Protein AF-A0A2E5S6N1-F1 (afdb_monomer)

Structure (mmCIF, N/CA/C/O backbone):
data_AF-A0A2E5S6N1-F1
#
_entry.id   AF-A0A2E5S6N1-F1
#
loop_
_atom_site.group_PDB
_atom_site.id
_atom_site.type_symbol
_atom_site.label_atom_id
_atom_site.label_alt_id
_atom_site.label_comp_id
_atom_site.label_asym_id
_atom_site.label_entity_id
_atom_site.label_seq_id
_atom_site.pdbx_PDB_ins_code
_atom_site.Cartn_x
_atom_site.Cartn_y
_atom_site.Cartn_z
_atom_site.occupancy
_atom_site.B_iso_or_equiv
_atom_site.auth_seq_id
_atom_site.auth_comp_id
_atom_site.auth_asym_id
_atom_site.auth_atom_id
_atom_site.pdbx_PDB_model_num
ATOM 1 N N . MET A 1 1 ? -15.420 0.807 -4.288 1.00 36.00 1 MET A N 1
ATOM 2 C CA . MET A 1 1 ? -15.832 -0.601 -4.053 1.00 36.00 1 MET A CA 1
ATOM 3 C C . MET A 1 1 ? -14.961 -1.503 -4.907 1.00 36.00 1 MET A C 1
ATOM 5 O O . MET A 1 1 ? -15.436 -2.011 -5.907 1.00 36.00 1 MET A O 1
ATOM 9 N N . LEU A 1 2 ? -13.689 -1.645 -4.548 1.00 35.56 2 LEU A N 1
ATOM 10 C CA . LEU A 1 2 ? -12.696 -2.403 -5.315 1.00 35.56 2 LEU A CA 1
ATOM 11 C C . LEU A 1 2 ? -13.132 -3.877 -5.497 1.00 35.56 2 LEU A C 1
ATOM 13 O O . LEU A 1 2 ? -13.921 -4.374 -4.688 1.00 35.56 2 LEU A O 1
ATOM 17 N N . ALA A 1 3 ? -12.696 -4.529 -6.580 1.00 33.75 3 ALA A N 1
ATOM 18 C CA . ALA A 1 3 ? -13.179 -5.847 -7.017 1.00 33.75 3 ALA A CA 1
ATOM 19 C C . ALA A 1 3 ? -13.219 -6.899 -5.900 1.00 33.75 3 ALA A C 1
ATOM 21 O O . ALA A 1 3 ? -12.214 -7.197 -5.265 1.00 33.75 3 ALA A O 1
ATOM 22 N N . TYR A 1 4 ? -14.390 -7.517 -5.760 1.00 36.00 4 TYR A N 1
ATOM 23 C CA . TYR A 1 4 ? -14.570 -8.867 -5.239 1.00 36.00 4 TYR A CA 1
ATOM 24 C C . TYR A 1 4 ? -14.791 -9.756 -6.461 1.00 36.00 4 TYR A C 1
ATOM 26 O O . TYR A 1 4 ? -15.930 -10.009 -6.842 1.00 36.00 4 TYR A O 1
ATOM 34 N N . GLY A 1 5 ? -13.712 -10.059 -7.180 1.00 36.72 5 GLY A N 1
ATOM 35 C CA . GLY A 1 5 ? -13.738 -10.994 -8.305 1.00 36.72 5 GLY A CA 1
ATOM 36 C C . GLY A 1 5 ? -13.428 -12.413 -7.830 1.00 36.72 5 GLY A C 1
ATOM 37 O O . GLY A 1 5 ? -12.736 -12.591 -6.832 1.00 36.72 5 GLY A O 1
ATOM 38 N N . GLU A 1 6 ? -13.918 -13.421 -8.553 1.00 34.62 6 GLU A N 1
ATOM 39 C CA . GLU A 1 6 ? -13.680 -14.849 -8.270 1.00 34.62 6 GLU A CA 1
ATOM 40 C C . GLU A 1 6 ? -12.211 -15.290 -8.472 1.00 34.62 6 GLU A C 1
ATOM 42 O O . GLU A 1 6 ? -11.844 -16.399 -8.082 1.00 34.62 6 GLU A O 1
ATOM 47 N N . LYS A 1 7 ? -11.358 -14.457 -9.087 1.00 42.62 7 LYS A N 1
ATOM 48 C CA . LYS A 1 7 ? -9.963 -14.789 -9.417 1.00 42.62 7 LYS A CA 1
ATOM 49 C C . LYS A 1 7 ? -8.986 -14.099 -8.458 1.00 42.62 7 LYS A C 1
ATOM 51 O O . LYS A 1 7 ? -8.983 -12.881 -8.309 1.00 42.62 7 LYS A O 1
ATOM 56 N N . GLU A 1 8 ? -8.155 -14.898 -7.785 1.00 40.41 8 GLU A N 1
ATOM 57 C CA . GLU A 1 8 ? -7.159 -14.424 -6.817 1.00 40.41 8 GLU A CA 1
ATOM 58 C C . GLU A 1 8 ? -5.776 -14.207 -7.463 1.00 40.41 8 GLU A C 1
ATOM 60 O O . GLU A 1 8 ? -5.052 -15.167 -7.736 1.00 40.41 8 GLU A O 1
ATOM 65 N N . GLY A 1 9 ? -5.368 -12.943 -7.611 1.00 45.94 9 GLY A N 1
ATOM 66 C CA . GLY A 1 9 ? -3.994 -12.532 -7.939 1.00 45.94 9 GLY A CA 1
ATOM 67 C C . GLY A 1 9 ? -3.934 -11.439 -9.007 1.00 45.94 9 GLY A C 1
ATOM 68 O O . GLY A 1 9 ? -4.708 -11.469 -9.952 1.00 45.94 9 GLY A O 1
ATOM 69 N N . LEU A 1 10 ? -3.008 -10.486 -8.869 1.00 46.66 10 LEU A N 1
ATOM 70 C CA . LEU A 1 10 ? -2.726 -9.495 -9.914 1.00 46.66 10 LEU A CA 1
ATOM 71 C C . LEU A 1 10 ? -1.734 -10.078 -10.939 1.00 46.66 10 LEU A C 1
ATOM 73 O O . LEU A 1 10 ? -0.833 -10.819 -10.537 1.00 46.66 10 LEU A O 1
ATOM 77 N N . PRO A 1 11 ? -1.848 -9.764 -12.242 1.00 49.38 11 PRO A N 1
ATOM 78 C CA . PRO A 1 11 ? -0.820 -10.135 -13.214 1.00 49.38 11 PRO A CA 1
ATOM 79 C C . PRO A 1 11 ? 0.512 -9.433 -12.881 1.00 49.38 11 PRO A C 1
ATOM 81 O O . PRO A 1 11 ? 0.530 -8.221 -12.671 1.00 49.38 11 PRO A O 1
ATOM 84 N N . GLU A 1 12 ? 1.621 -10.189 -12.840 1.00 48.38 12 GLU A N 1
ATOM 85 C CA . GLU A 1 12 ? 2.976 -9.655 -12.576 1.00 48.38 12 GLU A CA 1
ATOM 86 C C . GLU A 1 12 ? 3.441 -8.680 -13.678 1.00 48.38 12 GLU A C 1
ATOM 88 O O . GLU A 1 12 ? 4.169 -7.729 -13.396 1.00 48.38 12 GLU A O 1
ATOM 93 N N . GLU A 1 13 ? 3.008 -8.890 -14.928 1.00 63.78 13 GLU A N 1
ATOM 94 C CA . GLU A 1 13 ? 3.323 -8.043 -16.083 1.00 63.78 13 GLU A CA 1
ATOM 95 C C . GLU A 1 13 ? 2.193 -8.117 -17.129 1.00 63.78 13 GLU A C 1
ATOM 97 O O . GLU A 1 13 ? 1.620 -9.181 -17.363 1.00 63.78 13 GLU A O 1
ATOM 102 N N . ILE A 1 14 ? 1.861 -6.989 -17.772 1.00 79.25 14 ILE A N 1
ATOM 103 C CA . ILE A 1 14 ? 0.893 -6.958 -18.881 1.00 79.25 14 ILE A CA 1
ATOM 104 C C . ILE A 1 14 ? 1.640 -7.273 -20.174 1.00 79.25 14 ILE A C 1
ATOM 106 O O . ILE A 1 14 ? 2.371 -6.418 -20.684 1.00 79.25 14 ILE A O 1
ATOM 110 N N . GLU A 1 15 ? 1.419 -8.465 -20.726 1.00 86.62 15 GLU A N 1
ATOM 111 C CA . GLU A 1 15 ? 1.980 -8.872 -22.018 1.00 86.62 15 GLU A CA 1
ATOM 112 C C . GLU A 1 15 ? 1.464 -8.005 -23.178 1.00 86.62 15 GLU A C 1
ATOM 114 O O . GLU A 1 15 ? 0.298 -7.594 -23.216 1.00 86.62 15 GLU A O 1
ATOM 119 N N . ARG A 1 16 ? 2.340 -7.732 -24.154 1.00 91.50 16 ARG A N 1
ATOM 120 C CA . ARG A 1 16 ? 2.071 -6.802 -25.262 1.00 91.50 16 ARG A CA 1
ATOM 121 C C . ARG A 1 16 ? 2.567 -7.340 -26.589 1.00 91.50 16 ARG A C 1
ATOM 123 O O . ARG A 1 16 ? 3.584 -8.023 -26.656 1.00 91.50 16 ARG A O 1
ATOM 130 N N . ASP A 1 17 ? 1.904 -6.924 -27.658 1.00 92.69 17 ASP A N 1
ATOM 131 C CA . ASP A 1 17 ? 2.425 -7.091 -29.009 1.00 92.69 17 ASP A CA 1
ATOM 132 C C . ASP A 1 17 ? 3.632 -6.164 -29.224 1.00 92.69 17 ASP A C 1
ATOM 134 O O . ASP A 1 17 ? 3.536 -4.944 -29.081 1.00 92.69 17 ASP A O 1
ATOM 138 N N . GLU A 1 18 ? 4.784 -6.724 -29.592 1.00 87.94 18 GLU A N 1
ATOM 139 C CA . GLU A 1 18 ? 6.029 -5.959 -29.744 1.00 87.94 18 GLU A CA 1
ATOM 140 C C . GLU A 1 18 ? 5.964 -4.910 -30.862 1.00 87.94 18 GLU A C 1
ATOM 142 O O . GLU A 1 18 ? 6.680 -3.908 -30.814 1.00 87.94 18 GLU A O 1
ATOM 147 N N . THR A 1 19 ? 5.112 -5.114 -31.870 1.00 88.62 19 THR A N 1
ATOM 148 C CA . THR A 1 19 ? 5.063 -4.246 -33.053 1.00 88.62 19 THR A CA 1
ATOM 149 C C . THR A 1 19 ? 4.196 -3.018 -32.816 1.00 88.62 19 THR A C 1
ATOM 151 O O . THR A 1 19 ? 4.616 -1.905 -33.121 1.00 88.62 19 THR A O 1
ATOM 154 N N . THR A 1 20 ? 3.007 -3.206 -32.250 1.00 92.00 20 THR A N 1
ATOM 155 C CA . THR A 1 20 ? 2.055 -2.128 -31.946 1.00 92.00 20 THR A CA 1
ATOM 156 C C . THR A 1 20 ? 2.289 -1.535 -30.564 1.00 92.00 20 THR A C 1
ATOM 158 O O . THR A 1 20 ? 2.096 -0.342 -30.361 1.00 92.00 20 THR A O 1
ATOM 161 N N . GLY A 1 21 ? 2.753 -2.337 -29.607 1.00 90.38 21 GLY A N 1
ATOM 162 C CA . GLY A 1 21 ? 2.808 -1.986 -28.193 1.00 90.38 21 GLY A CA 1
ATOM 163 C C . GLY A 1 21 ? 1.473 -2.117 -27.460 1.00 90.38 21 GLY A C 1
ATOM 164 O O . GLY A 1 21 ? 1.428 -1.762 -26.282 1.00 90.38 21 GLY A O 1
ATOM 165 N N . PHE A 1 22 ? 0.407 -2.586 -28.118 1.00 95.81 22 PHE A N 1
ATOM 166 C CA . PHE A 1 22 ? -0.885 -2.824 -27.473 1.00 95.81 22 PHE A CA 1
ATOM 167 C C . PHE A 1 22 ? 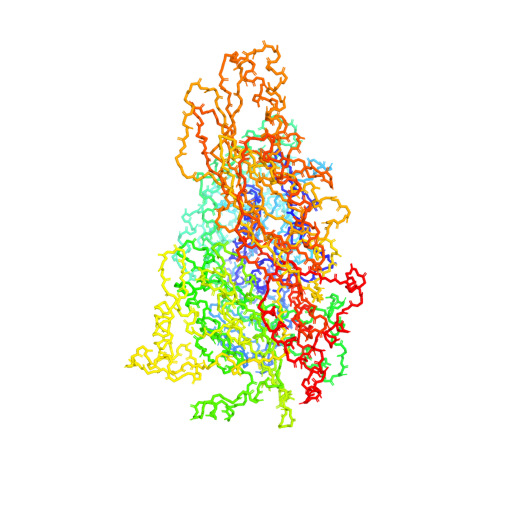-0.821 -4.042 -26.545 1.00 95.81 22 PHE A C 1
ATOM 169 O O . PHE A 1 22 ? -0.114 -5.002 -26.865 1.00 95.81 22 PHE A O 1
ATOM 176 N N . PRO A 1 23 ? -1.555 -4.039 -25.418 1.00 95.25 23 PRO A N 1
ATOM 177 C CA . PRO A 1 23 ? -1.727 -5.239 -24.610 1.00 95.25 23 PRO A CA 1
ATOM 178 C C . PRO A 1 23 ? -2.398 -6.356 -25.409 1.00 95.25 23 PRO A C 1
ATOM 180 O O . PRO A 1 23 ? -3.188 -6.087 -26.316 1.00 95.25 23 PRO A O 1
ATOM 183 N N . LEU A 1 24 ? -2.104 -7.609 -25.070 1.00 94.50 24 LEU A N 1
ATOM 184 C CA . LEU A 1 24 ? -2.789 -8.746 -25.684 1.00 94.50 24 LEU A CA 1
ATOM 185 C C . LEU A 1 24 ? -4.240 -8.841 -25.194 1.00 94.50 24 LEU A C 1
ATOM 187 O O . LEU A 1 24 ? -4.532 -8.520 -24.043 1.00 94.50 24 LEU A O 1
ATOM 191 N N . ILE A 1 25 ? -5.153 -9.325 -26.040 1.00 94.38 25 ILE A N 1
ATOM 192 C CA . ILE A 1 25 ? -6.570 -9.489 -25.668 1.00 94.38 25 ILE A CA 1
ATOM 193 C C . ILE A 1 25 ? -6.766 -10.437 -24.473 1.00 94.38 25 ILE A C 1
ATOM 195 O O . ILE A 1 25 ? -7.666 -10.230 -23.663 1.00 94.38 25 ILE A O 1
ATOM 199 N N . SER A 1 26 ? -5.867 -11.412 -24.298 1.00 89.94 26 SER A N 1
ATOM 200 C CA . SER A 1 26 ? -5.822 -12.311 -23.137 1.00 89.94 26 SER A CA 1
ATOM 201 C C . SER A 1 26 ? -5.587 -11.588 -21.804 1.00 89.94 26 SER A C 1
ATOM 203 O O . SER A 1 26 ? -5.901 -12.138 -20.753 1.00 89.94 26 SER A O 1
ATOM 205 N N . GLN A 1 27 ? -5.074 -10.354 -21.835 1.00 89.12 27 GLN A N 1
ATOM 206 C CA . GLN A 1 27 ? -4.796 -9.534 -20.653 1.00 89.12 27 GLN A CA 1
ATOM 207 C C . GLN A 1 27 ? -5.998 -8.677 -20.217 1.00 89.12 27 GLN A C 1
ATOM 209 O O . GLN A 1 27 ? -5.903 -7.964 -19.221 1.00 89.12 27 GLN A O 1
ATOM 214 N N . ALA A 1 28 ? -7.130 -8.717 -20.935 1.00 90.00 28 ALA A N 1
ATOM 215 C CA . ALA A 1 28 ? -8.284 -7.854 -20.661 1.00 90.00 28 ALA A CA 1
ATOM 216 C C . ALA A 1 28 ? -8.823 -7.997 -19.224 1.00 90.00 28 ALA A C 1
ATOM 218 O O . ALA A 1 28 ? -9.033 -6.986 -18.552 1.00 90.00 28 ALA A O 1
ATOM 219 N N . ASP A 1 29 ? -8.993 -9.234 -18.746 1.00 83.31 29 ASP A N 1
ATOM 220 C CA . ASP A 1 29 ? -9.451 -9.526 -17.380 1.00 83.31 29 ASP A CA 1
ATOM 221 C C . ASP A 1 29 ? -8.468 -8.972 -16.337 1.00 83.31 29 ASP A C 1
ATOM 223 O O . ASP A 1 29 ? -8.869 -8.257 -15.421 1.00 83.31 29 ASP A O 1
ATOM 227 N N . GLY A 1 30 ? -7.167 -9.228 -16.516 1.00 77.81 30 GLY A N 1
ATOM 228 C CA . GLY A 1 30 ? -6.129 -8.769 -15.590 1.00 77.81 30 GLY A CA 1
ATOM 229 C C . GLY A 1 30 ? -6.019 -7.241 -15.522 1.00 77.81 30 GLY A C 1
ATOM 230 O O . GLY A 1 30 ? -5.825 -6.676 -14.448 1.00 77.81 30 GLY A O 1
ATOM 231 N N . ILE A 1 31 ? -6.211 -6.545 -16.649 1.00 85.12 31 ILE A N 1
ATOM 232 C CA . ILE A 1 31 ? -6.269 -5.075 -16.683 1.00 85.12 31 ILE A CA 1
ATOM 233 C C . ILE A 1 31 ? -7.489 -4.562 -15.912 1.00 85.12 31 ILE A C 1
ATOM 235 O O . ILE A 1 31 ? -7.372 -3.588 -15.165 1.00 85.12 31 ILE A O 1
ATOM 239 N N . LEU A 1 32 ? -8.655 -5.200 -16.068 1.00 84.75 32 LEU A N 1
ATOM 240 C CA . LEU A 1 32 ? -9.847 -4.828 -15.308 1.00 84.75 32 LEU A CA 1
ATOM 241 C C . LEU A 1 32 ? -9.629 -5.019 -13.810 1.00 84.75 32 LEU A C 1
ATOM 243 O O . LEU A 1 32 ? -9.954 -4.121 -13.040 1.00 84.75 32 LEU A O 1
ATOM 247 N N . GLU A 1 33 ? -9.058 -6.149 -13.401 1.00 73.69 33 GLU A N 1
ATOM 248 C CA . GLU A 1 33 ? -8.750 -6.444 -12.000 1.00 73.69 33 GLU A CA 1
ATOM 249 C C . GLU A 1 33 ? -7.791 -5.411 -11.401 1.00 73.69 33 GLU A C 1
ATOM 251 O O . GLU A 1 33 ? -8.062 -4.891 -10.319 1.00 73.69 33 GLU A O 1
ATOM 256 N N . LEU A 1 34 ? -6.734 -5.028 -12.130 1.00 73.81 34 LEU A N 1
ATOM 257 C CA . LEU A 1 34 ? -5.826 -3.952 -11.724 1.00 73.81 34 LEU A CA 1
ATOM 258 C C . LEU A 1 34 ? -6.573 -2.624 -11.546 1.00 73.81 34 LEU A C 1
ATOM 260 O O . LEU A 1 34 ? -6.477 -1.995 -10.493 1.00 73.81 34 LEU A O 1
ATOM 264 N N . ILE A 1 35 ? -7.369 -2.200 -12.530 1.00 78.31 35 ILE A N 1
ATOM 265 C CA . ILE A 1 35 ? -8.150 -0.959 -12.414 1.00 78.31 35 ILE A CA 1
ATOM 266 C C . ILE A 1 35 ? -9.117 -1.032 -11.235 1.00 78.31 35 ILE A C 1
ATOM 268 O O . ILE A 1 35 ? -9.218 -0.084 -10.459 1.00 78.31 35 ILE A O 1
ATOM 272 N N . LEU A 1 36 ? -9.785 -2.167 -11.049 1.00 72.94 36 LEU A N 1
ATOM 273 C CA . LEU A 1 36 ? -10.692 -2.363 -9.933 1.00 72.94 36 LEU A CA 1
ATOM 274 C C . LEU A 1 36 ? -9.979 -2.427 -8.580 1.00 72.94 36 LEU A C 1
ATOM 276 O O . LEU A 1 36 ? -10.659 -2.198 -7.588 1.00 72.94 36 LEU A O 1
ATOM 280 N N . ALA A 1 37 ? -8.685 -2.749 -8.517 1.00 61.88 37 ALA A N 1
ATOM 281 C CA . ALA A 1 37 ? -7.883 -2.796 -7.294 1.00 61.88 37 ALA A CA 1
ATOM 282 C C . ALA A 1 37 ? -7.289 -1.431 -6.908 1.00 61.88 37 ALA A C 1
ATOM 284 O O . ALA A 1 37 ? -7.098 -1.167 -5.721 1.00 61.88 37 ALA A O 1
ATOM 285 N N . TYR A 1 38 ? -7.037 -0.559 -7.888 1.00 59.06 38 TYR A N 1
ATOM 286 C CA . TYR A 1 38 ? -6.374 0.730 -7.668 1.00 59.06 38 TYR A CA 1
ATOM 287 C C . TYR A 1 38 ? -7.277 1.953 -7.816 1.00 59.06 38 TYR A C 1
ATOM 289 O O . TYR A 1 38 ? -6.857 3.039 -7.428 1.00 59.06 38 TYR A O 1
ATOM 297 N N . LEU A 1 39 ? -8.503 1.828 -8.338 1.00 64.31 39 LEU A N 1
ATOM 298 C CA . LEU A 1 39 ? -9.384 2.987 -8.474 1.00 64.31 39 LEU A CA 1
ATOM 299 C C . LEU A 1 39 ? -9.864 3.479 -7.097 1.00 64.31 39 LEU A C 1
ATOM 301 O O . LEU A 1 39 ? -10.800 2.935 -6.514 1.00 64.31 39 LEU A O 1
ATOM 305 N N . GLU A 1 40 ? -9.260 4.569 -6.623 1.00 52.38 40 GLU A N 1
ATOM 306 C CA . GLU A 1 40 ? -9.527 5.237 -5.333 1.00 52.38 40 GLU A CA 1
ATOM 307 C C . GLU A 1 40 ? -10.979 5.725 -5.162 1.00 52.38 40 GLU A C 1
ATOM 309 O O . GLU A 1 40 ? -11.398 6.109 -4.070 1.00 52.38 40 GLU A O 1
ATOM 314 N N . LEU A 1 41 ? -11.783 5.676 -6.228 1.00 53.34 41 LEU A N 1
ATOM 315 C CA . LEU A 1 41 ? -13.172 6.104 -6.223 1.00 53.34 41 LEU A CA 1
ATOM 316 C C . LEU A 1 41 ? -14.149 4.929 -6.305 1.00 53.34 41 LEU A C 1
ATOM 318 O O . LEU A 1 41 ? -13.997 4.012 -7.115 1.00 53.34 41 LEU A O 1
ATOM 322 N N . PRO A 1 42 ? -15.238 4.962 -5.533 1.00 52.78 42 PRO A N 1
ATOM 323 C CA . PRO A 1 42 ? -16.337 4.040 -5.732 1.00 52.78 42 PRO A CA 1
ATOM 324 C C . PRO A 1 42 ? -17.166 4.406 -6.975 1.00 52.78 42 PRO A C 1
ATOM 326 O O . PRO A 1 42 ? -17.370 5.566 -7.300 1.00 52.78 42 PRO A O 1
ATOM 329 N N . TYR A 1 43 ? -17.678 3.385 -7.662 1.00 53.12 43 TYR A N 1
ATOM 330 C CA . TYR A 1 43 ? -18.308 3.447 -8.990 1.00 53.12 43 TYR A CA 1
ATOM 331 C C . TYR A 1 43 ? -19.665 4.172 -9.077 1.00 53.12 43 TYR A C 1
ATOM 333 O O . TYR A 1 43 ? -20.312 4.128 -10.118 1.00 53.12 43 TYR A O 1
ATOM 341 N N . SER A 1 44 ? -20.097 4.860 -8.018 1.00 51.50 44 SER A N 1
ATOM 342 C CA . SER A 1 44 ? -21.347 5.637 -7.940 1.00 51.50 44 SER A CA 1
ATOM 343 C C . SER A 1 44 ? -21.319 6.960 -8.722 1.00 51.50 44 SER A C 1
ATOM 345 O O . SER A 1 44 ? -22.285 7.714 -8.704 1.00 51.50 44 SER A O 1
ATOM 347 N N . VAL A 1 45 ? -20.232 7.235 -9.448 1.00 55.28 45 VAL A N 1
ATOM 348 C CA . VAL A 1 45 ? -19.973 8.479 -10.196 1.00 55.28 45 VAL A CA 1
ATOM 349 C C . VAL A 1 45 ? -20.702 8.529 -11.556 1.00 55.28 45 VAL A C 1
ATOM 351 O O . VAL A 1 45 ? -20.403 9.382 -12.391 1.00 55.28 45 VAL A O 1
ATOM 354 N N . THR A 1 46 ? -21.645 7.617 -11.811 1.00 61.25 46 THR A N 1
ATOM 355 C CA . THR A 1 46 ? -22.183 7.321 -13.149 1.00 61.25 46 THR A CA 1
ATOM 356 C C . THR A 1 46 ? -22.624 8.575 -13.909 1.00 61.25 46 THR A C 1
ATOM 358 O O . THR A 1 46 ? -22.141 8.784 -15.013 1.00 61.25 46 THR A O 1
ATOM 361 N N . GLU A 1 47 ? -23.430 9.461 -13.311 1.00 68.25 47 GLU A N 1
ATOM 362 C CA . GLU A 1 47 ? -23.818 10.743 -13.934 1.00 68.25 47 GLU A CA 1
ATOM 363 C C . GLU A 1 47 ? -22.812 11.875 -13.674 1.00 68.25 47 GLU A C 1
ATOM 365 O O . GLU A 1 47 ? -22.432 12.601 -14.590 1.00 68.25 47 GLU A O 1
ATOM 370 N N . HIS A 1 48 ? -22.381 12.060 -12.427 1.00 62.91 48 HIS A N 1
ATOM 371 C CA . HIS A 1 48 ? -21.814 13.340 -11.994 1.00 62.91 48 HIS A CA 1
ATOM 372 C C . HIS A 1 48 ? -20.310 13.532 -12.239 1.00 62.91 48 HIS A C 1
ATOM 374 O O . HIS A 1 48 ? -19.775 14.624 -12.035 1.00 62.91 48 HIS A O 1
ATOM 380 N N . GLY A 1 49 ? -19.604 12.497 -12.688 1.00 70.44 49 GLY A N 1
ATOM 381 C CA . GLY A 1 49 ? -18.162 12.593 -12.899 1.00 70.44 49 GLY A CA 1
ATOM 382 C C . GLY A 1 49 ? -17.605 11.596 -13.896 1.00 70.44 49 GLY A C 1
ATOM 383 O O . GLY A 1 49 ? -16.443 11.221 -13.773 1.00 70.44 49 GLY A O 1
ATOM 384 N N . CYS A 1 50 ? -18.403 11.154 -14.868 1.00 80.12 50 CYS A N 1
ATOM 385 C CA . CYS A 1 50 ? -17.976 10.190 -15.882 1.00 80.12 50 CYS A CA 1
ATOM 386 C C . CYS A 1 50 ? -16.671 10.615 -16.588 1.00 80.12 50 CYS A C 1
ATOM 388 O O . CYS A 1 50 ? -15.736 9.819 -16.659 1.00 80.12 50 CYS A O 1
ATOM 390 N N . GLY A 1 51 ? -16.544 11.890 -16.985 1.00 86.81 51 GLY A N 1
ATOM 391 C CA . GLY A 1 51 ? -15.325 12.436 -17.599 1.00 86.81 51 GLY A CA 1
ATOM 392 C C . GLY A 1 51 ? -14.112 12.466 -16.661 1.00 86.81 51 GLY A C 1
ATOM 393 O O . GLY A 1 51 ? -13.014 12.085 -17.069 1.00 86.81 51 GLY A O 1
ATOM 394 N N . LYS A 1 52 ? -14.325 12.841 -15.392 1.00 87.25 52 LYS A N 1
ATOM 395 C CA . LYS A 1 52 ? -13.304 12.855 -14.327 1.00 87.25 52 LYS A CA 1
ATOM 396 C C . LYS A 1 52 ? -12.809 11.440 -14.006 1.00 87.25 52 LYS A C 1
ATOM 398 O O . LYS A 1 52 ? -11.613 11.179 -13.974 1.00 87.25 52 LYS A O 1
ATOM 403 N N . LYS A 1 53 ? -13.736 10.493 -13.856 1.00 87.69 53 LYS A N 1
ATOM 404 C CA . LYS A 1 53 ? -13.453 9.062 -13.685 1.00 87.69 53 LYS A CA 1
ATOM 405 C C . LYS A 1 53 ? -12.674 8.508 -14.878 1.00 87.69 53 LYS A C 1
ATOM 407 O O . LYS A 1 53 ? -11.704 7.784 -14.682 1.00 87.69 53 LYS A O 1
ATOM 412 N N . ALA A 1 54 ? -13.069 8.857 -16.102 1.00 90.69 54 ALA A N 1
ATOM 413 C CA . ALA A 1 54 ? -12.334 8.446 -17.291 1.00 90.69 54 ALA A CA 1
ATOM 414 C C . ALA A 1 54 ? -10.887 8.971 -17.268 1.00 90.69 54 ALA A C 1
ATOM 416 O O . ALA A 1 54 ? -9.985 8.215 -17.613 1.00 90.69 54 ALA A O 1
ATOM 417 N N . SER A 1 55 ? -10.647 10.203 -16.794 1.00 91.62 55 SER A N 1
ATOM 418 C CA . SER A 1 55 ? -9.287 10.732 -16.592 1.00 91.62 55 SER A CA 1
ATOM 419 C C . SER A 1 55 ? -8.468 9.881 -15.626 1.00 91.62 55 SER A C 1
ATOM 421 O O . SER A 1 55 ? -7.332 9.547 -15.941 1.00 91.62 55 SER A O 1
ATOM 423 N N . LEU A 1 56 ? -9.055 9.487 -14.492 1.00 87.94 56 LEU A N 1
ATOM 424 C CA . LEU A 1 56 ? -8.383 8.641 -13.502 1.00 87.94 56 LEU A CA 1
ATOM 425 C C . LEU A 1 56 ? -8.021 7.272 -14.080 1.00 87.94 56 LEU A C 1
ATOM 427 O O . LEU A 1 56 ? -6.873 6.856 -13.984 1.00 87.94 56 LEU A O 1
ATOM 431 N N . ILE A 1 57 ? -8.971 6.589 -14.731 1.00 90.69 57 ILE A N 1
ATOM 432 C CA . ILE A 1 57 ? -8.715 5.276 -15.345 1.00 90.69 57 ILE A CA 1
ATOM 433 C C . ILE A 1 57 ? -7.618 5.387 -16.412 1.00 90.69 57 ILE A C 1
ATOM 435 O O . ILE A 1 57 ? -6.725 4.547 -16.448 1.00 90.69 57 ILE A O 1
ATOM 439 N N . ILE A 1 58 ? -7.650 6.422 -17.258 1.00 93.88 58 ILE A N 1
ATOM 440 C CA . ILE A 1 58 ? -6.619 6.648 -18.282 1.00 93.88 58 ILE A CA 1
ATOM 441 C C . ILE A 1 58 ? -5.242 6.834 -17.639 1.00 93.88 58 ILE A C 1
ATOM 443 O O . ILE A 1 58 ? -4.292 6.195 -18.078 1.00 93.88 58 ILE A O 1
ATOM 447 N N . ASP A 1 59 ? -5.130 7.653 -16.594 1.00 91.56 59 ASP A N 1
ATOM 448 C CA . ASP A 1 59 ? -3.868 7.860 -15.875 1.00 91.56 59 ASP A CA 1
ATOM 449 C C . ASP A 1 59 ? -3.327 6.560 -15.257 1.00 91.56 59 ASP A C 1
ATOM 451 O O . ASP A 1 59 ? -2.147 6.247 -15.417 1.00 91.56 59 ASP A O 1
ATOM 455 N N . TYR A 1 60 ? -4.189 5.731 -14.657 1.00 85.38 60 TYR A N 1
ATOM 456 C CA . TYR A 1 60 ? -3.780 4.405 -14.180 1.00 85.38 60 TYR A CA 1
ATOM 457 C C . TYR A 1 60 ? -3.291 3.499 -15.316 1.00 85.38 60 TYR A C 1
ATOM 459 O O . TYR A 1 60 ? -2.243 2.870 -15.182 1.00 85.38 60 TYR A O 1
ATOM 467 N N . LEU A 1 61 ? -3.993 3.446 -16.452 1.00 90.44 61 LEU A N 1
ATOM 468 C CA . LEU A 1 61 ? -3.562 2.652 -17.611 1.00 90.44 61 LEU A CA 1
ATOM 469 C C . LEU A 1 61 ? -2.196 3.130 -18.142 1.00 90.44 61 LEU A C 1
ATOM 471 O O . LEU A 1 61 ? -1.343 2.304 -18.470 1.00 90.44 61 LEU A O 1
ATOM 475 N N . LEU A 1 62 ? -1.955 4.445 -18.169 1.00 89.94 62 LEU A N 1
ATOM 476 C CA . LEU A 1 62 ? -0.660 5.024 -18.540 1.00 89.94 62 LEU A CA 1
ATOM 477 C C . LEU A 1 62 ? 0.450 4.632 -17.551 1.00 89.94 62 LEU A C 1
ATOM 479 O O . LEU A 1 62 ? 1.543 4.270 -17.985 1.00 89.94 62 LEU A O 1
ATOM 483 N N . LYS A 1 63 ? 0.172 4.635 -16.240 1.00 80.19 63 LYS A N 1
ATOM 484 C CA . LYS A 1 63 ? 1.106 4.187 -15.185 1.00 80.19 63 LYS A CA 1
ATOM 485 C C . LYS A 1 63 ? 1.418 2.692 -15.258 1.00 80.19 63 LYS A C 1
ATOM 487 O O . LYS A 1 63 ? 2.551 2.297 -15.010 1.00 80.19 63 LYS A O 1
ATOM 492 N N . LEU A 1 64 ? 0.460 1.876 -15.705 1.00 78.12 64 LEU A N 1
ATOM 493 C CA . LEU A 1 64 ? 0.681 0.468 -16.068 1.00 78.12 64 LEU A CA 1
ATOM 494 C C . LEU A 1 64 ? 1.514 0.308 -17.356 1.00 78.12 64 LEU A C 1
ATOM 496 O O . LEU A 1 64 ? 1.779 -0.803 -17.817 1.00 78.12 64 LEU A O 1
ATOM 500 N N . GLY A 1 65 ? 1.927 1.420 -17.964 1.00 84.31 65 GLY A N 1
ATOM 501 C CA . GLY A 1 65 ? 2.760 1.496 -19.152 1.00 84.31 65 GLY A CA 1
ATOM 502 C C . GLY A 1 65 ? 2.001 1.280 -20.457 1.00 84.31 65 GLY A C 1
ATOM 503 O O . GLY A 1 65 ? 2.655 1.145 -21.493 1.00 84.31 65 GLY A O 1
ATOM 504 N N . ILE A 1 66 ? 0.666 1.215 -20.450 1.00 91.56 66 ILE A N 1
ATOM 505 C CA . ILE A 1 66 ? -0.120 1.108 -21.685 1.00 91.56 66 ILE A CA 1
ATOM 506 C C . ILE A 1 66 ? 0.132 2.376 -22.513 1.00 91.56 66 ILE A C 1
ATOM 508 O O . ILE A 1 66 ? 0.039 3.483 -21.981 1.00 91.56 66 ILE A O 1
ATOM 512 N N . PRO A 1 67 ? 0.490 2.257 -23.805 1.00 93.75 67 PRO A N 1
ATOM 513 C CA . PRO A 1 67 ? 0.846 3.426 -24.594 1.00 93.75 67 PRO A CA 1
ATOM 514 C C . PRO A 1 67 ? -0.347 4.370 -24.767 1.00 93.75 67 PRO A C 1
ATOM 516 O O . PRO A 1 67 ? -1.449 3.928 -25.083 1.00 93.75 67 PRO A O 1
ATOM 519 N N . ALA A 1 68 ? -0.108 5.680 -24.674 1.00 95.50 68 ALA A N 1
ATOM 520 C CA . ALA A 1 68 ? -1.137 6.711 -24.847 1.00 95.50 68 ALA A CA 1
ATOM 521 C C . ALA A 1 68 ? -1.892 6.605 -26.187 1.00 95.50 68 ALA A C 1
ATOM 523 O O . ALA A 1 68 ? -3.102 6.807 -26.240 1.00 95.50 68 ALA A O 1
ATOM 524 N N . TYR A 1 69 ? -1.205 6.224 -27.268 1.00 95.31 69 TYR A N 1
ATOM 525 C CA . TYR A 1 69 ? -1.830 5.986 -28.573 1.00 95.31 69 TYR A CA 1
ATOM 526 C C . TYR A 1 69 ? -2.662 4.693 -28.639 1.00 95.31 69 TYR A C 1
ATOM 528 O O . TYR A 1 69 ? -3.415 4.509 -29.588 1.00 95.31 69 TYR A O 1
ATOM 536 N N . GLY A 1 70 ? -2.549 3.797 -27.657 1.00 95.81 70 GLY A N 1
ATOM 537 C CA . GLY A 1 70 ? -3.430 2.639 -27.467 1.00 95.81 70 GLY A CA 1
ATOM 538 C C . GLY A 1 70 ? -4.665 2.945 -26.618 1.00 95.81 70 GLY A C 1
ATOM 539 O O . GLY A 1 70 ? -5.399 2.023 -26.269 1.00 95.81 70 GLY A O 1
ATOM 540 N N . LEU A 1 71 ? -4.893 4.218 -26.279 1.00 97.38 71 LEU A N 1
ATOM 541 C CA . LEU A 1 71 ? -6.006 4.691 -25.463 1.00 97.38 71 LEU A CA 1
ATOM 542 C C . LEU A 1 71 ? -6.813 5.767 -26.204 1.00 97.38 71 LEU A C 1
ATOM 544 O O . LEU A 1 71 ? -6.313 6.493 -27.068 1.00 97.38 71 LEU A O 1
ATOM 548 N N . ALA A 1 72 ? -8.089 5.876 -25.853 1.00 95.81 72 ALA A N 1
ATOM 549 C CA . ALA A 1 72 ? -8.983 6.935 -26.307 1.00 95.81 72 ALA A CA 1
ATOM 550 C C . ALA A 1 72 ? -10.065 7.199 -25.262 1.00 95.81 72 ALA A C 1
ATOM 552 O O . ALA A 1 72 ? -10.243 6.442 -24.307 1.00 95.81 72 ALA A O 1
ATOM 553 N N . ARG A 1 73 ? -10.825 8.267 -25.486 1.00 96.00 73 ARG A N 1
ATOM 554 C CA . ARG A 1 73 ? -12.099 8.507 -24.815 1.00 96.00 73 ARG A CA 1
ATOM 555 C C . ARG A 1 73 ? -13.236 8.214 -25.777 1.00 96.00 73 ARG A C 1
ATOM 557 O O . ARG A 1 73 ? -13.142 8.507 -26.966 1.00 96.00 73 ARG A O 1
ATOM 564 N N . GLY A 1 74 ? -14.307 7.652 -25.251 1.00 95.06 74 GLY A N 1
ATOM 565 C CA . GLY A 1 74 ? -15.592 7.520 -25.908 1.00 95.06 74 GLY A CA 1
ATOM 566 C C . GLY A 1 74 ? -16.640 8.386 -25.224 1.00 95.06 74 GLY A C 1
ATOM 567 O O . GLY A 1 74 ? -16.530 8.690 -24.035 1.00 95.06 74 GLY A O 1
ATOM 568 N N . MET A 1 75 ? -17.647 8.781 -25.995 1.00 94.69 75 MET A N 1
ATOM 569 C CA . MET A 1 75 ? -18.819 9.488 -25.497 1.00 94.69 75 MET A CA 1
ATOM 570 C C . MET A 1 75 ? -20.083 8.862 -26.074 1.00 94.69 75 MET A C 1
ATOM 572 O O . MET A 1 75 ? -20.207 8.721 -27.288 1.00 94.69 75 MET A O 1
ATOM 576 N N . ALA A 1 76 ? -21.042 8.541 -25.212 1.00 94.38 76 ALA A N 1
ATOM 577 C CA . ALA A 1 76 ? -22.407 8.229 -25.612 1.00 94.38 76 ALA A CA 1
ATOM 578 C C . ALA A 1 76 ? -23.281 9.452 -25.350 1.00 94.38 76 ALA A C 1
ATOM 580 O O . ALA A 1 76 ? -23.256 9.979 -24.243 1.00 94.38 76 ALA A O 1
ATOM 581 N N . MET A 1 77 ? -24.048 9.901 -26.339 1.00 93.25 77 MET A N 1
ATOM 582 C CA . MET A 1 77 ? -24.926 11.066 -26.227 1.00 93.25 77 MET A CA 1
ATOM 583 C C . MET A 1 77 ? -26.345 10.718 -26.663 1.00 93.25 77 MET A C 1
ATOM 585 O O . MET A 1 77 ? -26.560 9.871 -27.535 1.00 93.25 77 MET A O 1
ATOM 589 N N . GLU A 1 78 ? -27.326 11.389 -26.067 1.00 93.12 78 GLU A N 1
ATOM 590 C CA . GLU A 1 78 ? -28.709 11.274 -26.515 1.00 93.12 78 GLU A CA 1
ATOM 591 C C . GLU A 1 78 ? -28.869 11.732 -27.977 1.00 93.12 78 GLU A C 1
ATOM 593 O O . GLU A 1 78 ? -28.254 12.714 -28.398 1.00 93.12 78 GLU A O 1
ATOM 598 N N . PRO A 1 79 ? -29.701 11.043 -28.776 1.00 91.56 79 PRO A N 1
ATOM 599 C CA . PRO A 1 79 ? -29.867 11.363 -30.189 1.00 91.56 79 PRO A CA 1
ATOM 600 C C . PRO A 1 79 ? -30.667 12.640 -30.455 1.00 91.56 79 PRO A C 1
ATOM 602 O O . PRO A 1 79 ? -30.563 13.168 -31.551 1.00 91.56 79 PRO A O 1
ATOM 605 N N . ASP A 1 80 ? -31.477 13.126 -29.507 1.00 91.75 80 ASP A N 1
ATOM 606 C CA . ASP A 1 80 ? -32.244 14.372 -29.652 1.00 91.75 80 ASP A CA 1
ATOM 607 C C . ASP A 1 80 ? -31.748 15.407 -28.641 1.00 91.75 80 ASP A C 1
ATOM 609 O O . ASP A 1 80 ? -32.051 15.346 -27.447 1.00 91.75 80 ASP A O 1
ATOM 613 N N . MET A 1 81 ? -30.987 16.364 -29.161 1.00 92.44 81 MET A N 1
ATOM 614 C CA . MET A 1 81 ? -30.411 17.500 -28.447 1.00 92.44 81 MET A CA 1
ATOM 615 C C . MET A 1 81 ? -31.069 18.818 -28.881 1.00 92.44 81 MET A C 1
ATOM 617 O O . MET A 1 81 ? -30.506 19.898 -28.699 1.00 92.44 81 MET A O 1
ATOM 621 N N . SER A 1 82 ? -32.272 18.751 -29.465 1.00 92.50 82 SER A N 1
ATOM 622 C CA . SER A 1 82 ? -33.014 19.938 -29.882 1.00 92.50 82 SER A CA 1
ATOM 623 C C . SER A 1 82 ? -33.406 20.826 -28.695 1.00 92.50 82 SER A C 1
ATOM 625 O O . SER A 1 82 ? -33.599 20.334 -27.580 1.00 92.50 82 SER A O 1
ATOM 627 N N . PRO A 1 83 ? -33.632 22.138 -28.902 1.00 90.94 83 PRO A N 1
ATOM 628 C CA . PRO A 1 83 ? -34.052 23.044 -27.827 1.00 90.94 83 PRO A CA 1
ATOM 629 C C . PRO A 1 83 ? -35.290 22.555 -27.073 1.00 90.94 83 PRO A C 1
ATOM 631 O O . PRO A 1 83 ? -35.395 22.722 -25.862 1.00 90.94 83 PRO A O 1
ATOM 634 N N . ARG A 1 84 ? -36.220 21.900 -27.781 1.00 89.00 84 ARG A N 1
ATOM 635 C CA . ARG A 1 84 ? -37.409 21.292 -27.178 1.00 89.00 84 ARG A CA 1
ATOM 636 C C . ARG A 1 84 ? -37.041 20.139 -26.240 1.00 89.00 84 ARG A C 1
ATOM 638 O O . ARG A 1 84 ? -37.606 20.058 -25.154 1.00 89.00 84 ARG A O 1
ATOM 645 N N . ALA A 1 85 ? -36.124 19.264 -26.650 1.00 87.38 85 ALA A N 1
ATOM 646 C CA . ALA A 1 85 ? -35.666 18.134 -25.846 1.00 87.38 85 ALA A CA 1
ATOM 647 C C . ALA A 1 85 ? -34.797 18.566 -24.653 1.00 87.38 85 ALA A C 1
ATOM 649 O O . ALA A 1 85 ? -34.803 17.896 -23.620 1.00 87.38 85 ALA A O 1
ATOM 650 N N . MET A 1 86 ? -34.079 19.685 -24.771 1.00 86.62 86 MET A N 1
ATOM 651 C CA . MET A 1 86 ? -33.238 20.234 -23.700 1.00 86.62 86 MET A CA 1
ATOM 652 C C . MET A 1 86 ? -34.038 20.876 -22.556 1.00 86.62 86 MET A C 1
ATOM 654 O O . MET A 1 86 ? -33.542 20.931 -21.436 1.00 86.62 86 MET A O 1
ATOM 658 N N . VAL A 1 87 ? -35.275 21.327 -22.804 1.00 87.06 87 VAL A N 1
ATOM 659 C CA . VAL A 1 87 ? -36.158 21.893 -21.762 1.00 87.06 87 VAL A CA 1
ATOM 660 C C . VAL A 1 87 ? -36.829 20.809 -20.904 1.00 87.06 87 VAL A C 1
ATOM 662 O O . VAL A 1 87 ? -37.172 21.063 -19.751 1.00 87.06 87 VAL A O 1
ATOM 665 N N . GLU A 1 88 ? -37.032 19.603 -21.439 1.00 87.88 88 GLU A N 1
ATOM 666 C CA . GLU A 1 88 ? -37.659 18.503 -20.698 1.00 87.88 88 GLU A CA 1
ATOM 667 C C . GLU A 1 88 ? -36.643 17.825 -19.769 1.00 87.88 88 GLU A C 1
ATOM 669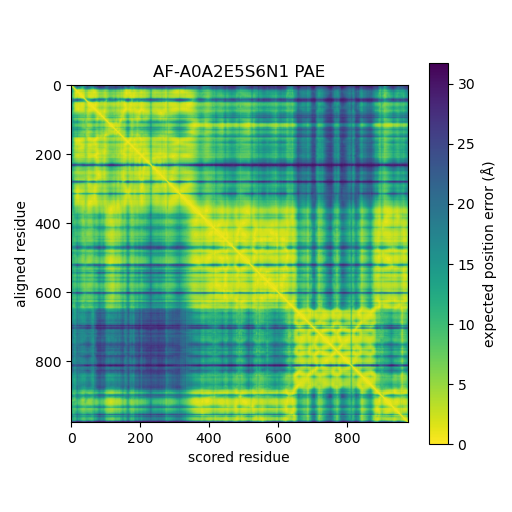 O O . GLU A 1 88 ? -35.687 17.196 -20.221 1.00 87.88 88 GLU A O 1
ATOM 674 N N . THR A 1 89 ? -36.861 17.924 -18.459 1.00 81.12 89 THR A N 1
ATOM 675 C CA . THR A 1 89 ? -35.983 17.318 -17.447 1.00 81.12 89 THR A CA 1
ATOM 676 C C . THR A 1 89 ? -36.460 15.933 -17.011 1.00 81.12 89 THR A C 1
ATOM 678 O O . THR A 1 89 ? -35.648 15.132 -16.547 1.00 81.12 89 THR A O 1
ATOM 681 N N . ASP A 1 90 ? -37.739 15.591 -17.213 1.00 82.06 90 ASP A N 1
ATOM 682 C CA . ASP A 1 90 ? -38.279 14.276 -16.863 1.00 82.06 90 ASP A CA 1
ATOM 683 C C . ASP A 1 90 ? -37.865 13.228 -17.902 1.00 82.06 90 ASP A C 1
ATOM 685 O O . ASP A 1 90 ? -38.404 13.163 -19.010 1.00 82.06 90 ASP A O 1
ATOM 689 N N . TYR A 1 91 ? -36.924 12.358 -17.532 1.00 80.75 91 TYR A N 1
ATOM 690 C CA . TYR A 1 91 ? -36.443 11.282 -18.402 1.00 80.75 91 TYR A CA 1
ATOM 691 C C . TYR A 1 91 ? -37.559 10.359 -18.917 1.00 80.75 91 TYR A C 1
ATOM 693 O O . TYR A 1 91 ? -37.450 9.834 -20.018 1.00 80.75 91 TYR A O 1
ATOM 701 N N . ARG A 1 92 ? -38.673 10.194 -18.185 1.00 81.94 92 ARG A N 1
ATOM 702 C CA . ARG A 1 92 ? -39.798 9.337 -18.616 1.00 81.94 92 ARG A CA 1
ATOM 703 C C . ARG A 1 92 ? -40.516 9.901 -19.834 1.00 81.94 92 ARG A C 1
ATOM 705 O O . ARG A 1 92 ? -41.201 9.171 -20.543 1.00 81.94 92 ARG A O 1
ATOM 712 N N . LYS A 1 93 ? -40.377 11.206 -20.063 1.00 84.00 93 LYS A N 1
ATOM 713 C CA . LYS A 1 93 ? -40.910 11.915 -21.229 1.00 84.00 93 LYS A CA 1
ATOM 714 C C . LYS A 1 93 ? -39.869 12.069 -22.339 1.00 84.00 93 LYS A C 1
ATOM 716 O O . LYS A 1 93 ? -40.202 12.560 -23.414 1.00 84.00 93 LYS A O 1
ATOM 721 N N . ARG A 1 94 ? -38.634 11.616 -22.099 1.00 85.50 94 ARG A N 1
ATOM 722 C CA . ARG A 1 94 ? -37.523 11.591 -23.051 1.00 85.50 94 ARG A CA 1
ATOM 723 C C . ARG A 1 94 ? -37.279 10.142 -23.494 1.00 85.50 94 ARG A C 1
ATOM 725 O O . ARG A 1 94 ? -36.543 9.419 -22.830 1.00 85.50 94 ARG A O 1
ATOM 732 N N . PRO A 1 95 ? -37.873 9.690 -24.613 1.00 78.69 95 PRO A N 1
ATOM 733 C CA . PRO A 1 95 ? -37.795 8.289 -25.045 1.00 78.69 95 PRO A CA 1
ATOM 734 C C . PRO A 1 95 ? -36.367 7.790 -25.321 1.00 78.69 95 PRO A C 1
ATOM 736 O O . PRO A 1 95 ? -36.152 6.584 -25.353 1.00 78.69 95 PRO A O 1
ATOM 739 N N . SER A 1 96 ? -35.408 8.704 -25.485 1.00 84.44 96 SER A N 1
ATOM 740 C CA . SER A 1 96 ? -33.992 8.399 -25.707 1.00 84.44 96 SER A CA 1
ATOM 741 C C . SER A 1 96 ? -33.092 8.869 -24.560 1.00 84.44 96 SER A C 1
ATOM 743 O O . SER A 1 96 ? -31.923 9.166 -24.793 1.00 84.44 96 SER A O 1
ATOM 745 N N . ALA A 1 97 ? -33.628 8.990 -23.340 1.00 89.06 97 ALA A N 1
ATOM 746 C CA . ALA A 1 97 ? -32.826 9.347 -22.176 1.00 89.06 97 ALA A CA 1
ATOM 747 C C . ALA A 1 97 ? -31.733 8.305 -21.911 1.00 89.06 97 ALA A C 1
ATOM 749 O O . ALA A 1 97 ? -32.015 7.105 -21.907 1.00 89.06 97 ALA A O 1
ATOM 750 N N . LEU A 1 98 ? -30.510 8.755 -21.626 1.00 90.31 98 LEU A N 1
ATOM 751 C CA . LEU A 1 98 ? -29.494 7.867 -21.063 1.00 90.31 98 LEU A CA 1
ATOM 752 C C . LEU A 1 98 ? -29.882 7.533 -19.621 1.00 90.31 98 LEU A C 1
ATOM 754 O O . LEU A 1 98 ? -30.162 8.429 -18.815 1.00 90.31 98 LEU A O 1
ATOM 758 N N . VAL A 1 99 ? -29.905 6.240 -19.302 1.00 87.94 99 VAL A N 1
ATOM 759 C CA . VAL A 1 99 ? -30.258 5.738 -17.974 1.00 87.94 99 VAL A CA 1
ATOM 760 C C . VAL A 1 99 ? -29.358 4.556 -17.633 1.00 87.94 99 VAL A C 1
ATOM 762 O O . VAL A 1 99 ? -29.287 3.596 -18.391 1.00 87.94 99 VAL A O 1
ATOM 765 N N . ALA A 1 100 ? -28.714 4.590 -16.472 1.00 84.44 100 ALA A N 1
ATOM 766 C CA . ALA A 1 100 ? -27.903 3.488 -15.960 1.00 84.44 100 ALA A CA 1
ATOM 767 C C . ALA A 1 100 ? -28.497 2.941 -14.658 1.00 84.44 100 ALA A C 1
ATOM 769 O O . ALA A 1 100 ? -29.258 3.623 -13.967 1.00 84.44 100 ALA A O 1
ATOM 770 N N . SER A 1 101 ? -28.143 1.709 -14.301 1.00 80.00 101 SER A N 1
ATOM 771 C CA . SER A 1 101 ? -28.458 1.180 -12.969 1.00 80.00 101 SER A CA 1
ATOM 772 C C . SER A 1 101 ? -27.744 2.017 -11.907 1.00 80.00 101 SER A C 1
ATOM 774 O O . SER A 1 101 ? -26.566 2.330 -12.065 1.00 80.00 101 SER A O 1
ATOM 776 N N . ASN A 1 102 ? -28.445 2.392 -10.835 1.00 76.94 102 ASN A N 1
ATOM 777 C CA . ASN A 1 102 ? -27.808 3.082 -9.717 1.00 76.94 102 ASN A CA 1
ATOM 778 C C . ASN A 1 102 ? -27.150 2.055 -8.797 1.00 76.94 102 ASN A C 1
ATOM 780 O O . ASN A 1 102 ? -27.879 1.334 -8.109 1.00 76.94 102 ASN A O 1
ATOM 784 N N . PRO A 1 103 ? -25.808 1.989 -8.726 1.00 68.88 103 PRO A N 1
ATOM 785 C CA . PRO A 1 103 ? -25.162 1.039 -7.839 1.00 68.88 103 PRO A CA 1
ATOM 786 C C . PRO A 1 103 ? -25.565 1.298 -6.383 1.00 68.88 103 PRO A C 1
ATOM 788 O O . PRO A 1 103 ? -25.834 0.347 -5.664 1.00 68.88 103 PRO A O 1
ATOM 791 N N . LEU A 1 104 ? -25.712 2.555 -5.945 1.00 69.75 104 LEU A N 1
ATOM 792 C CA . LEU A 1 104 ? -26.024 2.869 -4.545 1.00 69.75 104 LEU A CA 1
ATOM 793 C C . LEU A 1 104 ? -27.380 2.324 -4.083 1.00 69.75 104 LEU A C 1
ATOM 795 O O . LEU A 1 104 ? -27.514 1.986 -2.911 1.00 69.75 104 LEU A O 1
ATOM 799 N N . HIS A 1 105 ? -28.356 2.189 -4.987 1.00 76.38 105 HIS A N 1
ATOM 800 C CA . HIS A 1 105 ? -29.720 1.795 -4.630 1.00 76.38 105 HIS A CA 1
ATOM 801 C C . HIS A 1 105 ? -29.799 0.430 -3.944 1.00 76.38 105 HIS A C 1
ATOM 803 O O . HIS A 1 105 ? -30.481 0.287 -2.935 1.00 76.38 105 HIS A O 1
ATOM 809 N N . SER A 1 106 ? -29.089 -0.567 -4.477 1.00 68.94 106 SER A N 1
ATOM 810 C CA . SER A 1 106 ? -29.035 -1.907 -3.885 1.00 68.94 106 SER A CA 1
ATOM 811 C C . SER A 1 106 ? -27.991 -2.031 -2.779 1.00 68.94 106 SER A C 1
ATOM 813 O O . SER A 1 106 ? -27.925 -3.069 -2.128 1.00 68.94 106 SER A O 1
ATOM 815 N N . LEU A 1 107 ? -27.117 -1.032 -2.624 1.00 65.69 107 LEU A N 1
ATOM 816 C CA . LEU A 1 107 ? -25.974 -1.125 -1.725 1.00 65.69 107 LEU A CA 1
ATOM 817 C C . LEU A 1 107 ? -26.341 -0.624 -0.332 1.00 65.69 107 LEU A C 1
ATOM 819 O O . LEU A 1 107 ? -26.060 -1.350 0.607 1.00 65.69 107 LEU A O 1
ATOM 823 N N . CYS A 1 108 ? -26.977 0.543 -0.190 1.00 72.31 108 CYS A N 1
ATOM 824 C CA . CYS A 1 108 ? -27.449 1.094 1.091 1.00 72.31 108 CYS A CA 1
ATOM 825 C C . CYS A 1 108 ? -28.869 1.653 0.982 1.00 72.31 108 CYS A C 1
ATOM 827 O O . CYS A 1 108 ? -29.282 2.099 -0.086 1.00 72.31 108 CYS A O 1
ATOM 829 N N . ASP A 1 109 ? -29.578 1.713 2.112 1.00 80.69 109 ASP A N 1
ATOM 830 C CA . ASP A 1 109 ? -30.765 2.558 2.270 1.00 80.69 109 ASP A CA 1
ATOM 831 C C . ASP A 1 109 ? -30.347 3.965 2.714 1.00 80.69 109 ASP A C 1
ATOM 833 O O . ASP A 1 109 ? -29.918 4.159 3.852 1.00 80.69 109 ASP A O 1
ATOM 837 N N . LEU A 1 110 ? -30.472 4.958 1.824 1.00 78.75 110 LEU A N 1
ATOM 838 C CA . LEU A 1 110 ? -30.109 6.348 2.143 1.00 78.75 110 LEU A CA 1
ATOM 839 C C . LEU A 1 110 ? -31.039 6.987 3.190 1.00 78.75 110 LEU A C 1
ATOM 841 O O . LEU A 1 110 ? -30.734 8.067 3.695 1.00 78.75 110 LEU A O 1
ATOM 845 N N . ASN A 1 111 ? -32.159 6.340 3.524 1.00 82.38 111 ASN A N 1
ATOM 846 C CA . ASN A 1 111 ? -33.098 6.822 4.533 1.00 82.38 111 ASN A CA 1
ATOM 847 C C . ASN A 1 111 ? -32.751 6.363 5.955 1.00 82.38 111 ASN A C 1
ATOM 849 O O . ASN A 1 111 ? -33.321 6.902 6.907 1.00 82.38 111 ASN A O 1
ATOM 853 N N . ASP A 1 112 ? -31.817 5.418 6.126 1.00 89.12 112 ASP A N 1
ATOM 854 C CA . ASP A 1 112 ? -31.407 4.948 7.452 1.00 89.12 112 ASP A CA 1
ATOM 855 C C . ASP A 1 112 ? -30.856 6.121 8.284 1.00 89.12 112 ASP A C 1
ATOM 857 O O . ASP A 1 112 ? -29.898 6.800 7.902 1.00 89.12 112 ASP A O 1
ATOM 861 N N . GLU A 1 113 ? -31.481 6.393 9.434 1.00 91.62 113 GLU A N 1
ATOM 862 C CA . GLU A 1 113 ? -31.110 7.517 10.303 1.00 91.62 113 GLU A CA 1
ATOM 863 C C . GLU A 1 113 ? -29.664 7.414 10.799 1.00 91.62 113 GLU A C 1
ATOM 865 O O . GLU A 1 113 ? -28.984 8.431 10.940 1.00 91.62 113 GLU A O 1
ATOM 870 N N . ARG A 1 114 ? -29.168 6.189 11.010 1.00 94.19 114 ARG A N 1
ATOM 871 C CA . ARG A 1 114 ? -27.802 5.936 11.479 1.00 94.19 114 ARG A CA 1
ATOM 872 C C . ARG A 1 114 ? -26.792 6.230 10.380 1.00 94.19 114 ARG A C 1
ATOM 874 O O . ARG A 1 114 ? -25.781 6.867 10.660 1.00 94.19 114 ARG A O 1
ATOM 881 N N . LEU A 1 115 ? -27.085 5.835 9.136 1.00 91.56 115 LEU A N 1
ATOM 882 C CA . LEU A 1 115 ? -26.251 6.177 7.981 1.00 91.56 115 LEU A CA 1
ATOM 883 C C . LEU A 1 115 ? -26.183 7.694 7.796 1.00 91.56 115 LEU A C 1
ATOM 885 O O . LEU A 1 115 ? -25.094 8.242 7.649 1.00 91.56 115 LEU A O 1
ATOM 889 N N . ARG A 1 116 ? -27.329 8.384 7.844 1.00 90.56 116 ARG A N 1
ATOM 890 C CA . ARG A 1 116 ? -27.369 9.851 7.732 1.00 90.56 116 ARG A CA 1
ATOM 891 C C . ARG A 1 116 ? -26.564 10.521 8.843 1.00 90.56 116 ARG A C 1
ATOM 893 O O . ARG A 1 116 ? -25.781 11.420 8.555 1.00 90.56 116 ARG A O 1
ATOM 900 N N . SER A 1 117 ? -26.696 10.051 10.085 1.00 92.44 117 SER A N 1
ATOM 901 C CA . SER A 1 117 ? -25.886 10.540 11.206 1.00 92.44 117 SER A CA 1
ATOM 902 C C . SER A 1 117 ? -24.391 10.325 10.968 1.00 92.44 117 SER A C 1
ATOM 904 O O . SER A 1 117 ? -23.614 11.251 11.167 1.00 92.44 117 SER A O 1
ATOM 906 N N . MET A 1 118 ? -23.987 9.135 10.516 1.00 93.06 118 MET A N 1
ATOM 907 C CA . MET A 1 118 ? -22.585 8.829 10.224 1.00 93.06 118 MET A CA 1
ATOM 908 C C . MET A 1 118 ? -22.035 9.735 9.118 1.00 93.06 118 MET A C 1
ATOM 910 O O . MET A 1 118 ? -20.967 10.315 9.273 1.00 93.06 118 MET A O 1
ATOM 914 N N . LEU A 1 119 ? -22.788 9.931 8.034 1.00 90.81 119 LEU A N 1
ATOM 915 C CA . LEU A 1 119 ? -22.407 10.815 6.933 1.00 90.81 119 LEU A CA 1
ATOM 916 C C . LEU A 1 119 ? -22.174 12.259 7.390 1.00 90.81 119 LEU A C 1
ATOM 918 O O . LEU A 1 119 ? -21.148 12.838 7.042 1.00 90.81 119 LEU A O 1
ATOM 922 N N . LEU A 1 120 ? -23.084 12.815 8.195 1.00 90.88 120 LEU A N 1
ATOM 923 C CA . LEU A 1 120 ? -22.969 14.179 8.726 1.00 90.88 120 LEU A CA 1
ATOM 924 C C . LEU A 1 120 ? -21.762 14.362 9.659 1.00 90.88 120 LEU A C 1
ATOM 926 O O . LEU A 1 120 ? -21.260 15.472 9.803 1.00 90.88 120 LEU A O 1
ATOM 930 N N . GLU A 1 121 ? -21.306 13.291 10.307 1.00 88.81 121 GLU A N 1
ATOM 931 C CA . GLU A 1 121 ? -20.154 13.325 11.212 1.00 88.81 121 GLU A CA 1
ATOM 932 C C . GLU A 1 121 ? -18.826 13.097 10.487 1.00 88.81 121 GLU A C 1
ATOM 934 O O . GLU A 1 121 ? -17.814 13.685 10.863 1.00 88.81 121 GLU A O 1
ATOM 939 N N . THR A 1 122 ? -18.813 12.233 9.467 1.00 86.62 122 THR A N 1
ATOM 940 C CA . THR A 1 122 ? -17.575 11.821 8.785 1.00 86.62 122 THR A CA 1
ATOM 941 C C . THR A 1 122 ? -17.235 12.650 7.551 1.00 86.62 122 THR A C 1
ATOM 943 O O . THR A 1 122 ? -16.084 12.642 7.127 1.00 86.62 122 THR A O 1
ATOM 946 N N . CYS A 1 123 ? -18.205 13.349 6.955 1.00 87.81 123 CYS A N 1
ATOM 947 C CA . CYS A 1 123 ? -18.021 14.055 5.689 1.00 87.81 123 CYS A CA 1
ATOM 948 C C . CYS A 1 123 ? -18.244 15.565 5.868 1.00 87.81 123 CYS A C 1
ATOM 950 O O . CYS A 1 123 ? -19.304 16.000 6.312 1.00 87.81 123 CYS A O 1
ATOM 952 N N . SER A 1 124 ? -17.256 16.378 5.485 1.00 77.00 124 SER A N 1
ATOM 953 C CA . SER A 1 124 ? -17.213 17.829 5.739 1.00 77.00 124 SER A CA 1
ATOM 954 C C . SER A 1 124 ? -18.184 18.670 4.899 1.00 77.00 124 SER A C 1
ATOM 956 O O . SER A 1 124 ? -18.480 19.806 5.265 1.00 77.00 124 SER A O 1
ATOM 958 N N . GLU A 1 125 ? -18.690 18.130 3.789 1.00 81.75 125 GLU A N 1
ATOM 959 C CA . GLU A 1 125 ? -19.551 18.832 2.829 1.00 81.75 125 GLU A CA 1
ATOM 960 C C . GLU A 1 125 ? -20.769 17.981 2.456 1.00 81.75 125 GLU A C 1
ATOM 962 O O . GLU A 1 125 ? -20.998 17.705 1.279 1.00 81.75 125 GLU A O 1
ATOM 967 N N . VAL A 1 126 ? -21.524 17.505 3.449 1.00 89.00 126 VAL A N 1
ATOM 968 C CA . VAL A 1 126 ? -22.715 16.672 3.225 1.00 89.00 126 VAL A CA 1
ATOM 969 C C . VAL A 1 126 ? -23.967 17.304 3.820 1.00 89.00 126 VAL A C 1
ATOM 971 O O . VAL A 1 126 ? -23.999 17.661 4.993 1.00 89.00 126 VAL A O 1
ATOM 974 N N . ASP A 1 127 ? -25.024 17.370 3.010 1.00 88.88 127 ASP A N 1
ATOM 975 C CA . ASP A 1 127 ? -26.405 17.577 3.443 1.00 88.88 127 ASP A CA 1
ATOM 976 C C . ASP A 1 127 ? -27.216 16.310 3.129 1.00 88.88 127 ASP A C 1
ATOM 978 O O . ASP A 1 127 ? -27.497 15.996 1.970 1.00 88.88 127 ASP A O 1
ATOM 982 N N . ALA A 1 128 ? -27.540 15.537 4.167 1.00 84.62 128 ALA A N 1
ATOM 983 C CA . ALA A 1 128 ? -28.261 14.274 4.055 1.00 84.62 128 ALA A CA 1
ATOM 984 C C . ALA A 1 128 ? -29.732 14.447 4.468 1.00 84.62 128 ALA A C 1
ATOM 986 O O . ALA A 1 128 ? -30.056 14.599 5.648 1.00 84.62 128 ALA A O 1
ATOM 987 N N . GLN A 1 129 ? -30.634 14.362 3.491 1.00 83.31 129 GLN A N 1
ATOM 988 C CA . GLN A 1 129 ? -32.086 14.442 3.653 1.00 83.31 129 GLN A CA 1
ATOM 989 C C . GLN A 1 129 ? -32.735 13.083 3.340 1.00 83.31 129 GLN A C 1
ATOM 991 O O . GLN A 1 129 ? -32.084 12.146 2.881 1.00 83.31 129 GLN A O 1
ATOM 996 N N . GLU A 1 130 ? -34.031 12.936 3.614 1.00 80.00 130 GLU A N 1
ATOM 997 C CA . GLU A 1 130 ? -34.757 11.714 3.246 1.00 80.00 130 GLU A CA 1
ATOM 998 C C . GLU A 1 130 ? -34.753 11.536 1.714 1.00 80.00 130 GLU A C 1
ATOM 1000 O O . GLU A 1 130 ? -35.125 12.439 0.963 1.00 80.00 130 GLU A O 1
ATOM 1005 N N . GLY A 1 131 ? -34.269 10.385 1.246 1.00 76.00 131 GLY A N 1
ATOM 1006 C CA . GLY A 1 131 ? -34.170 10.003 -0.164 1.00 76.00 131 GLY A CA 1
ATOM 1007 C C . GLY A 1 131 ? -33.070 10.699 -0.974 1.00 76.00 131 GLY A C 1
ATOM 1008 O O . GLY A 1 131 ? -32.928 10.402 -2.166 1.00 76.00 131 GLY A O 1
ATOM 1009 N N . MET A 1 132 ? -32.293 11.606 -0.371 1.00 82.69 132 MET A N 1
ATOM 1010 C CA . MET A 1 132 ? -31.334 12.452 -1.084 1.00 82.69 132 MET A CA 1
ATOM 1011 C C . MET A 1 132 ? -30.123 12.822 -0.220 1.00 82.69 132 MET A C 1
ATOM 1013 O O . MET A 1 132 ? -30.275 13.323 0.888 1.00 82.69 132 MET A O 1
ATOM 1017 N N . ILE A 1 133 ? -28.920 12.665 -0.769 1.00 85.31 133 ILE A N 1
ATOM 1018 C CA . ILE A 1 133 ? -27.677 13.177 -0.185 1.00 85.31 133 ILE A CA 1
ATOM 1019 C C . ILE A 1 133 ? -27.075 14.179 -1.159 1.00 85.31 133 ILE A C 1
ATOM 1021 O O . ILE A 1 133 ? -26.756 13.827 -2.293 1.00 85.31 133 ILE A O 1
ATOM 1025 N N . GLN A 1 134 ? -26.893 15.417 -0.723 1.00 87.06 134 GLN A N 1
ATOM 1026 C CA . GLN A 1 134 ? -26.116 16.405 -1.453 1.00 87.06 134 GLN A CA 1
ATOM 1027 C C . GLN A 1 134 ? -24.700 16.458 -0.875 1.00 87.06 134 GLN A C 1
ATOM 1029 O O . GLN A 1 134 ? -24.529 16.548 0.337 1.00 87.06 134 GLN A O 1
ATOM 1034 N N . THR A 1 135 ? -23.681 16.401 -1.734 1.00 86.38 135 THR A N 1
ATOM 1035 C CA . THR A 1 135 ? -22.286 16.578 -1.325 1.00 86.38 135 THR A CA 1
ATOM 1036 C C . THR A 1 135 ? -21.489 17.385 -2.335 1.00 86.38 135 THR A C 1
ATOM 1038 O O . THR A 1 135 ? -21.443 17.039 -3.517 1.00 86.38 135 THR A O 1
ATOM 1041 N N . GLY A 1 136 ? -20.910 18.504 -1.896 1.00 82.44 136 GLY A N 1
ATOM 1042 C CA . GLY A 1 136 ? -20.358 19.508 -2.806 1.00 82.44 136 GLY A CA 1
ATOM 1043 C C . GLY A 1 136 ? -21.353 19.846 -3.943 1.00 82.44 136 GLY A C 1
ATOM 1044 O O . GLY A 1 136 ? -22.508 20.189 -3.662 1.00 82.44 136 GLY A O 1
ATOM 1045 N N . PRO A 1 137 ? -20.958 19.725 -5.229 1.00 78.38 137 PRO A N 1
ATOM 1046 C CA . PRO A 1 137 ? -21.847 19.932 -6.380 1.00 78.38 137 PRO A CA 1
ATOM 1047 C C . PRO A 1 137 ? -22.757 18.733 -6.721 1.00 78.38 137 PRO A C 1
ATOM 1049 O O . PRO A 1 137 ? -23.558 18.812 -7.654 1.00 78.38 137 PRO A O 1
ATOM 1052 N N . TYR A 1 138 ? -22.621 17.606 -6.024 1.00 81.06 138 TYR A N 1
ATOM 1053 C CA . TYR A 1 138 ? -23.223 16.328 -6.394 1.00 81.06 138 TYR A CA 1
ATOM 1054 C C . TYR A 1 138 ? -24.512 16.057 -5.620 1.00 81.06 138 TYR A C 1
ATOM 1056 O O . TYR A 1 138 ? -24.599 16.343 -4.428 1.00 81.06 138 TYR A O 1
ATOM 1064 N N . ILE A 1 139 ? -25.510 15.470 -6.286 1.00 80.25 139 ILE A N 1
ATOM 1065 C CA . ILE A 1 139 ? -26.784 15.090 -5.664 1.00 80.25 139 ILE A CA 1
ATOM 1066 C C . ILE A 1 139 ? -27.024 13.606 -5.911 1.00 80.25 139 ILE A C 1
ATOM 1068 O O . ILE A 1 139 ? -27.355 13.187 -7.014 1.00 80.25 139 ILE A O 1
ATOM 1072 N N . LEU A 1 140 ? -26.907 12.807 -4.859 1.00 80.31 140 LEU A N 1
ATOM 1073 C CA . LEU A 1 140 ? -27.180 11.380 -4.882 1.00 80.31 140 LEU A CA 1
ATOM 1074 C C . LEU A 1 140 ? -28.618 11.133 -4.454 1.00 80.31 140 LEU A C 1
ATOM 1076 O O . LEU A 1 140 ? -29.065 11.608 -3.411 1.00 80.31 140 LEU A O 1
ATOM 1080 N N . ARG A 1 141 ? -29.340 10.360 -5.257 1.00 79.31 141 ARG A N 1
ATOM 1081 C CA . ARG A 1 141 ? -30.713 9.945 -4.969 1.00 79.31 141 ARG A CA 1
ATOM 1082 C C . ARG A 1 141 ? -30.767 8.447 -4.766 1.00 79.31 141 ARG A C 1
ATOM 1084 O O . ARG A 1 141 ? -30.004 7.701 -5.382 1.00 79.31 141 ARG A O 1
ATOM 1091 N N . HIS A 1 142 ? -31.717 8.000 -3.955 1.00 77.62 142 HIS A N 1
ATOM 1092 C CA . HIS A 1 142 ? -31.947 6.574 -3.721 1.00 77.62 142 HIS A CA 1
ATOM 1093 C C . HIS A 1 142 ? -32.825 5.908 -4.796 1.00 77.62 142 HIS A C 1
ATOM 1095 O O . HIS A 1 142 ? -33.558 4.958 -4.534 1.00 77.62 142 HIS A O 1
ATOM 1101 N N . ASP A 1 143 ? -32.758 6.395 -6.032 1.00 79.12 143 ASP A N 1
ATOM 1102 C CA . ASP A 1 143 ? -33.491 5.828 -7.162 1.00 79.12 143 ASP A CA 1
ATOM 1103 C C . ASP A 1 143 ? -32.781 4.577 -7.694 1.00 79.12 143 ASP A C 1
ATOM 1105 O O . ASP A 1 143 ? -31.558 4.557 -7.778 1.00 79.12 143 ASP A O 1
ATOM 1109 N N . SER A 1 144 ? -33.520 3.555 -8.142 1.00 80.62 144 SER A N 1
ATOM 1110 C CA . SER A 1 144 ? -32.934 2.336 -8.747 1.00 80.62 144 SER A CA 1
ATOM 1111 C C . SER A 1 144 ? -32.161 2.582 -10.044 1.00 80.62 144 SER A C 1
ATOM 1113 O O . SER A 1 144 ? -31.379 1.735 -10.483 1.00 80.62 144 SER A O 1
ATOM 1115 N N . LYS A 1 145 ? -32.359 3.750 -10.659 1.00 81.19 145 LYS A N 1
ATOM 1116 C CA . LYS A 1 145 ? -31.702 4.158 -11.894 1.00 81.19 145 LYS A CA 1
ATOM 1117 C C . LYS A 1 145 ? -31.181 5.584 -11.787 1.00 81.19 145 LYS A C 1
ATOM 1119 O O . LYS A 1 145 ? -31.893 6.462 -11.305 1.00 81.19 145 LYS A O 1
ATOM 1124 N N . VAL A 1 146 ? -29.975 5.804 -12.301 1.00 79.69 146 VAL A N 1
ATOM 1125 C CA . VAL A 1 146 ? -29.385 7.132 -12.506 1.00 79.69 146 VAL A CA 1
ATOM 1126 C C . VAL A 1 146 ? -29.730 7.593 -13.915 1.00 79.69 146 VAL A C 1
ATOM 1128 O O . VAL A 1 146 ? -29.647 6.816 -14.866 1.00 79.69 146 VAL A O 1
ATOM 1131 N N . GLN A 1 147 ? -30.128 8.850 -14.059 1.00 80.94 147 GLN A N 1
ATOM 1132 C CA . GLN A 1 147 ? -30.552 9.435 -15.330 1.00 80.94 147 GLN A CA 1
ATOM 1133 C C . GLN A 1 147 ? -29.643 10.614 -15.605 1.00 80.94 147 GLN A C 1
ATOM 1135 O O . GLN A 1 147 ? -29.471 11.444 -14.731 1.00 80.94 147 GLN A O 1
ATOM 1140 N N . PHE A 1 148 ? -29.121 10.728 -16.818 1.00 83.06 148 PHE A N 1
ATOM 1141 C CA . PHE A 1 148 ? -28.135 11.753 -17.154 1.00 83.06 148 PHE A CA 1
ATOM 1142 C C . PHE A 1 148 ? -28.836 13.063 -17.522 1.00 83.06 148 PHE A C 1
ATOM 1144 O O . PHE A 1 148 ? -28.889 13.448 -18.690 1.00 83.06 148 PHE A O 1
ATOM 1151 N N . VAL A 1 149 ? -29.457 13.725 -16.544 1.00 74.62 149 VAL A N 1
ATOM 1152 C CA . VAL A 1 149 ? -30.281 14.922 -16.781 1.00 74.62 149 VAL A CA 1
ATOM 1153 C C . VAL A 1 149 ? -29.401 16.109 -17.143 1.00 74.62 149 VAL A C 1
ATOM 1155 O O . VAL A 1 149 ? -29.732 16.855 -18.063 1.00 74.62 149 VAL A O 1
ATOM 1158 N N . GLN A 1 150 ? -28.283 16.267 -16.434 1.00 72.50 150 GLN A N 1
ATOM 1159 C CA . GLN A 1 150 ? -27.379 17.391 -16.643 1.00 72.50 150 GLN A CA 1
ATOM 1160 C C . GLN A 1 150 ? -26.541 17.171 -17.904 1.00 72.50 150 GLN A C 1
ATOM 1162 O O . GLN A 1 150 ? -26.729 17.878 -18.882 1.00 72.50 150 GLN A O 1
ATOM 1167 N N . ALA A 1 151 ? -25.671 16.162 -17.940 1.00 76.94 151 ALA A N 1
ATOM 1168 C CA . ALA A 1 151 ? -24.727 16.000 -19.048 1.00 76.94 151 ALA A CA 1
ATOM 1169 C C . ALA A 1 151 ? -25.378 15.595 -20.384 1.00 76.94 151 ALA A C 1
ATOM 1171 O O . ALA A 1 151 ? -24.821 15.890 -21.440 1.00 76.94 151 ALA A O 1
ATOM 1172 N N . ARG A 1 152 ? -26.532 14.900 -20.359 1.00 86.62 152 ARG A N 1
ATOM 1173 C CA . ARG A 1 152 ? -27.165 14.266 -21.543 1.00 86.62 152 ARG A CA 1
ATOM 1174 C C . ARG A 1 152 ? -26.195 13.381 -22.354 1.00 86.62 152 ARG A C 1
ATOM 1176 O O . ARG A 1 152 ? -26.461 13.032 -23.506 1.00 86.62 152 ARG A O 1
ATOM 1183 N N . SER A 1 153 ? -25.075 13.014 -21.737 1.00 89.62 153 SER A N 1
ATOM 1184 C CA . SER A 1 153 ? -23.992 12.219 -22.289 1.00 89.62 153 SER A CA 1
ATOM 1185 C C . SER A 1 153 ? -23.251 11.473 -21.177 1.00 89.62 153 SER A C 1
ATOM 1187 O O . SER A 1 153 ? -23.386 11.791 -19.993 1.00 89.62 153 SER A O 1
ATOM 1189 N N . HIS A 1 154 ? -22.474 10.464 -21.565 1.00 91.19 154 HIS A N 1
ATOM 1190 C CA . HIS A 1 154 ? -21.619 9.675 -20.682 1.00 91.19 154 HIS A CA 1
ATOM 1191 C C . HIS A 1 154 ? -20.247 9.467 -21.322 1.00 91.19 154 HIS A C 1
ATOM 1193 O O . HIS A 1 154 ? -20.173 9.040 -22.475 1.00 91.19 154 HIS A O 1
ATOM 1199 N N . ILE A 1 155 ? -19.178 9.747 -20.573 1.00 92.19 155 ILE A N 1
ATOM 1200 C CA . ILE A 1 155 ? -17.784 9.616 -21.021 1.00 92.19 155 ILE A CA 1
ATOM 1201 C C . ILE A 1 155 ? -17.146 8.362 -20.420 1.00 92.19 155 ILE A C 1
ATOM 1203 O O . ILE A 1 155 ? -17.291 8.092 -19.225 1.00 92.19 155 ILE A O 1
ATOM 1207 N N . TYR A 1 156 ? -16.389 7.628 -21.234 1.00 93.25 156 TYR A N 1
ATOM 1208 C CA . TYR A 1 156 ? -15.713 6.393 -20.835 1.00 93.25 156 TYR A CA 1
ATOM 1209 C C . TYR A 1 156 ? -14.373 6.208 -21.571 1.00 93.25 156 TYR A C 1
ATOM 1211 O O . TYR A 1 156 ? -14.222 6.679 -22.696 1.00 93.25 156 TYR A O 1
ATOM 1219 N N . PRO A 1 157 ? -13.377 5.533 -20.979 1.00 95.31 157 PRO A N 1
ATOM 1220 C CA . PRO A 1 157 ? -12.153 5.155 -21.680 1.00 95.31 157 PRO A CA 1
ATOM 1221 C C . PRO A 1 157 ? -12.357 3.994 -22.665 1.00 95.31 157 PRO A C 1
ATOM 1223 O O . PRO A 1 157 ? -13.182 3.101 -22.452 1.00 95.31 157 PRO A O 1
ATOM 1226 N N . ILE A 1 158 ? -11.549 3.991 -23.723 1.00 96.69 158 ILE A N 1
ATOM 1227 C CA . ILE A 1 158 ? -11.445 2.923 -24.721 1.00 96.69 158 ILE A CA 1
ATOM 1228 C C . ILE A 1 158 ? -9.991 2.447 -24.762 1.00 96.69 158 ILE A C 1
ATOM 1230 O O . ILE A 1 158 ? -9.069 3.264 -24.834 1.00 96.69 158 ILE A O 1
ATOM 1234 N N . LEU A 1 159 ? -9.804 1.130 -24.753 1.00 96.81 159 LEU A N 1
ATOM 1235 C CA . LEU A 1 159 ? -8.517 0.446 -24.810 1.00 96.81 159 LEU A CA 1
ATOM 1236 C C . LEU A 1 159 ? -8.406 -0.368 -26.104 1.00 96.81 159 LEU A C 1
ATOM 1238 O O . LEU A 1 159 ? -9.321 -1.124 -26.439 1.00 96.81 159 LEU A O 1
ATOM 1242 N N . TRP A 1 160 ? -7.278 -0.237 -26.806 1.00 96.56 160 TRP A N 1
ATOM 1243 C CA . TRP A 1 160 ? -6.917 -1.126 -27.911 1.00 96.56 160 TRP A CA 1
ATOM 1244 C C . TRP A 1 160 ? -6.140 -2.328 -27.390 1.00 96.56 160 TRP A C 1
ATOM 1246 O O . TRP A 1 160 ? -5.187 -2.179 -26.629 1.00 96.56 160 TRP A O 1
ATOM 1256 N N . LEU A 1 161 ? -6.539 -3.506 -27.850 1.00 96.69 161 LEU A N 1
ATOM 1257 C CA . LEU A 1 161 ? -5.942 -4.795 -27.540 1.00 96.69 161 LEU A CA 1
ATOM 1258 C C . LEU A 1 161 ? -5.562 -5.489 -28.846 1.00 96.69 161 LEU A C 1
ATOM 1260 O O . LEU A 1 161 ? -6.278 -5.375 -29.841 1.00 96.69 161 LEU A O 1
ATOM 1264 N N . TRP A 1 162 ? -4.447 -6.209 -28.851 1.00 96.81 162 TRP A N 1
ATOM 1265 C CA . TRP A 1 162 ? -4.039 -7.030 -29.984 1.00 96.81 162 TRP A CA 1
ATOM 1266 C C . TRP A 1 162 ? -4.476 -8.479 -29.778 1.00 96.81 162 TRP A C 1
ATOM 1268 O O . TRP A 1 162 ? -4.146 -9.090 -28.759 1.00 96.81 162 TRP A O 1
ATOM 1278 N N . ASP A 1 163 ? -5.195 -9.031 -30.750 1.00 96.38 163 ASP A N 1
ATOM 1279 C CA . ASP A 1 163 ? -5.517 -10.451 -30.803 1.00 96.38 163 ASP A CA 1
ATOM 1280 C C . ASP A 1 163 ? -4.500 -11.172 -31.708 1.00 96.38 163 ASP A C 1
ATOM 1282 O O . ASP A 1 163 ? -4.501 -10.975 -32.931 1.00 96.38 163 ASP A O 1
ATOM 1286 N N . PRO A 1 164 ? -3.594 -11.992 -31.140 1.00 92.62 164 PRO A N 1
ATOM 1287 C CA . PRO A 1 164 ? -2.621 -12.735 -31.928 1.00 92.62 164 PRO A CA 1
ATOM 1288 C C . PRO A 1 164 ? -3.244 -13.896 -32.719 1.00 92.62 164 PRO A C 1
ATOM 1290 O O . PRO A 1 164 ? -2.638 -14.322 -33.703 1.00 92.62 164 PRO A O 1
ATOM 1293 N N . GLU A 1 165 ? -4.416 -14.406 -32.339 1.00 92.69 165 GLU A N 1
ATOM 1294 C CA . GLU A 1 165 ? -5.110 -15.475 -33.061 1.00 92.69 165 GLU A CA 1
ATOM 1295 C C . GLU A 1 165 ? -5.831 -14.916 -34.291 1.00 92.69 165 GLU A C 1
ATOM 1297 O O . GLU A 1 165 ? -5.650 -15.426 -35.401 1.00 92.69 165 GLU A O 1
ATOM 1302 N N . GLU A 1 166 ? -6.579 -13.822 -34.123 1.00 93.62 166 GLU A N 1
ATOM 1303 C CA . GLU A 1 166 ? -7.284 -13.157 -35.227 1.00 93.62 166 GLU A CA 1
ATOM 1304 C C . GLU A 1 166 ? -6.375 -12.260 -36.079 1.00 93.62 166 GLU A C 1
ATOM 1306 O O . GLU A 1 166 ? -6.741 -11.905 -37.203 1.00 93.62 166 GLU A O 1
ATOM 1311 N N . GLN A 1 167 ? -5.184 -11.915 -35.570 1.00 92.56 167 GLN A N 1
ATOM 1312 C CA . GLN A 1 167 ? -4.262 -10.939 -36.164 1.00 92.56 167 GLN A CA 1
ATOM 1313 C C . GLN A 1 167 ? -4.941 -9.581 -36.386 1.00 92.56 167 GLN A C 1
ATOM 1315 O O . GLN A 1 167 ? -4.809 -8.976 -37.452 1.00 92.56 167 GLN A O 1
ATOM 1320 N N . LYS A 1 168 ? -5.691 -9.126 -35.378 1.00 94.38 168 LYS A N 1
ATOM 1321 C CA . LYS A 1 168 ? -6.511 -7.914 -35.434 1.00 94.38 168 LYS A CA 1
ATOM 1322 C C . LYS A 1 168 ? -6.424 -7.097 -34.160 1.00 94.38 168 LYS A C 1
ATOM 1324 O O . LYS A 1 168 ? -6.209 -7.621 -33.067 1.00 94.38 168 LYS A O 1
ATOM 1329 N N . ALA A 1 169 ? -6.637 -5.792 -34.305 1.00 93.94 169 ALA A N 1
ATOM 1330 C CA . ALA A 1 169 ? -6.800 -4.905 -33.163 1.00 93.94 169 ALA A CA 1
ATOM 1331 C C . ALA A 1 169 ? -8.276 -4.827 -32.732 1.00 93.94 169 ALA A C 1
ATOM 1333 O O . ALA A 1 169 ? -9.148 -4.434 -33.507 1.00 93.94 169 ALA A O 1
ATOM 1334 N N . HIS A 1 170 ? -8.551 -5.123 -31.463 1.00 94.25 170 HIS A N 1
ATOM 1335 C CA . HIS A 1 170 ? -9.869 -4.980 -30.849 1.00 94.25 170 HIS A CA 1
ATOM 1336 C C . HIS A 1 170 ? -9.909 -3.722 -29.991 1.00 94.25 170 HIS A C 1
ATOM 1338 O O . HIS A 1 170 ? -8.950 -3.400 -29.295 1.00 94.25 170 HIS A O 1
ATOM 1344 N N . ARG A 1 171 ? -11.039 -3.017 -30.008 1.00 92.56 171 ARG A N 1
ATOM 1345 C CA . ARG A 1 171 ? -11.290 -1.874 -29.124 1.00 92.56 171 ARG A CA 1
ATOM 1346 C C . ARG A 1 171 ? -12.365 -2.238 -28.113 1.00 92.56 171 ARG A C 1
ATOM 1348 O O . ARG A 1 171 ? -13.484 -2.579 -28.501 1.00 92.56 171 ARG A O 1
ATOM 1355 N N . LEU A 1 172 ? -12.033 -2.152 -26.834 1.00 96.12 172 LEU A N 1
ATOM 1356 C CA . LEU A 1 172 ? -12.964 -2.425 -25.747 1.00 96.12 172 LEU A CA 1
ATOM 1357 C C . LEU A 1 172 ? -13.116 -1.201 -24.844 1.00 96.12 172 LEU A C 1
ATOM 1359 O O . LEU A 1 172 ? -12.192 -0.411 -24.664 1.00 96.12 172 LEU A O 1
ATOM 1363 N N . VAL A 1 173 ? -14.307 -1.052 -24.281 1.00 95.56 173 VAL A N 1
ATOM 1364 C CA . VAL A 1 173 ? -14.645 -0.053 -23.275 1.00 95.56 173 VAL A CA 1
ATOM 1365 C C . VAL A 1 173 ? -14.290 -0.599 -21.903 1.00 95.56 173 VAL A C 1
ATOM 1367 O O . VAL A 1 173 ? -14.589 -1.752 -21.583 1.00 95.56 173 VAL A O 1
ATOM 1370 N N . ILE A 1 174 ? -13.686 0.261 -21.086 1.00 92.31 174 ILE A N 1
ATOM 1371 C CA . ILE A 1 174 ? -13.424 -0.005 -19.676 1.00 92.31 174 ILE A CA 1
ATOM 1372 C C . ILE A 1 174 ? -14.219 0.979 -18.822 1.00 92.31 174 ILE A C 1
ATOM 1374 O O . ILE A 1 174 ? -13.798 2.103 -18.562 1.00 92.31 174 ILE A O 1
ATOM 1378 N N . ASP A 1 175 ? -15.399 0.555 -18.378 1.00 89.38 175 ASP A N 1
ATOM 1379 C CA . ASP A 1 175 ? -16.231 1.361 -17.492 1.00 89.38 175 ASP A CA 1
ATOM 1380 C C . ASP A 1 175 ? -16.866 0.514 -16.384 1.00 89.38 175 ASP A C 1
ATOM 1382 O O . ASP A 1 175 ? -17.985 0.017 -16.545 1.00 89.38 175 ASP A O 1
ATOM 1386 N N . PRO A 1 176 ? -16.215 0.428 -15.213 1.00 81.31 176 PRO A N 1
ATOM 1387 C CA . PRO A 1 176 ? -16.729 -0.403 -14.137 1.00 81.31 176 PRO A CA 1
ATOM 1388 C C . PRO A 1 176 ? -17.954 0.180 -13.412 1.00 81.31 176 PRO A C 1
ATOM 1390 O O . PRO A 1 176 ? -18.533 -0.491 -12.560 1.00 81.31 176 PRO A O 1
ATOM 1393 N N . SER A 1 177 ? -18.393 1.402 -13.754 1.00 78.19 177 SER A N 1
ATOM 1394 C CA . SER A 1 177 ? -19.703 1.918 -13.314 1.00 78.19 177 SER A CA 1
ATOM 1395 C C . SER A 1 177 ? -20.869 1.417 -14.165 1.00 78.19 177 SER A C 1
ATOM 1397 O O . SER A 1 177 ? -22.017 1.507 -13.734 1.00 78.19 177 SER A O 1
ATOM 1399 N N . LEU A 1 178 ? -20.574 0.894 -15.358 1.00 83.31 178 LEU A N 1
ATOM 1400 C CA . LEU A 1 178 ? -21.547 0.309 -16.275 1.00 83.31 178 LEU A CA 1
ATOM 1401 C C . LEU A 1 178 ? -21.511 -1.223 -16.225 1.00 83.31 178 LEU A C 1
ATOM 1403 O O . LEU A 1 178 ? -22.557 -1.846 -16.060 1.00 83.31 178 LEU A O 1
ATOM 1407 N N . ASP A 1 179 ? -20.321 -1.825 -16.312 1.00 83.25 179 ASP A N 1
ATOM 1408 C CA . ASP A 1 179 ? -20.114 -3.269 -16.169 1.00 83.25 179 ASP A CA 1
ATOM 1409 C C . ASP A 1 179 ? -18.769 -3.539 -15.479 1.00 83.25 179 ASP A C 1
ATOM 1411 O O . ASP A 1 179 ? -17.703 -3.185 -15.979 1.00 83.25 179 ASP A O 1
ATOM 1415 N N . ARG A 1 180 ? -18.827 -4.159 -14.299 1.00 79.00 180 ARG A N 1
ATOM 1416 C CA . ARG A 1 180 ? -17.654 -4.489 -13.475 1.00 79.00 180 ARG A CA 1
ATOM 1417 C C . ARG A 1 180 ? -17.080 -5.876 -13.753 1.00 79.00 180 ARG A C 1
ATOM 1419 O O . ARG A 1 180 ? -16.089 -6.239 -13.134 1.00 79.00 180 ARG A O 1
ATOM 1426 N N . SER A 1 181 ? -17.744 -6.670 -14.590 1.00 81.12 181 SER A N 1
ATOM 1427 C CA . SER A 1 181 ? -17.391 -8.074 -14.819 1.00 81.12 181 SER A CA 1
ATOM 1428 C C . SER A 1 181 ? -16.459 -8.273 -16.007 1.00 81.12 181 SER A C 1
ATOM 1430 O O . SER A 1 181 ? -15.783 -9.294 -16.080 1.00 81.12 181 SER A O 1
ATOM 1432 N N . ARG A 1 182 ? -16.428 -7.318 -16.942 1.00 89.00 182 ARG A N 1
ATOM 1433 C CA . ARG A 1 182 ? -15.674 -7.436 -18.190 1.00 89.00 182 ARG A CA 1
ATOM 1434 C C . ARG A 1 182 ? -15.396 -6.080 -18.824 1.00 89.00 182 ARG A C 1
ATOM 1436 O O . ARG A 1 182 ? -16.145 -5.123 -18.641 1.00 89.00 182 ARG A O 1
ATOM 1443 N N . LEU A 1 183 ? -14.372 -6.047 -19.669 1.00 93.50 183 LEU A N 1
ATOM 1444 C CA . LEU A 1 183 ? -14.291 -5.069 -20.750 1.00 93.50 183 LEU A CA 1
ATOM 1445 C C . LEU A 1 183 ? -15.305 -5.463 -21.834 1.00 93.50 183 LEU A C 1
ATOM 1447 O O . LEU A 1 183 ? -15.507 -6.649 -22.106 1.00 93.50 183 LEU A O 1
ATOM 1451 N N . PHE A 1 184 ? -15.961 -4.487 -22.457 1.00 93.75 184 PHE A N 1
ATOM 1452 C CA . PHE A 1 184 ? -17.047 -4.760 -23.403 1.00 93.75 184 PHE A CA 1
ATOM 1453 C C . PHE A 1 184 ? -16.921 -3.959 -24.705 1.00 93.75 184 PHE A C 1
ATOM 1455 O O . PHE A 1 184 ? -16.329 -2.881 -24.708 1.00 93.75 184 PHE A O 1
ATOM 1462 N N . PRO A 1 185 ? -17.444 -4.462 -25.839 1.00 93.19 185 PRO A N 1
ATOM 1463 C CA . PRO A 1 185 ? -17.425 -3.735 -27.105 1.00 93.19 185 PRO A CA 1
ATOM 1464 C C . PRO A 1 185 ? -18.100 -2.363 -27.018 1.00 93.19 185 PRO A C 1
ATOM 1466 O O . PRO A 1 185 ? -19.100 -2.187 -26.327 1.00 93.19 185 PRO A O 1
ATOM 1469 N N . LEU A 1 186 ? -17.612 -1.401 -27.804 1.00 91.19 186 LEU A N 1
ATOM 1470 C CA . LEU A 1 186 ? -18.169 -0.042 -27.864 1.00 91.19 186 LEU A CA 1
ATOM 1471 C C . LEU A 1 186 ? -19.683 -0.014 -28.152 1.00 91.19 186 LEU A C 1
ATOM 1473 O O . LEU A 1 186 ? -20.402 0.805 -27.586 1.00 91.19 186 LEU A O 1
ATOM 1477 N N . ALA A 1 187 ? -20.180 -0.923 -28.993 1.00 88.19 187 ALA A N 1
ATOM 1478 C CA . ALA A 1 187 ? -21.598 -0.999 -29.342 1.00 88.19 187 ALA A CA 1
ATOM 1479 C C . ALA A 1 187 ? -22.503 -1.374 -28.148 1.00 88.19 187 ALA A C 1
ATOM 1481 O O . ALA A 1 187 ? -23.642 -0.901 -28.081 1.00 88.19 187 ALA A O 1
ATOM 1482 N N . ASP A 1 188 ? -21.994 -2.152 -27.184 1.00 92.56 188 ASP A N 1
ATOM 1483 C CA . ASP A 1 188 ? -22.747 -2.606 -26.005 1.00 92.56 188 ASP A CA 1
ATOM 1484 C C . ASP A 1 188 ? -23.100 -1.437 -25.067 1.00 92.56 188 ASP A C 1
ATOM 1486 O O . ASP A 1 188 ? -24.070 -1.524 -24.311 1.00 92.56 188 ASP A O 1
ATOM 1490 N N . VAL A 1 189 ? -22.384 -0.304 -25.154 1.00 92.56 189 VAL A N 1
ATOM 1491 C CA . VAL A 1 189 ? -22.641 0.911 -24.354 1.00 92.56 189 VAL A CA 1
ATOM 1492 C C . VAL A 1 189 ? -24.115 1.328 -24.419 1.00 92.56 189 VAL A C 1
ATOM 1494 O O . VAL A 1 189 ? -24.698 1.709 -23.404 1.00 92.56 189 VAL A O 1
ATOM 1497 N N . ARG A 1 190 ? -24.759 1.201 -25.587 1.00 91.81 190 ARG A N 1
ATOM 1498 C CA . ARG A 1 190 ? -26.182 1.539 -25.772 1.00 91.81 190 ARG A CA 1
ATOM 1499 C C . ARG A 1 190 ? -27.116 0.683 -24.932 1.00 91.81 190 ARG A C 1
ATOM 1501 O O . ARG A 1 190 ? -28.105 1.185 -24.397 1.00 91.81 190 ARG A O 1
ATOM 1508 N N . GLN A 1 191 ? -26.817 -0.610 -24.852 1.00 90.50 191 GLN A N 1
ATOM 1509 C CA . GLN A 1 191 ? -27.614 -1.569 -24.103 1.00 90.50 191 GLN A CA 1
ATOM 1510 C C . GLN A 1 191 ? -27.501 -1.287 -22.606 1.00 90.50 191 GLN A C 1
ATOM 1512 O O . GLN A 1 191 ? -28.522 -1.247 -21.918 1.00 90.50 191 GLN A O 1
ATOM 1517 N N . VAL A 1 192 ? -26.280 -1.037 -22.124 1.00 88.44 192 VAL A N 1
ATOM 1518 C CA . VAL A 1 192 ? -26.019 -0.781 -20.701 1.00 88.44 192 VAL A CA 1
ATOM 1519 C C . VAL A 1 192 ? -26.572 0.579 -20.253 1.00 88.44 192 VAL A C 1
ATOM 1521 O O . VAL A 1 192 ? -27.056 0.700 -19.131 1.00 88.44 192 VAL A O 1
ATOM 1524 N N . LEU A 1 193 ? -26.593 1.578 -21.143 1.00 90.56 193 LEU A N 1
ATOM 1525 C CA . LEU A 1 193 ? -27.207 2.895 -20.906 1.00 90.56 193 LEU A CA 1
ATOM 1526 C C . LEU A 1 193 ? -28.702 2.970 -21.269 1.00 90.56 193 LEU A C 1
ATOM 1528 O O . LEU A 1 193 ? -29.272 4.065 -21.298 1.00 90.56 193 LEU A O 1
ATOM 1532 N N . HIS A 1 194 ? -29.338 1.835 -21.581 1.00 89.88 194 HIS A N 1
ATOM 1533 C CA . HIS A 1 194 ? -30.752 1.738 -21.961 1.00 89.88 194 HIS A CA 1
ATOM 1534 C C . HIS A 1 194 ? -31.196 2.725 -23.064 1.00 89.88 194 HIS A C 1
ATOM 1536 O O . HIS A 1 194 ? -32.356 3.133 -23.102 1.00 89.88 194 HIS A O 1
ATOM 1542 N N . CYS A 1 195 ? -30.298 3.076 -23.989 1.00 91.62 195 CYS A N 1
ATOM 1543 C CA . CYS A 1 195 ? -30.564 4.014 -25.078 1.00 91.62 195 CYS A CA 1
ATOM 1544 C C . CYS A 1 195 ? -30.106 3.425 -26.426 1.00 91.62 195 CYS A C 1
ATOM 1546 O O . CYS A 1 195 ? -28.984 3.679 -26.874 1.00 91.62 195 CYS A O 1
ATOM 1548 N N . PRO A 1 196 ? -30.970 2.636 -27.101 1.00 91.50 196 PRO A N 1
ATOM 1549 C CA . PRO A 1 196 ? -30.631 1.934 -28.345 1.00 91.50 196 PRO A CA 1
ATOM 1550 C C . PRO A 1 196 ? -30.234 2.842 -29.512 1.00 91.50 196 PRO A C 1
ATOM 1552 O O . PRO A 1 196 ? -29.535 2.400 -30.415 1.00 91.50 196 PRO A O 1
ATOM 1555 N N . GLU A 1 197 ? -30.662 4.104 -29.491 1.00 92.00 197 GLU A N 1
ATOM 1556 C CA . GLU A 1 197 ? -30.366 5.096 -30.530 1.00 92.00 197 GLU A CA 1
ATOM 1557 C C . GLU A 1 197 ? -29.337 6.138 -30.069 1.00 92.00 197 GLU A C 1
ATOM 1559 O O . GLU A 1 197 ? -29.199 7.170 -30.718 1.00 92.00 197 GLU A O 1
ATOM 1564 N N . ALA A 1 198 ? -28.608 5.911 -28.968 1.00 93.75 198 ALA A N 1
ATOM 1565 C CA . ALA A 1 198 ? -27.540 6.823 -28.556 1.00 93.75 198 ALA A CA 1
ATOM 1566 C C . ALA A 1 198 ? -26.520 7.026 -29.691 1.00 93.75 198 ALA A C 1
ATOM 1568 O O . ALA A 1 198 ? -26.172 6.091 -30.424 1.00 93.75 198 ALA A O 1
ATOM 1569 N N . LEU A 1 199 ? -26.036 8.253 -29.847 1.00 94.44 199 LEU A N 1
ATOM 1570 C CA . LEU A 1 199 ? -24.933 8.562 -30.749 1.00 94.44 199 LEU A CA 1
ATOM 1571 C C . LEU A 1 199 ? -23.627 8.270 -30.013 1.00 94.44 199 LEU A C 1
ATOM 1573 O O . LEU A 1 199 ? -23.432 8.748 -28.895 1.00 94.44 199 LEU A O 1
ATOM 1577 N N . LEU A 1 200 ? -22.761 7.460 -30.620 1.00 95.56 200 LEU A N 1
ATOM 1578 C CA . LEU A 1 200 ? -21.474 7.089 -30.041 1.00 95.56 200 LEU A CA 1
ATOM 1579 C C . LEU A 1 200 ? -20.356 7.856 -30.741 1.00 95.56 200 LEU A C 1
ATOM 1581 O O . LEU A 1 200 ? -20.325 7.946 -31.968 1.00 95.56 200 LEU A O 1
ATOM 1585 N N . PHE A 1 201 ? -19.439 8.389 -29.948 1.00 94.94 201 PHE A N 1
ATOM 1586 C CA . PHE A 1 201 ? -18.292 9.161 -30.398 1.00 94.94 201 PHE A CA 1
ATOM 1587 C C . PHE A 1 201 ? -17.008 8.601 -29.796 1.00 94.94 201 PHE A C 1
ATOM 1589 O O . PHE A 1 201 ? -17.033 7.965 -28.740 1.00 94.94 201 PHE A O 1
ATOM 1596 N N . GLN A 1 202 ? -15.880 8.886 -30.439 1.00 93.56 202 GLN A N 1
ATOM 1597 C CA . GLN A 1 202 ? -14.544 8.581 -29.935 1.00 93.56 202 GLN A CA 1
ATOM 1598 C C . GLN A 1 202 ? -13.569 9.730 -30.209 1.00 93.56 202 GLN A C 1
ATOM 1600 O O . GLN A 1 202 ? -13.710 10.447 -31.197 1.00 93.56 202 GLN A O 1
ATOM 1605 N N . ALA A 1 203 ? -12.563 9.876 -29.352 1.00 93.88 203 ALA A N 1
ATOM 1606 C CA . ALA A 1 203 ? -11.474 10.837 -29.488 1.00 93.88 203 ALA A CA 1
ATOM 1607 C C . ALA A 1 203 ? -10.157 10.182 -29.051 1.00 93.88 203 ALA A C 1
ATOM 1609 O O . ALA A 1 203 ? -10.128 9.587 -27.968 1.00 93.88 203 ALA A O 1
ATOM 1610 N N . PRO A 1 204 ? -9.044 10.293 -29.807 1.00 95.00 204 PRO A N 1
ATOM 1611 C CA . PRO A 1 204 ? -7.735 10.007 -29.219 1.00 95.00 204 PRO A CA 1
ATOM 1612 C C . PRO A 1 204 ? -7.513 10.908 -27.992 1.00 95.00 204 PRO A C 1
ATOM 1614 O O . PRO A 1 204 ? -8.198 11.919 -27.823 1.00 95.00 204 PRO A O 1
ATOM 1617 N N . LEU A 1 205 ? -6.575 10.555 -27.112 1.00 96.38 205 LEU A N 1
ATOM 1618 C CA . LEU A 1 205 ? -6.285 11.387 -25.940 1.00 96.38 205 LEU A CA 1
ATOM 1619 C C . LEU A 1 205 ? -5.946 12.824 -26.371 1.00 96.38 205 LEU A C 1
ATOM 1621 O O . LEU A 1 205 ? -5.085 13.010 -27.221 1.00 96.38 205 LEU A O 1
ATOM 1625 N N . LEU A 1 206 ? -6.630 13.815 -25.787 1.00 95.69 206 LEU A N 1
ATOM 1626 C CA . LEU A 1 206 ? -6.579 15.244 -26.150 1.00 95.69 206 LEU A CA 1
ATOM 1627 C C . LEU A 1 206 ? -7.119 15.611 -27.550 1.00 95.69 206 LEU A C 1
ATOM 1629 O O . LEU A 1 206 ? -6.933 16.744 -27.982 1.00 95.69 206 LEU A O 1
ATOM 1633 N N . GLY A 1 207 ? -7.749 14.696 -28.289 1.00 94.62 207 GLY A N 1
ATOM 1634 C CA . GLY A 1 207 ? -8.338 14.968 -29.609 1.00 94.62 207 GLY A CA 1
ATOM 1635 C C . GLY A 1 207 ? -9.789 15.449 -29.561 1.00 94.62 207 GLY A C 1
ATOM 1636 O O . GLY A 1 207 ? -10.382 15.575 -28.487 1.00 94.62 207 GLY A O 1
ATOM 1637 N N . TYR A 1 208 ? -10.374 15.682 -30.738 1.00 93.75 208 TYR A N 1
ATOM 1638 C CA . TYR A 1 208 ? -11.797 16.005 -30.863 1.00 93.75 208 TYR A CA 1
ATOM 1639 C C . TYR A 1 208 ? -12.652 14.733 -30.889 1.00 93.75 208 TYR A C 1
ATOM 1641 O O . TYR A 1 208 ? -12.295 13.740 -31.526 1.00 93.75 208 TYR A O 1
ATOM 1649 N N . PHE A 1 209 ? -13.818 14.765 -30.236 1.00 93.94 209 PHE A N 1
ATOM 1650 C CA . PHE A 1 209 ? -14.805 13.690 -30.353 1.00 93.94 209 PHE A CA 1
ATOM 1651 C C . PHE A 1 209 ? -15.399 13.655 -31.759 1.00 93.94 209 PHE A C 1
ATOM 1653 O O . PHE A 1 209 ? -15.997 14.622 -32.229 1.00 93.94 209 PHE A O 1
ATOM 1660 N N . ARG A 1 210 ? -15.273 12.504 -32.416 1.00 92.50 210 ARG A N 1
ATOM 1661 C CA . ARG A 1 210 ? -15.813 12.239 -33.751 1.00 92.50 210 ARG A CA 1
ATOM 1662 C C . ARG A 1 210 ? -16.826 11.116 -33.701 1.00 92.50 210 ARG A C 1
ATOM 1664 O O . ARG A 1 210 ? -16.749 10.247 -32.837 1.00 92.50 210 ARG A O 1
ATOM 1671 N N . LEU A 1 211 ? -17.788 11.166 -34.616 1.00 93.69 211 LEU A N 1
ATOM 1672 C CA . LEU A 1 211 ? -18.856 10.174 -34.699 1.00 93.69 211 LEU A CA 1
ATOM 1673 C C . LEU A 1 211 ? -18.247 8.814 -35.031 1.00 93.69 211 LEU A C 1
ATOM 1675 O O . LEU A 1 211 ? -17.472 8.704 -35.977 1.00 93.69 211 LEU A O 1
ATOM 1679 N N . ASP A 1 212 ? -18.600 7.787 -34.266 1.00 92.19 212 ASP A N 1
ATOM 1680 C CA . ASP A 1 212 ? -18.117 6.438 -34.523 1.00 92.19 212 ASP A CA 1
ATOM 1681 C C . ASP A 1 212 ? -18.979 5.738 -35.582 1.00 92.19 212 ASP A C 1
ATOM 1683 O O . ASP A 1 212 ? -20.026 5.164 -35.273 1.00 92.19 212 ASP A O 1
ATOM 1687 N N . VAL A 1 213 ? -18.527 5.777 -36.839 1.00 88.44 213 VAL A N 1
ATOM 1688 C CA . VAL A 1 213 ? -19.279 5.239 -37.987 1.00 88.44 213 VAL A CA 1
ATOM 1689 C C . VAL A 1 213 ? -19.502 3.727 -37.876 1.00 88.44 213 VAL A C 1
ATOM 1691 O O . VAL A 1 213 ? -20.582 3.228 -38.187 1.00 88.44 213 VAL A O 1
ATOM 1694 N N . PHE A 1 214 ? -18.524 2.992 -37.345 1.00 87.25 214 PHE A N 1
ATOM 1695 C CA . PHE A 1 214 ? -18.614 1.538 -37.177 1.00 87.25 214 PHE A CA 1
ATOM 1696 C C . PHE A 1 214 ? -19.637 1.088 -36.128 1.00 87.25 214 PHE A C 1
ATOM 1698 O O . PHE A 1 214 ? -19.976 -0.093 -36.085 1.00 87.25 214 PHE A O 1
ATOM 1705 N N . SER A 1 215 ? -20.131 2.000 -35.288 1.00 89.12 215 SER A N 1
ATOM 1706 C CA . SER A 1 215 ? -21.174 1.695 -34.310 1.00 89.12 215 SER A CA 1
ATOM 1707 C C . SER A 1 215 ? -22.524 2.310 -34.671 1.00 89.12 215 SER A C 1
ATOM 1709 O O . SER A 1 215 ? -23.396 2.324 -33.811 1.00 89.12 215 SER A O 1
ATOM 1711 N N . LEU A 1 216 ? -22.759 2.839 -35.874 1.00 88.62 216 LEU A N 1
ATOM 1712 C CA . LEU A 1 216 ? -24.065 3.422 -36.224 1.00 88.62 216 LEU A CA 1
ATOM 1713 C C . LEU A 1 216 ? -25.193 2.378 -36.213 1.00 88.62 216 LEU A C 1
ATOM 1715 O O . LEU A 1 216 ? -25.009 1.231 -36.616 1.00 88.62 216 LEU A O 1
ATOM 1719 N N . THR A 1 217 ? -26.389 2.782 -35.773 1.00 88.19 217 THR A N 1
ATOM 1720 C CA . THR A 1 217 ? -27.601 1.970 -35.982 1.00 88.19 217 THR A CA 1
ATOM 1721 C C . THR A 1 217 ? -27.988 1.974 -37.462 1.00 88.19 217 THR A C 1
ATOM 1723 O O . THR A 1 217 ? -27.622 2.882 -38.208 1.00 88.19 217 THR A O 1
ATOM 1726 N N . GLU A 1 218 ? -28.792 1.003 -37.909 1.00 85.06 218 GLU A N 1
ATOM 1727 C CA . GLU A 1 218 ? -29.275 0.966 -39.301 1.00 85.06 218 GLU A CA 1
ATOM 1728 C C . GLU A 1 218 ? -30.003 2.269 -39.686 1.00 85.06 218 GLU A C 1
ATOM 1730 O O . GLU A 1 218 ? -29.874 2.774 -40.803 1.00 85.06 218 GLU A O 1
ATOM 1735 N N . ARG A 1 219 ? -30.745 2.852 -38.737 1.00 85.81 219 ARG A N 1
ATOM 1736 C CA . ARG A 1 219 ? -31.422 4.137 -38.912 1.00 85.81 219 ARG A CA 1
ATOM 1737 C C . ARG A 1 219 ? -30.424 5.285 -39.059 1.00 85.81 219 ARG A C 1
ATOM 1739 O O . ARG A 1 219 ? -30.587 6.100 -39.965 1.00 85.81 219 ARG A O 1
ATOM 1746 N N . GLN A 1 220 ? -29.426 5.351 -38.181 1.00 87.94 220 GLN A N 1
ATOM 1747 C CA . GLN A 1 220 ? -28.399 6.393 -38.205 1.00 87.94 220 GLN A CA 1
ATOM 1748 C C . GLN A 1 220 ? -27.544 6.310 -39.475 1.00 87.94 220 GLN A C 1
ATOM 1750 O O . GLN A 1 220 ? -27.300 7.341 -40.088 1.00 87.94 220 GLN A O 1
ATOM 1755 N N . SER A 1 221 ? -27.172 5.101 -39.915 1.00 84.25 221 SER A N 1
ATOM 1756 C CA . SER A 1 221 ? -26.459 4.878 -41.180 1.00 84.25 221 SER A CA 1
ATOM 1757 C C . SER A 1 221 ? -27.258 5.433 -42.356 1.00 84.25 221 SER A C 1
ATOM 1759 O O . SER A 1 221 ? -26.759 6.283 -43.078 1.00 84.25 221 SER A O 1
ATOM 1761 N N . LYS A 1 222 ? -28.544 5.066 -42.485 1.00 80.81 222 LYS A N 1
ATOM 1762 C CA . LYS A 1 222 ? -29.411 5.576 -43.565 1.00 80.81 222 LYS A CA 1
ATOM 1763 C C . LYS A 1 222 ? -29.579 7.096 -43.525 1.00 80.81 222 LYS A C 1
ATOM 1765 O O . LYS A 1 222 ? -29.650 7.735 -44.572 1.00 80.81 222 LYS A O 1
ATOM 1770 N N . GLN A 1 223 ? -29.684 7.674 -42.328 1.00 82.81 223 GLN A N 1
ATOM 1771 C CA . GLN A 1 223 ? -29.763 9.124 -42.156 1.00 82.81 223 GLN A CA 1
ATOM 1772 C C . GLN A 1 223 ? -28.461 9.796 -42.609 1.00 82.81 223 GLN A C 1
ATOM 1774 O O . GLN A 1 223 ? -28.516 10.781 -43.341 1.00 82.81 223 GLN A O 1
ATOM 1779 N N . LEU A 1 224 ? -27.312 9.239 -42.229 1.00 82.19 224 LEU A N 1
ATOM 1780 C CA . LEU A 1 224 ? -25.998 9.740 -42.607 1.00 82.19 224 LEU A CA 1
ATOM 1781 C C . LEU A 1 224 ? -25.770 9.635 -44.121 1.00 82.19 224 LEU A C 1
ATOM 1783 O O . LEU A 1 224 ? -25.435 10.633 -44.753 1.00 82.19 224 LEU A O 1
ATOM 1787 N N . ASP A 1 225 ? -26.079 8.482 -44.714 1.00 74.62 225 ASP A N 1
ATOM 1788 C CA . ASP A 1 225 ? -26.015 8.253 -46.161 1.00 74.62 225 ASP A CA 1
ATOM 1789 C C . ASP A 1 225 ? -26.853 9.287 -46.922 1.00 74.62 225 ASP A C 1
ATOM 1791 O O . ASP A 1 225 ? -26.406 9.855 -47.915 1.00 74.62 225 ASP A O 1
ATOM 1795 N N . SER A 1 226 ? -28.059 9.598 -46.430 1.00 74.69 226 SER A N 1
ATOM 1796 C CA . SER A 1 226 ? -28.931 10.597 -47.058 1.00 74.69 226 SER A CA 1
ATOM 1797 C C . SER A 1 226 ? -28.387 12.029 -46.994 1.00 74.69 226 SER A C 1
ATOM 1799 O O . SER A 1 226 ? -28.700 12.831 -47.871 1.00 74.69 226 SER A O 1
ATOM 1801 N N . LEU A 1 227 ? -27.564 12.352 -45.989 1.00 74.62 227 LEU A N 1
ATOM 1802 C CA . LEU A 1 227 ? -26.933 13.667 -45.840 1.00 74.62 227 LEU A CA 1
ATOM 1803 C C . LEU A 1 227 ? -25.734 13.835 -46.785 1.00 74.62 227 LEU A C 1
ATOM 1805 O O . LEU A 1 227 ? -25.499 14.939 -47.271 1.00 74.62 227 LEU A O 1
ATOM 1809 N N . PHE A 1 228 ? -25.027 12.746 -47.097 1.00 74.00 228 PHE A N 1
ATOM 1810 C CA . PHE A 1 228 ? -23.932 12.732 -48.073 1.00 74.00 228 PHE A CA 1
ATOM 1811 C C . PHE A 1 228 ? -24.405 12.509 -49.529 1.00 74.00 228 PHE A C 1
ATOM 1813 O O . PHE A 1 228 ? -23.638 12.701 -50.474 1.00 74.00 228 PHE A O 1
ATOM 1820 N N . ALA A 1 229 ? -25.686 12.181 -49.745 1.00 59.19 229 ALA A N 1
ATOM 1821 C CA . ALA A 1 229 ? -26.265 11.789 -51.035 1.00 59.19 229 ALA A CA 1
ATOM 1822 C C . ALA A 1 229 ? -26.529 12.943 -52.027 1.00 59.19 229 ALA A C 1
ATOM 1824 O O . ALA A 1 229 ? -27.657 13.173 -52.470 1.00 59.19 229 ALA A O 1
ATOM 1825 N N . SER A 1 230 ? -25.457 13.598 -52.476 1.00 56.47 230 SER A N 1
ATOM 1826 C CA . SER A 1 230 ? -25.434 14.284 -53.779 1.00 56.47 230 SER A CA 1
ATOM 1827 C C . SER A 1 230 ? -25.033 13.364 -54.948 1.00 56.47 230 SER A C 1
ATOM 1829 O O . SER A 1 230 ? -25.097 13.796 -56.099 1.00 56.47 230 SER A O 1
ATOM 1831 N N . GLY A 1 231 ? -24.728 12.082 -54.688 1.00 53.22 231 GLY A N 1
ATOM 1832 C CA . GLY A 1 231 ? -24.673 11.045 -55.724 1.00 53.22 231 GLY A CA 1
ATOM 1833 C C . GLY A 1 231 ? -23.825 9.816 -55.383 1.00 53.22 231 GLY A C 1
ATOM 1834 O O . GLY A 1 231 ? -22.610 9.921 -55.330 1.00 53.22 231 GLY A O 1
ATOM 1835 N N . GLU A 1 232 ? -24.512 8.670 -55.299 1.00 48.50 232 GLU A N 1
ATOM 1836 C CA . GLU A 1 232 ? -24.032 7.276 -55.390 1.00 48.50 232 GLU A CA 1
ATOM 1837 C C . GLU A 1 232 ? -23.314 6.685 -54.162 1.00 48.50 232 GLU A C 1
ATOM 1839 O O . GLU A 1 232 ? -22.313 7.192 -53.683 1.00 48.50 232 GLU A O 1
ATOM 1844 N N . PHE A 1 233 ? -23.893 5.593 -53.647 1.00 49.38 233 PHE A N 1
ATOM 1845 C CA . PHE A 1 233 ? -23.474 4.806 -52.486 1.00 49.38 233 PHE A CA 1
ATOM 1846 C C . PHE A 1 233 ? -21.957 4.783 -52.246 1.00 49.38 233 PHE A C 1
ATOM 1848 O O . PHE A 1 233 ? -21.209 4.309 -53.102 1.00 49.38 233 PHE A O 1
ATOM 1855 N N . HIS A 1 234 ? -21.537 5.176 -51.037 1.00 56.25 234 HIS A N 1
ATOM 1856 C CA . HIS A 1 234 ? -20.258 4.728 -50.488 1.00 56.25 234 HIS A CA 1
ATOM 1857 C C . HIS A 1 234 ? -20.237 3.194 -50.553 1.00 56.25 234 HIS A C 1
ATOM 1859 O O . HIS A 1 234 ? -21.177 2.526 -50.114 1.00 56.25 234 HIS A O 1
ATOM 1865 N N . SER A 1 235 ? -19.213 2.632 -51.182 1.00 57.81 235 SER A N 1
ATOM 1866 C CA . SER A 1 235 ? -19.139 1.215 -51.526 1.00 57.81 235 SER A CA 1
ATOM 1867 C C . SER A 1 235 ? -18.885 0.316 -50.303 1.00 57.81 235 SER A C 1
ATOM 1869 O O . SER A 1 235 ? -19.122 -0.894 -50.371 1.00 57.81 235 SER A O 1
ATOM 1871 N N . SER A 1 236 ? -18.494 0.905 -49.159 1.00 72.69 236 SER A N 1
ATOM 1872 C CA . SER A 1 236 ? -18.371 0.240 -47.854 1.00 72.69 236 SER A CA 1
ATOM 1873 C C . SER A 1 236 ? -18.507 1.204 -46.655 1.00 72.69 236 SER A C 1
ATOM 1875 O O . SER A 1 236 ? -18.428 2.425 -46.797 1.00 72.69 236 SER A O 1
ATOM 1877 N N . LEU A 1 237 ? -18.668 0.648 -45.442 1.00 74.06 237 LEU A N 1
ATOM 1878 C CA . LEU A 1 237 ? -18.614 1.402 -44.175 1.00 74.06 237 LEU A CA 1
ATOM 1879 C C . LEU A 1 237 ? -17.260 2.098 -43.955 1.00 74.06 237 LEU A C 1
ATOM 1881 O O . LEU A 1 237 ? -17.207 3.102 -43.248 1.00 74.06 237 LEU A O 1
ATOM 1885 N N . GLU A 1 238 ? -16.171 1.585 -44.540 1.00 77.06 238 GLU A N 1
ATOM 1886 C CA . GLU A 1 238 ? -14.858 2.228 -44.429 1.00 77.06 238 GLU A CA 1
ATOM 1887 C C . GLU A 1 238 ? -14.800 3.542 -45.204 1.00 77.06 238 GLU A C 1
ATOM 1889 O O . GLU A 1 238 ? -14.251 4.508 -44.686 1.00 77.06 238 GLU A O 1
ATOM 1894 N N . GLU A 1 239 ? -15.402 3.611 -46.394 1.00 76.75 239 GLU A N 1
ATOM 1895 C CA . GLU A 1 239 ? -15.456 4.852 -47.179 1.00 76.75 239 GLU A CA 1
ATOM 1896 C C . GLU A 1 239 ? -16.300 5.928 -46.488 1.00 76.75 239 GLU A C 1
ATOM 1898 O O . GLU A 1 239 ? -15.940 7.105 -46.496 1.00 76.75 239 GLU A O 1
ATOM 1903 N N . LEU A 1 240 ? -17.400 5.528 -45.842 1.00 78.88 240 LEU A N 1
ATOM 1904 C CA . LEU A 1 240 ? -18.210 6.435 -45.029 1.00 78.88 240 LEU A CA 1
ATOM 1905 C C . LEU A 1 240 ? -17.438 6.919 -43.792 1.00 78.88 240 LEU A C 1
ATOM 1907 O O . LEU A 1 240 ? -17.523 8.091 -43.427 1.00 78.88 240 LEU A O 1
ATOM 1911 N N . ASN A 1 241 ? -16.666 6.035 -43.151 1.00 83.75 241 ASN A N 1
ATOM 1912 C CA . ASN A 1 241 ? -15.790 6.413 -42.046 1.00 83.75 241 ASN A CA 1
ATOM 1913 C C . ASN A 1 241 ? -14.705 7.396 -42.500 1.00 83.75 241 ASN A C 1
ATOM 1915 O O . ASN A 1 241 ? -14.457 8.364 -41.793 1.00 83.75 241 ASN A O 1
ATOM 1919 N N . ASP A 1 242 ? -14.100 7.181 -43.669 1.00 79.56 242 ASP A N 1
ATOM 1920 C CA . ASP A 1 242 ? -13.101 8.086 -44.252 1.00 79.56 242 ASP A CA 1
ATOM 1921 C C . ASP A 1 242 ? -13.698 9.468 -44.510 1.00 79.56 242 ASP A C 1
ATOM 1923 O O . ASP A 1 242 ? -13.155 10.467 -44.046 1.00 79.56 242 ASP A O 1
ATOM 1927 N N . ALA A 1 243 ? -14.878 9.524 -45.132 1.00 81.38 243 ALA A N 1
ATOM 1928 C CA . ALA A 1 243 ? -15.575 10.779 -45.393 1.00 81.38 243 ALA A CA 1
ATOM 1929 C C . ALA A 1 243 ? -15.908 11.556 -44.108 1.00 81.38 243 ALA A C 1
ATOM 1931 O O . ALA A 1 243 ? -15.784 12.778 -44.083 1.00 81.38 243 ALA A O 1
ATOM 1932 N N . VAL A 1 244 ? -16.326 10.868 -43.038 1.00 83.50 244 VAL A N 1
ATOM 1933 C CA . VAL A 1 244 ? -16.618 11.496 -41.737 1.00 83.50 244 VAL A CA 1
ATOM 1934 C C . VAL A 1 244 ? -15.342 11.889 -40.989 1.00 83.50 244 VAL A C 1
ATOM 1936 O O . VAL A 1 244 ? -15.337 12.913 -40.302 1.00 83.50 244 VAL A O 1
ATOM 1939 N N . GLU A 1 245 ? -14.272 11.098 -41.088 1.00 81.25 245 GLU A N 1
ATOM 1940 C CA . GLU A 1 245 ? -12.975 11.414 -40.483 1.00 81.25 245 GLU A CA 1
ATOM 1941 C C . GLU A 1 245 ? -12.327 12.634 -41.147 1.00 81.25 245 GLU A C 1
ATOM 1943 O O . GLU A 1 245 ? -11.767 13.467 -40.433 1.00 81.25 245 GLU A O 1
ATOM 1948 N N . ASP A 1 246 ? -12.430 12.772 -42.468 1.00 82.88 246 ASP A N 1
ATOM 1949 C CA . ASP A 1 246 ? -11.818 13.867 -43.230 1.00 82.88 246 ASP A CA 1
ATOM 1950 C C . ASP A 1 246 ? -12.502 15.226 -43.020 1.00 82.88 246 ASP A C 1
ATOM 1952 O O . ASP A 1 246 ? -11.924 16.257 -43.369 1.00 82.88 246 ASP A O 1
ATOM 1956 N N . LEU A 1 247 ? -13.692 15.251 -42.407 1.00 87.38 247 LEU A N 1
ATOM 1957 C CA . LEU A 1 247 ? -14.355 16.500 -42.042 1.00 87.38 247 LEU A CA 1
ATOM 1958 C C . LEU A 1 247 ? -13.500 17.305 -41.064 1.00 87.38 247 LEU A C 1
ATOM 1960 O O . LEU A 1 247 ? -13.058 16.811 -40.013 1.00 87.38 247 LEU A O 1
ATOM 1964 N N . ASP A 1 248 ? -13.368 18.598 -41.346 1.00 89.38 248 ASP A N 1
ATOM 1965 C CA . ASP A 1 248 ? -12.826 19.515 -40.358 1.00 89.38 248 ASP A CA 1
ATOM 1966 C C . ASP A 1 248 ? -13.761 19.621 -39.132 1.00 89.38 248 ASP A C 1
ATOM 1968 O O . ASP A 1 248 ? -14.801 18.956 -39.010 1.00 89.38 248 ASP A O 1
ATOM 1972 N N . GLN A 1 249 ? -13.354 20.389 -38.124 1.00 88.75 249 GLN A N 1
ATOM 1973 C CA . GLN A 1 249 ? -14.143 20.499 -36.899 1.00 88.75 249 GLN A CA 1
ATOM 1974 C C . GLN A 1 249 ? -15.497 21.196 -37.130 1.00 88.75 249 GLN A C 1
ATOM 1976 O O . GLN A 1 249 ? -16.497 20.798 -36.534 1.00 88.75 249 GLN A O 1
ATOM 1981 N N . GLU A 1 250 ? -15.558 22.210 -37.992 1.00 91.44 250 GLU A N 1
ATOM 1982 C CA . GLU A 1 250 ? -16.770 22.994 -38.243 1.00 91.44 250 GLU A CA 1
ATOM 1983 C C . GLU A 1 250 ? -17.764 22.222 -39.123 1.00 91.44 250 GLU A C 1
ATOM 1985 O O . GLU A 1 250 ? -18.975 22.229 -38.883 1.00 91.44 250 GLU A O 1
ATOM 1990 N N . GLU A 1 251 ? -17.261 21.514 -40.130 1.00 92.00 251 GLU A N 1
ATOM 1991 C CA . GLU A 1 251 ? -18.011 20.590 -40.975 1.00 92.00 251 GLU A CA 1
ATOM 1992 C C . GLU A 1 251 ? -18.611 19.449 -40.161 1.00 92.00 251 GLU A C 1
ATOM 1994 O O . GLU A 1 251 ? -19.813 19.187 -40.254 1.00 92.00 251 GLU A O 1
ATOM 1999 N N . HIS A 1 252 ? -17.808 18.820 -39.301 1.00 93.00 252 HIS A N 1
ATOM 2000 C CA . HIS A 1 252 ? -18.297 17.780 -38.404 1.00 93.00 252 HIS A CA 1
ATOM 2001 C C . HIS A 1 252 ? -19.336 18.327 -37.424 1.00 93.00 252 HIS A C 1
ATOM 2003 O O . HIS A 1 252 ? -20.392 17.720 -37.258 1.00 93.00 252 HIS A O 1
ATOM 2009 N N . ALA A 1 253 ? -19.118 19.510 -36.847 1.00 93.50 253 ALA A N 1
ATOM 2010 C CA . ALA A 1 253 ? -20.097 20.133 -35.962 1.00 93.50 253 ALA A CA 1
ATOM 2011 C C . ALA A 1 253 ? -21.434 20.402 -36.679 1.00 93.50 253 ALA A C 1
ATOM 2013 O O . ALA A 1 253 ? -22.499 20.075 -36.148 1.00 93.50 253 ALA A O 1
ATOM 2014 N N . ARG A 1 254 ? -21.401 20.908 -37.921 1.00 93.00 254 ARG A N 1
ATOM 2015 C CA . ARG A 1 254 ? -22.602 21.075 -38.763 1.00 93.00 254 ARG A CA 1
ATOM 2016 C C . ARG A 1 254 ? -23.312 19.749 -39.021 1.00 93.00 254 ARG A C 1
ATOM 2018 O O . ARG A 1 254 ? -24.538 19.688 -38.896 1.00 93.00 254 ARG A O 1
ATOM 2025 N N . LEU A 1 255 ? -22.558 18.697 -39.338 1.00 91.19 255 LEU A N 1
ATOM 2026 C CA . LEU A 1 255 ? -23.096 17.355 -39.528 1.00 91.19 255 LEU A CA 1
ATOM 2027 C C . LEU A 1 255 ? -23.811 16.868 -38.262 1.00 91.19 255 LEU A C 1
ATOM 2029 O O . LEU A 1 255 ? -24.979 16.486 -38.332 1.00 91.19 255 LEU A O 1
ATOM 2033 N N . ILE A 1 256 ? -23.163 16.933 -37.098 1.00 93.62 256 ILE A N 1
ATOM 2034 C CA . ILE A 1 256 ? -23.758 16.463 -35.841 1.00 93.62 256 ILE A CA 1
ATOM 2035 C C . ILE A 1 256 ? -25.021 17.246 -35.490 1.00 93.62 256 ILE A C 1
ATOM 2037 O O . ILE A 1 256 ? -26.030 16.617 -35.172 1.00 93.62 256 ILE A O 1
ATOM 2041 N N . ARG A 1 257 ? -25.025 18.579 -35.644 1.00 94.19 257 ARG A N 1
ATOM 2042 C CA . ARG A 1 257 ? -26.229 19.404 -35.432 1.00 94.19 257 ARG A CA 1
ATOM 2043 C C . ARG A 1 257 ? -27.387 18.994 -36.345 1.00 94.19 257 ARG A C 1
ATOM 2045 O O . ARG A 1 257 ? -28.538 19.001 -35.913 1.00 94.19 257 ARG A O 1
ATOM 2052 N N . SER A 1 258 ? -27.104 18.591 -37.586 1.00 90.38 258 SER A N 1
ATOM 2053 C CA . SER A 1 258 ? -28.134 18.087 -38.507 1.00 90.38 258 SER A CA 1
ATOM 2054 C C . SER A 1 258 ? -28.709 16.725 -38.091 1.00 90.38 258 SER A C 1
ATOM 2056 O O . SER A 1 258 ? -29.864 16.426 -38.398 1.00 90.38 258 SER A O 1
ATOM 2058 N N . ILE A 1 259 ? -27.926 15.916 -37.368 1.00 90.06 259 ILE A N 1
ATOM 2059 C CA . ILE A 1 259 ? -28.330 14.589 -36.892 1.00 90.06 259 ILE A CA 1
ATOM 2060 C C . ILE A 1 259 ? -29.123 14.700 -35.590 1.00 90.06 259 ILE A C 1
ATOM 2062 O O . ILE A 1 259 ? -30.198 14.110 -35.489 1.00 90.06 259 ILE A O 1
ATOM 2066 N N . ASN A 1 260 ? -28.602 15.446 -34.609 1.00 92.00 260 ASN A N 1
ATOM 2067 C CA . ASN A 1 260 ? -29.162 15.502 -33.258 1.00 92.00 260 ASN A CA 1
ATOM 2068 C C . ASN A 1 260 ? -30.097 16.697 -33.000 1.00 92.00 260 ASN A C 1
ATOM 2070 O O . ASN A 1 260 ? -30.721 16.773 -31.943 1.00 92.00 260 ASN A O 1
ATOM 2074 N N . GLY A 1 261 ? -30.198 17.643 -33.938 1.00 92.94 261 GLY A N 1
ATOM 2075 C CA . GLY A 1 261 ? -31.048 18.829 -33.824 1.00 92.94 261 GLY A CA 1
ATOM 2076 C C . GLY A 1 261 ? -30.533 19.914 -32.871 1.00 92.94 261 GLY A C 1
ATOM 2077 O O . GLY A 1 261 ? -31.291 20.836 -32.560 1.00 92.94 261 GLY A O 1
ATOM 2078 N N . ALA A 1 262 ? -29.288 19.821 -32.395 1.00 93.69 262 ALA A N 1
ATOM 2079 C CA . ALA A 1 262 ? -28.687 20.788 -31.481 1.00 93.69 262 ALA A CA 1
ATOM 2080 C C . ALA A 1 262 ? -28.572 22.193 -32.097 1.00 93.69 262 ALA A C 1
ATOM 2082 O O . ALA A 1 262 ? -28.291 22.363 -33.285 1.00 93.69 262 ALA A O 1
ATOM 2083 N N . GLN A 1 263 ? -28.753 23.219 -31.261 1.00 93.88 263 GLN A N 1
ATOM 2084 C CA . GLN A 1 263 ? -28.436 24.601 -31.630 1.00 93.88 263 GLN A CA 1
ATOM 2085 C C . GLN A 1 263 ? -26.926 24.846 -31.563 1.00 93.88 263 GLN A C 1
ATOM 2087 O O . GLN A 1 263 ? -26.224 24.216 -30.773 1.00 93.88 263 GLN A O 1
ATOM 2092 N N . GLU A 1 264 ? -26.432 25.780 -32.371 1.00 92.75 264 GLU A N 1
ATOM 2093 C CA . GLU A 1 264 ? -25.038 26.222 -32.307 1.00 92.75 264 GLU A CA 1
ATOM 2094 C C . GLU A 1 264 ? -24.707 26.787 -30.917 1.00 92.75 264 GLU A C 1
ATOM 2096 O O . GLU A 1 264 ? -25.499 27.537 -30.339 1.00 92.75 264 GLU A O 1
ATOM 2101 N N . GLY A 1 265 ? -23.572 26.374 -30.354 1.00 88.31 265 GLY A N 1
ATOM 2102 C CA . GLY A 1 265 ? -23.151 26.724 -28.997 1.00 88.31 265 GLY A CA 1
ATOM 2103 C C . GLY A 1 265 ? -23.940 26.037 -27.874 1.00 88.31 265 GLY A C 1
ATOM 2104 O O . GLY A 1 265 ? -23.755 26.381 -26.708 1.00 88.31 265 GLY A O 1
ATOM 2105 N N . SER A 1 266 ? -24.833 25.090 -28.188 1.00 89.94 266 SER A N 1
ATOM 2106 C CA . SER A 1 266 ? -25.541 24.291 -27.177 1.00 89.94 266 SER A CA 1
ATOM 2107 C C . SER A 1 266 ? -24.742 23.054 -26.751 1.00 89.94 266 SER A C 1
ATOM 2109 O O . SER A 1 266 ? -23.803 22.652 -27.425 1.00 89.94 266 SER A O 1
ATOM 2111 N N . LEU A 1 267 ? -25.164 22.393 -25.669 1.00 87.88 267 LEU A N 1
ATOM 2112 C CA . LEU A 1 267 ? -24.515 21.189 -25.124 1.00 87.88 267 LEU A CA 1
ATOM 2113 C C . LEU A 1 267 ? -24.309 20.060 -26.154 1.00 87.88 267 LEU A C 1
ATOM 2115 O O . LEU A 1 267 ? -23.355 19.292 -26.061 1.00 87.88 267 LEU A O 1
ATOM 2119 N N . GLY A 1 268 ? -25.222 19.935 -27.122 1.00 89.44 268 GLY A N 1
ATOM 2120 C CA . GLY A 1 268 ? -25.148 18.924 -28.180 1.00 89.44 268 GLY A CA 1
ATOM 2121 C C . GLY A 1 268 ? -24.284 19.320 -29.380 1.00 89.44 268 GLY A C 1
ATOM 2122 O O . GLY A 1 268 ? -24.220 18.551 -30.338 1.00 89.44 268 GLY A O 1
ATOM 2123 N N . ASP A 1 269 ? -23.676 20.509 -29.364 1.00 92.56 269 ASP A N 1
ATOM 2124 C CA . ASP A 1 269 ? -22.834 21.031 -30.438 1.00 92.56 269 ASP A CA 1
ATOM 2125 C C . ASP A 1 269 ? -21.352 20.695 -30.197 1.00 92.56 269 ASP A C 1
ATOM 2127 O O . ASP A 1 269 ? -20.794 21.173 -29.202 1.00 92.56 269 ASP A O 1
ATOM 2131 N N . PRO A 1 270 ? -20.680 19.960 -31.108 1.00 92.94 270 PRO A N 1
ATOM 2132 C CA . PRO A 1 270 ? -19.261 19.622 -30.977 1.00 92.94 270 PRO A CA 1
ATOM 2133 C C . PRO A 1 270 ? -18.309 20.802 -30.785 1.00 92.94 270 PRO A C 1
ATOM 2135 O O . PRO A 1 270 ? -17.226 20.626 -30.233 1.00 92.94 270 PRO A O 1
ATOM 2138 N N . ALA A 1 271 ? -18.703 22.013 -31.192 1.00 90.06 271 ALA A N 1
ATOM 2139 C CA . ALA A 1 271 ? -17.922 23.224 -30.939 1.00 90.06 271 ALA A CA 1
ATOM 2140 C C . ALA A 1 271 ? -17.768 23.556 -29.439 1.00 90.06 271 ALA A C 1
ATOM 2142 O O . ALA A 1 271 ? -16.869 24.304 -29.069 1.00 90.06 271 ALA A O 1
ATOM 2143 N N . THR A 1 272 ? -18.628 23.004 -28.577 1.00 88.69 272 THR A N 1
ATOM 2144 C CA . THR A 1 272 ? -18.618 23.229 -27.120 1.00 88.69 272 THR A CA 1
ATOM 2145 C C . THR A 1 272 ? -17.986 22.086 -26.330 1.00 88.69 272 THR A C 1
ATOM 2147 O O . THR A 1 272 ? -17.999 22.104 -25.100 1.00 88.69 272 THR A O 1
ATOM 2150 N N . TRP A 1 273 ? -17.480 21.053 -27.002 1.00 91.31 273 TRP A N 1
ATOM 2151 C CA . TRP A 1 273 ? -16.919 19.882 -26.338 1.00 91.31 273 TRP A CA 1
ATOM 2152 C C . TRP A 1 273 ? -15.425 20.069 -26.090 1.00 91.31 273 TRP A C 1
ATOM 2154 O O . TRP A 1 273 ? -14.696 20.578 -26.943 1.00 91.31 273 TRP A O 1
ATOM 2164 N N . THR A 1 274 ? -14.958 19.613 -24.932 1.00 91.06 274 THR A N 1
ATOM 2165 C CA . THR A 1 274 ? -13.530 19.421 -24.678 1.00 91.06 274 THR A CA 1
ATOM 2166 C C . THR A 1 274 ? -13.161 17.966 -24.925 1.00 91.06 274 THR A C 1
ATOM 2168 O O . THR A 1 274 ? -14.021 17.093 -25.059 1.00 91.06 274 THR A O 1
ATOM 2171 N N . TYR A 1 275 ? -11.866 17.667 -24.935 1.00 89.38 275 TYR A N 1
ATOM 2172 C CA . TYR A 1 275 ? -11.395 16.286 -25.008 1.00 89.38 275 TYR A CA 1
ATOM 2173 C C . TYR A 1 275 ? -11.873 15.425 -23.822 1.00 89.38 275 TYR A C 1
ATOM 2175 O O . TYR A 1 275 ? -11.819 14.200 -23.899 1.00 89.38 275 TYR A O 1
ATOM 2183 N N . ALA A 1 276 ? -12.298 16.037 -22.710 1.00 84.56 276 ALA A N 1
ATOM 2184 C CA . ALA A 1 276 ? -12.653 15.339 -21.480 1.00 84.56 276 ALA A CA 1
ATOM 2185 C C . ALA A 1 276 ? -14.166 15.205 -21.269 1.00 84.56 276 ALA A C 1
ATOM 2187 O O . ALA A 1 276 ? -14.590 14.191 -20.709 1.00 84.56 276 ALA A O 1
ATOM 2188 N N . ASN A 1 277 ? -14.963 16.204 -21.665 1.00 81.44 277 ASN A N 1
ATOM 2189 C CA . ASN A 1 277 ? -16.419 16.205 -21.514 1.00 81.44 277 ASN A CA 1
ATOM 2190 C C . ASN A 1 277 ? -17.082 17.344 -22.318 1.00 81.44 277 ASN A C 1
ATOM 2192 O O . ASN A 1 277 ? -16.412 18.202 -22.890 1.00 81.44 277 ASN A O 1
ATOM 2196 N N . ASN A 1 278 ? -18.411 17.403 -22.289 1.00 75.44 278 ASN A N 1
ATOM 2197 C CA . ASN A 1 278 ? -19.171 18.554 -22.771 1.00 75.44 278 ASN A CA 1
ATOM 2198 C C . ASN A 1 278 ? -19.138 19.681 -21.726 1.00 75.44 278 ASN A C 1
ATOM 2200 O O . ASN A 1 278 ? -19.280 19.417 -20.528 1.00 75.44 278 ASN A O 1
ATOM 2204 N N . LEU A 1 279 ? -18.981 20.932 -22.170 1.00 62.19 279 LEU A N 1
ATOM 2205 C CA . LEU A 1 279 ? -18.938 22.087 -21.274 1.00 62.19 279 LEU A CA 1
ATOM 2206 C C . LEU A 1 279 ? -20.303 22.334 -20.615 1.00 62.19 279 LEU A C 1
ATOM 2208 O O . LEU A 1 279 ? -21.273 22.742 -21.251 1.00 62.19 279 LEU A O 1
ATOM 2212 N N . MET A 1 280 ? -20.346 22.128 -19.303 1.00 60.72 280 MET A N 1
ATOM 2213 C CA . MET A 1 280 ? -21.383 22.618 -18.401 1.00 60.72 280 MET A CA 1
ATOM 2214 C C . MET A 1 280 ? -20.638 23.429 -17.347 1.00 60.72 280 MET A C 1
ATOM 2216 O O . MET A 1 280 ? -19.789 22.876 -16.663 1.00 60.72 280 MET A O 1
ATOM 2220 N N . GLY A 1 281 ? -20.880 24.734 -17.251 1.00 53.16 281 GLY A N 1
ATOM 2221 C CA . GLY A 1 281 ? -20.013 25.657 -16.508 1.00 53.16 281 GLY A CA 1
ATOM 2222 C C . GLY A 1 281 ? -20.071 25.538 -14.981 1.00 53.16 281 GLY A C 1
ATOM 2223 O O . GLY A 1 281 ? -20.652 26.405 -14.331 1.00 53.16 281 GLY A O 1
ATOM 2224 N N . TRP A 1 282 ? -19.435 24.519 -14.403 1.00 55.50 282 TRP A N 1
ATOM 2225 C CA . TRP A 1 282 ? -19.245 24.402 -12.948 1.00 55.50 282 TRP A CA 1
ATOM 2226 C C . TRP A 1 282 ? -17.904 25.008 -12.510 1.00 55.50 282 TRP A C 1
ATOM 2228 O O . TRP A 1 282 ? -17.844 25.703 -11.499 1.00 55.50 282 TRP A O 1
ATOM 2238 N N . GLU A 1 283 ? -16.846 24.816 -13.306 1.00 71.62 283 GLU A N 1
ATOM 2239 C CA . GLU A 1 283 ? -15.484 25.290 -13.027 1.00 71.62 283 GLU A CA 1
ATOM 2240 C C . GLU A 1 283 ? -14.864 25.909 -14.283 1.00 71.62 283 GLU A C 1
ATOM 2242 O O . GLU A 1 283 ? -13.982 25.346 -14.929 1.00 71.62 283 GLU A O 1
ATOM 2247 N N . ARG A 1 284 ? -15.323 27.120 -14.612 1.00 77.19 284 ARG A N 1
ATOM 2248 C CA . ARG A 1 284 ? -14.974 27.841 -15.846 1.00 77.19 284 ARG A CA 1
ATOM 2249 C C . ARG A 1 284 ? -13.473 27.873 -16.167 1.00 77.19 284 ARG A C 1
ATOM 2251 O O . ARG A 1 284 ? -13.103 27.782 -17.329 1.00 77.19 284 ARG A O 1
ATOM 2258 N N . ALA A 1 285 ? -12.614 27.993 -15.156 1.00 83.19 285 ALA A N 1
ATOM 2259 C CA . ALA A 1 285 ? -11.167 28.007 -15.360 1.00 83.19 285 ALA A CA 1
ATOM 2260 C C . ALA A 1 285 ? -10.633 26.667 -15.898 1.00 83.19 285 ALA A C 1
ATOM 2262 O O . ALA A 1 285 ? -9.805 26.662 -16.807 1.00 83.19 285 ALA A O 1
ATOM 2263 N N . LYS A 1 286 ? -11.121 25.533 -15.372 1.00 86.69 286 LYS A N 1
ATOM 2264 C CA . LYS A 1 286 ? -10.688 24.207 -15.830 1.00 86.69 286 LYS A CA 1
ATOM 2265 C C . LYS A 1 286 ? -11.280 23.868 -17.194 1.00 86.69 286 LYS A C 1
ATOM 2267 O O . LYS A 1 286 ? -10.591 23.306 -18.038 1.00 86.69 286 LYS A O 1
ATOM 2272 N N . ASP A 1 287 ? -12.523 24.273 -17.420 1.00 83.19 287 ASP A N 1
ATOM 2273 C CA . ASP A 1 287 ? -13.195 24.186 -18.714 1.00 83.19 287 ASP A CA 1
ATOM 2274 C C . ASP A 1 287 ? -12.399 24.910 -19.817 1.00 83.19 287 ASP A C 1
ATOM 2276 O O . ASP A 1 287 ? -12.150 24.346 -20.883 1.00 83.19 287 ASP A O 1
ATOM 2280 N N . GLU A 1 288 ? -11.938 26.138 -19.548 1.00 86.81 288 GLU A N 1
ATOM 2281 C CA . GLU A 1 288 ? -11.098 26.923 -20.464 1.00 86.81 288 GLU A CA 1
ATOM 2282 C C . GLU A 1 288 ? -9.741 26.239 -20.721 1.00 86.81 288 GLU A C 1
ATOM 2284 O O . GLU A 1 288 ? -9.306 26.134 -21.869 1.00 86.81 288 GLU A O 1
ATOM 2289 N N . GLU A 1 289 ? -9.095 25.702 -19.683 1.00 89.00 289 GLU A N 1
ATOM 2290 C CA . GLU A 1 289 ? -7.834 24.958 -19.801 1.00 89.00 289 GLU A CA 1
ATOM 2291 C C . GLU A 1 289 ? -7.983 23.679 -20.645 1.00 89.00 289 GLU A C 1
ATOM 2293 O O . GLU A 1 289 ? -7.182 23.412 -21.547 1.00 89.00 289 GLU A O 1
ATOM 2298 N N . GLN A 1 290 ? -9.026 22.884 -20.392 1.00 91.19 290 GLN A N 1
ATOM 2299 C CA . GLN A 1 290 ? -9.310 21.682 -21.172 1.00 91.19 290 GLN A CA 1
ATOM 2300 C C . GLN A 1 290 ? -9.634 22.030 -22.621 1.00 91.19 290 GLN A C 1
ATOM 2302 O O . GLN A 1 290 ? -9.187 21.334 -23.536 1.00 91.19 290 GLN A O 1
ATOM 2307 N N . HIS A 1 291 ? -10.368 23.119 -22.849 1.00 90.12 291 HIS A N 1
ATOM 2308 C CA . HIS A 1 291 ? -10.684 23.576 -24.192 1.00 90.12 291 HIS A CA 1
ATOM 2309 C C . HIS A 1 291 ? -9.420 23.958 -24.975 1.00 90.12 291 HIS A C 1
ATOM 2311 O O . HIS A 1 291 ? -9.270 23.510 -26.109 1.00 90.12 291 HIS A O 1
ATOM 2317 N N . VAL A 1 292 ? -8.469 24.670 -24.352 1.00 92.12 292 VAL A N 1
ATOM 2318 C CA . VAL A 1 292 ? -7.162 25.011 -24.953 1.00 92.12 292 VAL A CA 1
ATOM 2319 C C . VAL A 1 292 ? -6.366 23.766 -25.355 1.00 92.12 292 VAL A C 1
ATOM 2321 O O . VAL A 1 292 ? -5.708 23.761 -26.393 1.00 92.12 292 VAL A O 1
ATOM 2324 N N . ASN A 1 293 ? -6.425 22.700 -24.557 1.00 94.19 293 ASN A N 1
ATOM 2325 C CA . ASN A 1 293 ? -5.719 21.453 -24.856 1.00 94.19 293 ASN A CA 1
ATOM 2326 C C . ASN A 1 293 ? -6.463 20.537 -25.844 1.00 94.19 293 ASN A C 1
ATOM 2328 O O . ASN A 1 293 ? -5.882 19.567 -26.333 1.00 94.19 293 ASN A O 1
ATOM 2332 N N . THR A 1 294 ? -7.730 20.823 -26.154 1.00 94.12 294 THR A N 1
ATOM 2333 C CA . THR A 1 294 ? -8.535 20.003 -27.065 1.00 94.12 294 THR A CA 1
ATOM 2334 C C . THR A 1 294 ? -8.054 20.180 -28.505 1.00 94.12 294 THR A C 1
ATOM 2336 O O . THR A 1 294 ? -7.933 21.295 -29.000 1.00 94.12 294 THR A O 1
ATOM 2339 N N . GLY A 1 295 ? -7.783 19.065 -29.180 1.00 92.75 295 GLY A N 1
ATOM 2340 C CA . GLY A 1 295 ? -7.219 19.006 -30.529 1.00 92.75 295 GLY A CA 1
ATOM 2341 C C . GLY A 1 295 ? -5.722 18.690 -30.569 1.00 92.75 295 GLY A C 1
ATOM 2342 O O . GLY A 1 295 ? -5.233 18.235 -31.603 1.00 92.75 295 GLY A O 1
ATOM 2343 N N . ARG A 1 296 ? -4.987 18.829 -29.452 1.00 94.44 296 ARG A N 1
ATOM 2344 C CA . ARG A 1 296 ? -3.540 18.517 -29.393 1.00 94.44 296 ARG A CA 1
ATOM 2345 C C . ARG A 1 296 ? -3.227 17.066 -29.766 1.00 94.44 296 ARG A C 1
ATOM 2347 O O . ARG A 1 296 ? -2.145 16.785 -30.270 1.00 94.44 296 ARG A O 1
ATOM 2354 N N . GLY A 1 297 ? -4.174 16.157 -29.536 1.00 93.81 297 GLY A N 1
ATOM 2355 C CA . GLY A 1 297 ? -4.051 14.736 -29.860 1.00 93.81 297 GLY A CA 1
ATOM 2356 C C . GLY A 1 297 ? -4.601 14.313 -31.222 1.00 93.81 297 GLY A C 1
ATOM 2357 O O . GLY A 1 297 ? -4.608 13.118 -31.511 1.00 93.81 297 GLY A O 1
ATOM 2358 N N . GLU A 1 298 ? -5.087 15.237 -32.060 1.00 92.38 298 GLU A N 1
ATOM 2359 C CA . GLU A 1 298 ? -5.823 14.880 -33.286 1.00 92.38 298 GLU A CA 1
ATOM 2360 C C . GLU A 1 298 ? -4.971 14.051 -34.266 1.00 92.38 298 GLU A C 1
ATOM 2362 O O . GLU A 1 298 ? -5.466 13.105 -34.881 1.00 92.38 298 GLU A O 1
ATOM 2367 N N . ALA A 1 299 ? -3.664 14.328 -34.348 1.00 91.56 299 ALA A N 1
ATOM 2368 C CA . ALA A 1 299 ? -2.730 13.591 -35.204 1.00 91.56 299 ALA A CA 1
ATOM 2369 C C . ALA A 1 299 ? -2.652 12.085 -34.871 1.00 91.56 299 ALA A C 1
ATOM 2371 O O . ALA A 1 299 ? -2.488 11.261 -35.778 1.00 91.56 299 ALA A O 1
ATOM 2372 N N . LEU A 1 300 ? -2.849 11.704 -33.599 1.00 92.88 300 LEU A N 1
ATOM 2373 C CA . LEU A 1 300 ? -2.812 10.301 -33.171 1.00 92.88 300 LEU A CA 1
ATOM 2374 C C . LEU A 1 300 ? -3.885 9.455 -33.855 1.00 92.88 300 LEU A C 1
ATOM 2376 O O . LEU A 1 300 ? -3.683 8.258 -34.046 1.00 92.88 300 LEU A O 1
ATOM 2380 N N . ARG A 1 301 ? -5.021 10.055 -34.229 1.00 87.25 301 ARG A N 1
ATOM 2381 C CA . ARG A 1 301 ? -6.130 9.354 -34.889 1.00 87.25 301 ARG A CA 1
ATOM 2382 C C . ARG A 1 301 ? -5.663 8.678 -36.177 1.00 87.25 301 ARG A C 1
ATOM 2384 O O . ARG A 1 301 ? -5.816 7.466 -36.331 1.00 87.25 301 ARG A O 1
ATOM 2391 N N . PHE A 1 302 ? -5.056 9.461 -37.067 1.00 88.56 302 PHE A N 1
ATOM 2392 C CA . PHE A 1 302 ? -4.599 8.998 -38.376 1.00 88.56 302 PHE A CA 1
ATOM 2393 C C . PHE A 1 302 ? -3.393 8.062 -38.254 1.00 88.56 302 PHE A C 1
ATOM 2395 O O . PHE A 1 302 ? -3.359 6.997 -38.871 1.00 88.56 302 PHE A O 1
ATOM 2402 N N . GLN A 1 303 ? -2.428 8.419 -37.405 1.00 93.25 303 GLN A N 1
ATOM 2403 C CA . GLN A 1 303 ? -1.211 7.632 -37.210 1.00 93.25 303 GLN A CA 1
ATOM 2404 C C . GLN A 1 303 ? -1.494 6.262 -36.571 1.00 93.25 303 GLN A C 1
ATOM 2406 O O . GLN A 1 303 ? -0.946 5.252 -37.015 1.00 93.25 303 GLN A O 1
ATOM 2411 N N . ARG A 1 304 ? -2.400 6.183 -35.581 1.00 93.94 304 ARG A N 1
ATOM 2412 C CA . ARG A 1 304 ? -2.814 4.911 -34.959 1.00 93.94 304 ARG A CA 1
ATOM 2413 C C . ARG A 1 304 ? -3.452 3.986 -35.980 1.00 93.94 304 ARG A C 1
ATOM 2415 O O . ARG A 1 304 ? -3.146 2.798 -36.013 1.00 93.94 304 ARG A O 1
ATOM 2422 N N . ARG A 1 305 ? -4.334 4.524 -36.820 1.00 88.88 305 ARG A N 1
ATOM 2423 C CA . ARG A 1 305 ? -4.987 3.753 -37.877 1.00 88.88 305 ARG A CA 1
ATOM 2424 C C . ARG A 1 305 ? -3.972 3.211 -38.881 1.00 88.88 305 ARG A C 1
ATOM 2426 O O . ARG A 1 305 ? -4.067 2.051 -39.272 1.00 88.88 305 ARG A O 1
ATOM 2433 N N . ALA A 1 306 ? -2.983 4.022 -39.251 1.00 91.00 306 ALA A N 1
ATOM 2434 C CA . ALA A 1 306 ? -1.895 3.589 -40.115 1.00 91.00 306 ALA A CA 1
ATOM 2435 C C . ALA A 1 306 ? -1.048 2.478 -39.469 1.00 91.00 306 ALA A C 1
ATOM 2437 O O . ALA A 1 306 ? -0.726 1.503 -40.139 1.00 91.00 306 ALA A O 1
ATOM 2438 N N . LEU A 1 307 ? -0.744 2.575 -38.168 1.00 94.38 307 LEU A N 1
ATOM 2439 C CA . LEU A 1 307 ? -0.060 1.515 -37.417 1.00 94.38 307 LEU A CA 1
ATOM 2440 C C . LEU A 1 307 ? -0.862 0.204 -37.413 1.00 94.38 307 LEU A C 1
ATOM 2442 O O . LEU A 1 307 ? -0.293 -0.854 -37.672 1.00 94.38 307 LEU A O 1
ATOM 2446 N N . ILE A 1 308 ? -2.167 0.269 -37.127 1.00 92.25 308 ILE A N 1
ATOM 2447 C CA . ILE A 1 308 ? -3.043 -0.912 -37.107 1.00 92.25 308 ILE A CA 1
ATOM 2448 C C . ILE A 1 308 ? -3.060 -1.578 -38.484 1.00 92.25 308 ILE A C 1
ATOM 2450 O O . ILE A 1 308 ? -2.777 -2.767 -38.577 1.00 92.25 308 ILE A O 1
ATOM 2454 N N . ARG A 1 309 ? -3.288 -0.808 -39.558 1.00 90.50 309 ARG A N 1
ATOM 2455 C CA . ARG A 1 309 ? -3.278 -1.329 -40.935 1.00 90.50 309 ARG A CA 1
ATOM 2456 C C . ARG A 1 309 ? -1.941 -1.960 -41.308 1.00 90.50 309 ARG A C 1
ATOM 2458 O O . ARG A 1 309 ? -1.931 -3.059 -41.852 1.00 90.50 309 ARG A O 1
ATOM 2465 N N . ALA A 1 310 ? -0.831 -1.305 -40.971 1.00 91.69 310 ALA A N 1
ATOM 2466 C CA . ALA A 1 310 ? 0.501 -1.842 -41.219 1.00 91.69 310 ALA A CA 1
ATOM 2467 C C . ALA A 1 310 ? 0.719 -3.167 -40.473 1.00 91.69 310 ALA A C 1
ATOM 2469 O O . ALA A 1 310 ? 1.236 -4.127 -41.041 1.00 91.69 310 ALA A O 1
ATOM 2470 N N . ARG A 1 311 ? 0.273 -3.266 -39.213 1.00 92.62 311 ARG A N 1
ATOM 2471 C CA . ARG A 1 311 ? 0.381 -4.509 -38.443 1.00 92.62 311 ARG A CA 1
ATOM 2472 C C . ARG A 1 311 ? -0.504 -5.623 -39.010 1.00 92.62 311 ARG A C 1
ATOM 2474 O O . ARG A 1 311 ? 0.002 -6.722 -39.227 1.00 92.62 311 ARG A O 1
ATOM 2481 N N . GLU A 1 312 ? -1.782 -5.348 -39.263 1.00 91.12 312 GLU A N 1
ATOM 2482 C CA . GLU A 1 312 ? -2.757 -6.312 -39.803 1.00 91.12 312 GLU A CA 1
ATOM 2483 C C . GLU A 1 312 ? -2.373 -6.779 -41.219 1.00 91.12 312 GLU A C 1
ATOM 2485 O O . GLU A 1 312 ? -2.493 -7.959 -41.551 1.00 91.12 312 GLU A O 1
ATOM 2490 N N . GLY A 1 313 ? -1.824 -5.873 -42.035 1.00 87.06 313 GLY A N 1
ATOM 2491 C CA . GLY A 1 313 ? -1.295 -6.147 -43.374 1.00 87.06 313 GLY A CA 1
ATOM 2492 C C . GLY A 1 313 ? 0.103 -6.778 -43.399 1.00 87.06 313 GLY A C 1
ATOM 2493 O O . GLY A 1 313 ? 0.577 -7.147 -44.474 1.00 87.06 313 GLY A O 1
ATOM 2494 N N . ARG A 1 314 ? 0.759 -6.937 -42.237 1.00 79.06 314 ARG A N 1
ATOM 2495 C CA . ARG A 1 314 ? 2.149 -7.420 -42.082 1.00 79.06 314 ARG A CA 1
ATOM 2496 C C . ARG A 1 314 ? 3.178 -6.587 -42.855 1.00 79.06 314 ARG A C 1
ATOM 2498 O O . ARG A 1 314 ? 4.164 -7.115 -43.373 1.00 79.06 314 ARG A O 1
ATOM 2505 N N . GLU A 1 315 ? 2.948 -5.286 -42.931 1.00 76.56 315 GLU A N 1
ATOM 2506 C CA . GLU A 1 315 ? 3.860 -4.331 -43.545 1.00 76.56 315 GLU A CA 1
ATOM 2507 C C . GLU A 1 315 ? 5.103 -4.131 -42.661 1.00 76.56 315 GLU A C 1
ATOM 2509 O O . GLU A 1 315 ? 5.035 -4.116 -41.429 1.00 76.56 315 GLU A O 1
ATOM 2514 N N . ALA A 1 316 ? 6.272 -3.982 -43.292 1.00 79.88 316 ALA A N 1
ATOM 2515 C CA . ALA A 1 316 ? 7.549 -3.847 -42.585 1.00 79.88 316 ALA A CA 1
ATOM 2516 C C . ALA A 1 316 ? 7.722 -2.490 -41.871 1.00 79.88 316 ALA A C 1
ATOM 2518 O O . ALA A 1 316 ? 8.664 -2.319 -41.099 1.00 79.88 316 ALA A O 1
ATOM 2519 N N . ASP A 1 317 ? 6.842 -1.520 -42.128 1.00 89.38 317 ASP A N 1
ATOM 2520 C CA . ASP A 1 317 ? 6.933 -0.148 -41.623 1.00 89.38 317 ASP A CA 1
ATOM 2521 C C . ASP A 1 317 ? 6.195 0.077 -40.287 1.00 89.38 317 ASP A C 1
ATOM 2523 O O . ASP A 1 317 ? 6.340 1.142 -39.684 1.00 89.38 317 ASP A O 1
ATOM 2527 N N . ALA A 1 318 ? 5.461 -0.915 -39.766 1.00 88.00 318 ALA A N 1
ATOM 2528 C CA . ALA A 1 318 ? 4.718 -0.792 -38.509 1.00 88.00 318 ALA A CA 1
ATOM 2529 C C . ALA A 1 318 ? 5.579 -0.306 -37.311 1.00 88.00 318 ALA A C 1
ATOM 2531 O O . ALA A 1 318 ? 5.129 0.589 -36.589 1.00 88.00 318 ALA A O 1
ATOM 2532 N N . PRO A 1 319 ? 6.835 -0.769 -37.109 1.00 87.81 319 PRO A N 1
ATOM 2533 C CA . PRO A 1 319 ? 7.705 -0.225 -36.062 1.00 87.81 319 PRO A CA 1
ATOM 2534 C C . PRO A 1 319 ? 8.046 1.262 -36.244 1.00 87.81 319 PRO A C 1
ATOM 2536 O O . PRO A 1 319 ? 8.136 1.991 -35.255 1.00 87.81 319 PRO A O 1
ATOM 2539 N N . ALA A 1 320 ? 8.206 1.729 -37.488 1.00 88.94 320 ALA A N 1
ATOM 2540 C CA . ALA A 1 320 ? 8.469 3.139 -37.780 1.00 88.94 320 ALA A CA 1
ATOM 2541 C C . ALA A 1 320 ? 7.243 4.001 -37.448 1.00 88.94 320 ALA A C 1
ATOM 2543 O O . ALA A 1 320 ? 7.363 5.001 -36.744 1.00 88.94 320 ALA A O 1
ATOM 2544 N N . ARG A 1 321 ? 6.042 3.544 -37.825 1.00 92.19 321 ARG A N 1
ATOM 2545 C CA . ARG A 1 321 ? 4.772 4.208 -37.476 1.00 92.19 321 ARG A CA 1
ATOM 2546 C C . ARG A 1 321 ? 4.551 4.289 -35.965 1.00 92.19 321 ARG A C 1
ATOM 2548 O O . ARG A 1 321 ? 4.058 5.291 -35.452 1.00 92.19 321 ARG A O 1
ATOM 2555 N N . ARG A 1 322 ? 4.951 3.251 -35.222 1.00 92.62 322 ARG A N 1
ATOM 2556 C CA . ARG A 1 322 ? 4.933 3.270 -33.751 1.00 92.62 322 ARG A CA 1
ATOM 2557 C C . ARG A 1 322 ? 5.893 4.315 -33.173 1.00 92.62 322 ARG A C 1
ATOM 2559 O O . ARG A 1 322 ? 5.570 4.920 -32.152 1.00 92.62 322 ARG A O 1
ATOM 2566 N N . ALA A 1 323 ? 7.057 4.520 -33.786 1.00 89.62 323 ALA A N 1
ATOM 2567 C CA . ALA A 1 323 ? 7.998 5.555 -33.362 1.00 89.62 323 ALA A CA 1
ATOM 2568 C C . ALA A 1 323 ? 7.432 6.968 -33.600 1.00 89.62 323 ALA A C 1
ATOM 2570 O O . ALA A 1 323 ? 7.467 7.782 -32.682 1.00 89.62 323 ALA A O 1
ATOM 2571 N N . GLU A 1 324 ? 6.814 7.218 -34.759 1.00 92.19 324 GLU A N 1
ATOM 2572 C CA . GLU A 1 324 ? 6.133 8.491 -35.068 1.00 92.19 324 GLU A CA 1
ATOM 2573 C C . GLU A 1 324 ? 5.004 8.808 -34.071 1.00 92.19 324 GLU A C 1
ATOM 2575 O O . GLU A 1 324 ? 4.844 9.946 -33.621 1.00 92.19 324 GLU A O 1
ATOM 2580 N N . LEU A 1 325 ? 4.238 7.787 -33.668 1.00 93.75 325 LEU A N 1
ATOM 2581 C CA . LEU A 1 325 ? 3.213 7.924 -32.632 1.00 93.75 325 LEU A CA 1
ATOM 2582 C C . LEU A 1 325 ? 3.803 8.325 -31.279 1.00 93.75 325 LEU A C 1
ATOM 2584 O O . LEU A 1 325 ? 3.214 9.151 -30.587 1.00 93.75 325 LEU A O 1
ATOM 2588 N N . ARG A 1 326 ? 4.951 7.755 -30.888 1.00 92.50 326 ARG A N 1
ATOM 2589 C CA . ARG A 1 326 ? 5.634 8.125 -29.635 1.00 92.50 326 ARG A CA 1
ATOM 2590 C C . ARG A 1 326 ? 6.091 9.579 -29.662 1.00 92.50 326 ARG A C 1
ATOM 2592 O O . ARG A 1 326 ? 5.787 10.313 -28.733 1.00 92.50 326 ARG A O 1
ATOM 2599 N N . GLU A 1 327 ? 6.715 10.006 -30.755 1.00 92.88 327 GLU A N 1
ATOM 2600 C CA . GLU A 1 327 ? 7.134 11.399 -30.934 1.00 92.88 327 GLU A CA 1
ATOM 2601 C C . GLU A 1 327 ? 5.939 12.363 -30.868 1.00 92.88 327 GLU A C 1
ATOM 2603 O O . GLU A 1 327 ? 6.003 13.408 -30.226 1.00 92.88 327 GLU A O 1
ATOM 2608 N N . THR A 1 328 ? 4.809 11.981 -31.467 1.00 93.94 328 THR A N 1
ATOM 2609 C CA . THR A 1 328 ? 3.574 12.776 -31.414 1.00 93.94 328 THR A CA 1
ATOM 2610 C C . THR A 1 328 ? 3.008 12.858 -29.993 1.00 93.94 328 THR A C 1
ATOM 2612 O O . THR A 1 328 ? 2.582 13.931 -29.569 1.00 93.94 328 THR A O 1
ATOM 2615 N N . VAL A 1 329 ? 3.029 11.754 -29.236 1.00 94.06 329 VAL A N 1
ATOM 2616 C CA . VAL A 1 329 ? 2.623 11.725 -27.818 1.00 94.06 329 VAL A CA 1
ATOM 2617 C C . VAL A 1 329 ? 3.486 12.665 -26.975 1.00 94.06 329 VAL A C 1
ATOM 2619 O O . VAL A 1 329 ? 2.939 13.423 -26.167 1.00 94.06 329 VAL A O 1
ATOM 2622 N N . ASP A 1 330 ? 4.802 12.640 -27.188 1.00 91.44 330 ASP A N 1
ATOM 2623 C CA . ASP A 1 330 ? 5.764 13.451 -26.444 1.00 91.44 330 ASP A CA 1
ATOM 2624 C C . ASP A 1 330 ? 5.614 14.943 -26.784 1.00 91.44 330 ASP A C 1
ATOM 2626 O O . ASP A 1 330 ? 5.463 15.771 -25.884 1.00 91.44 330 ASP A O 1
ATOM 2630 N N . HIS A 1 331 ? 5.549 15.297 -28.073 1.00 93.38 331 HIS A N 1
ATOM 2631 C CA . HIS A 1 331 ? 5.343 16.680 -28.523 1.00 93.38 331 HIS A CA 1
ATOM 2632 C C . HIS A 1 331 ? 4.006 17.275 -28.061 1.00 93.38 331 HIS A C 1
ATOM 2634 O O . HIS A 1 331 ? 3.924 18.466 -27.753 1.00 93.38 331 HIS A O 1
ATOM 2640 N N . ALA A 1 332 ? 2.949 16.464 -27.999 1.00 91.94 332 ALA A N 1
ATOM 2641 C CA . ALA A 1 332 ? 1.643 16.903 -27.522 1.00 91.94 332 ALA A CA 1
ATOM 2642 C C . ALA A 1 332 ? 1.545 16.969 -25.984 1.00 91.94 332 ALA A C 1
ATOM 2644 O O . ALA A 1 332 ? 0.519 17.425 -25.483 1.00 91.94 332 ALA A O 1
ATOM 2645 N N . GLU A 1 333 ? 2.592 16.572 -25.247 1.00 95.06 333 GLU A N 1
ATOM 2646 C CA . GLU A 1 333 ? 2.641 16.515 -23.777 1.00 95.06 333 GLU A CA 1
ATOM 2647 C C . GLU A 1 333 ? 1.500 15.692 -23.148 1.00 95.06 333 GLU A C 1
ATOM 2649 O O . GLU A 1 333 ? 1.023 15.993 -22.049 1.00 95.06 333 GLU A O 1
ATOM 2654 N N . ILE A 1 334 ? 1.039 14.641 -23.835 1.00 94.75 334 ILE A N 1
ATOM 2655 C CA . ILE A 1 334 ? -0.188 13.919 -23.454 1.00 94.75 334 ILE A CA 1
ATOM 2656 C C . ILE A 1 334 ? -0.097 13.335 -22.046 1.00 94.75 334 ILE A C 1
ATOM 2658 O O . ILE A 1 334 ? -1.061 13.426 -21.288 1.00 94.75 334 ILE A O 1
ATOM 2662 N N . LEU A 1 335 ? 1.054 12.759 -21.688 1.00 92.25 335 LEU A N 1
ATOM 2663 C CA . LEU A 1 335 ? 1.258 12.135 -20.379 1.00 92.25 335 LEU A CA 1
ATOM 2664 C C . LEU A 1 335 ? 1.125 13.155 -19.243 1.00 92.25 335 LEU A C 1
ATOM 2666 O O . LEU A 1 335 ? 0.396 12.912 -18.283 1.00 92.25 335 LEU A O 1
ATOM 2670 N N . ARG A 1 336 ? 1.772 14.321 -19.387 1.00 94.25 336 ARG A N 1
ATOM 2671 C CA . ARG A 1 336 ? 1.729 15.402 -18.393 1.00 94.25 336 ARG A CA 1
ATOM 2672 C C . ARG A 1 336 ? 0.299 15.904 -18.196 1.00 94.25 336 ARG A C 1
ATOM 2674 O O . ARG A 1 336 ? -0.183 15.944 -17.069 1.00 94.25 336 ARG A O 1
ATOM 2681 N N . ILE A 1 337 ? -0.394 16.219 -19.291 1.00 95.00 337 ILE A N 1
ATOM 2682 C CA . ILE A 1 337 ? -1.753 16.780 -19.250 1.00 95.00 337 ILE A CA 1
ATOM 2683 C C . ILE A 1 337 ? -2.751 15.767 -18.682 1.00 95.00 337 ILE A C 1
ATOM 2685 O O . ILE A 1 337 ? -3.563 16.125 -17.835 1.00 95.00 337 ILE A O 1
ATOM 2689 N N . CYS A 1 338 ? -2.677 14.493 -19.090 1.00 93.88 338 CYS A N 1
ATOM 2690 C CA . CYS A 1 338 ? -3.558 13.456 -18.546 1.00 93.88 338 CYS A CA 1
ATOM 2691 C C . CYS A 1 338 ? -3.343 13.259 -17.039 1.00 93.88 338 CYS A C 1
ATOM 2693 O O . CYS A 1 338 ? -4.324 13.128 -16.309 1.00 93.88 338 CYS A O 1
ATOM 2695 N N . SER A 1 339 ? -2.089 13.288 -16.575 1.00 89.38 339 SER A N 1
ATOM 2696 C CA . SER A 1 339 ? -1.754 13.194 -15.151 1.00 89.38 339 SER A CA 1
ATOM 2697 C C . SER A 1 339 ? -2.273 14.402 -14.358 1.00 89.38 339 SER A C 1
ATOM 2699 O O . SER A 1 339 ? -2.832 14.237 -13.273 1.00 89.38 339 SER A O 1
ATOM 2701 N N . GLU A 1 340 ? -2.131 15.625 -14.878 1.00 90.81 340 GLU A N 1
ATOM 2702 C CA . GLU A 1 340 ? -2.660 16.845 -14.245 1.00 90.81 340 GLU A CA 1
ATOM 2703 C C . GLU A 1 340 ? -4.195 16.825 -14.159 1.00 90.81 340 GLU A C 1
ATOM 2705 O O . GLU A 1 340 ? -4.777 17.149 -13.116 1.00 90.81 340 GLU A O 1
ATOM 2710 N N . ASP A 1 341 ? -4.859 16.382 -15.228 1.00 90.88 341 ASP A N 1
ATOM 2711 C CA . ASP A 1 341 ? -6.312 16.226 -15.274 1.00 90.88 341 ASP A CA 1
ATOM 2712 C C . ASP A 1 341 ? -6.815 15.138 -14.329 1.00 90.88 341 ASP A C 1
ATOM 2714 O O . ASP A 1 341 ? -7.853 15.319 -13.688 1.00 90.88 341 ASP A O 1
ATOM 2718 N N . ALA A 1 342 ? -6.095 14.023 -14.210 1.00 88.69 342 ALA A N 1
ATOM 2719 C CA . ALA A 1 342 ? -6.392 12.974 -13.244 1.00 88.69 342 ALA A CA 1
ATOM 2720 C C . ALA A 1 342 ? -6.248 13.488 -11.805 1.00 88.69 342 ALA A C 1
ATOM 2722 O O . ALA A 1 342 ? -7.167 13.317 -11.007 1.00 88.69 342 ALA A O 1
ATOM 2723 N N . ALA A 1 343 ? -5.172 14.214 -11.490 1.00 84.31 343 ALA A N 1
ATOM 2724 C CA . ALA A 1 343 ? -4.971 14.797 -10.164 1.00 84.31 343 ALA A CA 1
ATOM 2725 C C . ALA A 1 343 ? -6.079 15.799 -9.788 1.00 84.31 343 ALA A C 1
ATOM 2727 O O . ALA A 1 343 ? -6.573 15.796 -8.659 1.00 84.31 343 ALA A O 1
ATOM 2728 N N . TRP A 1 344 ? -6.512 16.648 -10.728 1.00 88.75 344 TRP A N 1
ATOM 2729 C CA . TRP A 1 344 ? -7.681 17.508 -10.513 1.00 88.75 344 TRP A CA 1
ATOM 2730 C C . TRP A 1 344 ? -8.970 16.691 -10.356 1.00 88.75 344 TRP A C 1
ATOM 2732 O O . TRP A 1 344 ? -9.753 16.956 -9.445 1.00 88.75 344 TRP A O 1
ATOM 2742 N N . SER A 1 345 ? -9.167 15.668 -11.191 1.00 86.94 345 SER A N 1
ATOM 2743 C CA . SER A 1 345 ? -10.351 14.800 -11.157 1.00 86.94 345 SER A CA 1
ATOM 2744 C C . SER A 1 345 ? -10.499 14.075 -9.820 1.00 86.94 345 SER A C 1
ATOM 2746 O O . SER A 1 345 ? -11.614 13.986 -9.309 1.00 86.94 345 SER A O 1
ATOM 2748 N N . ALA A 1 346 ? -9.392 13.605 -9.235 1.00 82.19 346 ALA A N 1
ATOM 2749 C CA . ALA A 1 346 ? -9.367 12.990 -7.911 1.00 82.19 346 ALA A CA 1
ATOM 2750 C C . ALA A 1 346 ? -9.874 13.967 -6.841 1.00 82.19 346 ALA A C 1
ATOM 2752 O O . ALA A 1 346 ? -10.814 13.650 -6.114 1.00 82.19 346 ALA A O 1
ATOM 2753 N N . ARG A 1 347 ? -9.330 15.193 -6.809 1.00 83.50 347 ARG A N 1
ATOM 2754 C CA . ARG A 1 347 ? -9.764 16.240 -5.866 1.00 83.50 347 ARG A CA 1
ATOM 2755 C C . ARG A 1 347 ? -11.235 16.602 -6.049 1.00 83.50 347 ARG A C 1
ATOM 2757 O O . ARG A 1 347 ? -11.977 16.666 -5.077 1.00 83.50 347 ARG A O 1
ATOM 2764 N N . ALA A 1 348 ? -11.669 16.788 -7.293 1.00 83.81 348 ALA A N 1
ATOM 2765 C CA . ALA A 1 348 ? -13.048 17.148 -7.599 1.00 83.81 348 ALA A CA 1
ATOM 2766 C C . ALA A 1 348 ? -14.050 16.037 -7.238 1.00 83.81 348 ALA A C 1
ATOM 2768 O O . ALA A 1 348 ? -15.223 16.332 -7.020 1.00 83.81 348 ALA A O 1
ATOM 2769 N N . LEU A 1 349 ? -13.628 14.768 -7.194 1.00 82.88 349 LEU A N 1
ATOM 2770 C CA . LEU A 1 349 ? -14.476 13.628 -6.825 1.00 82.88 349 LEU A CA 1
ATOM 2771 C C . LEU A 1 349 ? -14.343 13.201 -5.358 1.00 82.88 349 LEU A C 1
ATOM 2773 O O . LEU A 1 349 ? -15.122 12.352 -4.928 1.00 82.88 349 LEU A O 1
ATOM 2777 N N . ALA A 1 350 ? -13.433 13.800 -4.586 1.00 81.25 350 ALA A N 1
ATOM 2778 C CA . ALA A 1 350 ? -13.189 13.426 -3.194 1.00 81.25 350 ALA A CA 1
ATOM 2779 C C . ALA A 1 350 ? -14.458 13.450 -2.310 1.00 81.25 350 ALA A C 1
ATOM 2781 O O . ALA A 1 350 ? -14.724 12.425 -1.682 1.00 81.25 350 ALA A O 1
ATOM 2782 N N . PRO A 1 351 ? -15.328 14.487 -2.339 1.00 83.81 351 PRO A N 1
ATOM 2783 C CA . PRO A 1 351 ? -16.540 14.493 -1.505 1.00 83.81 351 PRO A CA 1
ATOM 2784 C C . PRO A 1 351 ? -17.487 13.317 -1.800 1.00 83.81 351 PRO A C 1
ATOM 2786 O O . PRO A 1 351 ? -18.053 12.691 -0.904 1.00 83.81 351 PRO A O 1
ATOM 2789 N N . LEU A 1 352 ? -17.623 12.963 -3.083 1.00 80.69 352 LEU A N 1
ATOM 2790 C CA . LEU A 1 352 ? -18.441 11.833 -3.524 1.00 80.69 352 LEU A CA 1
ATOM 2791 C C . LEU A 1 352 ? -17.819 10.483 -3.128 1.00 80.69 352 LEU A C 1
ATOM 2793 O O . LEU A 1 352 ? -18.540 9.530 -2.795 1.00 80.69 352 LEU A O 1
ATOM 2797 N N . ALA A 1 353 ? -16.488 10.403 -3.161 1.00 79.50 353 ALA A N 1
ATOM 2798 C CA . ALA A 1 353 ? -15.735 9.247 -2.698 1.00 79.50 353 ALA A CA 1
ATOM 2799 C C . ALA A 1 353 ? -15.987 8.989 -1.211 1.00 79.50 353 ALA A C 1
ATOM 2801 O O . ALA A 1 353 ? -16.318 7.859 -0.847 1.00 79.50 353 ALA A O 1
ATOM 2802 N N . ASP A 1 354 ? -15.909 10.041 -0.393 1.00 81.31 354 ASP A N 1
ATOM 2803 C CA . ASP A 1 354 ? -16.082 9.977 1.057 1.00 81.31 354 ASP A CA 1
ATOM 2804 C C . ASP A 1 354 ? -17.496 9.509 1.427 1.00 81.31 354 ASP A C 1
ATOM 2806 O O . ASP A 1 354 ? -17.642 8.514 2.138 1.00 81.31 354 ASP A O 1
ATOM 2810 N N . VAL A 1 355 ? -18.545 10.123 0.858 1.00 84.00 355 VAL A N 1
ATOM 2811 C CA . VAL A 1 355 ? -19.945 9.701 1.087 1.00 84.00 355 VAL A CA 1
ATOM 2812 C C . VAL A 1 355 ? -20.144 8.232 0.756 1.00 84.00 355 VAL A C 1
ATOM 2814 O O . VAL A 1 355 ? -20.750 7.471 1.513 1.00 84.00 355 VAL A O 1
ATOM 2817 N N . THR A 1 356 ? -19.645 7.817 -0.404 1.00 80.56 356 THR A N 1
ATOM 2818 C CA . THR A 1 356 ? -19.868 6.451 -0.844 1.00 80.56 356 THR A CA 1
ATOM 2819 C C . THR A 1 356 ? -19.065 5.471 0.003 1.00 80.56 356 THR A C 1
ATOM 2821 O O . THR A 1 356 ? -19.602 4.421 0.344 1.00 80.56 356 THR A O 1
ATOM 2824 N N . MET A 1 357 ? -17.820 5.786 0.374 1.00 83.56 357 MET A N 1
ATOM 2825 C CA . MET A 1 357 ? -17.049 4.969 1.310 1.00 83.56 357 MET A CA 1
ATOM 2826 C C . MET A 1 357 ? -17.782 4.789 2.637 1.00 83.56 357 MET A C 1
ATOM 2828 O O . MET A 1 357 ? -17.927 3.650 3.082 1.00 83.56 357 MET A O 1
ATOM 2832 N N . THR A 1 358 ? -18.278 5.876 3.233 1.00 87.50 358 THR A N 1
ATOM 2833 C CA . THR A 1 358 ? -19.049 5.832 4.480 1.00 87.50 358 THR A CA 1
ATOM 2834 C C . THR A 1 358 ? -20.282 4.949 4.326 1.00 87.50 358 THR A C 1
ATOM 2836 O O . THR A 1 358 ? -20.542 4.100 5.174 1.00 87.50 358 THR A O 1
ATOM 2839 N N . ALA A 1 359 ? -20.997 5.050 3.203 1.00 85.25 359 ALA A N 1
ATOM 2840 C CA . ALA A 1 359 ? -22.131 4.180 2.918 1.00 85.25 359 ALA A CA 1
ATOM 2841 C C . ALA A 1 359 ? -21.731 2.699 2.774 1.00 85.25 359 ALA A C 1
ATOM 2843 O O . ALA A 1 359 ? -22.401 1.820 3.316 1.00 85.25 359 ALA A O 1
ATOM 2844 N N . VAL A 1 360 ? -20.634 2.388 2.073 1.00 84.56 360 VAL A N 1
ATOM 2845 C CA . VAL A 1 360 ? -20.126 1.008 1.953 1.00 84.56 360 VAL A CA 1
ATOM 2846 C C . VAL A 1 360 ? -19.758 0.450 3.324 1.00 84.56 360 VAL A C 1
ATOM 2848 O O . VAL A 1 360 ? -20.141 -0.671 3.649 1.00 84.56 360 VAL A O 1
ATOM 2851 N N . TYR A 1 361 ? -19.027 1.239 4.110 1.00 91.25 361 TYR A N 1
ATOM 2852 C CA . TYR A 1 361 ? -18.633 0.903 5.468 1.00 91.25 361 TYR A CA 1
ATOM 2853 C C . TYR A 1 361 ? -19.851 0.636 6.354 1.00 91.25 361 TYR A C 1
ATOM 2855 O O . TYR A 1 361 ? -19.926 -0.425 6.968 1.00 91.25 361 TYR A O 1
ATOM 2863 N N . PHE A 1 362 ? -20.839 1.531 6.346 1.00 92.56 362 PHE A N 1
ATOM 2864 C CA . PHE A 1 362 ? -22.069 1.379 7.117 1.00 92.56 362 PHE A CA 1
ATOM 2865 C C . PHE A 1 362 ? -22.797 0.067 6.808 1.00 92.56 362 PHE A C 1
ATOM 2867 O O . PHE A 1 362 ? -23.237 -0.622 7.724 1.00 92.56 362 PHE A O 1
ATOM 2874 N N . ASN A 1 363 ? -22.884 -0.328 5.536 1.00 89.50 363 ASN A N 1
ATOM 2875 C CA . ASN A 1 363 ? -23.511 -1.601 5.171 1.00 89.50 363 ASN A CA 1
ATOM 2876 C C . ASN A 1 363 ? -22.738 -2.809 5.699 1.00 89.50 363 ASN A C 1
ATOM 2878 O O . ASN A 1 363 ? -23.347 -3.762 6.180 1.00 89.50 363 ASN A O 1
ATOM 2882 N N . SER A 1 364 ? -21.406 -2.776 5.633 1.00 92.62 364 SER A N 1
ATOM 2883 C CA . SER A 1 364 ? -20.583 -3.832 6.225 1.00 92.62 364 SER A CA 1
ATOM 2884 C C . SER A 1 364 ? -20.710 -3.870 7.741 1.00 92.62 364 SER A C 1
ATOM 2886 O O . SER A 1 364 ? -20.755 -4.948 8.322 1.00 92.62 364 SER A O 1
ATOM 2888 N N . LEU A 1 365 ? -20.849 -2.710 8.380 1.00 95.31 365 LEU A N 1
ATOM 2889 C CA . LEU A 1 365 ? -21.107 -2.608 9.809 1.00 95.31 365 LEU A CA 1
ATOM 2890 C C . LEU A 1 365 ? -22.491 -3.166 10.185 1.00 95.31 365 LEU A C 1
ATOM 2892 O O . LEU A 1 365 ? -22.611 -3.872 11.183 1.00 95.31 365 LEU A O 1
ATOM 2896 N N . 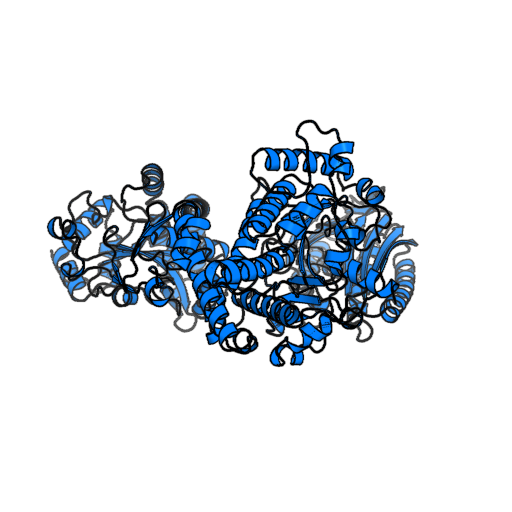LEU A 1 366 ? -23.520 -2.915 9.368 1.00 94.06 366 LEU A N 1
ATOM 2897 C CA . LEU A 1 366 ? -24.862 -3.488 9.518 1.00 94.06 366 LEU A CA 1
ATOM 2898 C C . LEU A 1 366 ? -24.838 -5.018 9.371 1.00 94.06 366 LEU A C 1
ATOM 2900 O O . LEU A 1 366 ? -25.391 -5.723 10.217 1.00 94.06 366 LEU A O 1
ATOM 2904 N N . ALA A 1 367 ? -24.168 -5.533 8.334 1.00 93.31 367 ALA A N 1
ATOM 2905 C CA . ALA A 1 367 ? -23.989 -6.969 8.120 1.00 93.31 367 ALA A CA 1
ATOM 2906 C C . ALA A 1 367 ? -23.229 -7.618 9.287 1.00 93.31 367 ALA A C 1
ATOM 2908 O O . ALA A 1 367 ? -23.649 -8.653 9.806 1.00 93.31 367 ALA A O 1
ATOM 2909 N N . LEU A 1 368 ? -22.159 -6.971 9.762 1.00 95.69 368 LEU A N 1
ATOM 2910 C CA . LEU A 1 368 ? -21.387 -7.417 10.918 1.00 95.69 368 LEU A CA 1
ATOM 2911 C C . LEU A 1 368 ? -22.243 -7.435 12.189 1.00 95.69 368 LEU A C 1
ATOM 2913 O O . LEU A 1 368 ? -22.232 -8.424 12.918 1.00 95.69 368 LEU A O 1
ATOM 2917 N N . ASN A 1 369 ? -23.025 -6.383 12.442 1.00 95.44 369 ASN A N 1
ATOM 2918 C CA . ASN A 1 369 ? -23.938 -6.331 13.580 1.00 95.44 369 ASN A CA 1
ATOM 2919 C C . ASN A 1 369 ? -24.935 -7.500 13.550 1.00 95.44 369 ASN A C 1
ATOM 2921 O O . ASN A 1 369 ? -25.061 -8.217 14.541 1.00 95.44 369 ASN A O 1
ATOM 2925 N N . HIS A 1 370 ? -25.577 -7.750 12.405 1.00 94.50 370 HIS A N 1
ATOM 2926 C CA . HIS A 1 370 ? -26.499 -8.876 12.240 1.00 94.50 370 HIS A CA 1
ATOM 2927 C C . HIS A 1 370 ? -25.822 -10.241 12.391 1.00 94.50 370 HIS A C 1
ATOM 2929 O O . HIS A 1 370 ? -26.382 -11.144 13.016 1.00 94.50 370 HIS A O 1
ATOM 2935 N N . ALA A 1 371 ? -24.613 -10.411 11.855 1.00 94.00 371 ALA A N 1
ATOM 2936 C CA . ALA A 1 371 ? -23.836 -11.631 12.041 1.00 94.00 371 ALA A CA 1
ATOM 2937 C C . ALA A 1 371 ? -23.571 -11.887 13.530 1.00 94.00 371 ALA A C 1
ATOM 2939 O O . ALA A 1 371 ? -23.781 -12.995 14.024 1.00 94.00 371 ALA A O 1
ATOM 2940 N N . LEU A 1 372 ? -23.184 -10.847 14.267 1.00 93.38 372 LEU A N 1
ATOM 2941 C CA . LEU A 1 372 ? -22.905 -10.954 15.690 1.00 93.38 372 LEU A CA 1
ATOM 2942 C C . LEU A 1 372 ? -24.176 -11.154 16.542 1.00 93.38 372 LEU A C 1
ATOM 2944 O O . LEU A 1 372 ? -24.113 -11.835 17.564 1.00 93.38 372 LEU A O 1
ATOM 2948 N N . GLU A 1 373 ? -25.321 -10.575 16.166 1.00 92.31 373 GLU A N 1
ATOM 2949 C CA . GLU A 1 373 ? -26.630 -10.816 16.806 1.00 92.31 373 GLU A CA 1
ATOM 2950 C C . GLU A 1 373 ? -27.084 -12.271 16.659 1.00 92.31 373 GLU A C 1
ATOM 2952 O O . GLU A 1 373 ? -27.585 -12.869 17.610 1.00 92.31 373 GLU A O 1
ATOM 2957 N N . ASN A 1 374 ? -26.867 -12.850 15.478 1.00 93.62 374 ASN A N 1
ATOM 2958 C CA . ASN A 1 374 ? -27.279 -14.214 15.159 1.00 93.62 374 ASN A CA 1
ATOM 2959 C C . ASN A 1 374 ? -26.269 -15.283 15.611 1.00 93.62 374 ASN A C 1
ATOM 2961 O O . ASN A 1 374 ? -26.536 -16.475 15.458 1.00 93.62 374 ASN A O 1
ATOM 2965 N N . GLY A 1 375 ? -25.112 -14.882 16.151 1.00 90.38 375 GLY A N 1
ATOM 2966 C CA . GLY A 1 375 ? -24.028 -15.805 16.498 1.00 90.38 375 GLY A CA 1
ATOM 2967 C C . GLY A 1 375 ? -23.412 -16.492 15.275 1.00 90.38 375 GLY A C 1
ATOM 2968 O O . GLY A 1 375 ? -22.961 -17.633 15.370 1.00 90.38 375 GLY A O 1
ATOM 2969 N N . THR A 1 376 ? -23.431 -15.826 14.118 1.00 91.50 376 THR A N 1
ATOM 2970 C CA . THR A 1 376 ? -22.812 -16.314 12.884 1.00 91.50 376 THR A CA 1
ATOM 2971 C C . THR A 1 376 ? -21.304 -16.438 13.073 1.00 91.50 376 THR A C 1
ATOM 2973 O O . THR A 1 376 ? -20.649 -15.522 13.569 1.00 91.50 376 THR A O 1
ATOM 2976 N N . ASP A 1 377 ? -20.742 -17.561 12.632 1.00 89.06 377 ASP A N 1
ATOM 2977 C CA . ASP A 1 377 ? -19.295 -17.748 12.597 1.00 89.06 377 ASP A CA 1
ATOM 2978 C C . ASP A 1 377 ? -18.659 -16.816 11.557 1.00 89.06 377 ASP A C 1
ATOM 2980 O O . ASP A 1 377 ? -18.863 -16.981 10.349 1.00 89.06 377 ASP A O 1
ATOM 2984 N N . LEU A 1 378 ? -17.874 -15.845 12.034 1.00 91.62 378 LEU A N 1
ATOM 2985 C CA . LEU A 1 378 ? -17.239 -14.846 11.177 1.00 91.62 378 LEU A CA 1
ATOM 2986 C C . LEU A 1 378 ? -16.177 -15.440 10.235 1.00 91.62 378 LEU A C 1
ATOM 2988 O O . LEU A 1 378 ? -15.841 -14.811 9.233 1.00 91.62 378 LEU A O 1
ATOM 2992 N N . GLN A 1 379 ? -15.715 -16.673 10.479 1.00 89.69 379 GLN A N 1
ATOM 2993 C CA . GLN A 1 379 ? -14.802 -17.387 9.577 1.00 89.69 379 GLN A CA 1
ATOM 2994 C C . GLN A 1 379 ? -15.381 -17.589 8.174 1.00 89.69 379 GLN A C 1
ATOM 2996 O O . GLN A 1 379 ? -14.636 -17.670 7.192 1.00 89.69 379 GLN A O 1
ATOM 3001 N N . ARG A 1 380 ? -16.713 -17.639 8.052 1.00 89.56 380 ARG A N 1
ATOM 3002 C CA . ARG A 1 380 ? -17.380 -17.762 6.752 1.00 89.56 380 ARG A CA 1
ATOM 3003 C C . ARG A 1 380 ? -17.104 -16.554 5.866 1.00 89.56 380 ARG A C 1
ATOM 3005 O O . ARG A 1 380 ? -16.765 -16.736 4.706 1.00 89.56 380 ARG A O 1
ATOM 3012 N N . PHE A 1 381 ? -17.107 -15.348 6.437 1.00 90.69 381 PHE A N 1
ATOM 3013 C CA . PHE A 1 381 ? -16.761 -14.134 5.699 1.00 90.69 381 PHE A CA 1
ATOM 3014 C C . PHE A 1 381 ? -15.307 -14.130 5.225 1.00 90.69 381 PHE A C 1
ATOM 3016 O O . PHE A 1 381 ? -15.013 -13.471 4.247 1.00 90.69 381 PHE A O 1
ATOM 3023 N N . ILE A 1 382 ? -14.389 -14.852 5.876 1.00 90.50 382 ILE A N 1
ATOM 3024 C CA . ILE A 1 382 ? -12.970 -14.905 5.475 1.00 90.50 382 ILE A CA 1
ATOM 3025 C C . ILE A 1 382 ? -12.746 -15.883 4.309 1.00 90.50 382 ILE A C 1
ATOM 3027 O O . ILE A 1 382 ? -11.866 -15.663 3.469 1.00 90.50 382 ILE A O 1
ATOM 3031 N N . THR A 1 383 ? -13.506 -16.979 4.290 1.00 86.56 383 THR A N 1
ATOM 3032 C CA . THR A 1 383 ? -13.280 -18.141 3.412 1.00 86.56 383 THR A CA 1
ATOM 3033 C C . THR A 1 383 ? -14.185 -18.181 2.184 1.00 86.56 383 THR A C 1
ATOM 3035 O O . THR A 1 383 ? -13.796 -18.777 1.183 1.00 86.56 383 THR A O 1
ATOM 3038 N N . ASP A 1 384 ? -15.356 -17.546 2.240 1.00 85.75 384 ASP A N 1
ATOM 3039 C CA . ASP A 1 384 ? -16.330 -17.474 1.151 1.00 85.75 384 ASP A CA 1
ATOM 3040 C C . ASP A 1 384 ? -16.249 -16.094 0.460 1.00 85.75 384 ASP A C 1
ATOM 3042 O O . ASP A 1 384 ? -16.562 -15.083 1.098 1.00 85.75 384 ASP A O 1
ATOM 3046 N N . PRO A 1 385 ? -15.821 -16.015 -0.819 1.00 75.50 385 PRO A N 1
ATOM 3047 C CA . PRO A 1 385 ? -15.708 -14.752 -1.552 1.00 75.50 385 PRO A CA 1
ATOM 3048 C C . PRO A 1 385 ? -17.015 -13.954 -1.646 1.00 75.50 385 PRO A C 1
ATOM 3050 O O . PRO A 1 385 ? -16.974 -12.721 -1.567 1.00 75.50 385 PRO A O 1
ATOM 3053 N N . ASP A 1 386 ? -18.160 -14.632 -1.772 1.00 75.62 386 ASP A N 1
ATOM 3054 C CA . ASP A 1 386 ? -19.464 -13.975 -1.897 1.00 75.62 386 ASP A CA 1
ATOM 3055 C C . ASP A 1 386 ? -19.853 -13.312 -0.575 1.00 75.62 386 ASP A C 1
ATOM 3057 O O . ASP A 1 386 ? -20.297 -12.162 -0.550 1.00 75.62 386 ASP A O 1
ATOM 3061 N N . GLN A 1 387 ? -19.613 -13.999 0.544 1.00 85.88 387 GLN A N 1
ATOM 3062 C CA . GLN A 1 387 ? -19.867 -13.440 1.872 1.00 85.88 387 GLN A CA 1
ATOM 3063 C C . GLN A 1 387 ? -18.849 -12.357 2.231 1.00 85.88 387 GLN A C 1
ATOM 3065 O O . GLN A 1 387 ? -19.228 -11.329 2.790 1.00 85.88 387 GLN A O 1
ATOM 3070 N N . LEU A 1 388 ? -17.568 -12.517 1.878 1.00 86.75 388 LEU A N 1
ATOM 3071 C CA . LEU A 1 388 ? -16.541 -11.495 2.119 1.00 86.75 388 LEU A CA 1
ATOM 3072 C C . LEU A 1 388 ? -16.945 -10.141 1.513 1.00 86.75 388 LEU A C 1
ATOM 3074 O O . LEU A 1 388 ? -16.660 -9.091 2.096 1.00 86.75 388 LEU A O 1
ATOM 3078 N N . HIS A 1 389 ? -17.671 -10.156 0.387 1.00 81.31 389 HIS A N 1
ATOM 3079 C CA . HIS A 1 389 ? -18.207 -8.946 -0.224 1.00 81.31 389 HIS A CA 1
ATOM 3080 C C . HIS A 1 389 ? -19.081 -8.137 0.746 1.00 81.31 389 HIS A C 1
ATOM 3082 O O . HIS A 1 389 ? -19.029 -6.907 0.715 1.00 81.31 389 HIS A O 1
ATOM 3088 N N . GLU A 1 390 ? -19.839 -8.772 1.642 1.00 85.50 390 GLU A N 1
ATOM 3089 C CA . GLU A 1 390 ? -20.643 -8.083 2.661 1.00 85.50 390 GLU A CA 1
ATOM 3090 C C . GLU A 1 390 ? -19.776 -7.292 3.648 1.00 85.50 390 GLU A C 1
ATOM 3092 O O . GLU A 1 390 ? -20.186 -6.223 4.090 1.00 85.50 390 GLU A O 1
ATOM 3097 N N . MET A 1 391 ? -18.546 -7.739 3.919 1.00 90.94 391 MET A N 1
ATOM 3098 C CA . MET A 1 391 ? -17.605 -7.104 4.856 1.00 90.94 391 MET A CA 1
ATOM 3099 C C . MET A 1 391 ? 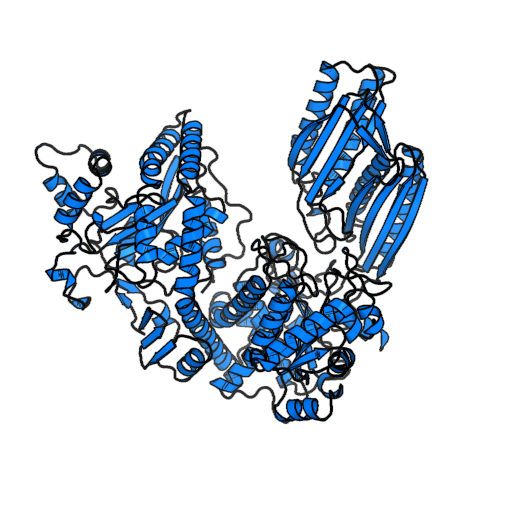-16.668 -6.078 4.208 1.00 90.94 391 MET A C 1
ATOM 3101 O O . MET A 1 391 ? -15.858 -5.448 4.890 1.00 90.94 391 MET A O 1
ATOM 3105 N N . ARG A 1 392 ? -16.786 -5.858 2.895 1.00 85.69 392 ARG A N 1
ATOM 3106 C CA . ARG A 1 392 ? -15.863 -5.021 2.111 1.00 85.69 392 ARG A CA 1
ATOM 3107 C C . ARG A 1 392 ? -15.618 -3.619 2.642 1.00 85.69 392 ARG A C 1
ATOM 3109 O O . ARG A 1 392 ? -14.541 -3.070 2.440 1.00 85.69 392 ARG A O 1
ATOM 3116 N N . GLY A 1 393 ? -16.625 -3.018 3.262 1.00 86.62 393 GLY A N 1
ATOM 3117 C CA . GLY A 1 393 ? -16.567 -1.669 3.794 1.00 86.62 393 GLY A CA 1
ATOM 3118 C C . GLY A 1 393 ? -15.524 -1.517 4.895 1.00 86.62 393 GLY A 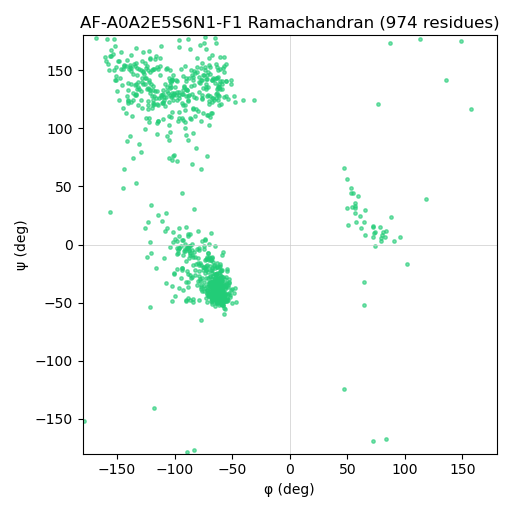C 1
ATOM 3119 O O . GLY A 1 393 ? -14.905 -0.460 4.979 1.00 86.62 393 GLY A O 1
ATOM 3120 N N . LEU A 1 394 ? -15.270 -2.583 5.664 1.00 93.38 394 LEU A N 1
ATOM 3121 C CA . LEU A 1 394 ? -14.238 -2.606 6.704 1.00 93.38 394 LEU A CA 1
ATOM 3122 C C . LEU A 1 394 ? -12.844 -2.449 6.083 1.00 93.38 394 LEU A C 1
ATOM 3124 O O . LEU A 1 394 ? -12.077 -1.564 6.456 1.00 93.38 394 LEU A O 1
ATOM 3128 N N . GLY A 1 395 ? -12.543 -3.255 5.061 1.00 90.19 395 GLY A N 1
ATOM 3129 C CA . GLY A 1 395 ? -11.277 -3.153 4.345 1.00 90.19 395 GLY A CA 1
ATOM 3130 C C . GLY A 1 395 ? -11.147 -1.852 3.551 1.00 90.19 395 GLY A C 1
ATOM 3131 O O . GLY A 1 395 ? -10.050 -1.309 3.464 1.00 90.19 395 GLY A O 1
ATOM 3132 N N . VAL A 1 396 ? -12.235 -1.350 2.957 1.00 84.94 396 VAL A N 1
ATOM 3133 C CA . VAL A 1 396 ? -12.232 -0.098 2.178 1.00 84.94 396 VAL A CA 1
ATOM 3134 C C . VAL A 1 396 ? -11.876 1.094 3.067 1.00 84.94 396 VAL A C 1
ATOM 3136 O O . VAL A 1 396 ? -11.040 1.915 2.689 1.00 84.94 396 VAL A O 1
ATOM 3139 N N . ARG A 1 397 ? -12.447 1.163 4.276 1.00 90.56 397 ARG A N 1
ATOM 3140 C CA . ARG A 1 397 ? -12.095 2.210 5.239 1.00 90.56 397 ARG A CA 1
ATOM 3141 C C . ARG A 1 397 ? -10.648 2.075 5.714 1.00 90.56 397 ARG A C 1
ATOM 3143 O O . ARG A 1 397 ? -9.947 3.083 5.753 1.00 90.56 397 ARG A O 1
ATOM 3150 N N . LEU A 1 398 ? -10.180 0.853 5.993 1.00 93.88 398 LEU A N 1
ATOM 3151 C CA . LEU A 1 398 ? -8.773 0.596 6.325 1.00 93.88 398 LEU A CA 1
ATOM 3152 C C . LEU A 1 398 ? -7.825 1.063 5.214 1.00 93.88 398 LEU A C 1
ATOM 3154 O O . LEU A 1 398 ? -6.869 1.780 5.486 1.00 93.88 398 LEU A O 1
ATOM 3158 N N . ARG A 1 399 ? -8.100 0.706 3.956 1.00 88.69 399 ARG A N 1
ATOM 3159 C CA . ARG A 1 399 ? -7.271 1.118 2.819 1.00 88.69 399 ARG A CA 1
ATOM 3160 C C . ARG A 1 399 ? -7.154 2.638 2.741 1.00 88.69 399 ARG A C 1
ATOM 3162 O O . ARG A 1 399 ? -6.051 3.155 2.614 1.00 88.69 399 ARG A O 1
ATOM 3169 N N . ARG A 1 400 ? -8.264 3.360 2.912 1.00 85.94 400 ARG A N 1
ATOM 3170 C CA . ARG A 1 400 ? -8.232 4.827 2.902 1.00 85.94 400 ARG A CA 1
ATOM 3171 C C . ARG A 1 400 ? -7.400 5.413 4.039 1.00 85.94 400 ARG A C 1
ATOM 3173 O O . ARG A 1 400 ? -6.706 6.395 3.815 1.00 85.94 400 ARG A O 1
ATOM 3180 N N . ARG A 1 401 ? -7.439 4.817 5.236 1.00 91.50 401 ARG A N 1
ATOM 3181 C CA . ARG A 1 401 ? -6.575 5.227 6.358 1.00 91.50 401 ARG A CA 1
ATOM 3182 C C . ARG A 1 401 ? -5.101 5.151 5.990 1.00 91.50 401 ARG A C 1
ATOM 3184 O O . ARG A 1 401 ? -4.359 6.087 6.281 1.00 91.50 401 ARG A O 1
ATOM 3191 N N . VAL A 1 402 ? -4.712 4.049 5.346 1.00 92.62 402 VAL A N 1
ATOM 3192 C CA . VAL A 1 402 ? -3.353 3.841 4.837 1.00 92.62 402 VAL A CA 1
ATOM 3193 C C . VAL A 1 402 ? -3.018 4.884 3.772 1.00 92.62 402 VAL A C 1
ATOM 3195 O O . VAL A 1 402 ? -1.979 5.526 3.874 1.00 92.62 402 VAL A O 1
ATOM 3198 N N . ASP A 1 403 ? -3.907 5.111 2.800 1.00 85.81 403 ASP A N 1
ATOM 3199 C CA . ASP A 1 403 ? -3.680 6.091 1.732 1.00 85.81 403 ASP A CA 1
ATOM 3200 C C . ASP A 1 403 ? -3.539 7.527 2.285 1.00 85.81 403 ASP A C 1
ATOM 3202 O O . ASP A 1 403 ? -2.591 8.216 1.923 1.00 85.81 403 ASP A O 1
ATOM 3206 N N . TRP A 1 404 ? -4.389 7.963 3.225 1.00 88.75 404 TRP A N 1
ATOM 3207 C CA . TRP A 1 404 ? -4.252 9.275 3.884 1.00 88.75 404 TRP A CA 1
ATOM 3208 C C . TRP A 1 404 ? -2.947 9.410 4.664 1.00 88.75 404 TRP A C 1
ATOM 3210 O O . TRP A 1 404 ? -2.289 10.450 4.612 1.00 88.75 404 TRP A O 1
ATOM 3220 N N . LEU A 1 405 ? -2.543 8.356 5.375 1.00 94.69 405 LEU A N 1
ATOM 3221 C CA . LEU A 1 405 ? -1.280 8.359 6.104 1.00 94.69 405 LEU A CA 1
ATOM 3222 C C . LEU A 1 405 ? -0.076 8.390 5.147 1.00 94.69 405 LEU A C 1
ATOM 3224 O O . LEU A 1 405 ? 0.922 9.052 5.436 1.00 94.69 405 LEU A O 1
ATOM 3228 N N . ALA A 1 406 ? -0.168 7.713 4.002 1.00 89.94 406 ALA A N 1
ATOM 3229 C CA . ALA A 1 406 ? 0.835 7.757 2.946 1.00 89.94 406 ALA A CA 1
ATOM 3230 C C . ALA A 1 406 ? 0.924 9.152 2.304 1.00 89.94 406 ALA A C 1
ATOM 3232 O O . ALA A 1 406 ? 2.025 9.674 2.158 1.00 89.94 406 ALA A O 1
ATOM 3233 N N . GLU A 1 407 ? -0.211 9.789 1.998 1.00 88.94 407 GLU A N 1
ATOM 3234 C CA . GLU A 1 407 ? -0.281 11.175 1.508 1.00 88.94 407 GLU A CA 1
ATOM 3235 C C . GLU A 1 407 ? 0.362 12.157 2.502 1.00 88.94 407 GLU A C 1
ATOM 3237 O O . GLU A 1 407 ? 1.195 12.976 2.117 1.00 88.94 407 GLU A O 1
ATOM 3242 N N . ALA A 1 408 ? 0.055 12.030 3.798 1.00 94.00 408 ALA A N 1
ATOM 3243 C CA . ALA A 1 408 ? 0.664 12.844 4.854 1.00 94.00 408 ALA A CA 1
ATOM 3244 C C . ALA A 1 408 ? 2.176 12.592 5.026 1.00 94.00 408 ALA A C 1
ATOM 3246 O O . ALA A 1 408 ? 2.885 13.432 5.574 1.00 94.00 408 ALA A O 1
ATOM 3247 N N . SER A 1 409 ? 2.673 11.448 4.549 1.00 95.12 409 SER A N 1
ATOM 3248 C CA . SER A 1 409 ? 4.086 11.056 4.610 1.00 95.12 409 SER A CA 1
ATOM 3249 C C . SER A 1 409 ? 4.918 11.554 3.418 1.00 95.12 409 SER A C 1
ATOM 3251 O O . SER A 1 409 ? 6.116 11.263 3.358 1.00 95.12 409 SER A O 1
ATOM 3253 N N . MET A 1 410 ? 4.314 12.256 2.451 1.00 92.44 410 MET A N 1
ATOM 3254 C CA . MET A 1 410 ? 5.005 12.683 1.232 1.00 92.44 410 MET A CA 1
ATOM 3255 C C . MET A 1 410 ? 5.929 13.887 1.460 1.00 92.44 410 MET A C 1
ATOM 3257 O O . MET A 1 410 ? 5.609 14.834 2.181 1.00 92.44 410 MET A O 1
ATOM 3261 N N . ASN A 1 411 ? 7.084 13.875 0.797 1.00 91.12 411 ASN A N 1
ATO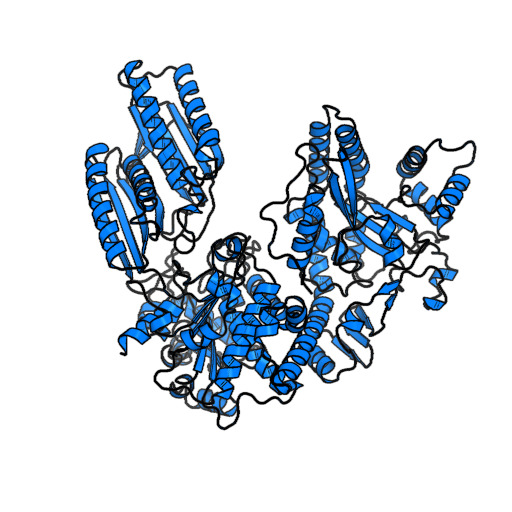M 3262 C CA . ASN A 1 411 ? 7.977 15.024 0.696 1.00 91.12 411 ASN A CA 1
ATOM 3263 C C . ASN A 1 411 ? 7.535 15.988 -0.432 1.00 91.12 411 ASN A C 1
ATOM 3265 O O . ASN A 1 411 ? 6.517 15.793 -1.095 1.00 91.12 411 ASN A O 1
ATOM 3269 N N . GLN A 1 412 ? 8.318 17.046 -0.675 1.00 86.50 412 GLN A N 1
ATOM 3270 C CA . GLN A 1 412 ? 8.022 18.038 -1.725 1.00 86.50 412 GLN A CA 1
ATOM 3271 C C . GLN A 1 412 ? 8.092 17.473 -3.154 1.00 86.50 412 GLN A C 1
ATOM 3273 O O . GLN A 1 412 ? 7.546 18.083 -4.071 1.00 86.50 412 GLN A O 1
ATOM 3278 N N . GLU A 1 413 ? 8.757 16.334 -3.344 1.00 82.50 413 GLU A N 1
ATOM 3279 C CA . GLU A 1 413 ? 8.886 15.629 -4.624 1.00 82.50 413 GLU A CA 1
ATOM 3280 C C . GLU A 1 413 ? 7.737 14.623 -4.842 1.00 82.50 413 GLU A C 1
ATOM 3282 O O . GLU A 1 413 ? 7.645 14.019 -5.908 1.00 82.50 413 GLU A O 1
ATOM 3287 N N . GLY A 1 414 ? 6.829 14.470 -3.867 1.00 80.94 414 GLY A N 1
ATOM 3288 C CA . GLY A 1 414 ? 5.713 13.520 -3.919 1.00 80.94 414 GLY A CA 1
ATOM 3289 C C . GLY A 1 414 ? 6.097 12.083 -3.554 1.00 80.94 414 GLY A C 1
ATOM 3290 O O . GLY A 1 414 ? 5.296 11.171 -3.748 1.00 80.94 414 GLY A O 1
ATOM 3291 N N . GLU A 1 415 ? 7.304 11.867 -3.025 1.00 87.38 415 GLU A N 1
ATOM 3292 C CA . GLU A 1 415 ? 7.775 10.561 -2.555 1.00 87.38 415 GLU A CA 1
ATOM 3293 C C . GLU A 1 415 ? 7.425 10.363 -1.075 1.00 87.38 415 GLU A C 1
ATOM 3295 O O . GLU A 1 415 ? 7.543 11.296 -0.280 1.00 87.38 415 GLU A O 1
ATOM 3300 N N . ILE A 1 416 ? 7.065 9.141 -0.674 1.00 89.62 416 ILE A N 1
ATOM 3301 C CA . ILE A 1 416 ? 6.861 8.794 0.741 1.00 89.62 416 ILE A CA 1
ATOM 3302 C C . ILE A 1 416 ? 8.231 8.762 1.441 1.00 89.62 416 ILE A C 1
ATOM 3304 O O . ILE A 1 416 ? 9.057 7.893 1.163 1.00 89.62 416 ILE A O 1
ATOM 3308 N N . ASP A 1 417 ? 8.484 9.712 2.345 1.00 92.50 417 ASP A N 1
ATOM 3309 C CA . ASP A 1 417 ? 9.752 9.855 3.085 1.00 92.50 417 ASP A CA 1
ATOM 3310 C C . ASP A 1 417 ? 9.484 10.341 4.520 1.00 92.50 417 ASP A C 1
ATOM 3312 O O . ASP A 1 417 ? 9.865 11.443 4.918 1.00 92.50 417 ASP A O 1
ATOM 3316 N N . ALA A 1 418 ? 8.804 9.508 5.312 1.00 94.44 418 ALA A N 1
ATOM 3317 C CA . ALA A 1 418 ? 8.509 9.774 6.719 1.00 94.44 418 ALA A CA 1
ATOM 3318 C C . ALA A 1 418 ? 9.564 9.170 7.653 1.00 94.44 418 ALA A C 1
ATOM 3320 O O . ALA A 1 418 ? 9.233 8.586 8.683 1.00 94.44 418 ALA A O 1
ATOM 3321 N N . ARG A 1 419 ? 10.852 9.322 7.330 1.00 94.12 419 ARG A N 1
ATOM 3322 C CA . ARG A 1 419 ? 11.942 8.929 8.238 1.00 94.12 419 ARG A CA 1
ATOM 3323 C C . ARG A 1 419 ? 11.743 9.533 9.629 1.00 94.12 419 ARG A C 1
ATOM 3325 O O . ARG A 1 419 ? 11.324 10.690 9.735 1.00 94.12 419 ARG A O 1
ATOM 3332 N N . ALA A 1 420 ? 12.065 8.777 10.679 1.00 94.56 420 ALA A N 1
ATOM 3333 C CA . ALA A 1 420 ? 11.851 9.158 12.078 1.00 94.56 420 ALA A CA 1
ATOM 3334 C C . ALA A 1 420 ? 12.186 10.640 12.358 1.00 94.56 420 ALA A C 1
ATOM 3336 O O . ALA A 1 420 ? 13.293 11.098 12.081 1.00 94.56 420 ALA A O 1
ATOM 3337 N N . LEU A 1 421 ? 11.227 11.396 12.906 1.00 96.75 421 LEU A N 1
ATOM 3338 C CA . LEU A 1 421 ? 11.369 12.815 13.287 1.00 96.75 421 LEU A CA 1
ATOM 3339 C C . LEU A 1 421 ? 11.781 13.792 12.155 1.00 96.75 421 LEU A C 1
ATOM 3341 O O . LEU A 1 421 ? 12.240 14.916 12.416 1.00 96.75 421 LEU A O 1
ATOM 3345 N N . SER A 1 422 ? 11.598 13.403 10.894 1.00 95.19 422 SER A N 1
ATOM 3346 C CA . SER A 1 422 ? 11.616 14.312 9.741 1.00 95.19 422 SER A CA 1
ATOM 3347 C C . SER A 1 422 ? 10.355 15.192 9.693 1.00 95.19 422 SER A C 1
ATOM 3349 O O . SER A 1 422 ? 9.387 14.955 10.413 1.00 95.19 422 SER A O 1
ATOM 3351 N N . ALA A 1 423 ? 10.342 16.221 8.840 1.00 95.12 423 ALA A N 1
ATOM 3352 C CA . ALA A 1 423 ? 9.145 17.049 8.670 1.00 95.12 423 ALA A CA 1
ATOM 3353 C C . ALA A 1 423 ? 7.935 16.254 8.121 1.00 95.12 423 ALA A C 1
ATOM 3355 O O . ALA A 1 423 ? 6.858 16.404 8.695 1.00 95.12 423 ALA A O 1
ATOM 3356 N N . PRO A 1 424 ? 8.077 15.363 7.114 1.00 96.62 424 PRO A N 1
ATOM 3357 C CA . PRO A 1 424 ? 6.970 14.491 6.709 1.00 96.62 424 PRO A CA 1
ATOM 3358 C C . PRO A 1 424 ? 6.513 13.533 7.819 1.00 96.62 424 PRO A C 1
ATOM 3360 O O . PRO A 1 424 ? 5.317 13.304 7.971 1.00 96.62 424 PRO A O 1
ATOM 3363 N N . TYR A 1 425 ? 7.424 13.041 8.672 1.00 97.38 425 TYR A N 1
ATOM 3364 C CA . TYR A 1 425 ? 7.031 12.250 9.849 1.00 97.38 425 TYR A CA 1
ATOM 3365 C C . TYR A 1 425 ? 6.123 13.037 10.807 1.00 97.38 425 TYR A C 1
ATOM 3367 O O . TYR A 1 425 ? 5.221 12.459 11.406 1.00 97.38 425 TYR A O 1
ATOM 3375 N N . PHE A 1 426 ? 6.317 14.352 10.960 1.00 97.94 426 PHE A N 1
ATOM 3376 C CA . PHE A 1 426 ? 5.462 15.160 11.838 1.00 97.94 426 PHE A CA 1
ATOM 3377 C C . PHE A 1 426 ? 4.016 15.177 11.333 1.00 97.94 426 PHE A C 1
ATOM 3379 O O . PHE A 1 426 ? 3.088 14.993 12.121 1.00 97.94 426 PHE A O 1
ATOM 3386 N N . GLU A 1 427 ? 3.829 15.357 10.025 1.00 97.75 427 GLU A N 1
ATOM 3387 C CA . GLU A 1 427 ? 2.509 15.324 9.390 1.00 97.75 427 GLU A CA 1
ATOM 3388 C C . GLU A 1 427 ? 1.896 13.913 9.448 1.00 97.75 427 GLU A C 1
ATOM 3390 O O . GLU A 1 427 ? 0.728 13.773 9.810 1.00 97.75 427 GLU A O 1
ATOM 3395 N N . ALA A 1 428 ? 2.690 12.856 9.232 1.00 97.81 428 ALA A N 1
ATOM 3396 C CA . ALA A 1 428 ? 2.247 11.470 9.406 1.00 97.81 428 ALA A CA 1
ATOM 3397 C C . ALA A 1 428 ? 1.801 11.164 10.853 1.00 97.81 428 ALA A C 1
ATOM 3399 O O . ALA A 1 428 ? 0.766 10.530 11.079 1.00 97.81 428 ALA A O 1
ATOM 3400 N N . ALA A 1 429 ? 2.538 11.653 11.855 1.00 98.25 429 ALA A N 1
ATOM 3401 C CA . ALA A 1 429 ? 2.179 11.524 13.265 1.00 98.25 429 ALA A CA 1
ATOM 3402 C C . ALA A 1 429 ? 0.889 12.292 13.597 1.00 98.25 429 ALA A C 1
ATOM 3404 O O . ALA A 1 429 ? 0.016 11.766 14.288 1.00 98.25 429 ALA A O 1
A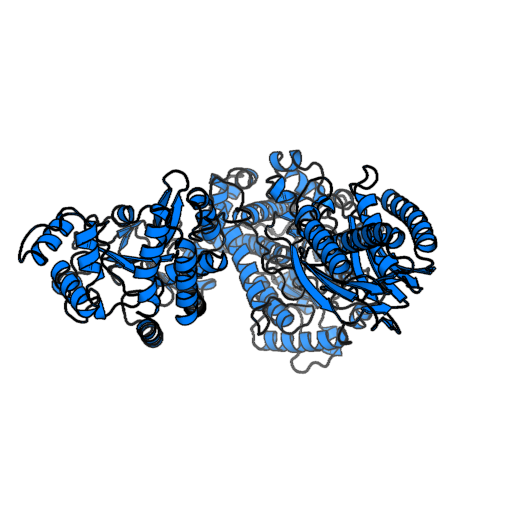TOM 3405 N N . LEU A 1 430 ? 0.739 13.515 13.080 1.00 98.19 430 LEU A N 1
ATOM 3406 C CA . LEU A 1 430 ? -0.477 14.316 13.230 1.00 98.19 430 LEU A CA 1
ATOM 3407 C C . LEU A 1 430 ? -1.698 13.606 12.640 1.00 98.19 430 LEU A C 1
ATOM 3409 O O . LEU A 1 430 ? -2.734 13.525 13.300 1.00 98.19 430 LEU A O 1
ATOM 3413 N N . GLU A 1 431 ? -1.566 13.064 11.432 1.00 98.06 431 GLU A N 1
ATOM 3414 C CA . GLU A 1 431 ? -2.625 12.299 10.779 1.00 98.06 431 GLU A CA 1
ATOM 3415 C C . GLU A 1 431 ? -2.964 11.023 11.561 1.00 98.06 431 GLU A C 1
ATOM 3417 O O . GLU A 1 431 ? -4.132 10.752 11.834 1.00 98.06 431 GLU A O 1
ATOM 3422 N N . THR A 1 432 ? -1.956 10.297 12.050 1.00 98.38 432 THR A N 1
ATOM 3423 C CA . THR A 1 432 ? -2.158 9.120 12.912 1.00 98.38 432 THR A CA 1
ATOM 3424 C C . THR A 1 432 ? -2.955 9.472 14.174 1.00 98.38 432 THR A C 1
ATOM 3426 O O . THR A 1 432 ? -3.918 8.781 14.513 1.00 98.38 432 THR A O 1
ATOM 3429 N N . ILE A 1 433 ? -2.615 10.576 14.853 1.00 98.44 433 ILE A N 1
ATOM 3430 C CA . ILE A 1 433 ? -3.334 11.047 16.050 1.00 98.44 433 ILE A CA 1
ATOM 3431 C C . ILE A 1 433 ? -4.783 11.411 15.705 1.00 98.44 433 ILE A C 1
ATOM 3433 O O . ILE A 1 433 ? -5.697 11.031 16.440 1.00 98.44 433 ILE A O 1
ATOM 3437 N N . ARG A 1 434 ? -5.019 12.107 14.585 1.00 97.06 434 ARG A N 1
ATOM 3438 C CA . ARG A 1 434 ? -6.375 12.444 14.122 1.00 97.06 434 ARG A CA 1
ATOM 3439 C C . ARG A 1 434 ? -7.201 11.197 13.853 1.00 97.06 434 ARG A C 1
ATOM 3441 O O . ARG A 1 434 ? -8.338 11.116 14.310 1.00 97.06 434 ARG A O 1
ATOM 3448 N N . GLN A 1 435 ? -6.626 10.207 13.176 1.00 96.94 435 GLN A N 1
ATOM 3449 C CA . GLN A 1 435 ? -7.296 8.939 12.911 1.00 96.94 435 GLN A CA 1
ATOM 3450 C C . GLN A 1 435 ? -7.611 8.168 14.195 1.00 96.94 435 GLN A C 1
ATOM 3452 O O . GLN A 1 435 ? -8.703 7.605 14.304 1.00 96.94 435 GLN A O 1
ATOM 3457 N N . MET A 1 436 ? -6.702 8.175 15.175 1.00 97.88 436 MET A N 1
ATOM 3458 C CA . MET A 1 436 ? -6.950 7.604 16.499 1.00 97.88 436 MET A CA 1
ATOM 3459 C C . MET A 1 436 ? -8.086 8.340 17.227 1.00 97.88 436 MET A C 1
ATOM 3461 O O . MET A 1 436 ? -9.023 7.692 17.693 1.00 97.88 436 MET A O 1
ATOM 3465 N N . ASN A 1 437 ? -8.057 9.678 17.284 1.00 95.56 437 ASN A N 1
ATOM 3466 C CA . ASN A 1 437 ? -9.122 10.480 17.898 1.00 95.56 437 ASN A CA 1
ATOM 3467 C C . ASN A 1 437 ? -10.478 10.242 17.215 1.00 95.56 437 ASN A C 1
ATOM 3469 O O . ASN A 1 437 ? -11.481 10.067 17.904 1.00 95.56 437 ASN A O 1
ATOM 3473 N N . ALA A 1 438 ? -10.507 10.174 15.880 1.00 92.31 438 ALA A N 1
ATOM 3474 C CA . ALA A 1 438 ? -11.712 9.861 15.114 1.00 92.31 438 ALA A CA 1
ATOM 3475 C C . ALA A 1 438 ? -12.254 8.458 15.432 1.00 92.31 438 ALA A C 1
ATOM 3477 O O . ALA A 1 438 ? -13.463 8.271 15.468 1.00 92.31 438 ALA A O 1
ATOM 3478 N N . GLY A 1 439 ? -11.375 7.491 15.718 1.00 92.62 439 GLY A N 1
ATOM 3479 C CA . GLY A 1 439 ? -11.752 6.152 16.177 1.00 92.62 439 GLY A CA 1
ATOM 3480 C C . GLY A 1 439 ? -12.196 6.059 17.638 1.00 92.62 439 GLY A C 1
ATOM 3481 O O . GLY A 1 439 ? -12.461 4.957 18.114 1.00 92.62 439 GLY A O 1
ATOM 3482 N N . GLY A 1 440 ? -12.274 7.183 18.359 1.00 91.62 440 GLY A N 1
ATOM 3483 C CA . GLY A 1 440 ? -12.626 7.220 19.780 1.00 91.62 440 GLY A CA 1
ATOM 3484 C C . GLY A 1 440 ? -11.482 6.827 20.719 1.00 91.62 440 GLY A C 1
ATOM 3485 O O . GLY A 1 440 ? -11.724 6.548 21.889 1.00 91.62 440 GLY A O 1
ATOM 3486 N N . LEU A 1 441 ? -10.237 6.787 20.232 1.00 94.50 441 LEU A N 1
ATOM 3487 C CA . LEU A 1 441 ? -9.070 6.484 21.059 1.00 94.50 441 LEU A CA 1
ATOM 3488 C C . LEU A 1 441 ? -8.579 7.739 21.789 1.00 94.50 441 LEU A C 1
ATOM 3490 O O . LEU A 1 441 ? -8.434 8.821 21.208 1.00 94.50 441 LEU A O 1
ATOM 3494 N N . HIS A 1 442 ? -8.232 7.569 23.063 1.00 94.94 442 HIS A N 1
ATOM 3495 C CA . HIS A 1 442 ? -7.526 8.582 23.835 1.00 94.94 442 HIS A CA 1
ATOM 3496 C C . HIS A 1 442 ? -6.025 8.471 23.580 1.00 94.94 442 HIS A C 1
ATOM 3498 O O . HIS A 1 442 ? -5.420 7.441 23.878 1.00 94.94 442 HIS A O 1
ATOM 3504 N N . VAL A 1 443 ? -5.436 9.529 23.022 1.00 97.25 443 VAL A N 1
ATOM 3505 C CA . VAL A 1 443 ? -4.075 9.475 22.477 1.00 97.25 443 VAL A CA 1
ATOM 3506 C C . VAL A 1 443 ? -3.057 10.103 23.418 1.00 97.25 443 VAL A C 1
ATOM 3508 O O . VAL A 1 443 ? -3.330 11.127 24.045 1.00 97.25 443 VAL A O 1
ATOM 3511 N N . CYS A 1 444 ? -1.866 9.523 23.506 1.00 96.06 444 CYS A N 1
ATOM 3512 C CA . CYS A 1 444 ? -0.738 10.105 24.217 1.00 96.06 444 CYS A CA 1
ATOM 3513 C C . CYS A 1 444 ? 0.617 9.775 23.585 1.00 96.06 444 CYS A C 1
ATOM 3515 O O . CYS A 1 444 ? 0.730 8.891 22.740 1.00 96.06 444 CYS A O 1
ATOM 3517 N N . ILE A 1 445 ? 1.631 10.525 24.013 1.00 97.75 445 ILE A N 1
ATOM 3518 C CA . ILE A 1 445 ? 3.020 10.437 23.561 1.00 97.75 445 ILE A CA 1
ATOM 3519 C C . ILE A 1 445 ? 3.909 10.066 24.752 1.00 97.75 445 ILE A C 1
ATOM 3521 O O . ILE A 1 445 ? 3.779 10.658 25.836 1.00 97.75 445 ILE A O 1
ATOM 3525 N N . ASP A 1 446 ? 4.794 9.091 24.560 1.00 97.50 446 ASP A N 1
ATOM 3526 C CA . ASP A 1 446 ? 5.766 8.661 25.566 1.00 97.50 446 ASP A CA 1
ATOM 3527 C C . ASP A 1 446 ? 7.151 9.324 25.392 1.00 97.50 446 ASP A C 1
ATOM 3529 O O . ASP A 1 446 ? 7.394 10.092 24.462 1.00 97.50 446 ASP A O 1
ATOM 3533 N N . LEU A 1 447 ? 8.074 9.054 26.317 1.00 97.69 447 LEU A N 1
ATOM 3534 C CA . LEU A 1 447 ? 9.435 9.606 26.303 1.00 97.69 447 LEU A CA 1
ATOM 3535 C C . LEU A 1 447 ? 10.334 9.052 25.186 1.00 97.69 447 LEU A C 1
ATOM 3537 O O . LEU A 1 447 ? 11.403 9.618 24.958 1.00 97.69 447 LEU A O 1
ATOM 3541 N N . ALA A 1 448 ? 9.942 7.969 24.514 1.00 97.12 448 ALA A N 1
ATOM 3542 C CA . ALA A 1 448 ? 10.619 7.462 23.322 1.00 97.12 448 ALA A CA 1
ATOM 3543 C C . ALA A 1 448 ? 10.023 8.050 22.029 1.00 97.12 448 ALA A C 1
ATOM 3545 O O . ALA A 1 448 ? 10.558 7.805 20.953 1.00 97.12 448 ALA A O 1
ATOM 3546 N N . GLY A 1 449 ? 8.956 8.852 22.136 1.00 97.19 449 GLY A N 1
ATOM 3547 C CA . GLY A 1 449 ? 8.252 9.476 21.018 1.00 97.19 449 GLY A CA 1
ATOM 3548 C C . GLY A 1 449 ? 7.206 8.581 20.356 1.00 97.19 449 GLY A C 1
ATOM 3549 O O . GLY A 1 449 ? 6.691 8.945 19.299 1.00 97.19 449 GLY A O 1
ATOM 3550 N N . ASN A 1 450 ? 6.867 7.447 20.975 1.00 98.38 450 ASN A N 1
ATOM 3551 C CA . ASN A 1 450 ? 5.807 6.565 20.503 1.00 98.38 450 ASN A CA 1
ATOM 3552 C C . ASN A 1 450 ? 4.438 7.230 20.674 1.00 98.38 450 ASN A C 1
ATOM 3554 O O . ASN A 1 450 ? 4.198 7.949 21.651 1.00 98.38 450 ASN A O 1
ATOM 3558 N N . LEU A 1 451 ? 3.518 6.936 19.756 1.00 98.56 451 LEU A N 1
ATOM 3559 C CA . LEU A 1 451 ? 2.120 7.351 19.851 1.00 98.56 451 LEU A CA 1
ATOM 3560 C C . LEU A 1 451 ? 1.286 6.175 20.355 1.00 98.56 451 LEU A C 1
ATOM 3562 O O . LEU A 1 451 ? 1.353 5.084 19.792 1.00 98.56 451 LEU A O 1
ATOM 3566 N N . HIS A 1 452 ? 0.470 6.395 21.382 1.00 97.81 452 HIS A N 1
ATOM 3567 C CA . HIS A 1 452 ? -0.405 5.379 21.964 1.00 97.81 452 HIS A CA 1
ATOM 3568 C C . HIS A 1 452 ? -1.857 5.845 21.924 1.00 97.81 452 HIS A C 1
ATOM 3570 O O . HIS A 1 452 ? -2.173 6.887 22.488 1.00 97.81 452 HIS A O 1
ATOM 3576 N N . GLY A 1 453 ? -2.744 5.068 21.307 1.00 96.88 453 GLY A N 1
ATOM 3577 C CA . GLY A 1 453 ? -4.191 5.277 21.317 1.00 96.88 453 GLY A CA 1
ATOM 3578 C C . GLY A 1 453 ? -4.884 4.223 22.174 1.00 96.88 453 GLY A C 1
ATOM 3579 O O . GLY A 1 453 ? -4.796 3.033 21.881 1.00 96.88 453 GLY A O 1
ATOM 3580 N N . LEU A 1 454 ? -5.578 4.641 23.230 1.00 93.44 454 LEU A N 1
ATOM 3581 C CA . LEU A 1 454 ? -6.227 3.743 24.189 1.00 93.44 454 LEU A CA 1
ATOM 3582 C C . LEU A 1 454 ? -7.748 3.761 24.007 1.00 93.44 454 LEU A C 1
ATOM 3584 O O . LEU A 1 454 ? -8.353 4.833 24.074 1.00 93.44 454 LEU A O 1
ATOM 3588 N N . LEU A 1 455 ? -8.373 2.588 23.841 1.00 90.50 455 LEU A N 1
ATOM 3589 C CA . LEU A 1 455 ? -9.831 2.463 23.902 1.00 90.50 455 LEU A CA 1
ATOM 3590 C C . LEU A 1 455 ? -10.242 2.226 25.360 1.00 90.50 455 LEU A C 1
ATOM 3592 O O . LEU A 1 455 ? -10.269 1.095 25.852 1.00 90.50 455 LEU A O 1
ATOM 3596 N N . ILE A 1 456 ? -10.495 3.327 26.059 1.00 86.19 456 ILE A N 1
ATOM 3597 C CA . ILE A 1 456 ? -10.835 3.386 27.485 1.00 86.19 456 ILE A CA 1
ATOM 3598 C C . ILE A 1 456 ? -12.036 4.310 27.689 1.00 86.19 456 ILE A C 1
ATOM 3600 O O . ILE A 1 456 ? -12.440 5.019 26.770 1.00 86.19 456 ILE A O 1
ATOM 3604 N N . LYS A 1 457 ? -12.617 4.298 28.888 1.00 83.38 457 LYS A N 1
ATOM 3605 C CA . LYS A 1 457 ? -13.735 5.183 29.236 1.00 83.38 457 LYS A CA 1
ATOM 3606 C C . LYS A 1 457 ? -13.257 6.608 29.508 1.00 83.38 457 LYS A C 1
ATOM 3608 O O . LYS A 1 457 ? -12.128 6.816 29.958 1.00 83.38 457 LYS A O 1
ATOM 3613 N N . ASP A 1 458 ? -14.153 7.579 29.346 1.00 85.88 458 ASP A N 1
ATOM 3614 C CA . ASP A 1 458 ? -13.864 8.988 29.632 1.00 85.88 458 ASP A CA 1
ATOM 3615 C C . ASP A 1 458 ? -13.428 9.220 31.088 1.00 85.88 458 ASP A C 1
ATOM 3617 O O . ASP A 1 458 ? -12.559 10.061 31.347 1.00 85.88 458 ASP A O 1
ATOM 3621 N N . GLU A 1 459 ? -13.975 8.458 32.043 1.00 86.38 459 GLU A N 1
ATOM 3622 C CA . GLU A 1 459 ? -13.556 8.521 33.446 1.00 86.38 459 GLU A CA 1
ATOM 3623 C C . GLU A 1 459 ? -12.118 8.020 33.632 1.00 86.38 459 GLU A C 1
ATOM 3625 O O . GLU A 1 459 ? -11.325 8.674 34.308 1.00 86.38 459 GLU A O 1
ATOM 3630 N N . GLU A 1 460 ? -11.750 6.913 32.977 1.00 86.44 460 GLU A N 1
ATOM 3631 C CA . GLU A 1 460 ? -10.384 6.365 32.999 1.00 86.44 460 GLU A CA 1
ATOM 3632 C C . GLU A 1 460 ? -9.402 7.358 32.348 1.00 86.44 460 GLU A C 1
ATOM 3634 O O . GLU A 1 460 ? -8.319 7.620 32.875 1.00 86.44 460 GLU A O 1
ATOM 3639 N N . ALA A 1 461 ? -9.799 7.997 31.243 1.00 89.00 461 ALA A N 1
ATOM 3640 C CA . ALA A 1 461 ? -9.011 9.044 30.600 1.00 89.00 461 ALA A CA 1
ATOM 3641 C C . ALA A 1 461 ? -8.837 10.284 31.499 1.00 89.00 461 ALA A C 1
ATOM 3643 O O . ALA A 1 461 ? -7.768 10.902 31.514 1.00 89.00 461 ALA A O 1
ATOM 3644 N N . TYR A 1 462 ? -9.866 10.668 32.262 1.00 88.81 462 TYR A N 1
ATOM 3645 C CA . TYR A 1 462 ? -9.782 11.755 33.241 1.00 88.81 462 TYR A CA 1
ATOM 3646 C C . TYR A 1 462 ? -8.846 11.415 34.412 1.00 88.81 462 TYR A C 1
ATOM 3648 O O . TYR A 1 462 ? -8.035 12.257 34.814 1.00 88.81 462 TYR A O 1
ATOM 3656 N N . GLU A 1 463 ? -8.904 10.186 34.927 1.00 87.81 463 GLU A N 1
ATOM 3657 C CA . GLU A 1 463 ? -7.967 9.690 35.942 1.00 87.81 463 GLU A CA 1
ATOM 3658 C C . GLU A 1 463 ? -6.521 9.756 35.436 1.00 87.81 463 GLU A C 1
ATOM 3660 O O . GLU A 1 463 ? -5.670 10.346 36.102 1.00 87.81 463 GLU A O 1
ATOM 3665 N N . ILE A 1 464 ? -6.251 9.270 34.219 1.00 89.31 464 ILE A N 1
ATOM 3666 C CA . ILE A 1 464 ? -4.905 9.306 33.623 1.00 89.31 464 ILE A CA 1
ATOM 3667 C C . ILE A 1 464 ? -4.398 10.745 33.463 1.00 89.31 464 ILE A C 1
ATOM 3669 O O . ILE A 1 464 ? -3.235 11.022 33.760 1.00 89.31 464 ILE A O 1
ATOM 3673 N N . ARG A 1 465 ? -5.256 11.687 33.045 1.00 86.12 465 ARG A N 1
ATOM 3674 C CA . ARG A 1 465 ? -4.883 13.111 32.927 1.00 86.12 465 ARG A CA 1
ATOM 3675 C C . ARG A 1 465 ? -4.555 13.758 34.271 1.00 86.12 465 ARG A C 1
ATOM 3677 O O . ARG A 1 465 ? -3.709 14.644 34.323 1.00 86.12 465 ARG A O 1
ATOM 3684 N N . SER A 1 466 ? -5.247 13.362 35.337 1.00 84.75 466 SER A N 1
ATOM 3685 C CA . SER A 1 466 ? -5.126 14.003 36.652 1.00 84.75 466 SER A CA 1
ATOM 3686 C C . SER A 1 466 ? -4.053 13.377 37.544 1.00 84.75 466 SER A C 1
ATOM 3688 O O . SER A 1 466 ? -3.434 14.088 38.334 1.00 84.75 466 SER A O 1
ATOM 3690 N N . GLN A 1 467 ? -3.827 12.066 37.429 1.00 84.19 467 GLN A N 1
ATOM 3691 C CA . GLN A 1 467 ? -2.960 11.293 38.328 1.00 84.19 467 GLN A CA 1
ATOM 3692 C C . GLN A 1 467 ? -1.789 10.602 37.611 1.00 84.19 467 GLN A C 1
ATOM 3694 O O . GLN A 1 467 ? -0.903 10.064 38.275 1.00 84.19 467 GLN A O 1
ATOM 3699 N N . GLY A 1 468 ? -1.749 10.637 36.276 1.00 81.56 468 GLY A N 1
ATOM 3700 C CA . GLY A 1 468 ? -0.777 9.910 35.460 1.00 81.56 468 GLY A CA 1
ATOM 3701 C C . GLY A 1 468 ? -1.218 8.480 35.124 1.00 81.56 468 GLY A C 1
ATOM 3702 O O . GLY A 1 468 ? -2.240 7.985 35.595 1.00 81.56 468 GLY A O 1
ATOM 3703 N N . MET A 1 469 ? -0.446 7.802 34.270 1.00 82.38 469 MET A N 1
ATOM 3704 C CA . MET A 1 469 ? -0.768 6.448 33.802 1.00 82.38 469 MET A CA 1
ATOM 3705 C C . MET A 1 469 ? -0.550 5.392 34.894 1.00 82.38 469 MET A C 1
ATOM 3707 O O . MET A 1 469 ? 0.514 5.341 35.511 1.00 82.38 469 MET A O 1
ATOM 3711 N N . ASN A 1 470 ? -1.516 4.486 35.062 1.00 77.00 470 ASN A N 1
ATOM 3712 C CA . ASN A 1 470 ? -1.371 3.286 35.883 1.00 77.00 470 ASN A CA 1
ATOM 3713 C C . ASN A 1 470 ? -1.204 2.058 34.980 1.00 77.00 470 ASN A C 1
ATOM 3715 O O . ASN A 1 470 ? -2.155 1.615 34.338 1.00 77.00 470 ASN A O 1
ATOM 3719 N N . ALA A 1 471 ? -0.004 1.470 34.975 1.00 69.00 471 ALA A N 1
ATOM 3720 C CA . ALA A 1 471 ? 0.336 0.319 34.132 1.00 69.00 471 ALA A CA 1
ATOM 3721 C C . ALA A 1 471 ? -0.620 -0.883 34.301 1.00 69.00 471 ALA A C 1
ATOM 3723 O O . ALA A 1 471 ? -0.748 -1.706 33.398 1.00 69.00 471 ALA A O 1
ATOM 3724 N N . LYS A 1 472 ? -1.350 -0.980 35.426 1.00 71.31 472 LYS A N 1
ATOM 3725 C CA . LYS A 1 472 ? -2.347 -2.041 35.640 1.00 71.31 472 LYS A CA 1
ATOM 3726 C C . LYS A 1 472 ? -3.455 -2.054 34.585 1.00 71.31 472 LYS A C 1
ATOM 3728 O O . LYS A 1 472 ? -3.922 -3.146 34.271 1.00 71.31 472 LYS A O 1
ATOM 3733 N N . TYR A 1 473 ? -3.842 -0.905 34.020 1.00 71.19 473 TYR A N 1
ATOM 3734 C CA . TYR A 1 473 ? -4.910 -0.842 33.011 1.00 71.19 473 TYR A CA 1
ATOM 3735 C C . TYR A 1 473 ? -4.594 -1.676 31.759 1.00 71.19 473 TYR A C 1
ATOM 3737 O O . TYR A 1 473 ? -5.507 -2.197 31.126 1.00 71.19 473 TYR A O 1
ATOM 3745 N N . LEU A 1 474 ? -3.309 -1.840 31.425 1.00 80.94 474 LEU A N 1
ATOM 3746 C CA . LEU A 1 474 ? -2.858 -2.504 30.197 1.00 80.94 474 LEU A CA 1
ATOM 3747 C C . LEU A 1 474 ? -2.329 -3.929 30.433 1.00 80.94 474 LEU A C 1
ATOM 3749 O O . LEU A 1 474 ? -2.043 -4.658 29.490 1.00 80.94 474 LEU A O 1
ATOM 3753 N N . THR A 1 475 ? -2.294 -4.396 31.686 1.00 77.38 475 THR A N 1
ATOM 3754 C CA . THR A 1 475 ? -1.911 -5.790 32.007 1.00 77.38 475 THR A CA 1
ATOM 3755 C C . THR A 1 475 ? -2.860 -6.841 31.422 1.00 77.38 475 THR A C 1
ATOM 3757 O O . THR A 1 475 ? -2.501 -8.011 31.299 1.00 77.38 475 THR A O 1
ATOM 3760 N N . GLN A 1 476 ? -4.076 -6.428 31.070 1.00 85.06 476 GLN A N 1
ATOM 3761 C CA . GLN A 1 476 ? -5.110 -7.248 30.449 1.00 85.06 476 GLN A CA 1
ATOM 3762 C C . GLN A 1 476 ? -5.499 -6.661 29.086 1.00 85.06 476 GLN A C 1
ATOM 3764 O O . GLN A 1 476 ? -6.664 -6.696 28.719 1.00 85.06 476 GLN A O 1
ATOM 3769 N N . SER A 1 477 ? -4.569 -6.067 28.336 1.00 89.38 477 SER A N 1
ATOM 3770 C CA . SER A 1 477 ? -4.897 -5.498 27.027 1.00 89.38 477 SER A CA 1
ATOM 3771 C C . SER A 1 477 ? -4.367 -6.308 25.854 1.00 89.38 477 SER A C 1
ATOM 3773 O O . SER A 1 477 ? -3.336 -6.976 25.954 1.00 89.38 477 SER A O 1
ATOM 3775 N N . ILE A 1 478 ? -5.076 -6.199 24.732 1.00 92.69 478 ILE A N 1
ATOM 3776 C CA . ILE A 1 478 ? -4.571 -6.555 23.410 1.00 92.69 478 ILE A CA 1
ATOM 3777 C C . ILE A 1 478 ? -3.944 -5.309 22.802 1.00 92.69 478 ILE A C 1
ATOM 3779 O O . ILE A 1 478 ? -4.604 -4.278 22.654 1.00 92.69 478 ILE A O 1
ATOM 3783 N N . HIS A 1 479 ? -2.655 -5.408 22.502 1.00 95.44 479 HIS A N 1
ATOM 3784 C CA . HIS A 1 479 ? -1.838 -4.297 22.039 1.00 95.44 479 HIS A CA 1
ATOM 3785 C C . HIS A 1 479 ? -1.587 -4.434 20.544 1.00 95.44 479 HIS A C 1
ATOM 3787 O O . HIS A 1 479 ? -0.772 -5.242 20.107 1.00 95.44 479 HIS A O 1
ATOM 3793 N N . HIS A 1 480 ? -2.307 -3.652 19.756 1.00 97.81 480 HIS A N 1
ATOM 3794 C CA . HIS A 1 480 ? -2.074 -3.543 18.327 1.00 97.81 480 HIS A CA 1
ATOM 3795 C C . HIS A 1 480 ? -0.841 -2.672 18.102 1.00 97.81 480 HIS A C 1
ATOM 3797 O O . HIS A 1 480 ? -0.780 -1.558 18.620 1.00 97.81 480 HIS A O 1
ATOM 3803 N N . ILE A 1 481 ? 0.150 -3.174 17.376 1.00 97.31 481 ILE A N 1
ATOM 3804 C CA . ILE A 1 481 ? 1.427 -2.476 17.197 1.00 97.31 481 ILE A CA 1
ATOM 3805 C C . ILE A 1 481 ? 1.869 -2.499 15.748 1.00 97.31 481 ILE A C 1
ATOM 3807 O O . ILE A 1 481 ? 1.487 -3.412 15.019 1.00 97.31 481 ILE A O 1
ATOM 3811 N N . SER A 1 482 ? 2.651 -1.488 15.383 1.00 97.50 482 SER A N 1
ATOM 3812 C CA . SER A 1 482 ? 3.686 -1.482 14.345 1.00 97.50 482 SER A CA 1
ATOM 3813 C C . SER A 1 482 ? 4.312 -0.071 14.338 1.00 97.50 482 SER A C 1
ATOM 3815 O O . SER A 1 482 ? 4.248 0.620 15.362 1.00 97.50 482 SER A O 1
ATOM 3817 N N . HIS A 1 483 ? 4.828 0.403 13.206 1.00 97.31 483 HIS A N 1
ATOM 3818 C CA . HIS A 1 483 ? 5.454 1.718 13.042 1.00 97.31 483 HIS A CA 1
ATOM 3819 C C . HIS A 1 483 ? 4.780 2.574 11.958 1.00 97.31 483 HIS A C 1
ATOM 3821 O O . HIS A 1 483 ? 3.948 2.107 11.182 1.00 97.31 483 HIS A O 1
ATOM 3827 N N . ILE A 1 484 ? 5.105 3.870 11.933 1.00 97.00 484 ILE A N 1
ATOM 3828 C CA . ILE A 1 484 ? 4.688 4.798 10.859 1.00 97.00 484 ILE A CA 1
ATOM 3829 C C . ILE A 1 484 ? 5.868 5.513 10.199 1.00 97.00 484 ILE A C 1
ATOM 3831 O O . ILE A 1 484 ? 5.671 6.190 9.186 1.00 97.00 484 ILE A O 1
ATOM 3835 N N . ASP A 1 485 ? 7.072 5.411 10.778 1.00 94.12 485 ASP A N 1
ATOM 3836 C CA . ASP A 1 485 ? 8.275 5.861 10.095 1.00 94.12 485 ASP A CA 1
ATOM 3837 C C . ASP A 1 485 ? 8.607 4.941 8.923 1.00 94.12 485 ASP A C 1
ATOM 3839 O O . ASP A 1 485 ? 8.187 3.788 8.893 1.00 94.12 485 ASP A O 1
ATOM 3843 N N . SER A 1 486 ? 9.314 5.481 7.934 1.00 89.88 486 SER A N 1
ATOM 3844 C CA . SER A 1 486 ? 9.647 4.756 6.709 1.00 89.88 486 SER A CA 1
ATOM 3845 C C . SER A 1 486 ? 11.082 5.000 6.270 1.00 89.88 486 SER A C 1
ATOM 3847 O O . SER A 1 486 ? 11.691 6.017 6.616 1.00 89.88 486 SER A O 1
ATOM 3849 N N . VAL A 1 487 ? 11.588 4.133 5.396 1.00 83.38 487 VAL A N 1
ATOM 3850 C CA . VAL A 1 487 ? 12.726 4.465 4.526 1.00 83.38 487 VAL A CA 1
ATOM 3851 C C . VAL A 1 487 ? 12.398 5.602 3.539 1.00 83.38 487 VAL A C 1
ATOM 3853 O O . VAL A 1 487 ? 11.260 6.072 3.432 1.00 83.38 487 VAL A O 1
ATOM 3856 N N . LYS A 1 488 ? 13.416 6.061 2.799 1.00 83.56 488 LYS A N 1
ATOM 3857 C CA . LYS A 1 488 ? 13.254 7.035 1.710 1.00 83.56 488 LYS A CA 1
ATOM 3858 C C . LYS A 1 488 ? 12.552 6.388 0.507 1.00 83.56 488 LYS A C 1
ATOM 3860 O O . LYS A 1 488 ? 12.974 5.317 0.080 1.00 83.56 488 LYS A O 1
ATOM 3865 N N . ASN A 1 489 ? 11.580 7.090 -0.080 1.00 83.31 489 ASN A N 1
ATOM 3866 C CA . ASN A 1 489 ? 10.786 6.647 -1.235 1.00 83.31 489 ASN A CA 1
ATOM 3867 C C . ASN A 1 489 ? 10.141 5.264 -1.011 1.00 83.31 489 ASN A C 1
ATOM 3869 O O . ASN A 1 489 ? 10.287 4.339 -1.814 1.00 83.31 489 ASN A O 1
ATOM 3873 N N . ALA A 1 490 ? 9.496 5.123 0.148 1.00 83.75 490 ALA A N 1
ATOM 3874 C CA . ALA A 1 490 ? 8.909 3.877 0.624 1.00 83.75 490 ALA A CA 1
ATOM 3875 C C . ALA A 1 490 ? 7.559 3.544 -0.039 1.00 83.75 490 ALA A C 1
ATOM 3877 O O . ALA A 1 490 ? 6.961 4.359 -0.745 1.00 83.75 490 ALA A O 1
ATOM 3878 N N . GLY A 1 491 ? 7.074 2.332 0.241 1.00 84.31 491 GLY A N 1
ATOM 3879 C CA . GLY A 1 491 ? 5.708 1.902 -0.041 1.00 84.31 491 GLY A CA 1
ATOM 3880 C C . GLY A 1 491 ? 4.670 2.524 0.902 1.00 84.31 491 GLY A C 1
ATOM 3881 O O . GLY A 1 491 ? 4.992 3.307 1.802 1.00 84.31 491 GLY A O 1
ATOM 3882 N N . ARG A 1 492 ? 3.394 2.188 0.680 1.00 88.94 492 ARG A N 1
ATOM 3883 C CA . ARG A 1 492 ? 2.258 2.740 1.445 1.00 88.94 492 ARG A CA 1
ATOM 3884 C C . ARG A 1 492 ? 1.924 1.942 2.709 1.00 88.94 492 ARG A C 1
ATOM 3886 O O . ARG A 1 492 ? 1.319 2.510 3.613 1.00 88.94 492 ARG A O 1
ATOM 3893 N N . PHE A 1 493 ? 2.256 0.657 2.767 1.00 90.94 493 PHE A N 1
ATOM 3894 C CA . PHE A 1 493 ? 1.725 -0.306 3.734 1.00 90.94 493 PHE A CA 1
ATOM 3895 C C . PHE A 1 493 ? 2.731 -0.715 4.812 1.00 90.94 493 PHE A C 1
ATOM 3897 O O . PHE A 1 493 ? 2.294 -0.948 5.940 1.00 90.94 493 PHE A O 1
ATOM 3904 N N . ASP A 1 494 ? 4.028 -0.771 4.490 1.00 90.44 494 ASP A N 1
ATOM 3905 C CA . ASP A 1 494 ? 5.106 -1.120 5.432 1.00 90.44 494 ASP A CA 1
ATOM 3906 C C . ASP A 1 494 ? 4.977 -0.332 6.753 1.00 90.44 494 ASP A C 1
ATOM 3908 O O . ASP A 1 494 ? 4.844 0.901 6.736 1.00 90.44 494 ASP A O 1
ATOM 3912 N N . GLY A 1 495 ? 4.876 -1.052 7.876 1.00 93.00 495 GLY A N 1
ATOM 3913 C CA . GLY A 1 495 ? 4.492 -0.556 9.206 1.00 93.00 495 GLY A CA 1
ATOM 3914 C C . GLY A 1 495 ? 3.061 -0.008 9.349 1.00 93.00 495 GLY A C 1
ATOM 3915 O O . GLY A 1 495 ? 2.271 -0.418 10.210 1.00 93.00 495 GLY A O 1
ATOM 3916 N N . ARG A 1 496 ? 2.678 0.925 8.470 1.00 95.75 496 ARG A N 1
ATOM 3917 C CA . ARG A 1 496 ? 1.423 1.698 8.511 1.00 95.75 496 ARG A CA 1
ATOM 3918 C C . ARG A 1 496 ? 0.180 0.813 8.559 1.00 95.75 496 ARG A C 1
ATOM 3920 O O . ARG A 1 496 ? -0.802 1.175 9.218 1.00 95.75 496 ARG A O 1
ATOM 3927 N N . LEU A 1 497 ? 0.207 -0.340 7.889 1.00 96.38 497 LEU A N 1
ATOM 3928 C CA . LEU A 1 497 ? -0.876 -1.325 7.905 1.00 96.38 497 LEU A CA 1
ATOM 3929 C C . LEU A 1 497 ? -1.171 -1.831 9.324 1.00 96.38 497 LEU A C 1
ATOM 3931 O O . LEU A 1 497 ? -2.337 -1.927 9.713 1.00 96.38 497 LEU A O 1
ATOM 3935 N N . GLY A 1 498 ? -0.137 -2.104 10.122 1.00 97.00 498 GLY A N 1
ATOM 3936 C CA . GLY A 1 498 ? -0.286 -2.582 11.496 1.00 97.00 498 GLY A CA 1
ATOM 3937 C C . GLY A 1 498 ? -0.966 -1.565 12.402 1.00 97.00 498 GLY A C 1
ATOM 3938 O O . GLY A 1 498 ? -1.943 -1.882 13.092 1.00 97.00 498 GLY A O 1
ATOM 3939 N N . VAL A 1 499 ? -0.512 -0.311 12.332 1.00 98.38 499 VAL A N 1
ATOM 3940 C CA . VAL A 1 499 ? -1.072 0.803 13.110 1.00 98.38 499 VAL A CA 1
ATOM 3941 C C . VAL A 1 499 ? -2.516 1.084 12.698 1.00 98.38 499 VAL A C 1
ATOM 3943 O O . VAL A 1 499 ? -3.419 1.096 13.538 1.00 98.38 499 VAL A O 1
ATOM 3946 N N . THR A 1 500 ? -2.765 1.273 11.402 1.00 98.06 500 THR A N 1
ATOM 3947 C CA . THR A 1 500 ? -4.108 1.590 10.891 1.00 98.06 500 THR A CA 1
ATOM 3948 C C . THR A 1 500 ? -5.086 0.427 11.057 1.00 98.06 500 THR A C 1
ATOM 3950 O O . THR A 1 500 ? -6.256 0.674 11.347 1.00 98.06 500 THR A O 1
ATOM 3953 N N . GLY A 1 501 ? -4.631 -0.829 10.978 1.00 97.62 501 GLY A N 1
ATOM 3954 C CA . GLY A 1 501 ? -5.436 -2.019 11.270 1.00 97.62 501 GLY A CA 1
ATOM 3955 C C . GLY A 1 501 ? -5.886 -2.086 12.733 1.00 97.62 501 GLY A C 1
ATOM 3956 O O . GLY A 1 501 ? -7.046 -2.403 13.021 1.00 97.62 501 GLY A O 1
ATOM 3957 N N . GLY A 1 502 ? -5.004 -1.704 13.663 1.00 97.62 502 GLY A N 1
ATOM 3958 C CA . GLY A 1 502 ? -5.352 -1.523 15.074 1.00 97.62 502 GLY A CA 1
ATOM 3959 C C . GLY A 1 502 ? -6.389 -0.419 15.293 1.00 97.62 502 GLY A C 1
ATOM 3960 O O . GLY A 1 502 ? -7.388 -0.640 15.982 1.00 97.62 502 GLY A O 1
ATOM 3961 N N . ILE A 1 503 ? -6.190 0.750 14.666 1.00 98.25 503 ILE A N 1
ATOM 3962 C CA . ILE A 1 503 ? -7.146 1.872 14.722 1.00 98.25 503 ILE A CA 1
ATOM 3963 C C . ILE A 1 503 ? -8.505 1.439 14.171 1.00 98.25 503 ILE A C 1
ATOM 3965 O O . ILE A 1 503 ? -9.529 1.698 14.799 1.00 98.25 503 ILE A O 1
ATOM 3969 N N . GLU A 1 504 ? -8.526 0.763 13.023 1.00 97.44 504 GLU A N 1
ATOM 3970 C CA . GLU A 1 504 ? -9.754 0.299 12.383 1.00 97.44 504 GLU A CA 1
ATOM 3971 C C . GLU A 1 504 ? -10.509 -0.689 13.273 1.00 97.44 504 GLU A C 1
ATOM 3973 O O . GLU A 1 504 ? -11.710 -0.530 13.477 1.00 97.44 504 GLU A O 1
ATOM 3978 N N . THR A 1 505 ? -9.807 -1.653 13.874 1.00 96.25 505 THR A N 1
ATOM 3979 C CA . THR A 1 505 ? -10.417 -2.613 14.803 1.00 96.25 505 THR A CA 1
ATOM 3980 C C . THR A 1 505 ? -11.088 -1.900 15.980 1.00 96.25 505 THR A C 1
ATOM 3982 O O . THR A 1 505 ? -12.241 -2.194 16.302 1.00 96.25 505 THR A O 1
ATOM 3985 N N . ALA A 1 506 ? -10.408 -0.929 16.600 1.00 94.31 506 ALA A N 1
ATOM 3986 C CA . ALA A 1 506 ? -10.976 -0.142 17.695 1.00 94.31 506 ALA A CA 1
ATOM 3987 C C . ALA A 1 506 ? -12.173 0.715 17.244 1.00 94.31 506 ALA A C 1
ATOM 3989 O O . ALA A 1 506 ? -13.196 0.768 17.930 1.00 94.31 506 ALA A O 1
ATOM 3990 N N . HIS A 1 507 ? -12.079 1.334 16.066 1.00 95.31 507 HIS A N 1
ATOM 3991 C CA . HIS A 1 507 ? -13.136 2.177 15.514 1.00 95.31 507 HIS A CA 1
ATOM 3992 C C . HIS A 1 507 ? -14.396 1.369 15.184 1.00 95.31 507 HIS A C 1
ATOM 3994 O O . HIS A 1 507 ? -15.497 1.823 15.476 1.00 95.31 507 HIS A O 1
ATOM 4000 N N . ILE A 1 508 ? -14.269 0.143 14.665 1.00 96.12 508 ILE A N 1
ATOM 4001 C CA . ILE A 1 508 ? -15.427 -0.737 14.438 1.00 96.12 508 ILE A CA 1
ATOM 4002 C C . ILE A 1 508 ? -16.198 -0.965 15.748 1.00 96.12 508 ILE A C 1
ATOM 4004 O O . ILE A 1 508 ? -17.424 -0.878 15.753 1.00 96.12 508 ILE A O 1
ATOM 4008 N N . PHE A 1 509 ? -15.516 -1.201 16.876 1.00 93.25 509 PHE A N 1
ATOM 4009 C CA . PHE A 1 509 ? -16.194 -1.318 18.175 1.00 93.25 509 PHE A CA 1
ATOM 4010 C C . PHE A 1 509 ? -16.864 -0.013 18.614 1.00 93.25 509 PHE A C 1
ATOM 4012 O O . PHE A 1 509 ? -17.992 -0.055 19.112 1.00 93.25 509 PHE A O 1
ATOM 4019 N N . SER A 1 510 ? -16.199 1.128 18.413 1.00 91.56 510 SER A N 1
ATOM 4020 C CA . SER A 1 510 ? -16.770 2.451 18.691 1.00 91.56 510 SER A CA 1
ATOM 4021 C C . SER A 1 510 ? -18.061 2.678 17.895 1.00 91.56 510 SER A C 1
ATOM 4023 O O . SER A 1 510 ? -19.086 3.048 18.466 1.00 91.56 510 SER A O 1
ATOM 4025 N N . ASP A 1 511 ? -18.066 2.341 16.604 1.00 94.31 511 ASP A N 1
ATOM 4026 C CA . ASP A 1 511 ? -19.228 2.510 15.730 1.00 94.31 511 ASP A CA 1
ATOM 4027 C C . ASP A 1 511 ? -20.353 1.512 16.027 1.00 94.31 511 ASP A C 1
ATOM 4029 O O . ASP A 1 511 ? -21.528 1.887 16.021 1.00 94.31 511 ASP A O 1
ATOM 4033 N N . LEU A 1 512 ? -20.027 0.250 16.331 1.00 94.00 512 LEU A N 1
ATOM 4034 C CA . LEU A 1 512 ? -21.012 -0.737 16.789 1.00 94.00 512 LEU A CA 1
ATOM 4035 C C . LEU A 1 512 ? -21.714 -0.259 18.067 1.00 94.00 512 LEU A C 1
ATOM 4037 O O . LEU A 1 512 ? -22.931 -0.400 18.205 1.00 94.00 512 LEU A O 1
ATOM 4041 N N . TYR A 1 513 ? -20.976 0.350 18.994 1.00 90.56 513 TYR A N 1
ATOM 4042 C CA . TYR A 1 513 ? -21.579 0.962 20.171 1.00 90.56 513 TYR A CA 1
ATOM 4043 C C . TYR A 1 513 ? -22.419 2.191 19.798 1.00 90.56 513 TYR A C 1
ATOM 4045 O O . TYR A 1 513 ? -23.591 2.270 20.162 1.00 90.56 513 TYR A O 1
ATOM 4053 N N . LYS A 1 514 ? -21.857 3.124 19.029 1.00 91.44 514 LYS A N 1
ATOM 4054 C CA . LYS A 1 514 ? -22.489 4.405 18.699 1.00 91.44 514 LYS A CA 1
ATOM 4055 C C . LYS A 1 514 ? -23.786 4.248 17.901 1.00 91.44 514 LYS A C 1
ATOM 4057 O O . LYS A 1 514 ? -24.806 4.822 18.278 1.00 91.44 514 LYS A O 1
ATOM 4062 N N . TYR A 1 515 ? -23.769 3.454 16.831 1.00 93.75 515 TYR A N 1
ATOM 4063 C CA . TYR A 1 515 ? -24.888 3.345 15.887 1.00 93.75 515 TYR A CA 1
ATOM 4064 C C . TYR A 1 515 ? -25.796 2.135 16.136 1.00 93.75 515 TYR A C 1
ATOM 4066 O O . TYR A 1 515 ? -26.953 2.151 15.716 1.00 93.75 515 TYR A O 1
ATOM 4074 N N . PHE A 1 516 ? -25.311 1.098 16.829 1.00 93.69 516 PHE A N 1
ATOM 4075 C CA . PHE A 1 516 ? -26.070 -0.136 17.086 1.00 93.69 516 PHE A CA 1
ATOM 4076 C C . PHE A 1 516 ? -26.249 -0.448 18.578 1.00 93.69 516 PHE A C 1
ATOM 4078 O O . PHE A 1 516 ? -26.866 -1.454 18.918 1.00 93.69 516 PHE A O 1
ATOM 4085 N N . GLN A 1 517 ? -25.755 0.412 19.481 1.00 90.94 517 GLN A N 1
ATOM 4086 C CA . GLN A 1 517 ? -25.854 0.243 20.940 1.00 90.94 517 GLN A CA 1
ATOM 4087 C C . GLN A 1 517 ? -25.253 -1.081 21.436 1.00 90.94 517 GLN A C 1
ATOM 4089 O O . GLN A 1 517 ? -25.639 -1.621 22.475 1.00 90.94 517 GLN A O 1
ATOM 4094 N N . ARG A 1 518 ? -24.279 -1.622 20.694 1.00 88.06 518 ARG A N 1
ATOM 4095 C CA . ARG A 1 518 ? -23.665 -2.915 20.986 1.00 88.06 518 ARG A CA 1
ATOM 4096 C C . ARG A 1 518 ? -22.464 -2.737 21.904 1.00 88.06 518 ARG A C 1
ATOM 4098 O O . ARG A 1 518 ? -21.353 -2.460 21.465 1.00 88.06 518 ARG A O 1
ATOM 4105 N N . THR A 1 519 ? -22.688 -2.881 23.206 1.00 78.69 519 THR A N 1
ATOM 4106 C CA . THR A 1 519 ? -21.622 -2.761 24.208 1.00 78.69 519 THR A CA 1
ATOM 4107 C C . THR A 1 519 ? -20.724 -3.998 24.214 1.00 78.69 519 THR A C 1
ATOM 4109 O O . THR A 1 519 ? -21.149 -5.077 24.621 1.00 78.69 519 THR A O 1
ATOM 4112 N N . THR A 1 520 ? -19.462 -3.835 23.817 1.00 69.50 520 THR A N 1
ATOM 4113 C CA . THR A 1 520 ? -18.424 -4.881 23.913 1.00 69.50 520 THR A CA 1
ATOM 4114 C C . THR A 1 520 ? -17.493 -4.683 25.115 1.00 69.50 520 THR A C 1
ATOM 4116 O O . THR A 1 520 ? -16.993 -5.654 25.679 1.00 69.50 520 THR A O 1
ATOM 4119 N N . LEU A 1 521 ? -17.344 -3.444 25.592 1.00 68.88 521 LEU A N 1
ATOM 4120 C CA . LEU A 1 521 ? -16.636 -3.084 26.826 1.00 68.88 521 LEU A CA 1
ATOM 4121 C C . LEU A 1 521 ? -17.632 -2.899 27.985 1.00 68.88 521 LEU A C 1
ATOM 4123 O O . LEU A 1 521 ? -17.917 -1.783 28.425 1.00 68.88 521 LEU A O 1
ATOM 4127 N N . GLY A 1 522 ? -18.202 -4.008 28.465 1.00 66.94 522 GLY A N 1
ATOM 4128 C CA . GLY A 1 522 ? -19.075 -4.016 29.645 1.00 66.94 522 GLY A CA 1
ATOM 4129 C C . GLY A 1 522 ? -18.365 -3.515 30.912 1.00 66.94 522 GLY A C 1
ATOM 4130 O O . GLY A 1 522 ? -17.137 -3.498 30.994 1.00 66.94 522 GLY A O 1
ATOM 4131 N N . ALA A 1 523 ? -19.127 -3.114 31.937 1.00 69.06 523 ALA A N 1
ATOM 4132 C CA . ALA A 1 523 ? -18.561 -2.653 33.213 1.00 69.06 523 ALA A CA 1
ATOM 4133 C C . ALA A 1 523 ? -17.694 -3.713 33.924 1.00 69.06 523 ALA A C 1
ATOM 4135 O O . ALA A 1 523 ? -16.838 -3.361 34.730 1.00 69.06 523 ALA A O 1
ATOM 4136 N N . ASP A 1 524 ? -17.911 -4.988 33.611 1.00 78.62 524 ASP A N 1
ATOM 4137 C CA . ASP A 1 524 ? -17.221 -6.158 34.147 1.00 78.62 524 ASP A CA 1
ATOM 4138 C C . ASP A 1 524 ? -16.086 -6.684 33.250 1.00 78.62 524 ASP A C 1
ATOM 4140 O O . ASP A 1 524 ? -15.398 -7.628 33.636 1.00 78.62 524 ASP A O 1
ATOM 4144 N N . CYS A 1 525 ? -15.866 -6.093 32.071 1.00 83.19 525 CYS A N 1
ATOM 4145 C CA . CYS A 1 525 ? -14.763 -6.471 31.192 1.00 83.19 525 CYS A CA 1
ATOM 4146 C C . CYS A 1 525 ? -13.469 -5.795 31.663 1.00 83.19 525 CYS A C 1
ATOM 4148 O O . CYS A 1 525 ? -13.360 -4.565 31.662 1.00 83.19 525 CYS A O 1
ATOM 4150 N N . ALA A 1 526 ? -12.475 -6.589 32.066 1.00 84.94 526 ALA A N 1
ATOM 4151 C CA . ALA A 1 526 ? -11.145 -6.094 32.422 1.00 84.94 526 ALA A CA 1
ATOM 4152 C C . ALA A 1 526 ? -10.245 -5.926 31.192 1.00 84.94 526 ALA A C 1
ATOM 4154 O O . ALA A 1 526 ? -9.234 -5.230 31.267 1.00 84.94 526 ALA A O 1
ATOM 4155 N N . ILE A 1 527 ? -10.610 -6.555 30.071 1.00 88.62 527 ILE A N 1
ATOM 4156 C CA . ILE A 1 527 ? -9.805 -6.518 28.857 1.00 88.62 527 ILE A CA 1
ATOM 4157 C C . ILE A 1 527 ? -9.896 -5.133 28.209 1.00 88.62 527 ILE A C 1
ATOM 4159 O O . ILE A 1 527 ? -10.965 -4.517 28.174 1.00 88.62 527 ILE A O 1
ATOM 4163 N N . ARG A 1 528 ? -8.765 -4.619 27.724 1.00 87.56 528 ARG A N 1
ATOM 4164 C CA . ARG A 1 528 ? -8.682 -3.365 26.954 1.00 87.56 528 ARG A CA 1
ATOM 4165 C C . ARG A 1 528 ? -8.080 -3.626 25.577 1.00 87.56 528 ARG A C 1
ATOM 4167 O O . ARG A 1 528 ? -7.423 -4.641 25.365 1.00 87.56 528 ARG A O 1
ATOM 4174 N N . THR A 1 529 ? -8.293 -2.710 24.645 1.00 90.94 529 THR A N 1
ATOM 4175 C CA . THR A 1 529 ? -7.543 -2.679 23.385 1.00 90.94 529 THR A CA 1
ATOM 4176 C C . THR A 1 529 ? -6.820 -1.347 23.287 1.00 90.94 529 THR A C 1
ATOM 4178 O O . THR A 1 529 ? -7.363 -0.302 23.662 1.00 90.94 529 THR A O 1
ATOM 4181 N N . HIS A 1 530 ? -5.573 -1.388 22.838 1.00 93.19 530 HIS A N 1
ATOM 4182 C CA . HIS A 1 530 ? -4.813 -0.184 22.558 1.00 93.19 530 HIS A CA 1
ATOM 4183 C C . HIS A 1 530 ? -3.905 -0.365 21.356 1.00 93.19 530 HIS A C 1
ATOM 4185 O O . HIS A 1 530 ? -3.510 -1.479 21.024 1.00 93.19 530 HIS A O 1
ATOM 4191 N N . VAL A 1 531 ? -3.588 0.750 20.712 1.00 97.62 531 VAL A N 1
ATOM 4192 C CA . VAL A 1 531 ? -2.805 0.810 19.482 1.00 97.62 531 VAL A CA 1
ATOM 4193 C C . VAL A 1 531 ? -1.540 1.616 19.736 1.00 97.62 531 VAL A C 1
ATOM 4195 O O . VAL A 1 531 ? -1.617 2.676 20.358 1.00 97.62 531 VAL A O 1
ATOM 4198 N N . SER A 1 532 ? -0.394 1.155 19.241 1.00 98.00 532 SER A N 1
ATOM 4199 C CA . SER A 1 532 ? 0.836 1.944 19.210 1.00 98.00 532 SER A CA 1
ATOM 4200 C C . SER A 1 532 ? 1.400 2.077 17.812 1.00 98.00 532 SER A C 1
ATOM 4202 O O . SER A 1 532 ? 1.525 1.084 17.103 1.00 98.00 532 SER A O 1
ATOM 4204 N N . ALA A 1 533 ? 1.785 3.306 17.477 1.00 98.38 533 ALA A N 1
ATOM 4205 C CA . ALA A 1 533 ? 2.769 3.578 16.444 1.00 98.38 533 ALA A CA 1
ATOM 4206 C C . ALA A 1 533 ? 4.118 3.771 17.138 1.00 98.38 533 ALA A C 1
ATOM 4208 O O . ALA A 1 533 ? 4.326 4.781 17.825 1.00 98.38 533 ALA A O 1
ATOM 4209 N N . PHE A 1 534 ? 4.992 2.777 17.023 1.00 98.06 534 PHE A N 1
ATOM 4210 C CA . PHE A 1 534 ? 6.346 2.867 17.534 1.00 98.06 534 PHE A CA 1
ATOM 4211 C C . PHE A 1 534 ? 7.201 3.754 16.636 1.00 98.06 534 PHE A C 1
ATOM 4213 O O . PHE A 1 534 ? 6.999 3.822 15.425 1.00 98.06 534 PHE A O 1
ATOM 4220 N N . LEU A 1 535 ? 8.126 4.478 17.262 1.00 96.50 535 LEU A N 1
ATOM 4221 C CA . LEU A 1 535 ? 9.031 5.384 16.574 1.00 96.50 535 LEU A CA 1
ATOM 4222 C C . LEU A 1 535 ? 10.395 4.731 16.349 1.00 96.50 535 LEU A C 1
ATOM 4224 O O . LEU A 1 535 ? 11.058 4.303 17.300 1.00 96.50 535 LEU A O 1
ATOM 4228 N N . GLY A 1 536 ? 10.857 4.779 15.102 1.00 89.94 536 GLY A N 1
ATOM 4229 C CA . GLY A 1 536 ? 12.238 4.490 14.734 1.00 89.94 536 GLY A CA 1
ATOM 4230 C C . GLY A 1 536 ? 12.507 3.018 14.460 1.00 89.94 536 GLY A C 1
ATOM 4231 O O . GLY A 1 536 ? 13.658 2.607 14.598 1.00 89.94 536 GLY A O 1
ATOM 4232 N N . GLU A 1 537 ? 11.484 2.240 14.105 1.00 89.62 537 GLU A N 1
ATOM 4233 C CA . GLU A 1 537 ? 11.634 0.834 13.708 1.00 89.62 537 GLU A CA 1
ATOM 4234 C C . GLU A 1 537 ? 12.671 0.705 12.578 1.00 89.62 537 GLU A C 1
ATOM 4236 O O . GLU A 1 537 ? 13.622 -0.068 12.706 1.00 89.62 537 GLU A O 1
ATOM 4241 N N . GLU A 1 538 ? 12.616 1.620 11.602 1.00 84.12 538 GLU A N 1
ATOM 4242 C CA . GLU A 1 538 ? 13.445 1.642 10.386 1.00 84.12 538 GLU A CA 1
ATOM 4243 C C . GLU A 1 538 ? 14.903 2.073 10.631 1.00 84.12 538 GLU A C 1
ATOM 4245 O O . GLU A 1 538 ? 15.698 2.262 9.706 1.00 84.12 538 GLU A O 1
ATOM 4250 N N . MET A 1 539 ? 15.286 2.288 11.894 1.00 84.88 539 MET A N 1
ATOM 4251 C CA . MET A 1 539 ? 16.666 2.557 12.315 1.00 84.88 539 MET A CA 1
ATOM 4252 C C . MET A 1 539 ? 17.334 3.768 11.634 1.00 84.88 539 MET A C 1
ATOM 4254 O O . MET A 1 539 ? 18.553 3.803 11.453 1.00 84.88 539 MET A O 1
ATOM 4258 N N . THR A 1 540 ? 16.566 4.819 11.312 1.00 84.25 540 THR A N 1
ATOM 4259 C CA . THR A 1 540 ? 17.137 6.079 10.783 1.00 84.25 540 THR A CA 1
ATOM 4260 C C . THR A 1 540 ? 18.072 6.757 11.795 1.00 84.25 540 THR A C 1
ATOM 4262 O O . THR A 1 540 ? 19.077 7.370 11.423 1.00 84.25 540 THR A O 1
ATOM 4265 N N . PHE A 1 541 ? 17.746 6.651 13.085 1.00 86.19 541 PHE A N 1
ATOM 4266 C CA . PHE A 1 541 ? 18.643 6.999 14.181 1.00 86.19 541 PHE A CA 1
ATOM 4267 C C . PHE A 1 541 ? 19.308 5.726 14.693 1.00 86.19 541 PHE A C 1
ATOM 4269 O O . PHE A 1 541 ? 18.661 4.692 14.833 1.00 86.19 541 PHE A O 1
ATOM 4276 N N . THR A 1 542 ? 20.593 5.813 15.026 1.00 81.38 542 THR A N 1
ATOM 4277 C CA . THR A 1 542 ? 21.366 4.688 15.563 1.00 81.38 542 THR A CA 1
ATOM 4278 C C . THR A 1 542 ? 22.104 5.096 16.836 1.00 81.38 542 THR A C 1
ATOM 4280 O O . THR A 1 542 ? 22.454 6.262 17.040 1.00 81.38 542 THR A O 1
ATOM 4283 N N . GLY A 1 543 ? 22.316 4.128 17.721 1.00 79.25 543 GLY A N 1
ATOM 4284 C CA . GLY A 1 543 ? 23.075 4.276 18.957 1.00 79.25 543 GLY A CA 1
ATOM 4285 C C . GLY A 1 543 ? 23.525 2.913 19.462 1.00 79.25 543 GLY A C 1
ATOM 4286 O O . GLY A 1 543 ? 23.005 1.879 19.041 1.00 79.25 543 GLY A O 1
ATOM 4287 N N . GLU A 1 544 ? 24.522 2.905 20.341 1.00 75.88 544 GLU A N 1
ATOM 4288 C CA . GLU A 1 544 ? 25.124 1.666 20.831 1.00 75.88 544 GLU A CA 1
ATOM 4289 C C . GLU A 1 544 ? 24.087 0.803 21.571 1.00 75.88 544 GLU A C 1
ATOM 4291 O O . GLU A 1 544 ? 23.494 1.229 22.561 1.00 75.88 544 GLU A O 1
ATOM 4296 N N . GLY A 1 545 ? 23.860 -0.417 21.074 1.00 71.50 545 GLY A N 1
ATOM 4297 C CA . GLY A 1 545 ? 23.001 -1.414 21.721 1.00 71.50 545 GLY A CA 1
ATOM 4298 C C . GLY A 1 545 ? 21.490 -1.158 21.649 1.00 71.50 545 GLY A C 1
ATOM 4299 O O . GLY A 1 545 ? 20.742 -1.869 22.317 1.00 71.50 545 GLY A O 1
ATOM 4300 N N . VAL A 1 546 ? 21.023 -0.185 20.857 1.00 81.25 546 VAL A N 1
ATOM 4301 C CA . VAL A 1 546 ? 19.589 0.113 20.687 1.00 81.25 546 VAL A CA 1
ATOM 4302 C C . VAL A 1 546 ? 19.133 -0.296 19.286 1.00 81.25 546 VAL A C 1
ATOM 4304 O O . VAL A 1 546 ? 19.696 0.158 18.295 1.00 81.25 546 VAL A O 1
ATOM 4307 N N . SER A 1 547 ? 18.101 -1.139 19.202 1.00 82.88 547 SER A N 1
ATOM 4308 C CA . SER A 1 547 ? 17.456 -1.565 17.951 1.00 82.88 547 SER A CA 1
ATOM 4309 C C . SER A 1 547 ? 15.941 -1.448 18.101 1.00 82.88 547 SER A C 1
ATOM 4311 O O . SER A 1 547 ? 15.415 -1.852 19.139 1.00 82.88 547 SER A O 1
ATOM 4313 N N . MET A 1 548 ? 15.272 -0.873 17.095 1.00 90.00 548 MET A N 1
ATOM 4314 C CA . MET A 1 548 ? 13.856 -0.481 17.125 1.00 90.00 548 MET A CA 1
ATOM 4315 C C . MET A 1 548 ? 13.542 0.293 18.428 1.00 90.00 548 MET A C 1
ATOM 4317 O O . MET A 1 548 ? 12.873 -0.233 19.321 1.00 90.00 548 MET A O 1
ATOM 4321 N N . PRO A 1 549 ? 14.123 1.501 18.618 1.00 92.81 549 PRO A N 1
ATOM 4322 C CA . PRO A 1 549 ? 14.106 2.258 19.873 1.00 92.81 549 PRO A CA 1
ATOM 4323 C C . PRO A 1 549 ? 12.725 2.377 20.521 1.00 92.81 549 PRO A C 1
ATOM 4325 O O . PRO A 1 549 ? 12.624 2.201 21.736 1.00 92.81 549 PRO A O 1
ATOM 4328 N N . GLY A 1 550 ? 11.673 2.625 19.736 1.00 95.44 550 GLY A N 1
ATOM 4329 C CA . GLY A 1 550 ? 10.303 2.744 20.228 1.00 95.44 550 GLY A CA 1
ATOM 4330 C C . GLY A 1 550 ? 9.821 1.505 20.987 1.00 95.44 550 GLY A C 1
ATOM 4331 O O . GLY A 1 550 ? 9.517 1.587 22.183 1.00 95.44 550 GLY A O 1
ATOM 4332 N N . SER A 1 551 ? 9.810 0.343 20.3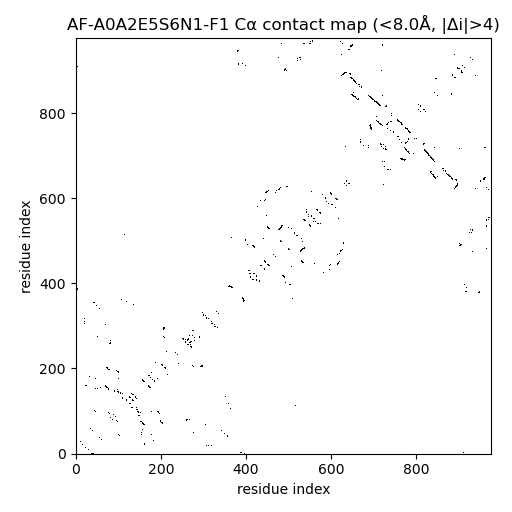29 1.00 95.31 551 SER A N 1
ATOM 4333 C CA . SER A 1 551 ? 9.406 -0.925 20.951 1.00 95.31 551 SER A CA 1
ATOM 4334 C C . SER A 1 551 ? 10.407 -1.412 22.001 1.00 95.31 551 SER A C 1
ATOM 4336 O O . SER A 1 551 ? 10.001 -1.976 23.021 1.00 95.31 551 SER A O 1
ATOM 4338 N N . ALA A 1 552 ? 11.706 -1.140 21.830 1.00 93.25 552 ALA A N 1
ATOM 4339 C CA . ALA A 1 552 ? 12.725 -1.450 22.832 1.00 93.25 552 ALA A CA 1
ATOM 4340 C C . ALA A 1 552 ? 12.499 -0.686 24.143 1.00 93.25 552 ALA A C 1
ATOM 4342 O O . ALA A 1 552 ? 12.720 -1.252 25.217 1.00 93.25 552 ALA A O 1
ATOM 4343 N N . ALA A 1 553 ? 12.041 0.567 24.081 1.00 95.88 553 ALA A N 1
ATOM 4344 C CA . ALA A 1 553 ? 11.708 1.352 25.265 1.00 95.88 553 ALA A CA 1
ATOM 4345 C C . ALA A 1 553 ? 10.507 0.771 26.015 1.00 95.88 553 ALA A C 1
ATOM 4347 O O . ALA A 1 553 ? 10.572 0.577 27.228 1.00 95.88 553 ALA A O 1
ATOM 4348 N N . VAL A 1 554 ? 9.436 0.427 25.293 1.00 95.31 554 VAL A N 1
ATOM 4349 C CA . VAL A 1 554 ? 8.240 -0.194 25.884 1.00 95.31 554 VAL A CA 1
ATOM 4350 C C . VAL A 1 554 ? 8.559 -1.565 26.482 1.00 95.31 554 VAL A C 1
ATOM 4352 O O . VAL A 1 554 ? 8.085 -1.890 27.568 1.00 95.31 554 VAL A O 1
ATOM 4355 N N . ALA A 1 555 ? 9.421 -2.346 25.830 1.00 93.25 555 ALA A N 1
ATOM 4356 C CA . ALA A 1 555 ? 9.917 -3.626 26.334 1.00 93.25 555 ALA A CA 1
ATOM 4357 C C . ALA A 1 555 ? 10.881 -3.500 27.534 1.00 93.25 555 ALA A C 1
ATOM 4359 O O . ALA A 1 555 ? 11.246 -4.513 28.132 1.00 93.25 555 ALA A O 1
ATOM 4360 N N . GLY A 1 556 ? 11.340 -2.288 27.867 1.00 92.44 556 GLY A N 1
ATOM 4361 C CA . GLY A 1 556 ? 12.357 -2.048 28.896 1.00 92.44 556 GLY A CA 1
ATOM 4362 C C . GLY A 1 556 ? 13.780 -2.466 28.494 1.00 92.44 556 GLY A C 1
ATOM 4363 O O . GLY A 1 556 ? 14.654 -2.571 29.354 1.00 92.44 556 GLY A O 1
ATOM 4364 N N . ASN A 1 557 ? 14.027 -2.712 27.204 1.00 89.50 557 ASN A N 1
ATOM 4365 C CA . ASN A 1 557 ? 15.343 -3.049 26.651 1.00 89.50 557 ASN A CA 1
ATOM 4366 C C . ASN A 1 557 ? 16.216 -1.810 26.397 1.00 89.50 557 ASN A C 1
ATOM 4368 O O . ASN A 1 557 ? 17.439 -1.918 26.428 1.00 89.50 557 ASN A O 1
ATOM 4372 N N . ALA A 1 558 ? 15.605 -0.644 26.177 1.00 91.75 558 ALA A N 1
ATOM 4373 C CA . ALA A 1 558 ? 16.298 0.627 25.994 1.00 91.75 558 ALA A CA 1
ATOM 4374 C C . ALA A 1 558 ? 15.736 1.686 26.947 1.00 91.75 558 ALA A C 1
ATOM 4376 O O . ALA A 1 558 ? 14.528 1.788 27.145 1.00 91.75 558 ALA A O 1
ATOM 4377 N N . LYS A 1 559 ? 16.614 2.493 27.546 1.00 95.25 559 LYS A N 1
ATOM 4378 C CA . LYS A 1 559 ? 16.187 3.644 28.349 1.00 95.25 559 LYS A CA 1
ATOM 4379 C C . LYS A 1 559 ? 15.954 4.859 27.446 1.00 95.25 559 LYS A C 1
ATOM 4381 O O . LYS A 1 559 ? 16.736 5.030 26.505 1.00 95.25 559 LYS A O 1
ATOM 4386 N N . PRO A 1 560 ? 14.982 5.740 27.752 1.00 96.19 560 PRO A N 1
ATOM 4387 C CA . PRO A 1 560 ? 14.770 6.966 26.987 1.00 96.19 560 PRO A CA 1
ATOM 4388 C C . PRO A 1 560 ? 16.044 7.793 26.801 1.00 96.19 560 PRO A C 1
ATOM 4390 O O . PRO A 1 560 ? 16.306 8.254 25.699 1.00 96.19 560 PRO A O 1
ATOM 4393 N N . GLU A 1 561 ? 16.904 7.894 27.819 1.00 95.38 561 GLU A N 1
ATOM 4394 C CA . GLU A 1 561 ? 18.143 8.676 27.731 1.00 95.38 561 GLU A CA 1
ATOM 4395 C C . GLU A 1 561 ? 19.133 8.112 26.699 1.00 95.38 561 GLU A C 1
ATOM 4397 O O . GLU A 1 561 ? 19.854 8.871 26.051 1.00 95.38 561 GLU A O 1
ATOM 4402 N N . ALA A 1 562 ? 19.161 6.786 26.518 1.00 94.50 562 ALA A N 1
ATOM 4403 C CA . ALA A 1 562 ? 19.977 6.158 25.482 1.00 94.50 562 ALA A CA 1
ATOM 4404 C C . ALA A 1 562 ? 19.428 6.502 24.091 1.00 94.50 562 ALA A C 1
ATOM 4406 O O . ALA A 1 562 ? 20.195 6.883 23.208 1.00 94.50 562 ALA A O 1
ATOM 4407 N N . ILE A 1 563 ? 18.102 6.463 23.929 1.00 96.06 563 ILE A N 1
ATOM 4408 C CA . ILE A 1 563 ? 17.420 6.819 22.677 1.00 96.06 563 ILE A CA 1
ATOM 4409 C C . ILE A 1 563 ? 17.650 8.292 22.334 1.00 96.06 563 ILE A C 1
ATOM 4411 O O . ILE A 1 563 ? 18.037 8.626 21.220 1.00 96.06 563 ILE A O 1
ATOM 4415 N N . HIS A 1 564 ? 17.512 9.175 23.320 1.00 97.19 564 HIS A N 1
ATOM 4416 C CA . HIS A 1 564 ? 17.749 10.616 23.200 1.00 97.19 564 HIS A CA 1
ATOM 4417 C C . HIS A 1 564 ? 19.154 10.955 22.695 1.00 97.19 564 HIS A C 1
ATOM 4419 O O . HIS A 1 564 ? 19.332 11.969 22.023 1.00 97.19 564 HIS A O 1
ATOM 4425 N N . SER A 1 565 ? 20.139 10.100 22.983 1.00 96.00 565 SER A N 1
ATOM 4426 C CA . SER A 1 565 ? 21.530 10.272 22.553 1.00 96.00 565 SER A CA 1
ATOM 4427 C C . SER A 1 565 ? 21.840 9.747 21.143 1.00 96.00 565 SER A C 1
ATOM 4429 O O . SER A 1 565 ? 22.936 10.000 20.633 1.00 96.00 565 SER A O 1
ATOM 4431 N N . MET A 1 566 ? 20.902 9.030 20.511 1.00 93.31 566 MET A N 1
ATOM 4432 C CA . MET A 1 566 ? 21.077 8.457 19.174 1.00 93.31 566 MET A CA 1
ATOM 4433 C C . MET A 1 566 ? 21.264 9.548 18.117 1.00 93.31 566 MET A C 1
ATOM 4435 O O . MET A 1 566 ? 20.763 10.668 18.256 1.00 93.31 566 MET A O 1
ATOM 4439 N N . LYS A 1 567 ? 21.970 9.203 17.036 1.00 91.38 567 LYS A N 1
ATOM 4440 C CA . LYS A 1 567 ? 22.235 10.110 15.913 1.00 91.38 567 LYS A CA 1
ATOM 4441 C C . LYS A 1 567 ? 21.826 9.500 14.583 1.00 91.38 567 LYS A C 1
ATOM 4443 O O . LYS A 1 567 ? 21.938 8.288 14.395 1.00 91.38 567 LYS A O 1
ATOM 4448 N N . ASN A 1 568 ? 21.370 10.340 13.663 1.00 86.56 568 ASN A N 1
ATOM 4449 C CA . ASN A 1 568 ? 21.137 9.935 12.279 1.00 86.56 568 ASN A CA 1
ATOM 4450 C C . ASN A 1 568 ? 22.408 10.107 11.423 1.00 86.56 568 ASN A C 1
ATOM 4452 O O . ASN A 1 568 ? 23.436 10.604 11.888 1.00 86.56 568 ASN A O 1
ATOM 4456 N N . HIS A 1 569 ? 22.332 9.712 10.151 1.00 79.69 569 HIS A N 1
ATOM 4457 C CA . HIS A 1 569 ? 23.437 9.828 9.187 1.00 79.69 569 HIS A CA 1
ATOM 4458 C C . HIS A 1 569 ? 23.941 11.266 8.932 1.00 79.69 569 HIS A C 1
ATOM 4460 O O . HIS A 1 569 ? 25.083 11.442 8.512 1.00 79.69 569 HIS A O 1
ATOM 4466 N N . GLU A 1 570 ? 23.124 12.287 9.211 1.00 84.94 570 GLU A N 1
ATOM 4467 C CA . GLU A 1 570 ? 23.476 13.711 9.096 1.00 84.94 570 GLU A CA 1
ATOM 4468 C C . GLU A 1 570 ? 24.131 14.249 10.382 1.00 84.94 570 GLU A C 1
ATOM 4470 O O . GLU A 1 570 ? 24.603 15.385 10.425 1.00 84.94 570 GLU A O 1
ATOM 4475 N N . GLY A 1 571 ? 24.203 13.428 11.435 1.00 88.31 571 GLY A N 1
ATOM 4476 C CA . GLY A 1 571 ? 24.754 13.793 12.736 1.00 88.31 571 GLY A CA 1
ATOM 4477 C C . GLY A 1 571 ? 23.774 14.527 13.654 1.00 88.31 571 GLY A C 1
ATOM 4478 O O . GLY A 1 571 ? 24.189 14.952 14.736 1.00 88.31 571 GLY A O 1
ATOM 4479 N N . GLU A 1 572 ? 22.500 14.658 13.267 1.00 95.38 572 GLU A N 1
ATOM 4480 C CA . GLU A 1 572 ? 21.456 15.224 14.124 1.00 95.38 572 GLU A CA 1
ATOM 4481 C C . GLU A 1 572 ? 21.191 14.305 15.319 1.00 95.38 572 GLU A C 1
ATOM 4483 O O . GLU A 1 572 ? 21.212 13.079 15.190 1.00 95.38 572 GLU A O 1
ATOM 4488 N N . VAL A 1 573 ? 20.923 14.897 16.483 1.00 96.75 573 VAL A N 1
ATOM 4489 C CA . VAL A 1 573 ? 20.647 14.171 17.728 1.00 96.75 573 VAL A CA 1
ATOM 4490 C C . VAL A 1 573 ? 19.143 13.953 17.879 1.00 96.75 573 VAL A C 1
ATOM 4492 O O . VAL A 1 573 ? 18.355 14.880 17.681 1.00 96.75 573 VAL A O 1
ATOM 4495 N N . PHE A 1 574 ? 18.744 12.740 18.269 1.00 97.31 574 PHE A N 1
ATOM 4496 C CA . PHE A 1 574 ? 17.339 12.362 18.435 1.00 97.31 574 PHE A CA 1
ATOM 4497 C C . PHE A 1 574 ? 16.593 13.323 19.365 1.00 97.31 574 PHE A C 1
ATOM 4499 O O . PHE A 1 574 ? 15.520 13.806 19.010 1.00 97.31 574 PHE A O 1
ATOM 4506 N N . LEU A 1 575 ? 17.167 13.640 20.534 1.00 97.94 575 LEU A N 1
ATOM 4507 C CA . LEU A 1 575 ? 16.542 14.529 21.518 1.00 97.94 575 LEU A CA 1
ATOM 4508 C C . LEU A 1 575 ? 16.193 15.902 20.939 1.00 97.94 575 LEU A C 1
ATOM 4510 O O . LEU A 1 575 ? 15.093 16.399 21.171 1.00 97.94 575 LEU A O 1
ATOM 4514 N N . ASP A 1 576 ? 17.100 16.496 20.166 1.00 97.81 576 ASP A N 1
ATOM 4515 C CA . ASP A 1 576 ? 16.893 17.825 19.590 1.00 97.81 576 ASP A CA 1
ATOM 4516 C C . ASP A 1 576 ? 15.708 17.807 18.616 1.00 97.81 576 ASP A C 1
ATOM 4518 O O . ASP A 1 576 ? 14.816 18.656 18.681 1.00 97.81 576 ASP A O 1
ATOM 4522 N N . ARG A 1 577 ? 15.647 16.785 17.754 1.00 97.94 577 ARG A N 1
ATOM 4523 C CA . ARG A 1 577 ? 14.539 16.583 16.810 1.00 97.94 577 ARG A CA 1
ATOM 4524 C C . ARG A 1 577 ? 13.228 16.265 17.528 1.00 97.94 577 ARG A C 1
ATOM 4526 O O . ARG A 1 577 ? 12.179 16.783 17.142 1.00 97.94 577 ARG A O 1
ATOM 4533 N N . PHE A 1 578 ? 13.284 15.471 18.593 1.00 98.19 578 PHE A N 1
ATOM 4534 C CA . PHE A 1 578 ? 12.118 15.107 19.388 1.00 98.19 578 PHE A CA 1
ATOM 4535 C C . PHE A 1 578 ? 11.537 16.320 20.126 1.00 98.19 578 PHE A C 1
ATOM 4537 O O . PHE A 1 578 ? 10.327 16.523 20.112 1.00 98.19 578 PHE A O 1
ATOM 4544 N N . LEU A 1 579 ? 12.372 17.200 20.682 1.00 97.56 579 LEU A N 1
ATOM 4545 C CA . LEU A 1 579 ? 11.917 18.454 21.292 1.00 97.56 579 LEU A CA 1
ATOM 4546 C C . LEU A 1 579 ? 11.259 19.392 20.269 1.00 97.56 579 LEU A C 1
ATOM 4548 O O . LEU A 1 579 ? 10.245 20.022 20.580 1.00 97.56 579 LEU A O 1
ATOM 4552 N N . ILE A 1 580 ? 11.781 19.462 19.038 1.00 97.19 580 ILE A N 1
ATOM 4553 C CA . ILE A 1 580 ? 11.139 20.212 17.946 1.00 97.19 580 ILE A CA 1
ATOM 4554 C C . ILE A 1 580 ? 9.754 19.623 17.639 1.00 97.19 580 ILE A C 1
ATOM 4556 O O . ILE A 1 580 ? 8.785 20.379 17.539 1.00 97.19 580 ILE A O 1
ATOM 4560 N N . PHE A 1 581 ? 9.643 18.294 17.553 1.00 97.44 581 PHE A N 1
ATOM 4561 C CA . PHE A 1 581 ? 8.365 17.605 17.371 1.00 97.44 581 PHE A CA 1
ATOM 4562 C C . PHE A 1 581 ? 7.377 17.906 18.505 1.00 97.44 581 PHE A C 1
ATOM 4564 O O . PHE A 1 581 ? 6.240 18.288 18.235 1.00 97.44 581 PHE A O 1
ATOM 4571 N N . LEU A 1 582 ? 7.807 17.816 19.768 1.00 97.00 582 LEU A N 1
ATOM 4572 C CA . LEU A 1 582 ? 6.953 18.090 20.929 1.00 97.00 582 LEU A CA 1
ATOM 4573 C C . LEU A 1 582 ? 6.432 19.532 20.939 1.00 97.00 582 LEU A C 1
ATOM 4575 O O . LEU A 1 582 ? 5.254 19.762 21.204 1.00 97.00 582 LEU A O 1
ATOM 4579 N N . ARG A 1 583 ? 7.276 20.515 20.601 1.00 95.69 583 ARG A N 1
ATOM 4580 C CA . ARG A 1 583 ? 6.837 21.916 20.456 1.00 95.69 583 ARG A CA 1
ATOM 4581 C C . ARG A 1 583 ? 5.818 22.066 19.330 1.00 95.69 583 ARG A C 1
ATOM 4583 O O . ARG A 1 583 ? 4.819 22.766 19.489 1.00 95.69 583 ARG A O 1
ATOM 4590 N N . TRP A 1 584 ? 6.066 21.407 18.201 1.00 95.88 584 TRP A N 1
ATOM 4591 C CA . TRP A 1 584 ? 5.179 21.447 17.047 1.00 95.88 584 TRP A CA 1
ATOM 4592 C C . TRP A 1 584 ? 3.812 20.823 17.356 1.00 95.88 584 TRP A C 1
ATOM 4594 O O . TRP A 1 584 ? 2.789 21.471 17.139 1.00 95.88 584 TRP A O 1
ATOM 4604 N N . ILE A 1 585 ? 3.767 19.624 17.945 1.00 95.75 585 ILE A N 1
ATOM 4605 C CA . ILE A 1 585 ? 2.502 18.954 18.272 1.00 95.75 585 ILE A CA 1
ATOM 4606 C C . ILE A 1 585 ? 1.752 19.661 19.410 1.00 95.75 585 ILE A C 1
ATOM 4608 O O . ILE A 1 585 ? 0.526 19.741 19.370 1.00 95.75 585 ILE A O 1
ATOM 4612 N N . ALA A 1 586 ? 2.459 20.265 20.373 1.00 94.88 586 ALA A N 1
ATOM 4613 C CA . ALA A 1 586 ? 1.852 21.111 21.403 1.00 94.88 586 ALA A CA 1
ATOM 4614 C C . ALA A 1 586 ? 1.125 22.323 20.798 1.00 94.88 586 ALA A C 1
ATOM 4616 O O . ALA A 1 586 ? 0.037 22.692 21.253 1.00 94.88 586 ALA A O 1
ATOM 4617 N N . GLN A 1 587 ? 1.686 22.920 19.739 1.00 94.12 587 GLN A N 1
ATOM 4618 C CA . GLN A 1 587 ? 1.000 23.973 18.994 1.00 94.12 587 GLN A CA 1
ATOM 4619 C C . GLN A 1 587 ? -0.253 23.425 18.301 1.00 94.12 587 GLN A C 1
ATOM 4621 O O . GLN A 1 587 ? -1.322 24.011 18.443 1.00 94.12 587 GLN A O 1
ATOM 4626 N N . LYS A 1 588 ? -0.168 22.266 17.632 1.00 95.56 588 LYS A N 1
ATOM 4627 C CA . LYS A 1 588 ? -1.337 21.626 16.995 1.00 95.56 588 LYS A CA 1
ATOM 4628 C C . LYS A 1 588 ? -2.446 21.295 17.998 1.00 95.56 588 LYS A C 1
ATOM 4630 O O . LYS A 1 588 ? -3.619 21.492 17.688 1.00 95.56 588 LYS A O 1
ATOM 4635 N N . GLN A 1 589 ? -2.088 20.842 19.200 1.00 94.44 589 GLN A N 1
ATOM 4636 C CA . GLN A 1 589 ? -3.030 20.614 20.298 1.00 94.44 589 GLN A CA 1
ATOM 4637 C C . GLN A 1 589 ? -3.681 21.928 20.753 1.00 94.44 589 GLN A C 1
ATOM 4639 O O . GLN A 1 589 ? -4.894 21.980 20.937 1.00 94.44 589 GLN A O 1
ATOM 4644 N N . THR A 1 590 ? -2.898 23.004 20.886 1.00 93.50 590 THR A N 1
ATOM 4645 C CA . THR A 1 590 ? -3.403 24.339 21.259 1.00 93.50 590 THR A CA 1
ATOM 4646 C C . THR A 1 590 ? -4.364 24.900 20.208 1.00 93.50 590 THR A C 1
ATOM 4648 O O . THR A 1 590 ? -5.372 25.509 20.558 1.00 93.50 590 THR A O 1
ATOM 4651 N N . ASP A 1 591 ? -4.089 24.641 18.930 1.00 93.75 591 ASP A N 1
ATOM 4652 C CA . ASP A 1 591 ? -4.930 25.044 17.800 1.00 93.75 591 ASP A CA 1
ATOM 4653 C C . ASP A 1 591 ? -6.203 24.184 17.662 1.00 93.75 591 ASP A C 1
ATOM 4655 O O . ASP A 1 591 ? -7.003 24.411 16.755 1.00 93.75 591 ASP A O 1
ATOM 4659 N N . GLY A 1 592 ? -6.394 23.176 18.523 1.00 93.31 592 GLY A N 1
ATOM 4660 C CA . GLY A 1 592 ? -7.536 22.261 18.472 1.00 93.31 592 GLY A CA 1
ATOM 4661 C C . GLY A 1 592 ? -7.484 21.258 17.316 1.00 93.31 592 GLY A C 1
ATOM 4662 O O . GLY A 1 592 ? -8.499 20.650 16.994 1.00 93.31 592 GLY A O 1
ATOM 4663 N N . GLN A 1 593 ? -6.321 21.073 16.682 1.00 93.44 593 GLN A N 1
ATOM 4664 C CA . GLN A 1 593 ? -6.161 20.144 15.557 1.00 93.44 593 GLN A CA 1
ATOM 4665 C C . GLN A 1 593 ? -6.033 18.678 15.996 1.00 93.44 593 GLN A C 1
ATOM 4667 O O . GLN A 1 593 ? -6.195 17.791 15.158 1.00 93.44 593 GLN A O 1
ATOM 4672 N N . VAL A 1 594 ? -5.713 18.438 17.274 1.00 94.38 594 VAL A N 1
ATOM 4673 C CA . VAL A 1 594 ? -5.597 17.115 17.911 1.00 94.38 594 VAL A CA 1
ATOM 4674 C C . VAL A 1 594 ? -5.989 17.165 19.380 1.00 94.38 594 VAL A C 1
ATOM 4676 O O . VAL A 1 594 ? -5.887 18.210 20.027 1.00 94.38 594 VAL A O 1
ATOM 4679 N N . VAL A 1 595 ? -6.359 16.007 19.929 1.00 94.25 595 VAL A N 1
ATOM 4680 C CA . VAL A 1 595 ? -6.637 15.823 21.355 1.00 94.25 595 VAL A CA 1
ATOM 4681 C C . VAL A 1 595 ? -5.677 14.786 21.937 1.00 94.25 595 VAL A C 1
ATOM 4683 O O . VAL A 1 595 ? -5.703 13.613 21.563 1.00 94.25 595 VAL A O 1
ATOM 4686 N N . LEU A 1 596 ? -4.852 15.221 22.894 1.00 95.62 596 LEU A N 1
ATOM 4687 C CA . LEU A 1 596 ? -3.889 14.383 23.611 1.00 95.62 596 LEU A CA 1
ATOM 4688 C C . LEU A 1 596 ? -4.193 14.350 25.113 1.00 95.62 596 LEU A C 1
ATOM 4690 O O . LEU A 1 596 ? -4.696 15.319 25.686 1.00 95.62 596 LEU A O 1
ATOM 4694 N N . LEU A 1 597 ? -3.843 13.244 25.771 1.00 94.88 597 LEU A N 1
ATOM 4695 C CA . LEU A 1 597 ? -3.820 13.145 27.232 1.00 94.88 597 LEU A CA 1
ATOM 4696 C C . LEU A 1 597 ? -2.636 13.918 27.827 1.00 94.88 597 LEU A C 1
ATOM 4698 O O . LEU A 1 597 ? -2.746 14.413 28.951 1.00 94.88 597 LEU A O 1
ATOM 4702 N N . ASN A 1 598 ? -1.532 14.047 27.080 1.00 94.12 598 ASN A N 1
ATOM 4703 C CA . ASN A 1 598 ? -0.395 14.884 27.460 1.00 94.12 598 ASN A CA 1
ATOM 4704 C C . ASN A 1 598 ? -0.853 16.324 27.726 1.00 94.12 598 ASN A C 1
ATOM 4706 O O . ASN A 1 598 ? -1.694 16.876 27.012 1.00 94.12 598 ASN A O 1
ATOM 4710 N N . GLN A 1 599 ? -0.273 16.938 28.755 1.00 90.62 599 GLN A N 1
ATOM 4711 C CA . GLN A 1 599 ? -0.573 18.311 29.157 1.00 90.62 599 GLN A CA 1
ATOM 4712 C C . GLN A 1 599 ? 0.569 19.237 28.726 1.00 90.62 599 GLN A C 1
ATOM 4714 O O . GLN A 1 599 ? 1.386 19.657 29.546 1.00 90.62 599 GLN A O 1
ATOM 4719 N N . PHE A 1 600 ? 0.652 19.536 27.427 1.00 90.50 600 PHE A N 1
ATOM 4720 C CA . PHE A 1 600 ? 1.643 20.481 26.914 1.00 90.50 600 PHE A CA 1
ATOM 4721 C C . PHE A 1 600 ? 1.202 21.931 27.169 1.00 90.50 600 PHE A C 1
ATOM 4723 O O . PHE A 1 600 ? 0.072 22.318 26.882 1.00 90.50 600 PHE A O 1
ATOM 4730 N N . SER A 1 601 ? 2.101 22.755 27.716 1.00 77.44 601 SER A N 1
ATOM 4731 C CA . SER A 1 601 ? 1.860 24.186 27.952 1.00 77.44 601 SER A CA 1
ATOM 4732 C C . SER A 1 601 ? 2.502 25.026 26.849 1.00 77.44 601 SER A C 1
ATOM 4734 O O . SER A 1 601 ? 3.671 24.833 26.528 1.00 77.44 601 SER A O 1
ATOM 4736 N N . GLY A 1 602 ? 1.792 26.033 26.327 1.00 63.12 602 GLY A N 1
ATOM 4737 C CA . GLY A 1 602 ? 2.299 26.936 25.278 1.00 63.12 602 GLY A CA 1
ATOM 4738 C C . GLY A 1 602 ? 3.487 27.828 25.684 1.00 63.12 602 GLY A C 1
ATOM 4739 O O . GLY A 1 602 ? 3.977 28.608 24.873 1.00 63.12 602 GLY A O 1
ATOM 4740 N N . LYS A 1 603 ? 3.949 27.748 26.941 1.00 66.56 603 LYS A N 1
ATOM 4741 C CA . LYS A 1 603 ? 5.163 28.417 27.456 1.00 66.56 603 LYS A CA 1
ATOM 4742 C C . LYS A 1 603 ? 6.155 27.443 28.114 1.00 66.56 603 LYS A C 1
ATOM 4744 O O . LYS A 1 603 ? 7.022 27.888 28.861 1.00 66.56 603 LYS A O 1
ATOM 4749 N N . ALA A 1 604 ? 5.985 26.139 27.900 1.00 77.00 604 ALA A N 1
ATOM 4750 C CA . ALA A 1 604 ? 6.830 25.091 28.468 1.00 77.00 604 ALA A CA 1
ATOM 4751 C C . ALA A 1 604 ? 8.286 25.211 27.985 1.00 77.00 604 ALA A C 1
ATOM 4753 O O . ALA A 1 604 ? 8.531 25.421 26.795 1.00 77.00 604 ALA A O 1
ATOM 4754 N N . GLY A 1 605 ? 9.249 25.059 28.899 1.00 89.06 605 GLY A N 1
ATOM 4755 C CA . GLY A 1 605 ? 10.636 24.783 28.523 1.00 89.06 605 GLY A CA 1
ATOM 4756 C C . GLY A 1 605 ? 10.812 23.329 28.066 1.00 89.06 605 GLY A C 1
ATOM 4757 O O . GLY A 1 605 ? 9.907 22.510 28.210 1.00 89.06 605 GLY A O 1
ATOM 4758 N N . ASP A 1 606 ? 11.998 22.974 27.566 1.00 93.06 606 ASP A N 1
ATOM 4759 C CA . ASP A 1 606 ? 12.265 21.616 27.057 1.00 93.06 606 ASP A CA 1
ATOM 4760 C C . ASP A 1 606 ? 12.043 20.526 28.112 1.00 93.06 606 ASP A C 1
ATOM 4762 O O . ASP A 1 606 ? 11.424 19.501 27.834 1.00 93.06 606 ASP A O 1
ATOM 4766 N N . GLN A 1 607 ? 12.458 20.776 29.357 1.00 93.56 607 GLN A N 1
ATOM 4767 C CA . GLN A 1 607 ? 12.229 19.835 30.453 1.00 93.56 607 GLN A CA 1
ATOM 4768 C C . GLN A 1 607 ? 10.739 19.681 30.789 1.00 93.56 607 GLN A C 1
ATOM 4770 O O . GLN A 1 607 ? 10.311 18.589 31.148 1.00 93.56 607 GLN A O 1
ATOM 4775 N N . ASP A 1 608 ? 9.941 20.744 30.662 1.00 93.19 608 ASP A N 1
ATOM 4776 C CA . ASP A 1 608 ? 8.500 20.681 30.920 1.00 93.19 608 ASP A CA 1
ATOM 4777 C C . ASP A 1 608 ? 7.789 19.830 29.856 1.00 93.19 608 ASP A C 1
ATOM 4779 O O . ASP A 1 608 ? 6.896 19.054 30.190 1.00 93.19 608 ASP A O 1
ATOM 4783 N N . LEU A 1 609 ? 8.220 19.924 28.591 1.00 94.81 609 LEU A N 1
ATOM 4784 C CA . LEU A 1 609 ? 7.716 19.079 27.501 1.00 94.81 609 LEU A CA 1
ATOM 4785 C C . LEU A 1 609 ? 8.037 17.601 27.743 1.00 94.81 609 LEU A C 1
ATOM 4787 O O . LEU A 1 609 ? 7.153 16.754 27.615 1.00 94.81 609 LEU A O 1
ATOM 4791 N N . LEU A 1 610 ? 9.272 17.292 28.148 1.00 95.62 610 LEU A N 1
ATOM 4792 C CA . LEU A 1 610 ? 9.666 15.925 28.497 1.00 95.62 610 LEU A CA 1
ATOM 4793 C C . LEU A 1 610 ? 8.887 15.410 29.714 1.00 95.62 610 LEU A C 1
ATOM 4795 O O . LEU A 1 610 ? 8.385 14.292 29.691 1.00 95.62 610 LEU A O 1
ATOM 4799 N N . ASN A 1 611 ? 8.710 16.234 30.751 1.00 93.56 611 ASN A N 1
ATOM 4800 C CA . ASN A 1 611 ? 7.946 15.864 31.947 1.00 93.56 611 ASN A CA 1
ATOM 4801 C C . ASN A 1 611 ? 6.459 15.598 31.653 1.00 93.56 611 ASN A C 1
ATOM 4803 O O . ASN A 1 611 ? 5.813 14.866 32.400 1.00 93.56 611 ASN A O 1
ATOM 4807 N N . ALA A 1 612 ? 5.911 16.196 30.591 1.00 93.94 612 ALA A N 1
ATOM 4808 C CA . ALA A 1 612 ? 4.546 15.952 30.136 1.00 93.94 612 ALA A CA 1
ATOM 4809 C C . ALA A 1 612 ? 4.397 14.651 29.321 1.00 93.94 612 ALA A C 1
ATOM 4811 O O . ALA A 1 612 ? 3.268 14.238 29.043 1.00 93.94 612 ALA A O 1
ATOM 4812 N N . CYS A 1 613 ? 5.500 14.013 28.917 1.00 95.44 613 CYS A N 1
ATOM 4813 C CA . CYS A 1 613 ? 5.494 12.731 28.215 1.00 95.44 613 CYS A CA 1
ATOM 4814 C C . CYS A 1 613 ? 5.367 11.559 29.195 1.00 95.44 613 CYS A C 1
ATOM 4816 O O . CYS A 1 613 ? 5.857 11.597 30.325 1.00 95.44 613 CYS A O 1
ATOM 4818 N N . PHE A 1 614 ? 4.702 10.491 28.759 1.00 95.31 614 PHE A N 1
ATOM 4819 C CA . PHE A 1 614 ? 4.524 9.295 29.580 1.00 95.31 614 PHE A CA 1
ATOM 4820 C C . PHE A 1 614 ? 5.765 8.395 29.554 1.00 95.31 614 PHE A C 1
ATOM 4822 O O . PHE A 1 614 ? 6.601 8.465 28.657 1.00 95.31 614 PHE A O 1
ATOM 4829 N N . ARG A 1 615 ? 5.882 7.510 30.545 1.00 94.69 615 ARG A N 1
ATOM 4830 C CA . ARG A 1 615 ? 6.926 6.483 30.555 1.00 94.69 615 ARG A CA 1
ATOM 4831 C C . ARG A 1 615 ? 6.573 5.346 29.581 1.00 94.69 615 ARG A C 1
ATOM 4833 O O . ARG A 1 615 ? 5.470 4.812 29.721 1.00 94.69 615 ARG A O 1
ATOM 4840 N N . PRO A 1 616 ? 7.474 4.946 28.664 1.00 95.12 616 PRO A N 1
ATOM 4841 C CA . PRO A 1 616 ? 7.210 3.885 27.688 1.00 95.12 616 PRO A CA 1
ATOM 4842 C C . PRO A 1 616 ? 6.786 2.558 28.329 1.00 95.12 616 PRO A C 1
ATOM 4844 O O . PRO A 1 616 ? 5.865 1.892 27.862 1.00 95.12 616 PRO A O 1
ATOM 4847 N N . GLU A 1 617 ? 7.387 2.196 29.465 1.00 93.31 617 GLU A N 1
ATOM 4848 C CA . GLU A 1 617 ? 7.138 0.915 30.137 1.00 93.31 617 GLU A CA 1
ATOM 4849 C C . GLU A 1 617 ? 5.701 0.796 30.675 1.00 93.31 617 GLU A C 1
ATOM 4851 O O . GLU A 1 617 ? 5.228 -0.303 30.961 1.00 93.31 617 GLU A O 1
ATOM 4856 N N . HIS A 1 618 ? 4.976 1.914 30.810 1.00 91.88 618 HIS A N 1
ATOM 4857 C CA . HIS A 1 618 ? 3.568 1.890 31.205 1.00 91.88 618 HIS A CA 1
ATOM 4858 C C . HIS A 1 618 ? 2.649 1.297 30.129 1.00 91.88 618 HIS A C 1
ATOM 4860 O O . HIS A 1 618 ? 1.532 0.908 30.464 1.00 91.88 618 HIS A O 1
ATOM 4866 N N . PHE A 1 619 ? 3.102 1.229 28.873 1.00 93.00 619 PHE A N 1
ATOM 4867 C CA . PHE A 1 619 ? 2.332 0.725 27.732 1.00 93.00 619 PHE A CA 1
ATOM 4868 C C . PHE A 1 619 ? 2.665 -0.717 27.352 1.00 93.00 619 PHE A C 1
ATOM 4870 O O . PHE A 1 619 ? 2.135 -1.226 26.363 1.00 93.00 619 PHE A O 1
ATOM 4877 N N . TYR A 1 620 ? 3.525 -1.381 28.126 1.00 92.50 620 TYR A N 1
ATOM 4878 C CA . TYR A 1 620 ? 3.870 -2.774 27.895 1.00 92.50 620 TYR A CA 1
ATOM 4879 C C . TYR A 1 620 ? 2.647 -3.682 28.071 1.00 92.50 620 TYR A C 1
ATOM 4881 O O . TYR A 1 620 ? 2.025 -3.711 29.136 1.00 92.50 620 TYR A O 1
ATOM 4889 N N . SER A 1 621 ? 2.356 -4.484 27.048 1.00 90.31 621 SER A N 1
ATOM 4890 C CA . SER A 1 621 ? 1.475 -5.647 27.145 1.00 90.31 621 SER A CA 1
ATOM 4891 C C . SER A 1 621 ? 2.173 -6.868 26.563 1.00 90.31 621 SER A C 1
ATOM 4893 O O . SER A 1 621 ? 2.873 -6.786 25.557 1.00 90.31 621 SER A O 1
ATOM 4895 N N . ARG A 1 622 ? 1.944 -8.029 27.182 1.00 87.81 622 ARG A N 1
ATOM 4896 C CA . ARG A 1 622 ? 2.431 -9.317 26.670 1.00 87.81 622 ARG A CA 1
ATOM 4897 C C . ARG A 1 622 ? 1.686 -9.757 25.403 1.00 87.81 622 ARG A C 1
ATOM 4899 O O . ARG A 1 622 ? 2.211 -10.565 24.640 1.00 87.81 622 ARG A O 1
ATOM 4906 N N . HIS A 1 623 ? 0.468 -9.262 25.191 1.00 92.81 623 HIS A N 1
ATOM 4907 C CA . HIS A 1 623 ? -0.452 -9.750 24.165 1.00 92.81 623 HIS A CA 1
ATOM 4908 C C . HIS A 1 623 ? -0.462 -8.799 22.967 1.00 92.81 623 HIS A C 1
ATOM 4910 O O . HIS A 1 623 ? -1.414 -8.040 22.772 1.00 92.81 623 HIS A O 1
ATOM 4916 N N . THR A 1 624 ? 0.617 -8.810 22.183 1.00 95.12 624 THR A N 1
ATOM 4917 C CA . THR A 1 624 ? 0.709 -7.965 20.988 1.00 95.12 624 THR A CA 1
ATOM 4918 C C . THR A 1 624 ? 0.113 -8.636 19.763 1.00 95.12 624 THR A C 1
ATOM 4920 O O . THR A 1 624 ? 0.243 -9.848 19.574 1.00 95.12 624 THR A O 1
ATOM 4923 N N . PHE A 1 625 ? -0.537 -7.824 18.935 1.00 97.06 625 PHE A N 1
ATOM 4924 C CA . PHE A 1 625 ? -1.049 -8.194 17.626 1.00 97.06 625 PHE A CA 1
ATOM 4925 C C . PHE A 1 625 ? -0.500 -7.207 16.599 1.00 97.06 625 PHE A C 1
ATOM 4927 O O . PHE A 1 625 ? -1.027 -6.108 16.431 1.00 97.06 625 PHE A O 1
ATOM 4934 N N . GLU A 1 626 ? 0.542 -7.617 15.896 1.00 97.25 626 GLU A N 1
ATOM 4935 C CA . GLU A 1 626 ? 1.106 -6.883 14.773 1.00 97.25 626 GLU A CA 1
ATOM 4936 C C . GLU A 1 626 ? 0.543 -7.433 13.467 1.00 97.25 626 GLU A C 1
ATOM 4938 O O . GLU A 1 626 ? 0.529 -8.645 13.243 1.00 97.25 626 GLU A O 1
ATOM 4943 N N . ARG A 1 627 ? 0.032 -6.538 12.622 1.00 95.81 627 ARG A N 1
ATOM 4944 C CA . ARG A 1 627 ? -0.251 -6.843 11.218 1.00 95.81 627 ARG A CA 1
ATOM 4945 C C . ARG A 1 627 ? 0.847 -6.225 10.387 1.00 95.81 627 ARG A C 1
ATOM 4947 O O . ARG A 1 627 ? 1.258 -5.104 10.670 1.00 95.81 627 ARG A O 1
ATOM 4954 N N . HIS A 1 628 ? 1.283 -6.948 9.376 1.00 94.62 628 HIS A N 1
ATOM 4955 C CA . HIS A 1 628 ? 2.340 -6.490 8.506 1.00 94.62 628 HIS A CA 1
ATOM 4956 C C . HIS A 1 628 ? 2.166 -7.089 7.118 1.00 94.62 628 HIS A C 1
ATOM 4958 O O . HIS A 1 628 ? 1.622 -8.181 6.975 1.00 94.62 628 HIS A O 1
ATOM 4964 N N . ILE A 1 629 ? 2.652 -6.399 6.096 1.00 91.25 629 ILE A N 1
ATOM 4965 C CA . ILE A 1 629 ? 2.799 -7.000 4.772 1.00 91.25 629 ILE A CA 1
ATOM 4966 C C . ILE A 1 629 ? 3.910 -8.058 4.807 1.00 91.25 629 ILE A C 1
ATOM 4968 O O . ILE A 1 629 ? 4.851 -7.937 5.590 1.00 91.25 629 ILE A O 1
ATOM 4972 N N . GLU A 1 630 ? 3.856 -9.072 3.945 1.00 85.56 630 GLU A N 1
ATOM 4973 C CA . GLU A 1 630 ? 4.875 -10.132 3.886 1.00 85.56 630 GLU A CA 1
ATOM 4974 C C . GLU A 1 630 ? 6.282 -9.597 3.575 1.00 85.56 630 GLU A C 1
ATOM 4976 O O . GLU A 1 630 ? 7.283 -10.181 3.997 1.00 85.56 630 GLU A O 1
ATOM 4981 N N . GLN A 1 631 ? 6.351 -8.509 2.798 1.00 75.31 631 GLN A N 1
ATOM 4982 C CA . GLN A 1 631 ? 7.581 -7.945 2.222 1.00 75.31 631 GLN A CA 1
ATOM 4983 C C . GLN A 1 631 ? 8.301 -8.913 1.251 1.00 75.31 631 GLN A C 1
ATOM 4985 O O . GLN A 1 631 ? 9.468 -8.713 0.904 1.00 75.31 631 GLN A O 1
ATOM 4990 N N . GLY A 1 632 ? 7.617 -9.977 0.814 1.00 70.44 632 GLY A N 1
ATOM 4991 C CA . GLY A 1 632 ? 8.152 -11.059 -0.010 1.00 70.44 632 GLY A CA 1
ATOM 4992 C C . GLY A 1 632 ? 7.072 -11.738 -0.868 1.00 70.44 632 GLY A C 1
ATOM 4993 O O . GLY A 1 632 ? 5.910 -11.352 -0.801 1.00 70.44 632 GLY A O 1
ATOM 4994 N N . PRO A 1 633 ? 7.441 -12.717 -1.720 1.00 73.44 633 PRO A N 1
ATOM 4995 C CA . PRO A 1 633 ? 6.526 -13.310 -2.701 1.00 73.44 633 PRO A CA 1
ATOM 4996 C C . PRO A 1 633 ? 5.950 -14.685 -2.298 1.00 73.44 633 PRO A C 1
ATOM 4998 O O . PRO A 1 633 ? 5.438 -15.411 -3.156 1.00 73.44 633 PRO A O 1
ATOM 5001 N N . VAL A 1 634 ? 6.114 -15.140 -1.052 1.00 78.81 634 VAL A N 1
ATOM 5002 C CA . VAL A 1 634 ? 5.764 -16.509 -0.630 1.00 78.81 634 VAL A CA 1
ATOM 5003 C C . VAL A 1 634 ? 4.251 -16.698 -0.577 1.00 78.81 634 VAL A C 1
ATOM 5005 O O . VAL A 1 634 ? 3.738 -17.666 -1.143 1.00 78.81 634 VAL A O 1
ATOM 5008 N N . LEU A 1 635 ? 3.533 -15.787 0.075 1.00 84.00 635 LEU A N 1
ATOM 5009 C CA . LEU A 1 635 ? 2.082 -15.818 0.219 1.00 84.00 635 LEU A CA 1
ATOM 5010 C C . LEU A 1 635 ? 1.397 -15.679 -1.139 1.00 84.00 635 LEU A C 1
ATOM 5012 O O . LEU A 1 635 ? 0.460 -16.430 -1.427 1.00 84.00 635 LEU A O 1
ATOM 5016 N N . ASP A 1 636 ? 1.901 -14.809 -2.019 1.00 80.50 636 ASP A N 1
ATOM 5017 C CA . ASP A 1 636 ? 1.355 -14.705 -3.372 1.00 80.50 636 ASP A CA 1
ATOM 5018 C C . ASP A 1 636 ? 1.588 -15.969 -4.203 1.00 80.50 636 ASP A C 1
ATOM 5020 O O . ASP A 1 636 ? 0.644 -16.500 -4.795 1.00 80.50 636 ASP A O 1
ATOM 5024 N N . ARG A 1 637 ? 2.794 -16.542 -4.172 1.00 77.69 637 ARG A N 1
ATOM 5025 C CA . ARG A 1 637 ? 3.088 -17.791 -4.893 1.00 77.69 637 ARG A CA 1
ATOM 5026 C C . ARG A 1 637 ? 2.218 -18.954 -4.434 1.00 77.69 637 ARG A C 1
ATOM 5028 O O . ARG A 1 637 ? 1.804 -19.775 -5.250 1.00 77.69 637 ARG A O 1
ATOM 5035 N N . LEU A 1 638 ? 1.949 -19.038 -3.134 1.00 80.56 638 LEU A N 1
ATOM 5036 C CA . LEU A 1 638 ? 1.110 -20.088 -2.553 1.00 80.56 638 LEU A CA 1
ATOM 5037 C C . LEU A 1 638 ? -0.390 -19.779 -2.660 1.00 80.56 638 LEU A C 1
ATOM 5039 O O . LEU A 1 638 ? -1.220 -20.645 -2.345 1.00 80.56 638 LEU A O 1
ATOM 5043 N N . LYS A 1 639 ? -0.743 -18.572 -3.126 1.00 82.31 639 LYS A N 1
ATOM 5044 C CA . LYS A 1 639 ? -2.111 -18.046 -3.161 1.00 82.31 639 LYS A CA 1
ATOM 5045 C C . LYS A 1 639 ? -2.760 -18.220 -1.786 1.00 82.31 639 LYS A C 1
ATOM 5047 O O . LYS A 1 639 ? -3.746 -18.943 -1.617 1.00 82.31 639 LYS A O 1
ATOM 5052 N N . VAL A 1 640 ? -2.090 -17.656 -0.783 1.00 88.31 640 VAL A N 1
ATOM 5053 C CA . VAL A 1 640 ? -2.522 -17.600 0.614 1.00 88.31 640 VAL A CA 1
ATOM 5054 C C . VAL A 1 640 ? -2.669 -16.123 0.984 1.00 88.31 640 VAL A C 1
ATOM 5056 O O . VAL A 1 640 ? -1.684 -15.404 0.898 1.00 88.31 640 VAL A O 1
ATOM 5059 N N . PRO A 1 641 ? -3.857 -15.645 1.392 1.00 88.56 641 PRO A N 1
ATOM 5060 C CA . PRO A 1 641 ? -4.054 -14.229 1.718 1.00 88.56 641 PRO A CA 1
ATOM 5061 C C . PRO A 1 641 ? -3.258 -13.739 2.933 1.00 88.56 641 PRO A C 1
ATOM 5063 O O . PRO A 1 641 ? -2.870 -12.577 2.983 1.00 88.56 641 PRO A O 1
ATOM 5066 N N . MET A 1 642 ? -3.056 -14.606 3.931 1.00 92.38 642 MET A N 1
ATOM 5067 C CA . MET A 1 642 ? -2.378 -14.256 5.180 1.00 92.38 642 MET A CA 1
ATOM 5068 C C . MET A 1 642 ? -1.801 -15.479 5.898 1.00 92.38 642 MET A C 1
ATOM 5070 O O . MET A 1 642 ? -2.329 -16.587 5.765 1.00 92.38 642 MET A O 1
ATOM 5074 N N . ALA A 1 643 ? -0.775 -15.272 6.722 1.00 92.88 643 ALA A N 1
ATOM 5075 C CA . ALA A 1 643 ? -0.194 -16.306 7.574 1.00 92.88 643 ALA A CA 1
ATOM 5076 C C . ALA A 1 643 ? 0.284 -15.750 8.921 1.00 92.88 643 ALA A C 1
ATOM 5078 O O . ALA A 1 643 ? 0.696 -14.599 9.028 1.00 92.88 643 ALA A O 1
ATOM 5079 N N . LEU A 1 644 ? 0.273 -16.592 9.958 1.00 93.06 644 LEU A N 1
ATOM 5080 C CA . LEU A 1 644 ? 0.880 -16.255 11.245 1.00 93.06 644 LEU A CA 1
ATOM 5081 C C . LEU A 1 644 ? 2.360 -16.622 11.256 1.00 93.06 644 LEU A C 1
ATOM 5083 O O . LEU A 1 644 ? 2.722 -17.776 11.010 1.00 93.06 644 LEU A O 1
ATOM 5087 N N . VAL A 1 645 ? 3.203 -15.664 11.634 1.00 91.56 645 VAL A N 1
ATOM 5088 C CA . VAL A 1 645 ? 4.631 -15.898 11.849 1.00 91.56 645 VAL A CA 1
ATOM 5089 C C . VAL A 1 645 ? 4.812 -16.703 13.130 1.00 91.56 645 VAL A C 1
ATOM 5091 O O . VAL A 1 645 ? 4.585 -16.203 14.227 1.00 91.56 645 VAL A O 1
ATOM 5094 N N . SER A 1 646 ? 5.243 -17.956 13.017 1.00 90.50 646 SER A N 1
ATOM 5095 C CA . SER A 1 646 ? 5.524 -18.798 14.185 1.00 90.50 646 SER A CA 1
ATOM 5096 C C . SER A 1 646 ? 6.863 -18.461 14.837 1.00 90.50 646 SER A C 1
ATOM 5098 O O . SER A 1 646 ? 7.039 -18.674 16.037 1.00 90.50 646 SER A O 1
ATOM 5100 N N . ARG A 1 647 ? 7.828 -17.983 14.043 1.00 87.94 647 ARG A N 1
ATOM 5101 C CA . ARG A 1 647 ? 9.214 -17.754 14.462 1.00 87.94 647 ARG A CA 1
ATOM 5102 C C . ARG A 1 647 ? 9.854 -16.620 13.670 1.00 87.94 647 ARG A C 1
ATOM 5104 O O . ARG A 1 647 ? 9.611 -16.482 12.472 1.00 87.94 647 ARG A O 1
ATOM 5111 N N . ILE A 1 648 ? 10.705 -15.862 14.348 1.00 86.06 648 ILE A N 1
ATOM 5112 C CA . ILE A 1 648 ? 11.542 -14.816 13.763 1.00 86.06 648 ILE A CA 1
ATOM 5113 C C . ILE A 1 648 ? 12.979 -15.326 13.714 1.00 86.06 648 ILE A C 1
ATOM 5115 O O . ILE A 1 648 ? 13.483 -15.879 14.697 1.00 86.06 648 ILE A O 1
ATOM 5119 N N . MET A 1 649 ? 13.620 -15.173 12.558 1.00 86.62 649 MET A N 1
ATOM 5120 C CA . MET A 1 649 ? 15.010 -15.573 12.361 1.00 86.62 649 MET A CA 1
ATOM 5121 C C . MET A 1 649 ? 15.949 -14.718 13.218 1.00 86.62 649 MET A C 1
ATOM 5123 O O . MET A 1 649 ? 15.760 -13.511 13.358 1.00 86.62 649 MET A O 1
ATOM 5127 N N . GLY A 1 650 ? 16.993 -15.347 13.750 1.00 84.19 650 GLY A N 1
ATOM 5128 C CA . GLY A 1 650 ? 18.105 -14.644 14.376 1.00 84.19 650 GLY A CA 1
ATOM 5129 C C . GLY A 1 650 ? 18.907 -13.848 13.349 1.00 84.19 650 GLY A C 1
ATOM 5130 O O . GLY A 1 650 ? 18.808 -14.093 12.146 1.00 84.19 650 GLY A O 1
ATOM 5131 N N . ILE A 1 651 ? 19.713 -12.910 13.833 1.00 85.44 651 ILE A N 1
ATOM 5132 C CA . ILE A 1 651 ? 20.490 -11.965 13.026 1.00 85.44 651 ILE A CA 1
ATOM 5133 C C . ILE A 1 651 ? 21.946 -12.054 13.414 1.00 85.44 651 ILE A C 1
ATOM 5135 O O . ILE A 1 651 ? 22.278 -12.071 14.597 1.00 85.44 651 ILE A O 1
ATOM 5139 N N . HIS A 1 652 ? 22.806 -12.028 12.409 1.00 86.81 652 HIS A N 1
ATOM 5140 C CA . HIS A 1 652 ? 24.236 -11.857 12.562 1.00 86.81 652 HIS A CA 1
ATOM 5141 C C . HIS A 1 652 ? 24.732 -10.882 11.492 1.00 86.81 652 HIS A C 1
ATOM 5143 O O . HIS A 1 652 ? 24.717 -11.192 10.302 1.00 86.81 652 HIS A O 1
ATOM 5149 N N . GLN A 1 653 ? 25.135 -9.685 11.910 1.00 87.00 653 GLN A N 1
ATOM 5150 C CA . GLN A 1 653 ? 25.716 -8.669 11.034 1.00 87.00 653 GLN A CA 1
ATOM 5151 C C . GLN A 1 653 ? 27.185 -8.475 11.373 1.00 87.00 653 GLN A C 1
ATOM 5153 O O . GLN A 1 653 ? 27.539 -8.240 12.530 1.00 87.00 653 GLN A O 1
ATOM 5158 N N . GLU A 1 654 ? 28.038 -8.541 10.359 1.00 90.75 654 GLU A N 1
ATOM 5159 C CA . GLU A 1 654 ? 29.489 -8.483 10.513 1.00 90.75 654 GLU A CA 1
ATOM 5160 C C . GLU A 1 654 ? 30.097 -7.757 9.310 1.00 90.75 654 GLU A C 1
ATOM 5162 O O . GLU A 1 654 ? 29.680 -7.960 8.166 1.00 90.75 654 GLU A O 1
ATOM 5167 N N . ASP A 1 655 ? 31.064 -6.886 9.578 1.00 92.50 655 ASP A N 1
ATOM 5168 C CA . ASP A 1 655 ? 31.850 -6.217 8.545 1.00 92.50 655 ASP A CA 1
ATOM 5169 C C . ASP A 1 655 ? 33.158 -6.974 8.341 1.00 92.50 655 ASP A C 1
ATOM 5171 O O . ASP A 1 655 ? 33.859 -7.248 9.314 1.00 92.50 655 ASP A O 1
ATOM 5175 N N . PHE A 1 656 ? 33.501 -7.267 7.087 1.00 95.88 656 PHE A N 1
ATOM 5176 C CA . PHE A 1 656 ? 34.769 -7.874 6.686 1.00 95.88 656 PHE A CA 1
ATOM 5177 C C . PHE A 1 656 ? 35.621 -6.857 5.936 1.00 95.88 656 PHE A C 1
ATOM 5179 O O . PHE A 1 656 ? 35.164 -6.229 4.982 1.00 95.88 656 PHE A O 1
ATOM 5186 N N . PHE A 1 657 ? 36.875 -6.712 6.348 1.00 96.19 657 PHE A N 1
ATOM 5187 C CA . PHE A 1 657 ? 37.853 -5.805 5.767 1.00 96.19 657 PHE A CA 1
ATOM 5188 C C . PHE A 1 657 ? 38.925 -6.609 5.040 1.00 96.19 657 PHE A C 1
ATOM 5190 O O . PHE A 1 657 ? 39.772 -7.238 5.669 1.00 96.19 657 PHE A O 1
ATOM 5197 N N . PHE A 1 658 ? 38.901 -6.553 3.714 1.00 96.44 658 PHE A N 1
ATOM 5198 C CA . PHE A 1 658 ? 39.893 -7.166 2.839 1.00 96.44 658 PHE A CA 1
ATOM 5199 C C . PHE A 1 658 ? 41.028 -6.169 2.619 1.00 96.44 658 PHE A C 1
ATOM 5201 O O . PHE A 1 658 ? 40.772 -5.020 2.263 1.00 96.44 658 PHE A O 1
ATOM 5208 N N . ILE A 1 659 ? 42.273 -6.581 2.852 1.00 95.25 659 ILE A N 1
ATOM 5209 C CA . ILE A 1 659 ? 43.451 -5.706 2.831 1.00 95.25 659 ILE A CA 1
ATOM 5210 C C . ILE A 1 659 ? 44.512 -6.319 1.916 1.00 95.25 659 ILE A C 1
ATOM 5212 O O . ILE A 1 659 ? 45.023 -7.405 2.190 1.00 95.25 659 ILE A O 1
ATOM 5216 N N . GLY A 1 660 ? 44.853 -5.610 0.842 1.00 92.12 660 GLY A N 1
ATOM 5217 C CA . GLY A 1 660 ? 45.807 -6.032 -0.183 1.00 92.12 660 GLY A CA 1
ATOM 5218 C C . GLY A 1 660 ? 45.452 -5.473 -1.563 1.00 92.12 660 GLY A C 1
ATOM 5219 O O . GLY A 1 660 ? 44.404 -4.860 -1.742 1.00 92.12 660 GLY A O 1
ATOM 5220 N N . GLU A 1 661 ? 46.312 -5.703 -2.559 1.00 87.75 661 GLU A N 1
ATOM 5221 C CA . GLU A 1 661 ? 46.116 -5.184 -3.927 1.00 87.75 661 GLU A CA 1
ATOM 5222 C C . GLU A 1 661 ? 44.853 -5.732 -4.612 1.00 87.75 661 GLU A C 1
ATOM 5224 O O . GLU A 1 661 ? 44.303 -5.087 -5.494 1.00 87.75 661 GLU A O 1
ATOM 5229 N N . GLN A 1 662 ? 44.369 -6.908 -4.201 1.00 90.81 662 GLN A N 1
ATOM 5230 C CA . GLN A 1 662 ? 43.176 -7.551 -4.763 1.00 90.81 662 GLN A CA 1
ATOM 5231 C C . GLN A 1 662 ? 41.969 -7.492 -3.812 1.00 90.81 662 GLN A C 1
ATOM 5233 O O . GLN A 1 662 ? 41.098 -8.358 -3.862 1.00 90.81 662 GLN A O 1
ATOM 5238 N N . ALA A 1 663 ? 41.904 -6.491 -2.926 1.00 93.50 663 ALA A N 1
ATOM 5239 C CA . ALA A 1 663 ? 40.875 -6.412 -1.888 1.00 93.50 663 ALA A CA 1
ATOM 5240 C C . ALA A 1 663 ? 39.436 -6.433 -2.440 1.00 93.50 663 ALA A C 1
ATOM 5242 O O . ALA A 1 663 ? 38.602 -7.189 -1.947 1.00 93.50 663 ALA A O 1
ATOM 5243 N N . GLU A 1 664 ? 39.137 -5.649 -3.481 1.00 93.62 664 GLU A N 1
ATOM 5244 C CA . GLU A 1 664 ? 37.794 -5.618 -4.086 1.00 93.62 664 GLU A CA 1
ATOM 5245 C C . GLU A 1 664 ? 37.449 -6.924 -4.821 1.00 93.62 664 GLU A C 1
ATOM 5247 O O . GLU A 1 664 ? 36.312 -7.391 -4.744 1.00 93.62 664 GLU A O 1
ATOM 5252 N N . ALA A 1 665 ? 38.430 -7.548 -5.483 1.00 92.06 665 ALA A N 1
ATOM 5253 C CA . ALA A 1 665 ? 38.257 -8.849 -6.131 1.00 92.06 665 ALA A CA 1
ATOM 5254 C C . ALA A 1 665 ? 37.943 -9.948 -5.101 1.00 92.06 665 ALA A C 1
ATOM 5256 O O . ALA A 1 665 ? 37.023 -10.744 -5.295 1.00 92.06 665 ALA A O 1
ATOM 5257 N N . ALA A 1 666 ? 38.662 -9.941 -3.975 1.00 94.69 666 ALA A N 1
ATOM 5258 C CA . ALA A 1 666 ? 38.447 -10.857 -2.862 1.00 94.69 666 ALA A CA 1
ATOM 5259 C C . ALA A 1 666 ? 37.057 -10.674 -2.226 1.00 94.69 666 ALA A C 1
ATOM 5261 O O . ALA A 1 666 ? 36.369 -11.660 -1.965 1.00 94.69 666 ALA A O 1
ATOM 5262 N N . ALA A 1 667 ? 36.611 -9.426 -2.041 1.00 95.06 667 ALA A N 1
ATOM 5263 C CA . ALA A 1 667 ? 35.277 -9.115 -1.527 1.00 95.06 667 ALA A CA 1
ATOM 5264 C C . ALA A 1 667 ? 34.153 -9.608 -2.461 1.00 95.06 667 ALA A C 1
ATOM 5266 O O . ALA A 1 667 ? 33.152 -10.156 -1.993 1.00 95.06 667 ALA A O 1
ATOM 5267 N N . LEU A 1 668 ? 34.321 -9.462 -3.782 1.00 94.50 668 LEU A N 1
ATOM 5268 C CA . LEU A 1 668 ? 33.373 -9.995 -4.764 1.00 94.50 668 LEU A CA 1
ATOM 5269 C C . LEU A 1 668 ? 33.330 -11.529 -4.735 1.00 94.50 668 LEU A C 1
ATOM 5271 O O . LEU A 1 668 ? 32.244 -12.109 -4.689 1.00 94.50 668 LEU A O 1
ATOM 5275 N N . ASP A 1 669 ? 34.485 -12.199 -4.728 1.00 94.12 669 ASP A N 1
ATOM 5276 C CA . ASP A 1 669 ? 34.522 -13.665 -4.687 1.00 94.12 669 ASP A CA 1
ATOM 5277 C C . ASP A 1 669 ? 33.929 -14.218 -3.383 1.00 94.12 669 ASP A C 1
ATOM 5279 O O . ASP A 1 669 ? 33.190 -15.203 -3.416 1.00 94.12 669 ASP A O 1
ATOM 5283 N N . PHE A 1 670 ? 34.156 -13.538 -2.255 1.00 95.62 670 PHE A N 1
ATOM 5284 C CA . PHE A 1 670 ? 33.498 -13.843 -0.986 1.00 95.62 670 PHE A CA 1
ATOM 5285 C C . PHE A 1 670 ? 31.967 -13.791 -1.105 1.00 95.62 670 PHE A C 1
ATOM 5287 O O . PHE A 1 670 ? 31.298 -14.759 -0.743 1.00 95.62 670 PHE A O 1
ATOM 5294 N N . ASN A 1 671 ? 31.404 -12.725 -1.689 1.00 93.62 671 ASN A N 1
ATOM 5295 C CA . ASN A 1 671 ? 29.956 -12.603 -1.902 1.00 93.62 671 ASN A CA 1
ATOM 5296 C C . ASN A 1 671 ? 29.390 -13.772 -2.736 1.00 93.62 671 ASN A C 1
ATOM 5298 O O . ASN A 1 671 ? 28.398 -14.401 -2.365 1.00 93.62 671 ASN A O 1
ATOM 5302 N N . ARG A 1 672 ? 30.060 -14.129 -3.838 1.00 91.69 672 ARG A N 1
ATOM 5303 C CA . ARG A 1 672 ? 29.648 -15.263 -4.679 1.00 91.69 672 ARG A CA 1
ATOM 5304 C C . ARG A 1 672 ? 29.682 -16.591 -3.917 1.00 91.69 672 ARG A C 1
ATOM 5306 O O . ARG A 1 672 ? 28.743 -17.373 -4.021 1.00 91.69 672 ARG A O 1
ATOM 5313 N N . ARG A 1 673 ? 30.740 -16.868 -3.153 1.00 93.31 673 ARG A N 1
ATOM 5314 C CA . ARG A 1 673 ? 30.846 -18.129 -2.400 1.00 93.31 673 ARG A CA 1
ATOM 5315 C C . ARG A 1 673 ? 29.819 -18.223 -1.273 1.00 93.31 673 ARG A C 1
ATOM 5317 O O . ARG A 1 673 ? 29.267 -19.299 -1.056 1.00 93.31 673 ARG A O 1
ATOM 5324 N N . LEU A 1 674 ? 29.519 -17.110 -0.598 1.00 91.19 674 LEU A N 1
ATOM 5325 C CA . LEU A 1 674 ? 28.418 -17.042 0.367 1.00 91.19 674 LEU A CA 1
ATOM 5326 C C . LEU A 1 674 ? 27.086 -17.421 -0.281 1.00 91.19 674 LEU A C 1
ATOM 5328 O O . LEU A 1 674 ? 26.320 -18.201 0.287 1.00 91.19 674 LEU A O 1
ATOM 5332 N N . ARG A 1 675 ? 26.833 -16.908 -1.490 1.00 87.88 675 ARG A N 1
ATOM 5333 C CA . ARG A 1 675 ? 25.652 -17.272 -2.270 1.00 87.88 675 ARG A CA 1
ATOM 5334 C C . ARG A 1 675 ? 25.613 -18.770 -2.563 1.00 87.88 675 ARG A C 1
ATOM 5336 O O . ARG A 1 675 ? 24.597 -19.398 -2.277 1.00 87.88 675 ARG A O 1
ATOM 5343 N N . ASP A 1 676 ? 26.697 -19.349 -3.069 1.00 88.19 676 ASP A N 1
ATOM 5344 C CA . ASP A 1 676 ? 26.759 -20.784 -3.383 1.00 88.19 676 ASP A CA 1
ATOM 5345 C C . ASP A 1 676 ? 26.491 -21.652 -2.140 1.00 88.19 676 ASP A C 1
ATOM 5347 O O . ASP A 1 676 ? 25.768 -22.645 -2.212 1.00 88.19 676 ASP A O 1
ATOM 5351 N N . MET A 1 677 ? 26.993 -21.235 -0.974 1.00 89.69 677 MET A N 1
ATOM 5352 C CA . MET A 1 677 ? 26.785 -21.934 0.295 1.00 89.69 677 MET A CA 1
ATOM 5353 C C . MET A 1 677 ? 25.304 -21.998 0.695 1.00 89.69 677 MET A C 1
ATOM 5355 O O . MET A 1 677 ? 24.826 -23.054 1.110 1.00 89.69 677 MET A O 1
ATOM 5359 N N . THR A 1 678 ? 24.546 -20.913 0.501 1.00 86.38 678 THR A N 1
ATOM 5360 C CA . THR A 1 678 ? 23.093 -20.886 0.776 1.00 86.38 678 THR A CA 1
ATOM 5361 C C . THR A 1 678 ? 22.242 -21.728 -0.177 1.00 86.38 678 THR A C 1
ATOM 5363 O O . THR A 1 678 ? 21.065 -21.948 0.093 1.00 86.38 678 THR A O 1
ATOM 5366 N N . LEU A 1 679 ? 22.810 -22.213 -1.286 1.00 82.75 679 LEU A N 1
ATOM 5367 C CA . LEU A 1 679 ? 22.117 -23.108 -2.220 1.00 82.75 679 LEU A CA 1
ATOM 5368 C C . LEU A 1 679 ? 22.274 -24.593 -1.853 1.00 82.75 679 LEU A C 1
ATOM 5370 O O . LEU A 1 679 ? 21.702 -25.452 -2.522 1.00 82.75 679 LEU A O 1
ATOM 5374 N N . THR A 1 680 ? 23.046 -24.907 -0.811 1.00 85.44 680 THR A N 1
ATOM 5375 C CA . THR A 1 680 ? 23.187 -26.273 -0.292 1.00 85.44 680 THR A CA 1
ATOM 5376 C C . THR A 1 680 ? 22.007 -26.644 0.612 1.00 85.44 680 THR A C 1
ATOM 5378 O O . THR A 1 680 ? 21.474 -25.790 1.317 1.00 85.44 680 THR A O 1
ATOM 5381 N N . GLU A 1 681 ? 21.625 -27.927 0.650 1.00 81.94 681 GLU A N 1
ATOM 5382 C CA . GLU A 1 681 ? 20.519 -28.417 1.500 1.00 81.94 681 GLU A CA 1
ATOM 5383 C C . GLU A 1 681 ? 20.711 -28.060 2.985 1.00 81.94 681 GLU A C 1
ATOM 5385 O O . GLU A 1 681 ? 19.751 -27.768 3.691 1.00 81.94 681 GLU A O 1
ATOM 5390 N N . GLN A 1 682 ? 21.960 -28.025 3.463 1.00 85.00 682 GLN A N 1
ATOM 5391 C CA . GLN A 1 682 ? 22.291 -27.694 4.852 1.00 85.00 682 GLN A CA 1
ATOM 5392 C C . GLN A 1 682 ? 21.889 -26.262 5.242 1.00 85.00 682 GLN A C 1
ATOM 5394 O O . GLN A 1 682 ? 21.561 -26.009 6.403 1.00 85.00 682 GLN A O 1
ATOM 5399 N N . PHE A 1 683 ? 21.918 -25.328 4.289 1.00 86.38 683 PHE A N 1
ATOM 5400 C CA . PHE A 1 683 ? 21.732 -23.898 4.532 1.00 86.38 683 PHE A CA 1
ATOM 5401 C C . PHE A 1 683 ? 20.585 -23.296 3.717 1.00 86.38 683 PHE A C 1
ATOM 5403 O O . PHE A 1 683 ? 20.495 -22.077 3.597 1.00 86.38 683 PHE A O 1
ATOM 5410 N N . GLU A 1 684 ? 19.665 -24.123 3.218 1.00 73.25 684 GLU A N 1
ATOM 5411 C CA . GLU A 1 684 ? 18.523 -23.674 2.408 1.00 73.25 684 GLU A CA 1
ATOM 5412 C C . GLU A 1 684 ? 17.620 -22.652 3.134 1.00 73.25 684 GLU A C 1
ATOM 5414 O O . GLU A 1 684 ? 16.984 -21.808 2.501 1.00 73.25 684 GLU A O 1
ATOM 5419 N N . ASN A 1 685 ? 17.583 -22.714 4.472 1.00 73.56 685 ASN A N 1
ATOM 5420 C CA . ASN A 1 685 ? 16.793 -21.836 5.341 1.00 73.56 685 ASN A CA 1
ATOM 5421 C C . ASN A 1 685 ? 17.609 -20.671 5.917 1.00 73.56 685 ASN A C 1
ATOM 5423 O O . ASN A 1 685 ? 17.086 -19.876 6.698 1.00 73.56 685 ASN A O 1
ATOM 5427 N N . VAL A 1 686 ? 18.879 -20.549 5.529 1.00 84.69 686 VAL A N 1
ATOM 5428 C CA . VAL A 1 686 ? 19.733 -19.417 5.872 1.00 84.69 686 VAL A CA 1
ATOM 5429 C C . VAL A 1 686 ? 19.597 -18.353 4.791 1.00 84.69 686 VAL A C 1
ATOM 5431 O O . VAL A 1 686 ? 19.654 -18.634 3.595 1.00 84.69 686 VAL A O 1
ATOM 5434 N N . ARG A 1 687 ? 19.431 -17.097 5.204 1.00 86.94 687 ARG A N 1
ATOM 5435 C CA . ARG A 1 687 ? 19.430 -15.955 4.282 1.00 86.94 687 ARG A CA 1
ATOM 5436 C C . ARG A 1 687 ? 20.698 -15.159 4.540 1.00 86.94 687 ARG A C 1
ATOM 5438 O O . ARG A 1 687 ? 20.908 -14.711 5.659 1.00 86.94 687 ARG A O 1
ATOM 5445 N N . VAL A 1 688 ? 21.538 -14.988 3.525 1.00 88.69 688 VAL A N 1
ATOM 5446 C CA . VAL A 1 688 ? 22.749 -14.160 3.613 1.00 88.69 688 VAL A CA 1
ATOM 5447 C C . VAL A 1 688 ? 22.702 -13.077 2.551 1.00 88.69 688 VAL A C 1
ATOM 5449 O O . VAL A 1 688 ? 22.251 -13.317 1.431 1.00 88.69 688 VAL A O 1
ATOM 5452 N N . THR A 1 689 ? 23.131 -11.872 2.898 1.00 89.25 689 THR A N 1
ATOM 5453 C CA . THR A 1 689 ? 23.165 -10.731 1.976 1.00 89.25 689 THR A CA 1
ATOM 5454 C C . THR A 1 689 ? 24.449 -9.965 2.169 1.00 89.25 689 THR A C 1
ATOM 5456 O O . THR A 1 689 ? 24.836 -9.725 3.308 1.00 89.25 689 THR A O 1
ATOM 5459 N N . VAL A 1 690 ? 25.067 -9.536 1.073 1.00 90.50 690 VAL A N 1
ATOM 5460 C CA . VAL A 1 690 ? 26.145 -8.547 1.099 1.00 90.50 690 VAL A CA 1
ATOM 5461 C C . VAL A 1 690 ? 25.565 -7.222 0.613 1.00 90.50 690 VAL A C 1
ATOM 5463 O O . VAL A 1 690 ? 25.511 -6.957 -0.584 1.00 90.50 690 VAL A O 1
ATOM 5466 N N . GLY A 1 691 ? 25.054 -6.412 1.542 1.00 81.56 691 GLY A N 1
ATOM 5467 C CA . GLY A 1 691 ? 24.378 -5.147 1.207 1.00 81.56 691 GLY A CA 1
ATOM 5468 C C . GLY A 1 691 ? 25.343 -4.001 0.890 1.00 81.56 691 GLY A C 1
ATOM 5469 O O . GLY A 1 691 ? 24.996 -3.046 0.193 1.00 81.56 691 GLY A O 1
ATOM 5470 N N . ILE A 1 692 ? 26.583 -4.100 1.378 1.00 86.88 692 ILE A N 1
ATOM 5471 C CA . ILE A 1 692 ? 27.616 -3.079 1.206 1.00 86.88 692 ILE A CA 1
ATOM 5472 C C . ILE A 1 692 ? 28.874 -3.757 0.685 1.00 86.88 692 ILE A C 1
ATOM 5474 O O . ILE A 1 692 ? 29.396 -4.684 1.301 1.00 86.88 692 ILE A O 1
ATOM 5478 N N . THR A 1 693 ? 29.379 -3.274 -0.445 1.00 91.38 693 THR A N 1
ATOM 5479 C CA . THR A 1 693 ? 30.744 -3.538 -0.901 1.00 91.38 693 THR A CA 1
ATOM 5480 C C . THR A 1 693 ? 31.305 -2.259 -1.500 1.00 91.38 693 THR A C 1
ATOM 5482 O O . THR A 1 693 ? 30.681 -1.664 -2.383 1.00 91.38 693 THR A O 1
ATOM 5485 N N . ARG A 1 694 ? 32.453 -1.809 -0.986 1.00 88.56 694 ARG A N 1
ATOM 5486 C CA . ARG A 1 694 ? 33.155 -0.620 -1.489 1.00 88.56 694 ARG A CA 1
ATOM 5487 C C . ARG A 1 694 ? 34.639 -0.650 -1.134 1.00 88.56 694 ARG A C 1
ATOM 5489 O O . ARG A 1 694 ? 35.018 -1.162 -0.079 1.00 88.56 694 ARG A O 1
ATOM 5496 N N . GLY A 1 695 ? 35.457 -0.035 -1.982 1.00 87.56 695 GLY A N 1
ATOM 5497 C CA . GLY A 1 695 ? 36.833 0.319 -1.646 1.00 87.56 695 GLY A CA 1
ATOM 5498 C C . GLY A 1 695 ? 36.900 1.416 -0.575 1.00 87.56 695 GLY A C 1
ATOM 5499 O O . GLY A 1 695 ? 36.106 2.358 -0.580 1.00 87.56 695 GLY A O 1
ATOM 5500 N N . GLU A 1 696 ? 37.858 1.298 0.340 1.00 84.12 696 GLU A N 1
ATOM 5501 C CA . GLU A 1 696 ? 38.197 2.294 1.361 1.00 84.12 696 GLU A CA 1
ATOM 5502 C C . GLU A 1 696 ? 39.699 2.622 1.255 1.00 84.12 696 GLU A C 1
ATOM 5504 O O . GLU A 1 696 ? 40.470 1.793 0.779 1.00 84.12 696 GLU A O 1
ATOM 5509 N N . SER A 1 697 ? 40.137 3.800 1.723 1.00 73.88 697 SER A N 1
ATOM 5510 C CA . SER A 1 697 ? 41.540 4.294 1.698 1.00 73.88 697 SER A CA 1
ATOM 5511 C C . SER A 1 697 ? 42.108 4.715 0.323 1.00 73.88 697 SER A C 1
ATOM 5513 O O . SER A 1 697 ? 41.349 4.925 -0.625 1.00 73.88 697 SER A O 1
ATOM 5515 N N . ASP A 1 698 ? 43.428 4.940 0.251 1.00 80.38 698 ASP A N 1
ATOM 5516 C CA . ASP A 1 698 ? 44.145 5.341 -0.966 1.00 80.38 698 ASP A CA 1
ATOM 5517 C C . ASP A 1 698 ? 44.015 4.258 -2.052 1.00 80.38 698 ASP A C 1
ATOM 5519 O O . ASP A 1 698 ? 44.116 3.058 -1.780 1.00 80.38 698 ASP A O 1
ATOM 5523 N N . PHE A 1 699 ? 43.789 4.684 -3.295 1.00 86.50 699 PHE A N 1
ATOM 5524 C CA . PHE A 1 699 ? 43.691 3.795 -4.453 1.00 86.50 699 PHE A CA 1
ATOM 5525 C C . PHE A 1 699 ? 44.929 3.911 -5.340 1.00 86.50 699 PHE A C 1
ATOM 5527 O O . PHE A 1 699 ? 45.543 4.974 -5.445 1.00 86.50 699 PHE A O 1
ATOM 5534 N N . VAL A 1 700 ? 45.252 2.823 -6.035 1.00 86.56 700 VAL A N 1
ATOM 5535 C CA . VAL A 1 700 ? 46.194 2.833 -7.155 1.00 86.56 700 VAL A CA 1
ATOM 5536 C C . VAL A 1 700 ? 45.387 2.999 -8.440 1.00 86.56 700 VAL A C 1
ATOM 5538 O O . VAL A 1 700 ? 44.478 2.217 -8.722 1.00 86.56 700 VAL A O 1
ATOM 5541 N N . CYS A 1 701 ? 45.687 4.053 -9.198 1.00 88.06 701 CYS A N 1
ATOM 5542 C CA . CYS A 1 701 ? 45.102 4.282 -10.517 1.00 88.06 701 CYS A CA 1
ATOM 5543 C C . CYS A 1 701 ? 45.961 3.581 -11.573 1.00 88.06 701 CYS A C 1
ATOM 5545 O O . CYS A 1 701 ? 47.156 3.858 -11.676 1.00 88.06 701 CYS A O 1
ATOM 5547 N N . HIS A 1 702 ? 45.359 2.697 -12.362 1.00 86.38 702 HIS A N 1
ATOM 5548 C CA . HIS A 1 702 ? 46.001 2.083 -13.522 1.00 86.38 702 HIS A CA 1
ATOM 5549 C C . HIS A 1 702 ? 45.455 2.742 -14.792 1.00 86.38 702 HIS A C 1
ATOM 5551 O O . HIS A 1 702 ? 44.375 2.375 -15.255 1.00 86.38 702 HIS A O 1
ATOM 5557 N N . GLU A 1 703 ? 46.185 3.724 -15.330 1.00 80.56 703 GLU A N 1
ATOM 5558 C CA . GLU A 1 703 ? 45.811 4.499 -16.534 1.00 80.56 703 GLU A CA 1
ATOM 5559 C C . GLU A 1 703 ? 46.334 3.876 -17.841 1.00 80.56 703 GLU A C 1
ATOM 5561 O O . GLU A 1 703 ? 45.877 4.204 -18.932 1.00 80.56 703 GLU A O 1
ATOM 5566 N N . ASP A 1 704 ? 47.269 2.932 -17.734 1.00 69.38 704 ASP A N 1
ATOM 5567 C CA . ASP A 1 704 ? 47.991 2.355 -18.875 1.00 69.38 704 ASP A CA 1
ATOM 5568 C C . ASP A 1 704 ? 47.254 1.160 -19.517 1.00 69.38 704 ASP A C 1
ATOM 5570 O O . ASP A 1 704 ? 47.828 0.417 -20.315 1.00 69.38 704 ASP A O 1
ATOM 5574 N N . GLY A 1 705 ? 46.007 0.908 -19.109 1.00 66.19 705 GLY A N 1
ATOM 5575 C CA . GLY A 1 705 ? 45.274 -0.327 -19.385 1.00 66.19 705 GLY A CA 1
ATOM 5576 C C . GLY A 1 705 ? 43.964 -0.119 -20.138 1.00 66.19 705 GLY A C 1
ATOM 5577 O O . GLY A 1 705 ? 43.361 0.953 -20.128 1.00 66.19 705 GLY A O 1
ATOM 5578 N N . LYS A 1 706 ? 43.483 -1.188 -20.772 1.00 88.19 706 LYS A N 1
ATOM 5579 C CA . LYS A 1 706 ? 42.156 -1.217 -21.393 1.00 88.19 706 LYS A CA 1
ATOM 5580 C C . LYS A 1 706 ? 41.123 -1.568 -20.330 1.00 88.19 706 LYS A C 1
ATOM 5582 O O . LYS A 1 706 ? 41.191 -2.659 -19.765 1.00 88.19 706 LYS A O 1
ATOM 5587 N N . ALA A 1 707 ? 40.191 -0.658 -20.046 1.00 93.25 707 ALA A N 1
ATOM 5588 C CA . ALA A 1 707 ? 39.196 -0.835 -18.990 1.00 93.25 707 ALA A CA 1
ATOM 5589 C C . ALA A 1 707 ? 37.748 -0.727 -19.497 1.00 93.25 707 ALA A C 1
ATOM 5591 O O . ALA A 1 707 ? 37.443 -0.017 -20.461 1.00 93.25 707 ALA A O 1
ATOM 5592 N N . MET A 1 708 ? 36.841 -1.443 -18.834 1.00 94.94 708 MET A N 1
ATOM 5593 C CA . MET A 1 708 ? 35.398 -1.419 -19.070 1.00 94.94 708 MET A CA 1
ATOM 5594 C C . MET A 1 708 ? 34.645 -1.324 -17.754 1.00 94.94 708 MET A C 1
ATOM 5596 O O . MET A 1 708 ? 34.850 -2.131 -16.847 1.00 94.94 708 MET A O 1
ATOM 5600 N N . ARG A 1 709 ? 33.733 -0.361 -17.670 1.00 96.38 709 ARG A N 1
ATOM 5601 C CA . ARG A 1 709 ? 32.766 -0.243 -16.587 1.00 96.38 709 ARG A CA 1
ATOM 5602 C C . ARG A 1 709 ? 31.473 -0.947 -16.962 1.00 96.38 709 ARG A C 1
ATOM 5604 O O . ARG A 1 709 ? 30.932 -0.723 -18.041 1.00 96.38 709 ARG A O 1
ATOM 5611 N N . TRP A 1 710 ? 30.975 -1.742 -16.029 1.00 97.19 710 TRP A N 1
ATOM 5612 C CA . TRP A 1 710 ? 29.751 -2.519 -16.143 1.00 97.19 710 TRP A CA 1
ATOM 5613 C C . TRP A 1 710 ? 28.769 -2.036 -15.089 1.00 97.19 710 TRP A C 1
ATOM 5615 O O . TRP A 1 710 ? 29.145 -1.911 -13.923 1.00 97.19 710 TRP A O 1
ATOM 5625 N N . THR A 1 711 ? 27.527 -1.780 -15.489 1.00 96.88 711 THR A N 1
ATOM 5626 C CA . THR A 1 711 ? 26.415 -1.499 -14.578 1.00 96.88 711 THR A CA 1
ATOM 5627 C C . THR A 1 711 ? 25.344 -2.563 -14.769 1.00 96.88 711 THR A C 1
ATOM 5629 O O . THR A 1 711 ? 24.859 -2.780 -15.882 1.00 96.88 711 THR A O 1
ATOM 5632 N N . LEU A 1 712 ? 25.024 -3.256 -13.679 1.00 95.38 712 LEU A N 1
ATOM 5633 C CA . LEU A 1 712 ? 24.037 -4.327 -13.629 1.00 95.38 712 LEU A CA 1
ATOM 5634 C C . LEU A 1 712 ? 22.901 -3.894 -12.709 1.00 95.38 712 LEU A C 1
ATOM 5636 O O . LEU A 1 712 ? 23.153 -3.551 -11.555 1.00 95.38 712 LEU A O 1
ATOM 5640 N N . ASP A 1 713 ? 21.671 -3.945 -13.209 1.00 91.75 713 ASP A N 1
ATOM 5641 C CA . ASP A 1 713 ? 20.469 -3.622 -12.445 1.00 91.75 713 ASP A CA 1
ATOM 5642 C C . ASP A 1 713 ? 19.767 -4.913 -12.018 1.00 91.75 713 ASP A C 1
ATOM 5644 O O . ASP A 1 713 ? 19.519 -5.804 -12.834 1.00 91.75 713 ASP A O 1
ATOM 5648 N N . GLY A 1 714 ? 19.446 -4.997 -10.735 1.00 88.44 714 GLY A N 1
ATOM 5649 C CA . GLY A 1 714 ? 18.655 -6.058 -10.129 1.00 88.44 714 GLY A CA 1
ATOM 5650 C C . GLY A 1 714 ? 17.372 -5.503 -9.522 1.00 88.44 714 GLY A C 1
ATOM 5651 O O . GLY A 1 714 ? 16.736 -4.621 -10.096 1.00 88.44 714 GLY A O 1
ATOM 5652 N N . GLU A 1 715 ? 16.986 -6.024 -8.361 1.00 81.38 715 GLU A N 1
ATOM 5653 C CA . GLU A 1 715 ? 15.752 -5.638 -7.673 1.00 81.38 715 GLU A CA 1
ATOM 5654 C C . GLU A 1 715 ? 16.021 -5.341 -6.195 1.00 81.38 715 GLU A C 1
ATOM 5656 O O . GLU A 1 715 ? 16.486 -6.211 -5.454 1.00 81.38 715 GLU A O 1
ATOM 5661 N N . LEU A 1 716 ? 15.722 -4.105 -5.777 1.00 78.12 716 LEU A N 1
ATOM 5662 C CA . LEU A 1 716 ? 15.776 -3.696 -4.373 1.00 78.12 716 LEU A CA 1
ATOM 5663 C C . LEU A 1 716 ? 14.704 -4.441 -3.590 1.00 78.12 716 LEU A C 1
ATOM 5665 O O . LEU A 1 716 ? 13.533 -4.373 -3.944 1.00 78.12 716 LEU A O 1
ATOM 5669 N N . ASN A 1 717 ? 15.110 -5.114 -2.519 1.00 73.44 717 ASN A N 1
ATOM 5670 C CA . ASN A 1 717 ? 14.205 -5.832 -1.630 1.00 73.44 717 ASN A CA 1
ATOM 5671 C C . ASN A 1 717 ? 14.816 -5.966 -0.226 1.00 73.44 717 ASN A C 1
ATOM 5673 O O . ASN A 1 717 ? 16.036 -5.850 -0.039 1.00 73.44 717 ASN A O 1
ATOM 5677 N N . HIS A 1 718 ? 13.977 -6.269 0.766 1.00 74.25 718 HIS A N 1
ATOM 5678 C CA . HIS A 1 718 ? 14.427 -6.521 2.133 1.00 74.25 718 HIS A CA 1
ATOM 5679 C C . HIS A 1 718 ? 15.189 -7.862 2.213 1.00 74.25 718 HIS A C 1
ATOM 5681 O O . HIS A 1 718 ? 14.635 -8.933 1.947 1.00 74.25 718 HIS A O 1
ATOM 5687 N N . ALA A 1 719 ? 16.454 -7.825 2.653 1.00 75.38 719 ALA A N 1
ATOM 5688 C CA . ALA A 1 719 ? 17.344 -8.990 2.774 1.00 75.38 719 ALA A CA 1
ATOM 5689 C C . ALA A 1 719 ? 16.749 -10.107 3.639 1.00 75.38 719 ALA A C 1
ATOM 5691 O O . ALA A 1 719 ? 16.719 -11.276 3.254 1.00 75.38 719 ALA A O 1
ATOM 5692 N N . GLY A 1 720 ? 16.252 -9.715 4.812 1.00 72.81 720 GLY A N 1
ATOM 5693 C CA . GLY A 1 720 ? 15.553 -10.583 5.747 1.00 72.81 720 GLY A CA 1
ATOM 5694 C C . GLY A 1 720 ? 14.316 -11.242 5.146 1.00 72.81 720 GLY A C 1
ATOM 5695 O O . GLY A 1 720 ? 14.240 -12.458 5.204 1.00 72.81 720 GLY A O 1
ATOM 5696 N N . ALA A 1 721 ? 13.380 -10.500 4.544 1.00 70.75 721 ALA A N 1
ATOM 5697 C CA . ALA A 1 721 ? 12.114 -11.038 4.035 1.00 70.75 721 ALA A CA 1
ATOM 5698 C C . ALA A 1 721 ? 12.238 -11.850 2.731 1.00 70.75 721 ALA A C 1
ATOM 5700 O O . ALA A 1 721 ? 11.529 -12.841 2.558 1.00 70.75 721 ALA A O 1
ATOM 5701 N N . THR A 1 722 ? 13.186 -11.510 1.853 1.00 72.81 722 THR A N 1
ATOM 5702 C CA . THR A 1 722 ? 13.311 -12.157 0.537 1.00 72.81 722 THR A CA 1
ATOM 5703 C C . THR A 1 722 ? 14.246 -13.362 0.583 1.00 72.81 722 THR A C 1
ATOM 5705 O O . THR A 1 722 ? 15.459 -13.229 0.799 1.00 72.81 722 THR A O 1
ATOM 5708 N N . ALA A 1 723 ? 13.700 -14.555 0.332 1.00 75.88 723 ALA A N 1
ATOM 5709 C CA . ALA A 1 723 ? 14.491 -15.777 0.245 1.00 75.88 723 ALA A CA 1
ATOM 5710 C C . ALA A 1 723 ? 15.553 -15.667 -0.858 1.00 75.88 723 ALA A C 1
ATOM 5712 O O . ALA A 1 723 ? 15.291 -15.146 -1.939 1.00 75.88 723 ALA A O 1
ATOM 5713 N N . VAL A 1 724 ? 16.749 -16.198 -0.598 1.00 79.38 724 VAL A N 1
ATOM 5714 C CA . VAL A 1 724 ? 17.924 -16.142 -1.488 1.00 79.38 724 VAL A CA 1
ATOM 5715 C C . VAL A 1 724 ? 17.557 -16.503 -2.935 1.00 79.38 724 VAL A C 1
ATOM 5717 O O . VAL A 1 724 ? 17.839 -15.727 -3.849 1.00 79.38 724 VAL A O 1
ATOM 5720 N N . LYS A 1 725 ? 16.848 -17.619 -3.135 1.00 76.75 725 LYS A N 1
ATOM 5721 C CA . LYS A 1 725 ? 16.411 -18.128 -4.449 1.00 76.75 725 LYS A CA 1
ATOM 5722 C C . LYS A 1 725 ? 15.532 -17.172 -5.267 1.00 76.75 725 LYS A C 1
ATOM 5724 O O . LYS A 1 725 ? 15.454 -17.325 -6.479 1.00 76.75 725 LYS A O 1
ATOM 5729 N N . ASP A 1 726 ? 14.874 -16.216 -4.616 1.00 74.62 726 ASP A N 1
ATOM 5730 C CA . ASP A 1 726 ? 13.928 -15.297 -5.252 1.00 74.62 726 ASP A CA 1
ATOM 5731 C C . ASP A 1 726 ? 14.564 -13.943 -5.601 1.00 74.62 726 ASP A C 1
ATOM 5733 O O . ASP A 1 726 ? 13.953 -13.126 -6.287 1.00 74.62 726 ASP A O 1
ATOM 5737 N N . ARG A 1 727 ? 15.803 -13.704 -5.156 1.00 81.25 727 ARG A N 1
ATOM 5738 C CA . ARG A 1 727 ? 16.498 -12.426 -5.332 1.00 81.25 727 ARG A CA 1
ATOM 5739 C C . ARG A 1 727 ? 17.019 -12.249 -6.750 1.00 81.25 727 ARG A C 1
ATOM 5741 O O . ARG A 1 727 ? 17.608 -13.174 -7.307 1.00 81.25 727 ARG A O 1
ATOM 5748 N N . LYS A 1 728 ? 16.915 -11.017 -7.252 1.00 85.06 728 LYS A N 1
ATOM 5749 C CA . LYS A 1 728 ? 17.664 -10.539 -8.417 1.00 85.06 728 LYS A CA 1
ATOM 5750 C C . LYS A 1 728 ? 18.846 -9.695 -7.951 1.00 85.06 728 LYS A C 1
ATOM 5752 O O . LYS A 1 728 ? 18.750 -8.472 -7.933 1.00 85.06 728 LYS A O 1
ATOM 5757 N N . ASP A 1 729 ? 19.911 -10.346 -7.483 1.00 89.56 729 ASP A N 1
ATOM 5758 C CA . ASP A 1 729 ? 21.025 -9.690 -6.783 1.00 89.56 729 ASP A CA 1
ATOM 5759 C C . ASP A 1 729 ? 22.161 -9.287 -7.757 1.00 89.56 729 ASP A C 1
ATOM 5761 O O . ASP A 1 729 ? 22.921 -10.145 -8.229 1.00 89.56 729 ASP A O 1
ATOM 5765 N N . PRO A 1 730 ? 22.327 -7.985 -8.067 1.00 92.38 730 PRO A N 1
ATOM 5766 C CA . PRO A 1 730 ? 23.365 -7.511 -8.974 1.00 92.38 730 PRO A CA 1
ATOM 5767 C C . PRO A 1 730 ? 24.770 -7.587 -8.366 1.00 92.38 730 PRO A C 1
ATOM 5769 O O . PRO A 1 730 ? 25.745 -7.585 -9.117 1.00 92.38 730 PRO A O 1
ATOM 5772 N N . GLY A 1 731 ? 24.907 -7.712 -7.041 1.00 92.38 731 GLY A N 1
ATOM 5773 C CA . GLY A 1 731 ? 26.192 -7.924 -6.372 1.00 92.38 731 GLY A CA 1
ATOM 5774 C C . GLY A 1 731 ? 26.764 -9.309 -6.637 1.00 92.38 731 GLY A C 1
ATOM 5775 O O . GLY A 1 731 ? 27.944 -9.437 -6.973 1.00 92.38 731 GLY A O 1
ATOM 5776 N N . VAL A 1 732 ? 25.922 -10.342 -6.571 1.00 91.81 732 VAL A N 1
ATOM 5777 C CA . VAL A 1 732 ? 26.310 -11.706 -6.965 1.00 91.81 732 VAL A CA 1
ATOM 5778 C C . VAL A 1 732 ? 26.613 -11.758 -8.463 1.00 91.81 732 VAL A C 1
ATOM 5780 O O . VAL A 1 732 ? 27.619 -12.339 -8.877 1.00 91.81 732 VAL A O 1
ATOM 5783 N N . ALA A 1 733 ? 25.786 -11.106 -9.286 1.00 93.31 733 ALA A N 1
ATOM 5784 C CA . ALA A 1 733 ? 25.999 -11.050 -10.729 1.00 93.31 733 ALA A CA 1
ATOM 5785 C C . ALA A 1 733 ? 27.335 -10.384 -11.098 1.00 93.31 733 ALA A C 1
ATOM 5787 O O . ALA A 1 733 ? 28.078 -10.911 -11.927 1.00 93.31 733 ALA A O 1
ATOM 5788 N N . ALA A 1 734 ? 27.676 -9.272 -10.441 1.00 95.25 734 ALA A N 1
ATOM 5789 C CA . ALA A 1 734 ? 28.958 -8.590 -10.594 1.00 95.25 734 ALA A CA 1
ATOM 5790 C C . ALA A 1 734 ? 30.141 -9.493 -10.223 1.00 95.25 734 ALA A C 1
ATOM 5792 O O . ALA A 1 734 ? 31.131 -9.543 -10.952 1.00 95.25 734 ALA A O 1
ATOM 5793 N N . ALA A 1 735 ? 30.026 -10.250 -9.130 1.00 93.75 735 ALA A N 1
ATOM 5794 C CA . ALA A 1 735 ? 31.061 -11.191 -8.718 1.00 93.75 735 ALA A CA 1
ATOM 5795 C C . ALA A 1 735 ? 31.256 -12.332 -9.728 1.00 93.75 735 ALA A C 1
ATOM 5797 O O . ALA A 1 735 ? 32.387 -12.689 -10.060 1.00 93.75 735 ALA A O 1
ATOM 5798 N N . ARG A 1 736 ? 30.162 -12.875 -10.274 1.00 93.88 736 ARG A N 1
ATOM 5799 C CA . ARG A 1 736 ? 30.213 -13.903 -11.325 1.00 93.88 736 ARG A CA 1
ATOM 5800 C C . ARG A 1 736 ? 30.789 -13.361 -12.634 1.00 93.88 736 ARG A C 1
ATOM 5802 O O . ARG A 1 736 ? 31.550 -14.066 -13.287 1.00 93.88 736 ARG A O 1
ATOM 5809 N N . LEU A 1 737 ? 30.471 -12.117 -12.993 1.00 95.50 737 LEU A N 1
ATOM 5810 C CA . LEU A 1 737 ? 31.051 -11.442 -14.156 1.00 95.50 737 LEU A CA 1
ATOM 5811 C C . LEU A 1 737 ? 32.563 -11.226 -13.991 1.00 95.50 737 LEU A C 1
ATOM 5813 O O . LEU A 1 737 ? 33.320 -11.490 -14.920 1.00 95.50 737 LEU A O 1
ATOM 5817 N N . ALA A 1 738 ? 33.010 -10.791 -12.808 1.00 95.31 738 ALA A N 1
ATOM 5818 C CA . ALA A 1 738 ? 34.431 -10.638 -12.506 1.00 95.31 738 ALA A CA 1
ATOM 5819 C C . ALA A 1 738 ? 35.172 -11.983 -12.580 1.00 95.31 738 ALA A C 1
ATOM 5821 O O . ALA A 1 738 ? 36.243 -12.059 -13.180 1.00 95.31 738 ALA A O 1
ATOM 5822 N N . LEU A 1 739 ? 34.585 -13.058 -12.040 1.00 93.69 739 LEU A N 1
ATOM 5823 C CA . LEU A 1 739 ? 35.147 -14.407 -12.140 1.00 93.69 739 LEU A CA 1
ATOM 5824 C C . LEU A 1 739 ? 35.295 -14.858 -13.600 1.00 93.69 739 LEU A C 1
ATOM 5826 O O . LEU A 1 739 ? 36.353 -15.357 -13.979 1.00 93.69 739 LEU A O 1
ATOM 5830 N N . GLU A 1 740 ? 34.258 -14.663 -14.416 1.00 95.81 740 GLU A N 1
ATOM 5831 C CA . GLU A 1 740 ? 34.302 -15.013 -15.838 1.00 95.81 740 GLU A CA 1
ATOM 5832 C C . GLU A 1 740 ? 35.363 -14.198 -16.587 1.00 95.81 740 GLU A C 1
ATOM 5834 O O . GLU A 1 740 ? 36.093 -14.744 -17.412 1.00 95.81 740 GLU A O 1
ATOM 5839 N N . PHE A 1 741 ? 35.534 -12.919 -16.245 1.00 96.56 741 PHE A N 1
ATOM 5840 C CA . PHE A 1 741 ? 36.618 -12.094 -16.775 1.00 96.56 741 PHE A CA 1
ATOM 5841 C C . PHE A 1 741 ? 37.999 -12.657 -16.439 1.00 96.56 741 PHE A C 1
ATOM 5843 O O . PHE A 1 741 ? 38.820 -12.804 -17.341 1.00 96.56 741 PHE A O 1
ATOM 5850 N N . TYR A 1 742 ? 38.252 -13.028 -15.182 1.00 94.12 742 TYR A N 1
ATOM 5851 C CA . TYR A 1 742 ? 39.528 -13.636 -14.798 1.00 94.12 742 TYR A CA 1
ATOM 5852 C C . TYR A 1 742 ? 39.764 -14.982 -15.493 1.00 94.12 742 TYR A C 1
ATOM 5854 O O . TYR A 1 742 ? 40.883 -15.255 -15.925 1.00 94.12 742 TYR A O 1
ATOM 5862 N N . ARG A 1 743 ? 38.713 -15.795 -15.669 1.00 95.00 743 ARG A N 1
ATOM 5863 C CA . ARG A 1 743 ? 38.774 -17.064 -16.409 1.00 95.00 743 ARG A CA 1
ATOM 5864 C C . ARG A 1 743 ? 39.167 -16.841 -17.874 1.00 95.00 743 ARG A C 1
ATOM 5866 O O . ARG A 1 743 ? 40.123 -17.448 -18.349 1.00 95.00 743 ARG A O 1
ATOM 5873 N N . LEU A 1 744 ? 38.467 -15.940 -18.564 1.00 95.31 744 LEU A N 1
ATOM 5874 C CA . LEU A 1 744 ? 38.720 -15.591 -19.967 1.00 95.31 744 LEU A CA 1
ATOM 5875 C C . LEU A 1 744 ? 40.077 -14.909 -20.176 1.00 95.31 744 LEU A C 1
ATOM 5877 O O . LEU A 1 744 ? 40.664 -15.016 -21.257 1.00 95.31 744 LEU A O 1
ATOM 5881 N N . LEU A 1 745 ? 40.570 -14.188 -19.167 1.00 93.69 745 LEU A N 1
ATOM 5882 C CA . LEU A 1 745 ? 41.887 -13.567 -19.209 1.00 93.69 745 LEU A CA 1
ATOM 5883 C C . LEU A 1 745 ? 43.003 -14.599 -19.034 1.00 93.69 745 LEU A C 1
ATOM 5885 O O . LEU A 1 745 ? 43.987 -14.531 -19.764 1.00 93.69 745 LEU A O 1
ATOM 5889 N N . ALA A 1 746 ? 42.834 -15.578 -18.142 1.00 92.19 746 ALA A N 1
ATOM 5890 C CA . ALA A 1 746 ? 43.793 -16.668 -17.965 1.00 92.19 746 ALA A CA 1
ATOM 5891 C C . ALA A 1 746 ? 43.978 -17.485 -19.260 1.00 92.19 746 ALA A C 1
ATOM 5893 O O . ALA A 1 746 ? 45.102 -17.796 -19.642 1.00 92.19 746 ALA A O 1
ATOM 5894 N N . GLU A 1 747 ? 42.897 -17.744 -20.006 1.00 92.81 747 GLU A N 1
ATOM 5895 C CA . GLU A 1 747 ? 42.967 -18.385 -21.334 1.00 92.81 747 GLU A CA 1
ATOM 5896 C C . GLU A 1 747 ? 43.746 -17.552 -22.367 1.00 92.81 747 GLU A C 1
ATOM 5898 O O . GLU A 1 747 ? 44.338 -18.082 -23.310 1.00 92.81 747 GLU A O 1
ATOM 5903 N N . ARG A 1 748 ? 43.732 -16.224 -22.220 1.00 93.69 748 ARG A N 1
ATOM 5904 C CA . ARG A 1 748 ? 44.459 -15.297 -23.097 1.00 93.69 748 ARG A CA 1
ATOM 5905 C C . ARG A 1 748 ? 45.902 -15.108 -22.672 1.00 93.69 748 ARG A C 1
ATOM 5907 O O . ARG A 1 748 ? 46.729 -14.860 -23.542 1.00 93.69 748 ARG A O 1
ATOM 5914 N N . GLU A 1 749 ? 46.220 -15.262 -21.392 1.00 90.94 749 GLU A N 1
ATOM 5915 C CA . GLU A 1 749 ? 47.584 -15.150 -20.871 1.00 90.94 749 GLU A CA 1
ATOM 5916 C C . GLU A 1 749 ? 48.526 -16.170 -21.533 1.00 90.94 749 GLU A C 1
ATOM 5918 O O . GLU A 1 749 ? 49.683 -15.852 -21.803 1.00 90.94 749 GLU A O 1
ATOM 5923 N N . GLU A 1 750 ? 48.016 -17.348 -21.916 1.00 88.56 750 GLU A N 1
ATOM 5924 C CA . GLU A 1 750 ? 48.771 -18.340 -22.697 1.00 88.56 750 GLU A CA 1
ATOM 5925 C C . GLU A 1 750 ? 49.237 -17.803 -24.064 1.00 88.56 750 GLU A C 1
ATOM 5927 O O . GLU A 1 750 ? 50.312 -18.164 -24.547 1.00 88.56 750 GLU A O 1
ATOM 5932 N N . ARG A 1 751 ? 48.430 -16.940 -24.698 1.00 91.06 751 ARG A N 1
ATOM 5933 C CA . ARG A 1 751 ? 48.693 -16.345 -26.022 1.00 91.06 751 ARG A CA 1
ATOM 5934 C C . ARG A 1 751 ? 49.374 -14.978 -25.933 1.00 91.06 751 ARG A C 1
ATOM 5936 O O . ARG A 1 751 ? 50.131 -14.621 -26.834 1.00 91.06 751 ARG A O 1
ATOM 5943 N N . TYR A 1 752 ? 49.132 -14.247 -24.849 1.00 91.56 752 TYR A N 1
ATOM 5944 C CA . TYR A 1 752 ? 49.633 -12.899 -24.588 1.00 91.56 752 TYR A CA 1
ATOM 5945 C C . TYR A 1 752 ? 50.288 -12.855 -23.196 1.00 91.56 752 TYR A C 1
ATOM 5947 O O . TYR A 1 752 ? 49.663 -12.412 -22.230 1.00 91.56 752 TYR A O 1
ATOM 5955 N N . PRO A 1 753 ? 51.541 -13.333 -23.062 1.00 88.75 753 PRO A N 1
ATOM 5956 C CA . PRO A 1 753 ? 52.202 -13.425 -21.765 1.00 88.75 753 PRO A CA 1
ATOM 5957 C C . PRO A 1 753 ? 52.368 -12.059 -21.095 1.00 88.75 753 PRO A C 1
ATOM 5959 O O . PRO A 1 753 ? 52.817 -11.098 -21.720 1.00 88.75 753 PRO A O 1
ATOM 5962 N N . GLY A 1 754 ? 52.076 -11.989 -19.795 1.00 86.00 754 GLY A N 1
ATOM 5963 C CA . GLY A 1 754 ? 52.277 -10.784 -18.987 1.00 86.00 754 GLY A CA 1
ATOM 5964 C C . GLY A 1 754 ? 51.082 -9.831 -18.931 1.00 86.00 754 GLY A C 1
ATOM 5965 O O . GLY A 1 754 ? 51.196 -8.787 -18.283 1.00 86.00 754 GLY A O 1
ATOM 5966 N N . ILE A 1 755 ? 49.945 -10.180 -19.546 1.00 91.44 755 ILE A N 1
ATOM 5967 C CA . ILE A 1 755 ? 48.682 -9.481 -19.282 1.00 91.44 755 ILE A CA 1
ATOM 5968 C C . ILE A 1 755 ? 48.215 -9.748 -17.845 1.00 91.44 755 ILE A C 1
ATOM 5970 O O . ILE A 1 755 ? 48.349 -10.853 -17.328 1.00 91.44 755 ILE A O 1
ATOM 5974 N N . LYS A 1 756 ? 47.658 -8.731 -17.187 1.00 89.12 756 LYS A N 1
ATOM 5975 C CA . LYS A 1 756 ? 47.120 -8.813 -15.823 1.00 89.12 756 LYS A CA 1
ATOM 5976 C C . LYS A 1 756 ? 45.734 -8.196 -15.752 1.00 89.12 756 LYS A C 1
ATOM 5978 O O . LYS A 1 756 ? 45.487 -7.160 -16.364 1.00 89.12 756 LYS A O 1
ATOM 5983 N N . GLY A 1 757 ? 44.845 -8.828 -14.994 1.00 90.75 757 GLY A N 1
ATOM 5984 C CA . GLY A 1 757 ? 43.465 -8.386 -14.815 1.00 90.75 757 GLY A CA 1
ATOM 5985 C C . GLY A 1 757 ? 43.253 -7.678 -13.486 1.00 90.75 757 GLY A C 1
ATOM 5986 O O . GLY A 1 757 ? 43.756 -8.122 -12.456 1.00 90.75 757 GLY A O 1
ATOM 5987 N N . PHE A 1 758 ? 42.442 -6.628 -13.497 1.00 91.38 758 PHE A N 1
ATOM 5988 C CA . PHE A 1 758 ? 42.022 -5.898 -12.308 1.00 91.38 758 PHE A CA 1
ATOM 5989 C C . PHE A 1 758 ? 40.503 -5.763 -12.291 1.00 91.38 758 PHE A C 1
ATOM 5991 O O . PHE A 1 758 ? 39.906 -5.341 -13.280 1.00 91.38 758 PHE A O 1
ATOM 5998 N N . SER A 1 759 ? 39.886 -6.072 -11.154 1.00 92.62 759 SER A N 1
ATOM 5999 C CA . SER A 1 759 ? 38.522 -5.664 -10.836 1.00 92.62 759 SER A CA 1
ATOM 6000 C C . SER A 1 759 ? 38.574 -4.626 -9.726 1.00 92.62 759 SER A C 1
ATOM 6002 O O . SER A 1 759 ? 39.112 -4.908 -8.655 1.00 92.62 759 SER A O 1
ATOM 6004 N N . GLY A 1 760 ? 38.013 -3.449 -9.965 1.00 90.75 760 GLY A N 1
ATOM 6005 C CA . GLY A 1 760 ? 38.031 -2.383 -8.976 1.00 90.75 760 GLY A CA 1
ATOM 6006 C C . GLY A 1 760 ? 36.947 -1.344 -9.193 1.00 90.75 760 GLY A C 1
ATOM 6007 O O . GLY A 1 760 ? 36.183 -1.389 -10.166 1.00 90.75 760 GLY A O 1
ATOM 6008 N N . ASN A 1 761 ? 36.891 -0.388 -8.271 1.00 91.19 761 ASN A N 1
ATOM 6009 C CA . ASN A 1 761 ? 35.887 0.670 -8.253 1.00 91.19 761 ASN A CA 1
ATOM 6010 C C . ASN A 1 761 ? 34.458 0.091 -8.163 1.00 91.19 761 ASN A C 1
ATOM 6012 O O . ASN A 1 761 ? 33.544 0.526 -8.873 1.00 91.19 761 ASN A O 1
ATOM 6016 N N . VAL A 1 762 ? 34.299 -0.931 -7.316 1.00 94.06 762 VAL A N 1
ATOM 6017 C CA . VAL A 1 762 ? 33.045 -1.647 -7.065 1.00 94.06 762 VAL A CA 1
ATOM 6018 C C . VAL A 1 762 ? 32.149 -0.784 -6.186 1.00 94.06 762 VAL A C 1
ATOM 6020 O O . VAL A 1 762 ? 32.554 -0.325 -5.116 1.00 94.06 762 VAL A O 1
ATOM 6023 N N . ARG A 1 763 ? 30.919 -0.541 -6.640 1.00 90.56 763 ARG A N 1
ATOM 6024 C CA . ARG A 1 763 ? 29.939 0.277 -5.921 1.00 90.56 763 ARG A CA 1
ATOM 6025 C C . ARG A 1 763 ? 28.564 -0.347 -5.986 1.00 90.56 763 ARG A C 1
ATOM 6027 O O . ARG A 1 763 ? 28.024 -0.550 -7.071 1.00 90.56 763 ARG A O 1
ATOM 6034 N N . PHE A 1 764 ? 28.009 -0.612 -4.813 1.00 92.06 764 PHE A N 1
ATOM 6035 C CA . PHE A 1 764 ? 26.646 -1.097 -4.654 1.00 92.06 764 PHE A CA 1
ATOM 6036 C C . PHE A 1 764 ? 25.717 0.096 -4.449 1.00 92.06 764 PHE A C 1
ATOM 6038 O O . PHE A 1 764 ? 26.097 1.082 -3.816 1.00 92.06 764 PHE A O 1
ATOM 6045 N N . TYR A 1 765 ? 24.498 0.006 -4.969 1.00 85.50 765 TYR A N 1
ATOM 6046 C CA . TYR A 1 765 ? 23.448 0.990 -4.749 1.00 85.50 765 TYR A CA 1
ATOM 6047 C C . TYR A 1 765 ? 22.234 0.323 -4.076 1.00 85.50 765 TYR A C 1
ATOM 6049 O O . TYR A 1 765 ? 21.764 -0.696 -4.589 1.00 85.50 765 TYR A O 1
ATOM 6057 N N . PRO A 1 766 ? 21.722 0.858 -2.945 1.00 79.25 766 PRO A N 1
ATOM 6058 C CA . PRO A 1 766 ? 22.139 2.101 -2.280 1.00 79.25 766 PRO A CA 1
ATOM 6059 C C . PRO A 1 766 ? 23.479 2.008 -1.527 1.00 79.25 766 PRO A C 1
ATOM 6061 O O . PRO A 1 766 ? 24.087 3.040 -1.262 1.00 79.25 766 PRO A O 1
ATOM 6064 N N . GLY A 1 767 ? 23.955 0.802 -1.191 1.00 80.62 767 GLY A N 1
ATOM 6065 C CA . GLY A 1 767 ? 25.299 0.579 -0.629 1.00 80.62 767 GLY A CA 1
ATOM 6066 C C . GLY A 1 767 ? 25.554 1.197 0.752 1.00 80.62 767 GLY A C 1
ATOM 6067 O O . GLY A 1 767 ? 26.709 1.402 1.126 1.00 80.62 767 GLY A O 1
ATOM 6068 N N . MET A 1 768 ? 24.491 1.517 1.498 1.00 70.69 768 MET A N 1
ATOM 6069 C CA . MET A 1 768 ? 24.564 2.143 2.828 1.00 70.69 768 MET A CA 1
ATOM 6070 C C . MET A 1 768 ? 24.019 1.265 3.964 1.00 70.69 768 MET A C 1
ATOM 6072 O O . MET A 1 768 ? 24.407 1.468 5.110 1.00 70.69 768 MET A O 1
ATOM 6076 N N . ASN A 1 769 ? 23.189 0.264 3.647 1.00 72.06 769 ASN A N 1
ATOM 6077 C CA . ASN A 1 769 ? 22.510 -0.597 4.618 1.00 72.06 769 ASN A CA 1
ATOM 6078 C C . ASN A 1 769 ? 22.855 -2.076 4.375 1.00 72.06 769 ASN A C 1
ATOM 6080 O O . ASN A 1 769 ? 22.956 -2.512 3.230 1.00 72.06 769 ASN A O 1
ATOM 6084 N N . ARG A 1 770 ? 23.021 -2.857 5.453 1.00 81.44 770 ARG A N 1
ATOM 6085 C CA . ARG A 1 770 ? 23.408 -4.288 5.395 1.00 81.44 770 ARG A CA 1
ATOM 6086 C C . ARG A 1 770 ? 22.232 -5.206 5.061 1.00 81.44 770 ARG A C 1
ATOM 6088 O O . ARG A 1 770 ? 22.410 -6.228 4.411 1.00 81.44 770 ARG A O 1
ATOM 6095 N N . ASN A 1 771 ? 21.034 -4.815 5.487 1.00 74.12 771 ASN A N 1
ATOM 6096 C CA . ASN A 1 771 ? 19.776 -5.553 5.363 1.00 74.12 771 ASN A CA 1
ATOM 6097 C C . ASN A 1 771 ? 19.002 -5.253 4.061 1.00 74.12 771 ASN A C 1
ATOM 6099 O O . ASN A 1 771 ? 17.822 -5.591 3.961 1.00 74.12 771 ASN A O 1
ATOM 6103 N N . VAL A 1 772 ? 19.639 -4.643 3.059 1.00 78.38 772 VAL A N 1
ATOM 6104 C CA . VAL A 1 772 ? 19.018 -4.328 1.764 1.00 78.38 772 VAL A CA 1
ATOM 6105 C C . VAL A 1 772 ? 19.757 -5.075 0.660 1.00 78.38 772 VAL A C 1
ATOM 6107 O O . VAL A 1 772 ? 20.982 -4.995 0.565 1.00 78.38 772 VAL A O 1
ATOM 6110 N N . ILE A 1 773 ? 19.015 -5.804 -0.176 1.00 85.75 773 ILE A N 1
ATOM 6111 C CA . ILE A 1 773 ? 19.563 -6.410 -1.396 1.00 85.75 773 ILE A CA 1
ATOM 6112 C C . ILE A 1 773 ? 19.875 -5.269 -2.373 1.00 85.75 773 ILE A C 1
ATOM 6114 O O . ILE A 1 773 ? 18.989 -4.445 -2.605 1.00 85.75 773 ILE A O 1
ATOM 6118 N N . PRO A 1 774 ? 21.093 -5.173 -2.936 1.00 87.94 774 PRO A N 1
ATOM 6119 C CA . PRO A 1 774 ? 21.444 -4.084 -3.842 1.00 87.94 774 PRO A CA 1
ATOM 6120 C C . PRO A 1 774 ? 20.528 -4.037 -5.069 1.00 87.94 774 PRO A C 1
ATOM 6122 O O . PRO A 1 774 ? 20.227 -5.061 -5.671 1.00 87.94 774 PRO A O 1
ATOM 6125 N N . GLY A 1 775 ? 20.119 -2.839 -5.477 1.00 86.62 775 GLY A N 1
ATOM 6126 C CA . GLY A 1 775 ? 19.302 -2.624 -6.674 1.00 86.62 775 GLY A CA 1
ATOM 6127 C C . GLY A 1 775 ? 20.127 -2.478 -7.940 1.00 86.62 775 GLY A C 1
ATOM 6128 O O . GLY A 1 775 ? 19.659 -2.763 -9.036 1.00 86.62 775 GLY A O 1
ATOM 6129 N N . SER A 1 776 ? 21.371 -2.028 -7.796 1.00 92.75 776 SER A N 1
ATOM 6130 C CA . SER A 1 776 ? 22.311 -1.899 -8.902 1.00 92.75 776 SER A CA 1
ATOM 6131 C C . SER A 1 776 ? 23.741 -2.021 -8.388 1.00 92.75 776 SER A C 1
ATOM 6133 O O . SER A 1 776 ? 24.036 -1.668 -7.241 1.00 92.75 776 SER A O 1
ATOM 6135 N N . VAL A 1 777 ? 24.633 -2.525 -9.237 1.00 95.69 777 VAL A N 1
ATOM 6136 C CA . VAL A 1 777 ? 26.074 -2.575 -8.977 1.00 95.69 777 VAL A CA 1
ATOM 6137 C C . VAL A 1 777 ? 26.836 -2.053 -10.180 1.00 95.69 777 VAL A C 1
ATOM 6139 O O . VAL A 1 777 ? 26.569 -2.431 -11.320 1.00 95.69 777 VAL A O 1
ATOM 6142 N N . SER A 1 778 ? 27.829 -1.210 -9.904 1.00 95.44 778 SER A N 1
ATOM 6143 C CA . SER A 1 778 ? 28.843 -0.800 -10.868 1.00 95.44 778 SER A CA 1
ATOM 6144 C C . SER A 1 778 ? 30.190 -1.410 -10.496 1.00 95.44 778 SER A C 1
ATOM 6146 O O . SER A 1 778 ? 30.616 -1.288 -9.351 1.00 95.44 778 SER A O 1
ATOM 6148 N N . LEU A 1 779 ? 30.896 -1.993 -11.463 1.00 96.50 779 LEU A N 1
ATOM 6149 C CA . LEU A 1 779 ? 32.290 -2.427 -11.318 1.00 96.50 779 LEU A CA 1
ATOM 6150 C C . LEU A 1 779 ? 33.101 -2.093 -12.569 1.00 96.50 779 LEU A C 1
ATOM 6152 O O . LEU A 1 779 ? 32.550 -1.982 -13.663 1.00 96.50 779 LEU A O 1
ATOM 6156 N N . THR A 1 780 ? 34.415 -1.940 -12.416 1.00 95.81 780 THR A N 1
ATOM 6157 C CA . THR A 1 780 ? 35.337 -1.740 -13.540 1.00 95.81 780 THR A CA 1
ATOM 6158 C C . THR A 1 780 ? 36.263 -2.945 -13.660 1.00 95.81 780 THR A C 1
ATOM 6160 O O . THR A 1 780 ? 36.910 -3.322 -12.686 1.00 95.81 780 THR A O 1
ATOM 6163 N N . LEU A 1 781 ? 36.319 -3.540 -14.850 1.00 95.94 781 LEU A N 1
ATOM 6164 C CA . LEU A 1 781 ? 37.219 -4.636 -15.206 1.00 95.94 781 LEU A CA 1
ATOM 6165 C C . LEU A 1 781 ? 38.266 -4.100 -16.181 1.00 95.94 781 LEU A C 1
ATOM 6167 O O . LEU A 1 781 ? 37.904 -3.477 -17.181 1.00 95.94 781 LEU A O 1
ATOM 6171 N N . ALA A 1 782 ? 39.547 -4.303 -15.893 1.00 94.12 782 ALA A N 1
ATOM 6172 C CA . ALA A 1 782 ? 40.636 -3.757 -16.692 1.00 94.12 782 ALA A CA 1
ATOM 6173 C C . ALA A 1 782 ? 41.746 -4.769 -16.941 1.00 94.12 782 ALA A C 1
ATOM 6175 O O . ALA A 1 782 ? 42.063 -5.585 -16.079 1.00 94.12 782 ALA A O 1
ATOM 6176 N N . VAL A 1 783 ? 42.363 -4.666 -18.114 1.00 93.38 783 VAL A N 1
ATOM 6177 C CA . VAL A 1 783 ? 43.542 -5.434 -18.505 1.00 93.38 783 VAL A CA 1
ATOM 6178 C C . VAL A 1 783 ? 44.733 -4.490 -18.609 1.00 93.38 783 VAL A C 1
ATOM 6180 O O . VAL A 1 783 ? 44.682 -3.486 -19.321 1.00 93.38 783 VAL A O 1
ATOM 6183 N N . GLN A 1 784 ? 45.817 -4.828 -17.921 1.00 88.69 784 GLN A N 1
ATOM 6184 C CA . GLN A 1 784 ? 47.126 -4.202 -18.071 1.00 88.69 784 GLN A CA 1
ATOM 6185 C C . GLN A 1 784 ? 48.045 -5.139 -18.857 1.00 88.69 784 GLN A C 1
ATOM 6187 O O . GLN A 1 784 ? 48.026 -6.344 -18.626 1.00 88.69 784 GLN A O 1
ATOM 6192 N N . GLY A 1 785 ? 48.865 -4.592 -19.755 1.00 85.56 785 GLY A N 1
ATOM 6193 C CA . GLY A 1 785 ? 49.763 -5.358 -20.626 1.00 85.56 785 GLY A CA 1
ATOM 6194 C C . GLY A 1 785 ? 49.373 -5.276 -22.104 1.00 85.56 785 GLY A C 1
ATOM 6195 O O . GLY A 1 785 ? 48.377 -4.650 -22.469 1.00 85.56 785 GLY A O 1
ATOM 6196 N N . GLU A 1 786 ? 50.178 -5.891 -22.971 1.00 85.62 786 GLU A N 1
ATOM 6197 C CA . GLU A 1 786 ? 50.000 -5.834 -24.428 1.00 85.62 786 GLU A CA 1
ATOM 6198 C C . GLU A 1 786 ? 48.934 -6.834 -24.910 1.00 85.62 786 GLU A C 1
ATOM 6200 O O . GLU A 1 786 ? 49.244 -7.932 -25.368 1.00 85.62 786 GLU A O 1
ATOM 6205 N N . LEU A 1 787 ? 47.659 -6.444 -24.820 1.00 89.19 787 LEU A N 1
ATOM 6206 C CA . LEU A 1 787 ? 46.549 -7.160 -25.457 1.00 89.19 787 LEU A CA 1
ATOM 6207 C C . LEU A 1 787 ? 46.104 -6.403 -26.725 1.00 89.19 787 LEU A C 1
ATOM 6209 O O . LEU A 1 787 ? 45.802 -5.213 -26.613 1.00 89.19 787 LEU A O 1
ATOM 6213 N N . PRO A 1 788 ? 46.024 -7.034 -27.911 1.00 91.38 788 PRO A N 1
ATOM 6214 C CA . PRO A 1 788 ? 45.503 -6.406 -29.134 1.00 91.38 788 PRO A CA 1
ATOM 6215 C C . PRO A 1 788 ? 44.062 -5.868 -29.006 1.00 91.38 788 PRO A C 1
ATOM 6217 O O . PRO A 1 788 ? 43.300 -6.298 -28.139 1.00 91.38 788 PRO A O 1
ATOM 6220 N N . ASP A 1 789 ? 43.689 -4.859 -29.806 1.00 89.31 789 ASP A N 1
ATOM 6221 C CA . ASP A 1 789 ? 42.349 -4.227 -29.762 1.00 89.31 789 ASP A CA 1
ATOM 6222 C C . ASP A 1 789 ? 41.229 -5.197 -30.136 1.00 89.31 789 ASP A C 1
ATOM 6224 O O . ASP A 1 789 ? 40.218 -5.247 -29.446 1.00 89.31 789 ASP A O 1
ATOM 6228 N N . ASP A 1 790 ? 41.441 -6.021 -31.156 1.00 92.06 790 ASP A N 1
ATOM 6229 C CA . ASP A 1 790 ? 40.514 -7.061 -31.598 1.00 92.06 790 ASP A CA 1
ATOM 6230 C C . ASP A 1 790 ? 40.281 -8.142 -30.531 1.00 92.06 790 ASP A C 1
ATOM 6232 O O . ASP A 1 790 ? 39.143 -8.543 -30.296 1.00 92.06 790 ASP A O 1
ATOM 6236 N N . GLU A 1 791 ? 41.328 -8.569 -29.823 1.00 93.44 791 GLU A N 1
ATOM 6237 C CA . GLU A 1 791 ? 41.199 -9.534 -28.719 1.00 93.44 791 GLU A CA 1
ATOM 6238 C C . GLU A 1 791 ? 40.523 -8.936 -27.482 1.00 93.44 791 GLU A C 1
ATOM 6240 O O . GLU A 1 791 ? 39.757 -9.622 -26.800 1.00 93.44 791 GLU A O 1
ATOM 6245 N N . TYR A 1 792 ? 40.773 -7.656 -27.193 1.00 91.88 792 TYR A N 1
ATOM 6246 C CA . TYR A 1 792 ? 40.059 -6.945 -26.135 1.00 91.88 792 TYR A CA 1
ATOM 6247 C C . TYR A 1 792 ? 38.574 -6.767 -26.475 1.00 91.88 792 TYR A C 1
ATOM 6249 O O . TYR A 1 792 ? 37.714 -6.958 -25.616 1.00 91.88 792 TYR A O 1
ATOM 6257 N N . ASP A 1 793 ? 38.267 -6.461 -27.734 1.00 91.50 793 ASP A N 1
ATOM 6258 C CA . ASP A 1 793 ? 36.897 -6.357 -28.228 1.00 91.50 793 ASP A CA 1
ATOM 6259 C C . ASP A 1 793 ? 36.188 -7.722 -28.197 1.00 91.50 793 ASP A C 1
ATOM 6261 O O . ASP A 1 793 ? 35.024 -7.788 -27.802 1.00 91.50 793 ASP A O 1
ATOM 6265 N N . SER A 1 794 ? 36.890 -8.818 -28.516 1.00 94.56 794 SER A N 1
ATOM 6266 C CA . SER A 1 794 ? 36.380 -10.189 -28.339 1.00 94.56 794 SER A CA 1
ATOM 6267 C C . SER A 1 794 ? 36.068 -10.487 -26.873 1.00 94.56 794 SER A C 1
ATOM 6269 O O . SER A 1 794 ? 34.969 -10.939 -26.559 1.00 94.56 794 SER A O 1
ATOM 6271 N N . LEU A 1 795 ? 36.994 -10.172 -25.958 1.00 94.31 795 LEU A N 1
ATOM 6272 C CA . LEU A 1 795 ? 36.793 -10.347 -24.516 1.00 94.31 795 LEU A CA 1
ATOM 6273 C C . LEU A 1 795 ? 35.557 -9.578 -24.023 1.00 94.31 795 LEU A C 1
ATOM 6275 O O . LEU A 1 795 ? 34.749 -10.116 -23.266 1.00 94.31 795 LEU A O 1
ATOM 6279 N N . ALA A 1 796 ? 35.386 -8.335 -24.477 1.00 93.12 796 ALA A N 1
ATOM 6280 C CA . ALA A 1 796 ? 34.219 -7.515 -24.166 1.00 93.12 796 ALA A CA 1
ATOM 6281 C C . ALA A 1 796 ? 32.911 -8.154 -24.662 1.00 93.12 796 ALA A C 1
ATOM 6283 O O . ALA A 1 796 ? 31.934 -8.215 -23.915 1.00 93.12 796 ALA A O 1
ATOM 6284 N N . GLN A 1 797 ? 32.894 -8.655 -25.902 1.00 93.38 797 GLN A N 1
ATOM 6285 C CA . GLN A 1 797 ? 31.725 -9.310 -26.495 1.00 93.38 797 GLN A CA 1
ATOM 6286 C C . GLN A 1 797 ? 31.362 -10.614 -25.780 1.00 93.38 797 GLN A C 1
ATOM 6288 O O . GLN A 1 797 ? 30.182 -10.867 -25.542 1.00 93.38 797 GLN A O 1
ATOM 6293 N N . GLU A 1 798 ? 32.349 -11.423 -25.399 1.00 96.69 798 GLU A N 1
ATOM 6294 C CA . GLU A 1 798 ? 32.131 -12.665 -24.650 1.00 96.69 798 GLU A CA 1
ATOM 6295 C C . GLU A 1 798 ? 31.536 -12.386 -23.265 1.00 96.69 798 GLU A C 1
ATOM 6297 O O . GLU A 1 798 ? 30.544 -13.009 -22.882 1.00 96.69 798 GLU A O 1
ATOM 6302 N N . LEU A 1 799 ? 32.060 -11.386 -22.549 1.00 95.88 799 LEU A N 1
ATOM 6303 C CA . LEU A 1 799 ? 31.514 -10.954 -21.259 1.00 95.88 799 LEU A CA 1
ATOM 6304 C C . LEU A 1 799 ? 30.105 -10.370 -21.385 1.00 95.88 799 LEU A C 1
ATOM 6306 O O . LEU A 1 799 ? 29.237 -10.663 -20.562 1.00 95.88 799 LEU A O 1
ATOM 6310 N N . GLN A 1 800 ? 29.846 -9.582 -22.430 1.00 94.06 800 GLN A N 1
ATOM 6311 C CA . GLN A 1 800 ? 28.509 -9.068 -22.716 1.00 94.06 800 GLN A CA 1
ATOM 6312 C C . GLN A 1 800 ? 27.535 -10.213 -23.027 1.00 94.06 800 GLN A C 1
ATOM 6314 O O . GLN A 1 800 ? 26.416 -10.232 -22.509 1.00 94.06 800 GLN A O 1
ATOM 6319 N N . GLY A 1 801 ? 27.969 -11.194 -23.821 1.00 90.62 801 GLY A N 1
ATOM 6320 C CA . GLY A 1 801 ? 27.218 -12.410 -24.117 1.00 90.62 801 GLY A CA 1
ATOM 6321 C C . GLY A 1 801 ? 26.921 -13.229 -22.861 1.00 90.62 801 GLY A C 1
ATOM 6322 O O . GLY A 1 801 ? 25.801 -13.706 -22.697 1.00 90.62 801 GLY A O 1
ATOM 6323 N N . PHE A 1 802 ? 27.872 -13.328 -21.932 1.00 92.31 802 PHE A N 1
ATOM 6324 C CA . PHE A 1 802 ? 27.665 -13.966 -20.634 1.00 92.31 802 PHE A CA 1
ATOM 6325 C C . PHE A 1 802 ? 26.659 -13.194 -19.764 1.00 92.31 802 PHE A C 1
ATOM 6327 O O . PHE A 1 802 ? 25.735 -13.790 -19.206 1.00 92.31 802 PHE A O 1
ATOM 6334 N N . ALA A 1 803 ? 26.774 -11.866 -19.690 1.00 89.69 803 ALA A N 1
ATOM 6335 C CA . ALA A 1 803 ? 25.852 -11.034 -18.921 1.00 89.69 803 ALA A CA 1
ATOM 6336 C C . ALA A 1 803 ? 24.406 -11.147 -19.439 1.00 89.69 803 ALA A C 1
ATOM 6338 O O . ALA A 1 803 ? 23.487 -11.429 -18.671 1.00 89.69 803 ALA A O 1
ATOM 6339 N N . VAL A 1 804 ? 24.199 -11.003 -20.750 1.00 86.94 804 VAL A N 1
ATOM 6340 C CA . VAL A 1 804 ? 22.860 -11.043 -21.366 1.00 86.94 804 VAL A CA 1
ATOM 6341 C C . VAL A 1 804 ? 22.327 -12.476 -21.498 1.00 86.94 804 VAL A C 1
ATOM 6343 O O . VAL A 1 804 ? 21.134 -12.717 -21.341 1.00 86.94 804 VAL A O 1
ATOM 6346 N N . GLY A 1 805 ? 23.192 -13.448 -21.785 1.00 82.31 805 GLY A N 1
ATOM 6347 C CA . GLY A 1 805 ? 22.805 -14.831 -22.076 1.00 82.31 805 GLY A CA 1
ATOM 6348 C C . GLY A 1 805 ? 22.720 -15.752 -20.858 1.00 82.31 805 GLY A C 1
ATOM 6349 O O . GLY A 1 805 ? 22.004 -16.759 -20.924 1.00 82.31 805 GLY A O 1
ATOM 6350 N N . THR A 1 806 ? 23.418 -15.423 -19.767 1.00 86.25 806 THR A N 1
ATOM 6351 C CA . THR A 1 806 ? 23.509 -16.252 -18.553 1.00 86.25 806 THR A CA 1
ATOM 6352 C C . THR A 1 806 ? 23.006 -15.508 -17.322 1.00 86.25 806 THR A C 1
ATOM 6354 O O . THR A 1 806 ? 22.106 -16.013 -16.653 1.00 86.25 806 THR A O 1
ATOM 6357 N N . LEU A 1 807 ? 23.530 -14.311 -17.027 1.00 87.38 807 LEU A N 1
ATOM 6358 C CA . LEU A 1 807 ? 23.149 -13.585 -15.804 1.00 87.38 807 LEU A CA 1
ATOM 6359 C C . LEU A 1 807 ? 21.692 -13.099 -15.837 1.00 87.38 807 LEU A C 1
ATOM 6361 O O . LEU A 1 807 ? 21.037 -13.103 -14.796 1.00 87.38 807 LEU A O 1
ATOM 6365 N N . ALA A 1 808 ? 21.163 -12.764 -17.017 1.00 81.31 808 ALA A N 1
ATOM 6366 C CA . ALA A 1 808 ? 19.790 -12.278 -17.172 1.00 81.31 808 ALA A CA 1
ATOM 6367 C C . ALA A 1 808 ? 18.696 -13.360 -17.100 1.00 81.31 808 ALA A C 1
ATOM 6369 O O . ALA A 1 808 ? 17.526 -13.038 -16.899 1.00 81.31 808 ALA A O 1
ATOM 6370 N N . LYS A 1 809 ? 19.028 -14.648 -17.258 1.00 76.94 809 LYS A N 1
ATOM 6371 C CA . LYS A 1 809 ? 18.018 -15.720 -17.224 1.00 76.94 809 LYS A CA 1
ATOM 6372 C C . LYS A 1 809 ? 17.559 -15.982 -15.787 1.00 76.94 809 LYS A C 1
ATOM 6374 O O . LYS A 1 809 ? 18.388 -16.140 -14.899 1.00 76.94 809 LYS A O 1
ATOM 6379 N N . LYS A 1 810 ? 16.247 -16.106 -15.559 1.00 59.25 810 LYS A N 1
ATOM 6380 C CA . LYS A 1 810 ? 15.680 -16.544 -14.271 1.00 59.25 810 LYS A CA 1
ATOM 6381 C C . LYS A 1 810 ? 15.533 -18.067 -14.305 1.00 59.25 810 LYS A C 1
ATOM 6383 O O . LYS A 1 810 ? 14.618 -18.585 -14.937 1.00 59.25 810 LYS A O 1
ATOM 6388 N N . VAL A 1 811 ? 16.457 -18.801 -13.687 1.00 50.00 811 VAL A N 1
ATOM 6389 C CA . VAL A 1 811 ? 16.367 -20.270 -13.582 1.00 50.00 811 VAL A CA 1
ATOM 6390 C C . VAL A 1 811 ? 16.482 -20.680 -12.124 1.00 50.00 811 VAL A C 1
ATOM 6392 O O . VAL A 1 811 ? 17.281 -20.105 -11.390 1.00 50.00 811 VAL A O 1
ATOM 6395 N N . ALA A 1 812 ? 15.735 -21.718 -11.735 1.00 41.75 812 ALA A N 1
ATOM 6396 C CA . ALA A 1 812 ? 15.689 -22.273 -10.377 1.00 41.75 812 ALA A CA 1
ATOM 6397 C C . ALA A 1 812 ? 17.057 -22.743 -9.824 1.00 41.75 812 ALA A C 1
ATOM 6399 O O . ALA A 1 812 ? 17.152 -23.106 -8.657 1.00 41.75 812 ALA A O 1
ATOM 6400 N N . SER A 1 813 ? 18.110 -22.725 -10.647 1.00 36.06 813 SER A N 1
ATOM 6401 C CA . SER A 1 813 ? 19.459 -23.181 -10.320 1.00 36.06 813 SER A CA 1
ATOM 6402 C C . SER A 1 813 ? 20.567 -22.343 -10.993 1.00 36.06 813 SER A C 1
ATOM 6404 O O . SER A 1 813 ? 21.482 -22.906 -11.591 1.00 36.06 813 SER A O 1
ATOM 6406 N N . GLY A 1 814 ? 20.506 -21.004 -10.913 1.00 49.41 814 GLY A N 1
ATOM 6407 C CA . GLY A 1 814 ? 21.727 -20.179 -11.027 1.00 49.41 814 GLY A CA 1
ATOM 6408 C C . GLY A 1 814 ? 21.833 -19.167 -12.177 1.00 49.41 814 GLY A C 1
ATOM 6409 O O . GLY A 1 814 ? 22.929 -18.972 -12.707 1.00 49.41 814 GLY A O 1
ATOM 6410 N N . GLY A 1 815 ? 20.754 -18.474 -12.541 1.00 58.69 815 GLY A N 1
ATOM 6411 C CA . GLY A 1 815 ? 20.847 -17.153 -13.184 1.00 58.69 815 GLY A CA 1
ATOM 6412 C C . GLY A 1 815 ? 20.297 -16.079 -12.238 1.00 58.69 815 GLY A C 1
ATOM 6413 O O . GLY A 1 815 ? 19.396 -16.380 -11.458 1.00 58.69 815 GLY A O 1
ATOM 6414 N N . GLU A 1 816 ? 20.865 -14.870 -12.251 1.00 80.75 816 GLU A N 1
ATOM 6415 C CA . GLU A 1 816 ? 20.549 -13.828 -11.254 1.00 80.75 816 GLU A CA 1
ATOM 6416 C C . GLU A 1 816 ? 19.337 -12.970 -11.649 1.00 80.75 816 GLU A C 1
ATOM 6418 O O . GLU A 1 816 ? 18.915 -12.119 -10.880 1.00 80.75 816 GLU A O 1
ATOM 6423 N N . GLY A 1 817 ? 18.771 -13.145 -12.849 1.00 78.12 817 GLY A N 1
ATOM 6424 C CA . GLY A 1 817 ? 17.633 -12.341 -13.313 1.00 78.12 817 GLY A CA 1
ATOM 6425 C C . GLY A 1 817 ? 17.931 -10.839 -13.406 1.00 78.12 817 GLY A C 1
ATOM 6426 O O . GLY A 1 817 ? 17.008 -10.033 -13.311 1.00 78.12 817 GLY A O 1
ATOM 6427 N N . VAL A 1 818 ? 19.206 -10.465 -13.558 1.00 87.31 818 VAL A N 1
ATOM 6428 C CA . VAL A 1 818 ? 19.658 -9.067 -13.609 1.00 87.31 818 VAL A CA 1
ATOM 6429 C C . VAL A 1 818 ? 19.775 -8.565 -15.042 1.00 87.31 818 VAL A C 1
ATOM 6431 O O . VAL A 1 818 ? 20.077 -9.316 -15.969 1.00 87.31 818 VAL A O 1
ATOM 6434 N N . ARG A 1 819 ? 19.593 -7.262 -15.234 1.00 89.31 819 ARG A N 1
ATOM 6435 C CA . ARG A 1 819 ? 19.719 -6.601 -16.531 1.00 89.31 819 ARG A CA 1
ATOM 6436 C C . ARG A 1 819 ? 21.072 -5.906 -16.641 1.00 89.31 819 ARG A C 1
ATOM 6438 O O . ARG A 1 819 ? 21.427 -5.100 -15.787 1.00 89.31 819 ARG A O 1
ATOM 6445 N N . LEU A 1 820 ? 21.795 -6.136 -17.736 1.00 90.75 820 LEU A N 1
ATOM 6446 C CA . LEU A 1 820 ? 22.916 -5.272 -18.114 1.00 90.75 820 LEU A CA 1
ATOM 6447 C C . LEU A 1 820 ? 22.363 -3.913 -18.557 1.00 90.75 820 LEU A C 1
ATOM 6449 O O . LEU A 1 820 ? 21.720 -3.824 -19.602 1.00 90.75 820 LEU A O 1
ATOM 6453 N N . SER A 1 821 ? 22.587 -2.870 -17.761 1.00 87.19 821 SER A N 1
ATOM 6454 C CA . SER A 1 821 ? 22.013 -1.545 -18.007 1.00 87.19 821 SER A CA 1
ATOM 6455 C C . SER A 1 821 ? 22.961 -0.620 -18.751 1.00 87.19 821 SER A C 1
ATOM 6457 O O . SER A 1 821 ? 22.532 0.126 -19.633 1.00 87.19 821 SER A O 1
ATOM 6459 N N . ARG A 1 822 ? 24.258 -0.695 -18.442 1.00 88.88 822 ARG A N 1
ATOM 6460 C CA . ARG A 1 822 ? 25.284 0.129 -19.083 1.00 88.88 822 ARG A CA 1
ATOM 6461 C C . ARG A 1 822 ? 26.610 -0.617 -19.186 1.00 88.88 822 ARG A C 1
ATOM 6463 O O . ARG A 1 822 ? 27.001 -1.343 -18.274 1.00 88.88 822 ARG A O 1
ATOM 6470 N N . MET A 1 823 ? 27.312 -0.397 -20.293 1.00 93.44 823 MET A N 1
ATOM 6471 C CA . MET A 1 823 ? 28.680 -0.858 -20.519 1.00 93.44 823 MET A CA 1
ATOM 6472 C C . MET A 1 823 ? 29.473 0.282 -21.158 1.00 93.44 823 MET A C 1
ATOM 6474 O O . MET A 1 823 ? 29.064 0.807 -22.192 1.00 93.44 823 MET A O 1
ATOM 6478 N N . GLU A 1 824 ? 30.587 0.683 -20.548 1.00 91.62 824 GLU A N 1
ATOM 6479 C CA . GLU A 1 824 ? 31.368 1.847 -20.985 1.00 91.62 824 GLU A CA 1
ATOM 6480 C C . GLU A 1 824 ? 32.857 1.547 -21.024 1.00 91.62 824 GLU A C 1
ATOM 6482 O O . GLU A 1 824 ? 33.402 0.976 -20.081 1.00 91.62 824 GLU A O 1
ATOM 6487 N N . ARG A 1 825 ? 33.548 1.991 -22.077 1.00 90.94 825 ARG A N 1
ATOM 6488 C CA . ARG A 1 825 ? 35.014 1.970 -22.085 1.00 90.94 825 ARG A CA 1
ATOM 6489 C C . ARG A 1 825 ? 35.550 3.054 -21.159 1.00 90.94 825 ARG A C 1
ATOM 6491 O O . ARG A 1 825 ? 35.094 4.193 -21.196 1.00 90.94 825 ARG A O 1
ATOM 6498 N N . MET A 1 826 ? 36.550 2.691 -20.372 1.00 89.56 826 MET A N 1
ATOM 6499 C CA . MET A 1 826 ? 37.249 3.571 -19.447 1.00 89.56 826 MET A CA 1
ATOM 6500 C C . MET A 1 826 ? 38.729 3.625 -19.829 1.00 89.56 826 MET A C 1
ATOM 6502 O O . MET A 1 826 ? 39.277 2.651 -20.345 1.00 89.56 826 MET A O 1
ATOM 6506 N N . SER A 1 827 ? 39.382 4.752 -19.549 1.00 84.50 827 SER A N 1
ATOM 6507 C CA . SER A 1 827 ? 40.835 4.900 -19.712 1.00 84.50 827 SER A CA 1
ATOM 6508 C C . SER A 1 827 ? 41.623 4.507 -18.462 1.00 84.50 827 SER A C 1
ATOM 6510 O O . SER A 1 827 ? 42.841 4.593 -18.468 1.00 84.50 827 SER A O 1
ATOM 6512 N N . PHE A 1 828 ? 40.945 4.145 -17.371 1.00 87.31 828 PHE A N 1
ATOM 6513 C CA . PHE A 1 828 ? 41.593 3.793 -16.115 1.00 87.31 828 PHE A CA 1
ATOM 6514 C C . PHE A 1 828 ? 40.720 2.883 -15.251 1.00 87.31 828 PHE A C 1
ATOM 6516 O O . PHE A 1 828 ? 39.493 2.828 -15.408 1.00 87.31 828 PHE A O 1
ATOM 6523 N N . VAL A 1 829 ? 41.356 2.226 -14.283 1.00 89.44 829 VAL A N 1
ATOM 6524 C CA . VAL A 1 829 ? 40.692 1.594 -13.138 1.00 89.44 829 VAL A CA 1
ATOM 6525 C C . VAL A 1 829 ? 41.350 2.052 -11.841 1.00 89.44 829 VAL A C 1
ATOM 6527 O O . VAL A 1 829 ? 42.571 2.163 -11.759 1.00 89.44 829 VAL A O 1
ATOM 6530 N N . ASN A 1 830 ? 40.525 2.299 -10.824 1.00 90.81 830 ASN A N 1
ATOM 6531 C CA . ASN A 1 830 ? 40.994 2.534 -9.464 1.00 90.81 830 ASN A CA 1
ATOM 6532 C C . ASN A 1 830 ? 40.880 1.226 -8.695 1.00 90.81 830 ASN A C 1
ATOM 6534 O O . ASN A 1 830 ? 39.789 0.658 -8.637 1.00 90.81 830 ASN A O 1
ATOM 6538 N N . VAL A 1 831 ? 41.989 0.783 -8.115 1.00 89.94 831 VAL A N 1
ATOM 6539 C CA . VAL A 1 831 ? 42.053 -0.416 -7.282 1.00 89.94 831 VAL A CA 1
ATOM 6540 C C . VAL A 1 831 ? 42.394 0.014 -5.865 1.00 89.94 831 VAL A C 1
ATOM 6542 O O . VAL A 1 831 ? 43.422 0.650 -5.626 1.00 89.94 831 VAL A O 1
ATOM 6545 N N . TYR A 1 832 ? 41.505 -0.287 -4.926 1.00 91.50 832 TYR A N 1
ATOM 6546 C CA . TYR A 1 832 ? 41.664 0.118 -3.534 1.00 91.50 832 TYR A CA 1
ATOM 6547 C C . TYR A 1 832 ? 42.440 -0.945 -2.752 1.00 91.50 832 TYR A C 1
ATOM 6549 O O . TYR A 1 832 ? 42.109 -2.127 -2.808 1.00 91.50 832 TYR A O 1
ATOM 6557 N N . GLY A 1 833 ? 43.445 -0.523 -1.975 1.00 90.00 833 GLY A N 1
ATOM 6558 C CA . GLY A 1 833 ? 44.242 -1.428 -1.129 1.00 90.00 833 GLY A CA 1
ATOM 6559 C C . GLY A 1 833 ? 43.481 -1.986 0.080 1.00 90.00 833 GLY A C 1
ATOM 6560 O O . GLY A 1 833 ? 43.989 -2.846 0.806 1.00 90.00 833 GLY A O 1
ATOM 6561 N N . ARG A 1 834 ? 42.263 -1.489 0.311 1.00 94.38 834 ARG A N 1
ATOM 6562 C CA . ARG A 1 834 ? 41.322 -1.982 1.309 1.00 94.38 834 ARG A CA 1
ATOM 6563 C C . ARG A 1 834 ? 39.910 -1.961 0.737 1.00 94.38 834 ARG A C 1
ATOM 6565 O O . ARG A 1 834 ? 39.515 -0.991 0.098 1.00 94.38 834 ARG A O 1
ATOM 6572 N N . ALA A 1 835 ? 39.131 -2.996 1.012 1.00 94.12 835 ALA A N 1
ATOM 6573 C CA . ALA A 1 835 ? 37.711 -3.052 0.695 1.00 94.12 835 ALA A CA 1
ATOM 6574 C C . ALA A 1 835 ? 36.927 -3.544 1.910 1.00 94.12 835 ALA A C 1
ATOM 6576 O O . ALA A 1 835 ? 37.420 -4.374 2.676 1.00 94.12 835 ALA A O 1
ATOM 6577 N N . VAL A 1 836 ? 35.711 -3.036 2.083 1.00 94.12 836 VAL A N 1
ATOM 6578 C CA . VAL A 1 836 ? 34.762 -3.539 3.079 1.00 94.12 836 VAL A CA 1
ATOM 6579 C C . VAL A 1 836 ? 33.663 -4.326 2.376 1.00 94.12 836 VAL A C 1
ATOM 6581 O O . VAL A 1 836 ? 33.146 -3.872 1.353 1.00 94.12 836 VAL A O 1
ATOM 6584 N N . ALA A 1 837 ? 33.306 -5.483 2.929 1.00 94.44 837 ALA A N 1
ATOM 6585 C CA . ALA A 1 837 ? 32.083 -6.204 2.607 1.00 94.44 837 ALA A CA 1
ATOM 6586 C C . ALA A 1 837 ? 31.287 -6.421 3.895 1.00 94.44 837 ALA A C 1
ATOM 6588 O O . ALA A 1 837 ? 31.779 -7.049 4.832 1.00 94.44 837 ALA A O 1
ATOM 6589 N N . SER A 1 838 ? 30.066 -5.903 3.950 1.00 91.31 838 SER A N 1
ATOM 6590 C CA . SER A 1 838 ? 29.202 -6.061 5.121 1.00 91.31 838 SER A CA 1
ATOM 6591 C C . SER A 1 838 ? 28.132 -7.102 4.853 1.00 91.31 838 SER A C 1
ATOM 6593 O O . SER A 1 838 ? 27.411 -6.990 3.856 1.00 91.31 838 SER A O 1
ATOM 6595 N N . ILE A 1 839 ? 28.001 -8.071 5.760 1.00 92.12 839 ILE A N 1
ATOM 6596 C CA . ILE A 1 839 ? 27.003 -9.135 5.644 1.00 92.12 839 ILE A CA 1
ATOM 6597 C C . ILE A 1 839 ? 25.814 -8.918 6.586 1.00 92.12 839 ILE A C 1
ATOM 6599 O O . ILE A 1 839 ? 25.964 -8.386 7.686 1.00 92.12 839 ILE A O 1
ATOM 6603 N N . ASP A 1 840 ? 24.646 -9.396 6.165 1.00 88.44 840 ASP A N 1
ATOM 6604 C CA . ASP A 1 840 ? 23.470 -9.656 7.000 1.00 88.44 840 ASP A CA 1
ATOM 6605 C C . ASP A 1 840 ? 23.101 -11.137 6.848 1.00 88.44 840 ASP A C 1
ATOM 6607 O O . ASP A 1 840 ? 22.678 -11.576 5.774 1.00 88.44 840 ASP A O 1
ATOM 6611 N N . LEU A 1 841 ? 23.334 -11.910 7.909 1.00 89.19 841 LEU A N 1
ATOM 6612 C CA . LEU A 1 841 ? 23.053 -13.338 8.000 1.00 89.19 841 LEU A CA 1
ATOM 6613 C C . LEU A 1 841 ? 21.822 -13.563 8.881 1.00 89.19 841 LEU A C 1
ATOM 6615 O O . LEU A 1 841 ? 21.748 -13.067 10.006 1.00 89.19 841 LEU A O 1
ATOM 6619 N N . ARG A 1 842 ? 20.873 -14.356 8.385 1.00 88.44 842 ARG A N 1
ATOM 6620 C CA . ARG A 1 842 ? 19.649 -14.747 9.083 1.00 88.44 842 ARG A CA 1
ATOM 6621 C C . ARG A 1 842 ? 19.546 -16.259 9.150 1.00 88.44 842 ARG A C 1
ATOM 6623 O O . ARG A 1 842 ? 19.671 -16.922 8.121 1.00 88.44 842 ARG A O 1
ATOM 6630 N N . ALA A 1 843 ? 19.225 -16.796 10.324 1.00 87.69 843 ALA A N 1
ATOM 6631 C CA . ALA A 1 843 ? 18.974 -18.228 10.505 1.00 87.69 843 ALA A CA 1
ATOM 6632 C C . ALA A 1 843 ? 17.770 -18.482 11.419 1.00 87.69 843 ALA A C 1
ATOM 6634 O O . ALA A 1 843 ? 17.492 -17.698 12.324 1.00 87.69 843 ALA A O 1
ATOM 6635 N N . THR A 1 844 ? 17.058 -19.586 11.203 1.00 83.06 844 THR A N 1
ATOM 6636 C CA . THR A 1 844 ? 15.906 -19.975 12.038 1.00 83.06 844 THR A CA 1
ATOM 6637 C C . THR A 1 844 ? 16.324 -20.557 13.382 1.00 83.06 844 THR A C 1
ATOM 6639 O O . THR A 1 844 ? 15.590 -20.432 14.358 1.00 83.06 844 THR A O 1
ATOM 6642 N N . GLU A 1 845 ? 17.504 -21.177 13.424 1.00 85.62 845 GLU A N 1
ATOM 6643 C CA . GLU A 1 845 ? 18.081 -21.809 14.607 1.00 85.62 845 GLU A CA 1
ATOM 6644 C C . GLU A 1 845 ? 19.498 -21.288 14.855 1.00 85.62 845 GLU A C 1
ATOM 6646 O O . GLU A 1 845 ? 20.246 -20.958 13.926 1.00 85.62 845 GLU A O 1
ATOM 6651 N N . LYS A 1 846 ? 19.882 -21.229 16.131 1.00 85.50 846 LYS A N 1
ATOM 6652 C CA . LYS A 1 846 ? 21.186 -20.708 16.551 1.00 85.50 846 LYS A CA 1
ATOM 6653 C C . LYS A 1 846 ? 22.329 -21.590 16.053 1.00 85.50 846 LYS A C 1
ATOM 6655 O O . LYS A 1 846 ? 23.351 -21.081 15.598 1.00 85.50 846 LYS A O 1
ATOM 6660 N N . GLU A 1 847 ? 22.134 -22.903 16.094 1.00 89.00 847 GLU A N 1
ATOM 6661 C CA . GLU A 1 847 ? 23.093 -23.911 15.648 1.00 89.00 847 GLU A CA 1
ATOM 6662 C C . GLU A 1 847 ? 23.394 -23.768 14.152 1.00 89.00 847 GLU A C 1
ATOM 6664 O O . GLU A 1 847 ? 24.552 -23.861 13.752 1.00 89.00 847 GLU A O 1
ATOM 6669 N N . GLN A 1 848 ? 22.381 -23.465 13.330 1.00 86.81 848 GLN A N 1
ATOM 6670 C CA . GLN A 1 848 ? 22.571 -23.228 11.894 1.00 86.81 848 GLN A CA 1
ATOM 6671 C C . GLN A 1 848 ? 23.424 -21.986 11.630 1.00 86.81 848 GLN A C 1
ATOM 6673 O O . GLN A 1 848 ? 24.329 -22.042 10.803 1.00 86.81 848 GLN A O 1
ATOM 6678 N N . SER A 1 849 ? 23.176 -20.884 12.350 1.00 87.19 849 SER A N 1
ATOM 6679 C CA . SER A 1 849 ? 23.990 -19.664 12.236 1.00 87.19 849 SER A CA 1
ATOM 6680 C C . SER A 1 849 ? 25.451 -19.925 12.617 1.00 87.19 849 SER A C 1
ATOM 6682 O O . SER A 1 849 ? 26.372 -19.525 11.905 1.00 87.19 849 SER A O 1
ATOM 6684 N N . GLN A 1 850 ? 25.675 -20.665 13.708 1.00 89.81 850 GLN A N 1
ATOM 6685 C CA . GLN A 1 850 ? 27.019 -21.041 14.151 1.00 89.81 850 GLN A CA 1
ATOM 6686 C C . GLN A 1 850 ? 27.740 -21.926 13.136 1.00 89.81 850 GLN A C 1
ATOM 6688 O O . GLN A 1 850 ? 28.930 -21.736 12.904 1.00 89.81 850 GLN A O 1
ATOM 6693 N N . GLU A 1 851 ? 27.042 -22.883 12.529 1.00 92.00 851 GLU A N 1
ATOM 6694 C CA . GLU A 1 851 ? 27.634 -23.759 11.520 1.00 92.00 851 GLU A CA 1
ATOM 6695 C C . GLU A 1 851 ? 27.942 -23.002 10.222 1.00 92.00 851 GLU A C 1
ATOM 6697 O O . GLU A 1 851 ? 29.043 -23.120 9.691 1.00 92.00 851 GLU A O 1
ATOM 6702 N N . PHE A 1 852 ? 27.032 -22.131 9.774 1.00 91.69 852 PHE A N 1
ATOM 6703 C CA . PHE A 1 852 ? 27.261 -21.261 8.618 1.00 91.69 852 PHE A CA 1
ATOM 6704 C C . PHE A 1 852 ? 28.476 -20.347 8.833 1.00 91.69 852 PHE A C 1
ATOM 6706 O O . PHE A 1 852 ? 29.299 -20.179 7.935 1.00 91.69 852 PHE A O 1
ATOM 6713 N N . ARG A 1 853 ? 28.638 -19.792 10.045 1.00 91.69 853 ARG A N 1
ATOM 6714 C CA . ARG A 1 853 ? 29.797 -18.963 10.411 1.00 91.69 853 ARG A CA 1
ATOM 6715 C C . ARG A 1 853 ? 31.115 -19.736 10.320 1.00 91.69 853 ARG A C 1
ATOM 6717 O O . ARG A 1 853 ? 32.101 -19.144 9.888 1.00 91.69 853 ARG A O 1
ATOM 6724 N N . LYS A 1 854 ? 31.142 -21.020 10.703 1.00 93.12 854 LYS A N 1
ATOM 6725 C CA . LYS A 1 854 ? 32.345 -21.868 10.608 1.00 93.12 854 LYS A CA 1
ATOM 6726 C C . LYS A 1 854 ? 32.730 -22.153 9.160 1.00 93.12 854 LYS A C 1
ATOM 6728 O O . LYS A 1 854 ? 33.895 -22.007 8.807 1.00 93.12 854 LYS A O 1
ATOM 6733 N N . GLU A 1 855 ? 31.766 -22.526 8.321 1.00 94.56 855 GLU A N 1
ATOM 6734 C CA . GLU A 1 855 ? 32.012 -22.753 6.890 1.00 94.56 855 GLU A CA 1
ATOM 6735 C C . GLU A 1 855 ? 32.480 -21.464 6.198 1.00 94.56 855 GLU A C 1
ATOM 6737 O O . GLU A 1 855 ? 33.398 -21.472 5.375 1.00 94.56 855 GLU A O 1
ATOM 6742 N N . MET A 1 856 ? 31.933 -20.320 6.615 1.00 94.38 856 MET A N 1
ATOM 6743 C CA . MET A 1 856 ? 32.394 -19.009 6.172 1.00 94.38 856 MET A CA 1
ATOM 6744 C C . MET A 1 856 ? 33.840 -18.700 6.605 1.00 94.38 856 MET A C 1
ATOM 6746 O O . MET A 1 856 ? 34.585 -18.133 5.810 1.00 94.38 856 MET A O 1
ATOM 6750 N N . ASP A 1 857 ? 34.280 -19.082 7.811 1.00 94.19 857 ASP A N 1
ATOM 6751 C CA . ASP A 1 857 ? 35.688 -18.925 8.228 1.00 94.19 857 ASP A CA 1
ATOM 6752 C C . ASP A 1 857 ? 36.643 -19.744 7.351 1.00 94.19 857 ASP A C 1
ATOM 6754 O O . ASP A 1 857 ? 37.701 -19.253 6.950 1.00 94.19 857 ASP A O 1
ATOM 6758 N N . ILE A 1 858 ? 36.266 -20.984 7.024 1.00 94.81 858 ILE A N 1
ATOM 6759 C CA . ILE A 1 858 ? 37.048 -21.850 6.129 1.00 94.81 858 ILE A CA 1
ATOM 6760 C C . ILE A 1 858 ? 37.158 -21.193 4.749 1.00 94.81 858 ILE A C 1
ATOM 6762 O O . ILE A 1 858 ? 38.257 -21.047 4.210 1.00 94.81 858 ILE A O 1
ATOM 6766 N N . MET A 1 859 ? 36.025 -20.730 4.217 1.00 94.62 859 MET A N 1
ATOM 6767 C CA . MET A 1 859 ? 35.938 -20.020 2.943 1.00 94.62 859 MET A CA 1
ATOM 6768 C C . MET A 1 859 ? 36.812 -18.759 2.915 1.00 94.62 859 MET A C 1
ATOM 6770 O O . MET A 1 859 ? 37.517 -18.529 1.932 1.00 94.62 859 MET A O 1
ATOM 6774 N N . LEU A 1 860 ? 36.793 -17.948 3.976 1.00 95.12 860 LEU A N 1
ATOM 6775 C CA . LEU A 1 860 ? 37.620 -16.745 4.084 1.00 95.12 860 LEU A CA 1
ATOM 6776 C C . LEU A 1 860 ? 39.114 -17.080 4.057 1.00 95.12 860 LEU A C 1
ATOM 6778 O O . LEU A 1 860 ? 39.866 -16.408 3.354 1.00 95.12 860 LEU A O 1
ATOM 6782 N N . GLY A 1 861 ? 39.534 -18.158 4.725 1.00 95.12 861 GLY A N 1
ATOM 6783 C CA . GLY A 1 861 ? 40.921 -18.628 4.674 1.00 95.12 861 GLY A CA 1
ATOM 6784 C C . GLY A 1 861 ? 41.381 -19.052 3.271 1.00 95.12 861 GLY A C 1
ATOM 6785 O O . GLY A 1 861 ? 42.566 -18.935 2.944 1.00 95.12 861 GLY A O 1
ATOM 6786 N N . ASP A 1 862 ? 40.468 -19.520 2.417 1.00 95.19 862 ASP A N 1
ATOM 6787 C CA . ASP A 1 862 ? 40.761 -19.810 1.009 1.00 95.19 862 ASP A CA 1
ATOM 6788 C C . ASP A 1 862 ? 40.822 -18.536 0.157 1.00 95.19 862 ASP A C 1
ATOM 6790 O O . ASP A 1 862 ? 41.704 -18.412 -0.697 1.00 95.19 862 ASP A O 1
ATOM 6794 N N . VAL A 1 863 ? 39.940 -17.565 0.419 1.00 94.81 863 VAL A N 1
ATOM 6795 C CA . VAL A 1 863 ? 39.955 -16.245 -0.234 1.00 94.81 863 VAL A CA 1
ATOM 6796 C C . VAL A 1 863 ? 41.253 -15.491 0.086 1.00 94.81 863 VAL A C 1
ATOM 6798 O O . VAL A 1 863 ? 41.890 -14.969 -0.831 1.00 94.81 863 VAL A O 1
ATOM 6801 N N . GLU A 1 864 ? 41.708 -15.497 1.344 1.00 95.69 864 GLU A N 1
ATOM 6802 C CA . GLU A 1 864 ? 42.987 -14.893 1.754 1.00 95.69 864 GLU A CA 1
ATOM 6803 C C . GLU A 1 864 ? 44.167 -15.439 0.942 1.00 95.69 864 GLU A C 1
ATOM 6805 O O . GLU A 1 864 ? 44.975 -14.674 0.409 1.00 95.69 864 GLU A O 1
ATOM 6810 N N . LYS A 1 865 ? 44.243 -16.767 0.787 1.00 94.88 865 LYS A N 1
ATOM 6811 C CA . LYS A 1 865 ? 45.314 -17.426 0.025 1.00 94.88 865 LYS A CA 1
ATOM 6812 C C . LYS A 1 865 ? 45.226 -17.128 -1.466 1.00 94.88 865 LYS A C 1
ATOM 6814 O O . LYS A 1 865 ? 46.247 -16.833 -2.081 1.00 94.88 865 LYS A O 1
ATOM 6819 N N . GLN A 1 866 ? 44.031 -17.226 -2.050 1.00 92.88 866 GLN A N 1
ATOM 6820 C CA . GLN A 1 866 ? 43.836 -17.079 -3.492 1.00 92.88 866 GLN A CA 1
ATOM 6821 C C . GLN A 1 866 ? 44.156 -15.662 -3.971 1.00 92.88 866 GLN A C 1
ATOM 6823 O O . GLN A 1 866 ? 44.845 -15.497 -4.975 1.00 92.88 866 GLN A O 1
ATOM 6828 N N . PHE A 1 867 ? 43.680 -14.647 -3.250 1.00 92.81 867 PHE A N 1
ATOM 6829 C CA . PHE A 1 867 ? 43.847 -13.246 -3.642 1.00 92.81 867 PHE A CA 1
ATOM 6830 C C . PHE A 1 867 ? 45.064 -12.583 -2.987 1.00 92.81 867 PHE A C 1
ATOM 6832 O O . PHE A 1 867 ? 45.356 -11.424 -3.273 1.00 92.81 867 PHE A O 1
ATOM 6839 N N . SER A 1 868 ? 45.801 -13.312 -2.136 1.00 94.31 868 SER A N 1
ATOM 6840 C CA . SER A 1 868 ? 46.933 -12.782 -1.361 1.00 94.31 868 SER A CA 1
ATOM 6841 C C . SER A 1 868 ? 46.549 -11.537 -0.553 1.00 94.31 868 SER A C 1
ATOM 6843 O O . SER A 1 868 ? 47.271 -10.539 -0.530 1.00 94.31 868 SER A O 1
ATOM 6845 N N . VAL A 1 869 ? 45.385 -11.597 0.096 1.00 94.62 869 VAL A N 1
ATOM 6846 C CA . VAL A 1 869 ? 44.851 -10.533 0.954 1.00 94.62 869 VAL A CA 1
ATOM 6847 C C . VAL A 1 869 ? 44.815 -10.994 2.406 1.00 94.62 869 VAL A C 1
ATOM 6849 O O . VAL A 1 869 ? 44.815 -12.189 2.690 1.00 94.62 869 VAL A O 1
ATOM 6852 N N . ARG A 1 870 ? 44.750 -10.038 3.330 1.00 96.38 870 ARG A N 1
ATOM 6853 C CA . ARG A 1 870 ? 44.433 -10.278 4.741 1.00 96.38 870 ARG A CA 1
ATOM 6854 C C . ARG A 1 870 ? 42.993 -9.859 5.010 1.00 96.38 870 ARG A C 1
ATOM 6856 O O . ARG A 1 870 ? 42.608 -8.772 4.577 1.00 96.38 870 ARG A O 1
ATOM 6863 N N . VAL A 1 871 ? 42.233 -10.666 5.742 1.00 96.50 871 VAL A N 1
ATOM 6864 C CA . VAL A 1 871 ? 40.856 -10.360 6.137 1.00 96.50 871 VAL A CA 1
ATOM 6865 C C . VAL A 1 871 ? 40.776 -10.115 7.641 1.00 96.50 871 VAL A C 1
ATOM 6867 O O . VAL A 1 871 ? 41.240 -10.907 8.454 1.00 96.50 871 VAL A O 1
ATOM 6870 N N . GLU A 1 872 ? 40.170 -8.996 8.021 1.00 95.31 872 GLU A N 1
ATOM 6871 C CA . GLU A 1 872 ? 39.785 -8.689 9.402 1.00 95.31 872 GLU A CA 1
ATOM 6872 C C . GLU A 1 872 ? 38.256 -8.615 9.483 1.00 95.31 872 GLU A C 1
ATOM 6874 O O . GLU A 1 872 ? 37.617 -8.280 8.487 1.00 95.31 872 GLU A O 1
ATOM 6879 N N . SER A 1 873 ? 37.651 -8.894 10.640 1.00 93.44 873 SER A N 1
ATOM 6880 C CA . SER A 1 873 ? 36.198 -8.777 10.802 1.00 93.44 873 SER A CA 1
ATOM 6881 C C . SER A 1 873 ? 35.782 -8.042 12.075 1.00 93.44 873 SER A C 1
ATOM 6883 O O . SER A 1 873 ? 36.543 -7.946 13.040 1.00 93.44 873 SER A O 1
ATOM 6885 N N . SER A 1 874 ? 34.576 -7.470 12.063 1.00 89.50 874 SER A N 1
ATOM 6886 C CA . SER A 1 874 ? 34.006 -6.713 13.178 1.00 89.50 874 SER A CA 1
ATOM 6887 C C . SER A 1 874 ? 32.508 -6.982 13.303 1.00 89.50 874 SER A C 1
ATOM 6889 O O . SER A 1 874 ? 31.725 -6.601 12.426 1.00 89.50 874 SER A O 1
ATOM 6891 N N . LEU A 1 875 ? 32.102 -7.630 14.399 1.00 85.81 875 LEU A N 1
ATOM 6892 C CA . LEU A 1 875 ? 30.699 -7.920 14.696 1.00 85.81 875 LEU A CA 1
ATOM 6893 C C . LEU A 1 875 ? 29.939 -6.620 14.975 1.00 85.81 875 LEU A C 1
ATOM 6895 O O . LEU A 1 875 ? 30.323 -5.849 15.851 1.00 85.81 875 LEU A O 1
ATOM 6899 N N . GLN A 1 876 ? 28.847 -6.411 14.248 1.00 79.38 876 GLN A N 1
ATOM 6900 C CA . GLN A 1 876 ? 27.986 -5.238 14.394 1.00 79.38 876 GLN A CA 1
ATOM 6901 C C . GLN A 1 876 ? 26.746 -5.557 15.231 1.00 79.38 876 GLN A C 1
ATOM 6903 O O . GLN A 1 876 ? 26.382 -4.792 16.121 1.00 79.38 876 GLN A O 1
ATOM 6908 N N . GLN A 1 877 ? 26.104 -6.699 14.971 1.00 79.31 877 GLN A N 1
ATOM 6909 C CA . GLN A 1 877 ? 24.882 -7.101 15.664 1.00 79.31 877 GLN A CA 1
ATOM 6910 C C . GLN A 1 877 ? 24.763 -8.623 15.727 1.00 79.31 877 GLN A C 1
ATOM 6912 O O . GLN A 1 877 ? 25.048 -9.312 14.749 1.00 79.31 877 GLN A O 1
ATOM 6917 N N . GLN A 1 878 ? 24.282 -9.139 16.859 1.00 82.00 878 GLN A N 1
ATOM 6918 C CA . GLN A 1 878 ? 23.915 -10.543 17.007 1.00 82.00 878 GLN A CA 1
ATOM 6919 C C . GLN A 1 878 ? 22.638 -10.678 17.840 1.00 82.00 878 GLN A C 1
ATOM 6921 O O . GLN A 1 878 ? 22.580 -10.205 18.975 1.00 82.00 878 GLN A O 1
ATOM 6926 N N . VAL A 1 879 ? 21.622 -11.326 17.274 1.00 77.81 879 VAL A N 1
ATOM 6927 C CA . VAL A 1 879 ? 20.320 -11.569 17.907 1.00 77.81 879 VAL A CA 1
ATOM 6928 C C . VAL A 1 879 ? 19.945 -13.032 17.693 1.00 77.81 879 VAL A C 1
ATOM 6930 O O . VAL A 1 879 ? 19.995 -13.526 16.568 1.00 77.81 879 VAL A O 1
ATOM 6933 N N . ASP A 1 880 ? 19.587 -13.738 18.764 1.00 81.75 880 ASP A N 1
ATOM 6934 C CA . ASP A 1 880 ? 19.158 -15.137 18.671 1.00 81.75 880 ASP A CA 1
ATOM 6935 C C . ASP A 1 880 ? 17.737 -15.240 18.065 1.00 81.75 880 ASP A C 1
ATOM 6937 O O . ASP A 1 880 ? 16.947 -14.308 18.212 1.00 81.75 880 ASP A O 1
ATOM 6941 N N . PRO A 1 881 ? 17.377 -16.351 17.392 1.00 83.75 881 PRO A N 1
ATOM 6942 C CA . PRO A 1 881 ? 16.014 -16.568 16.901 1.00 83.75 881 PRO A CA 1
ATOM 6943 C C . PRO A 1 881 ? 14.976 -16.638 18.035 1.00 83.75 881 PRO A C 1
ATOM 6945 O O . PRO A 1 881 ? 15.277 -17.120 19.129 1.00 83.75 881 PRO A O 1
ATOM 6948 N N . TYR A 1 882 ? 13.730 -16.234 17.758 1.00 83.25 882 TYR A N 1
ATOM 6949 C CA . TYR A 1 882 ? 12.640 -16.218 18.749 1.00 83.25 882 TYR A CA 1
ATOM 6950 C C . TYR A 1 882 ? 11.361 -16.889 18.239 1.00 83.25 882 TYR A C 1
ATOM 6952 O O . TYR A 1 882 ? 10.897 -16.612 17.133 1.00 83.25 882 TYR A O 1
ATOM 6960 N N . SER A 1 883 ? 10.753 -17.739 19.072 1.00 88.06 883 SER A N 1
ATOM 6961 C CA . SER A 1 883 ? 9.487 -18.422 18.778 1.00 88.06 883 SER A CA 1
ATOM 6962 C C . SER A 1 883 ? 8.290 -17.605 19.266 1.00 88.06 883 SER A C 1
ATOM 6964 O O . SER A 1 883 ? 7.998 -17.588 20.462 1.00 88.06 883 SER A O 1
ATOM 6966 N N . LEU A 1 884 ? 7.567 -16.971 18.338 1.00 90.38 884 LEU A N 1
ATOM 6967 C CA . LEU A 1 884 ? 6.325 -16.250 18.641 1.00 90.38 884 LEU A CA 1
ATOM 6968 C C . LEU A 1 884 ? 5.200 -17.195 19.068 1.00 90.38 884 LEU A C 1
ATOM 6970 O O . LEU A 1 884 ? 4.388 -16.857 19.929 1.00 90.38 884 LEU A O 1
ATOM 6974 N N . ALA A 1 885 ? 5.193 -18.414 18.525 1.00 89.56 885 ALA A N 1
ATOM 6975 C CA . ALA A 1 885 ? 4.224 -19.437 18.898 1.00 89.56 885 ALA A CA 1
ATOM 6976 C C . ALA A 1 885 ? 4.325 -19.850 20.377 1.00 89.56 885 ALA A C 1
ATOM 6978 O O . ALA A 1 885 ? 3.322 -20.226 20.993 1.00 89.56 885 ALA A O 1
ATOM 6979 N N . GLU A 1 886 ? 5.528 -19.777 20.949 1.00 89.62 886 GLU A N 1
ATOM 6980 C CA . GLU A 1 886 ? 5.795 -20.072 22.359 1.00 89.62 886 GLU A CA 1
ATOM 6981 C C . GLU A 1 886 ? 5.628 -18.831 23.239 1.00 89.62 886 GLU A C 1
ATOM 6983 O O . GLU A 1 886 ? 4.959 -18.904 24.270 1.00 89.62 886 GLU A O 1
ATOM 6988 N N . SER A 1 887 ? 6.179 -17.684 22.827 1.00 88.88 887 SER A N 1
ATOM 6989 C CA . SER A 1 887 ? 6.126 -16.442 23.611 1.00 88.88 887 SER A CA 1
ATOM 6990 C C . SER A 1 887 ? 4.732 -15.796 23.626 1.00 88.88 887 SER A C 1
ATOM 6992 O O . SER A 1 887 ? 4.392 -15.074 24.572 1.00 88.88 887 SER A O 1
ATOM 6994 N N . GLY A 1 888 ? 3.903 -16.121 22.629 1.00 92.19 888 GLY A N 1
ATOM 6995 C CA . GLY A 1 888 ? 2.468 -15.866 22.582 1.00 92.19 888 GLY A CA 1
ATOM 6996 C C . GLY A 1 888 ? 2.046 -14.604 21.838 1.00 92.19 888 GLY A C 1
ATOM 6997 O O . GLY A 1 888 ? 0.862 -14.285 21.882 1.00 92.19 888 GLY A O 1
ATOM 6998 N N . GLN A 1 889 ? 2.959 -13.896 21.170 1.00 93.81 889 GLN A N 1
ATOM 6999 C CA . GLN A 1 889 ? 2.643 -12.702 20.379 1.00 93.81 889 GLN A CA 1
ATOM 7000 C C . GLN A 1 889 ? 2.160 -13.080 18.974 1.00 93.81 889 GLN A C 1
ATOM 7002 O O . GLN A 1 889 ? 2.580 -14.087 18.407 1.00 93.81 889 GLN A O 1
ATOM 7007 N N . VAL A 1 890 ? 1.286 -12.256 18.401 1.00 95.38 890 VAL A N 1
ATOM 7008 C CA . VAL A 1 890 ? 0.789 -12.418 17.033 1.00 95.38 890 VAL A CA 1
ATOM 7009 C C . VAL A 1 890 ? 1.521 -11.455 16.114 1.00 95.38 890 VAL A C 1
ATOM 7011 O O . VAL A 1 890 ? 1.475 -10.250 16.327 1.00 95.38 890 VAL A O 1
ATOM 7014 N N . LEU A 1 891 ? 2.126 -12.006 15.067 1.00 95.38 891 LEU A N 1
ATOM 7015 C CA . LEU A 1 891 ? 2.559 -11.275 13.884 1.00 95.38 891 LEU A CA 1
ATOM 7016 C C . LEU A 1 891 ? 1.857 -11.912 12.678 1.00 95.38 891 LEU A C 1
ATOM 7018 O O . LEU A 1 891 ? 2.158 -13.048 12.298 1.00 95.38 891 LEU A O 1
ATOM 7022 N N . LEU A 1 892 ? 0.847 -11.216 12.159 1.00 95.06 892 LEU A N 1
ATOM 7023 C CA . LEU A 1 892 ? 0.033 -11.624 11.020 1.00 95.06 892 LEU A CA 1
ATOM 7024 C C . LEU A 1 892 ? 0.589 -10.974 9.755 1.00 95.06 892 LEU A C 1
ATOM 7026 O O . LEU A 1 892 ? 0.525 -9.758 9.607 1.00 95.06 892 LEU A O 1
ATOM 7030 N N . MET A 1 893 ? 1.102 -11.805 8.855 1.00 92.81 893 MET A N 1
ATOM 7031 C CA . MET A 1 893 ? 1.604 -11.389 7.552 1.00 92.81 893 MET A CA 1
ATOM 7032 C C . MET A 1 893 ? 0.484 -11.437 6.524 1.00 92.81 893 MET A C 1
ATOM 7034 O O . MET A 1 893 ? -0.169 -12.474 6.388 1.00 92.81 893 MET A O 1
ATOM 7038 N N . GLU A 1 894 ? 0.284 -10.344 5.802 1.00 92.12 894 GLU A N 1
ATOM 7039 C CA . GLU A 1 894 ? -0.635 -10.219 4.675 1.00 92.12 894 GLU A CA 1
ATOM 7040 C C . GLU A 1 894 ? 0.120 -10.290 3.352 1.00 92.12 894 GLU A C 1
ATOM 7042 O O . GLU A 1 894 ? 1.281 -9.897 3.234 1.00 92.12 894 GLU A O 1
ATOM 7047 N N . ARG A 1 895 ? -0.529 -10.875 2.348 1.00 87.56 895 ARG A N 1
ATOM 7048 C CA . ARG A 1 895 ? 0.044 -11.010 1.014 1.00 87.56 895 ARG A CA 1
ATOM 7049 C C . ARG A 1 895 ? 0.219 -9.635 0.363 1.00 87.56 895 ARG A C 1
ATOM 7051 O O . ARG A 1 895 ? -0.769 -8.943 0.124 1.00 87.56 895 ARG A O 1
ATOM 7058 N N . SER A 1 896 ? 1.446 -9.328 -0.057 1.00 79.88 896 SER A N 1
ATOM 7059 C CA . SER A 1 896 ? 1.775 -8.119 -0.818 1.00 79.88 896 SER A CA 1
ATOM 7060 C C . SER A 1 896 ? 2.284 -8.410 -2.234 1.00 79.88 896 SER A C 1
ATOM 7062 O O . SER A 1 896 ? 2.679 -9.528 -2.570 1.00 79.88 896 SER A O 1
ATOM 7064 N N . TYR A 1 897 ? 2.246 -7.381 -3.082 1.00 69.62 897 TYR A N 1
ATOM 7065 C CA . TYR A 1 897 ? 2.681 -7.383 -4.480 1.00 69.62 897 TYR A CA 1
ATOM 7066 C C . TYR A 1 897 ? 3.708 -6.267 -4.699 1.00 69.62 897 TYR A C 1
ATOM 7068 O O . TYR A 1 897 ? 3.666 -5.244 -4.019 1.00 69.62 897 TYR A O 1
ATOM 7076 N N . GLY A 1 898 ? 4.619 -6.445 -5.662 1.00 59.41 898 GLY A N 1
ATOM 7077 C CA . GLY A 1 898 ? 5.594 -5.410 -6.038 1.00 59.41 898 GLY A CA 1
ATOM 7078 C C . GLY A 1 898 ? 6.816 -5.269 -5.115 1.00 59.41 898 GLY A C 1
ATOM 7079 O O . GLY A 1 898 ? 7.630 -4.377 -5.340 1.00 59.41 898 GLY A O 1
ATOM 7080 N N . GLY A 1 899 ? 6.987 -6.150 -4.121 1.00 63.12 899 GLY A N 1
ATOM 7081 C CA . GLY A 1 899 ? 8.097 -6.106 -3.153 1.00 63.12 899 GLY A CA 1
ATOM 7082 C C . GLY A 1 899 ? 7.845 -5.149 -1.977 1.00 63.12 899 GLY A C 1
ATOM 7083 O O . GLY A 1 899 ? 6.717 -4.713 -1.773 1.00 63.12 899 GLY A O 1
ATOM 7084 N N . SER A 1 900 ? 8.894 -4.846 -1.202 1.00 64.50 900 SER A N 1
ATOM 7085 C CA . SER A 1 900 ? 8.892 -3.883 -0.073 1.00 64.50 900 SER A CA 1
ATOM 7086 C C . SER A 1 900 ? 10.017 -2.866 -0.235 1.00 64.50 900 SER A C 1
ATOM 7088 O O . SER A 1 900 ? 10.939 -3.094 -1.024 1.00 64.50 900 SER A O 1
ATOM 7090 N N . HIS A 1 901 ? 9.980 -1.769 0.529 1.00 61.03 901 HIS A N 1
ATOM 7091 C CA . HIS A 1 901 ? 10.965 -0.672 0.456 1.00 61.03 901 HIS A CA 1
ATOM 7092 C C . HIS A 1 901 ? 11.081 -0.049 -0.947 1.00 61.03 901 HIS A C 1
ATOM 7094 O O . HIS A 1 901 ? 12.155 0.386 -1.371 1.00 61.03 901 HIS A O 1
ATOM 7100 N N . ASN A 1 902 ? 9.979 -0.037 -1.695 1.00 66.81 902 ASN A N 1
ATOM 7101 C CA . ASN A 1 902 ? 9.908 0.587 -3.006 1.00 66.81 902 ASN A CA 1
ATOM 7102 C C . ASN A 1 902 ? 8.481 1.110 -3.269 1.00 66.81 902 ASN A C 1
ATOM 7104 O O . ASN A 1 902 ? 7.527 0.619 -2.661 1.00 66.81 902 ASN A O 1
ATOM 7108 N N . PRO A 1 903 ? 8.307 2.082 -4.179 1.00 65.31 903 PRO A N 1
ATOM 7109 C CA . PRO A 1 903 ? 7.025 2.759 -4.375 1.00 65.31 903 PRO A CA 1
ATOM 7110 C C . PRO A 1 903 ? 5.940 1.895 -5.044 1.00 65.31 903 PRO A C 1
ATOM 7112 O O . PRO A 1 903 ? 4.797 2.338 -5.134 1.00 65.31 903 PRO A O 1
ATOM 7115 N N . ASN A 1 904 ? 6.266 0.686 -5.523 1.00 65.50 904 ASN A N 1
ATOM 7116 C CA . ASN A 1 904 ? 5.315 -0.216 -6.183 1.00 65.50 904 ASN A CA 1
ATOM 7117 C C . ASN A 1 904 ? 4.646 -1.210 -5.221 1.00 65.50 904 ASN A C 1
ATOM 7119 O O . ASN A 1 904 ? 3.900 -2.077 -5.674 1.00 65.50 904 ASN A O 1
ATOM 7123 N N . GLU A 1 905 ? 4.920 -1.110 -3.919 1.00 73.75 905 GLU A N 1
ATOM 7124 C CA . GLU A 1 905 ? 4.290 -1.934 -2.890 1.00 73.75 905 GLU A CA 1
ATOM 7125 C C . GLU A 1 905 ? 2.761 -1.801 -2.924 1.00 73.75 905 GLU A C 1
ATOM 7127 O O . GLU A 1 905 ? 2.201 -0.700 -2.861 1.00 73.75 905 GLU A O 1
ATOM 7132 N N . ALA A 1 906 ? 2.078 -2.940 -3.002 1.00 73.50 906 ALA A N 1
ATOM 7133 C CA . ALA A 1 906 ? 0.629 -2.983 -3.093 1.00 73.50 906 ALA A CA 1
ATOM 7134 C C . ALA A 1 906 ? 0.014 -4.165 -2.343 1.00 73.50 906 ALA A C 1
ATOM 7136 O O . ALA A 1 906 ? 0.606 -5.237 -2.230 1.00 73.50 906 ALA A O 1
ATOM 7137 N N . GLU A 1 907 ? -1.236 -3.985 -1.922 1.00 77.31 907 GLU A N 1
ATOM 7138 C CA . GLU A 1 907 ? -2.078 -5.037 -1.359 1.00 77.31 907 GLU A CA 1
ATOM 7139 C C . GLU A 1 907 ? -3.465 -5.067 -2.001 1.00 77.31 907 GLU A C 1
ATOM 7141 O O . GLU A 1 907 ? -4.018 -4.043 -2.428 1.00 77.31 907 GLU A O 1
ATOM 7146 N N . LEU A 1 908 ? -4.059 -6.264 -2.022 1.00 78.25 908 LEU A N 1
ATOM 7147 C CA . LEU A 1 908 ? -5.425 -6.456 -2.487 1.00 78.25 908 LEU A CA 1
ATOM 7148 C C . LEU A 1 908 ? -6.443 -6.050 -1.426 1.00 78.25 908 LEU A C 1
ATOM 7150 O O . LEU A 1 908 ? -6.356 -6.419 -0.256 1.00 78.25 908 LEU A O 1
ATOM 7154 N N . GLN A 1 909 ? -7.516 -5.398 -1.876 1.00 78.75 909 GLN A N 1
ATOM 7155 C CA . GLN A 1 909 ? -8.621 -5.017 -1.001 1.00 78.75 909 GLN A CA 1
ATOM 7156 C C . GLN A 1 909 ? -9.288 -6.218 -0.310 1.00 78.75 909 GLN A C 1
ATOM 7158 O O . GLN A 1 909 ? -9.764 -6.099 0.824 1.00 78.75 909 GLN A O 1
ATOM 7163 N N . THR A 1 910 ? -9.349 -7.366 -0.984 1.00 82.62 910 THR A N 1
ATOM 7164 C CA . THR A 1 910 ? -9.901 -8.604 -0.423 1.00 82.62 910 THR A CA 1
ATOM 7165 C C . THR A 1 910 ? -9.062 -9.115 0.743 1.00 82.62 910 THR A C 1
ATOM 7167 O O . THR A 1 910 ? -9.626 -9.559 1.739 1.00 82.62 910 THR A O 1
ATOM 7170 N N . ASP A 1 911 ? -7.735 -9.012 0.657 1.00 88.44 911 ASP A N 1
ATOM 7171 C CA . ASP A 1 911 ? -6.818 -9.518 1.683 1.00 88.44 911 ASP A CA 1
ATOM 7172 C C . ASP A 1 911 ? -6.877 -8.618 2.924 1.00 88.44 911 ASP A C 1
ATOM 7174 O O . ASP A 1 911 ? -7.178 -9.118 4.012 1.00 88.44 911 ASP A O 1
ATOM 7178 N N . LEU A 1 912 ? -6.840 -7.293 2.716 1.00 90.19 912 LEU A N 1
ATOM 7179 C CA . LEU A 1 912 ? -7.110 -6.286 3.750 1.00 90.19 912 LEU A CA 1
ATOM 7180 C C . LEU A 1 912 ? -8.437 -6.537 4.478 1.00 90.19 912 LEU A C 1
ATOM 7182 O O . LEU A 1 912 ? -8.526 -6.416 5.702 1.00 90.19 912 LEU A O 1
ATOM 7186 N N . THR A 1 913 ? -9.495 -6.881 3.737 1.00 92.44 913 THR A N 1
ATOM 7187 C CA . THR A 1 913 ? -10.814 -7.154 4.327 1.00 92.44 913 THR A CA 1
ATOM 7188 C C . THR A 1 913 ? -10.787 -8.428 5.165 1.00 92.44 913 THR A C 1
ATOM 7190 O O . THR A 1 913 ? -11.237 -8.405 6.311 1.00 92.44 913 THR A O 1
ATOM 7193 N N . ARG A 1 914 ? -10.224 -9.523 4.639 1.00 94.31 914 ARG A N 1
ATOM 7194 C CA . ARG A 1 914 ? -10.112 -10.800 5.362 1.00 94.31 914 ARG A CA 1
ATOM 7195 C C . ARG A 1 914 ? -9.354 -10.626 6.675 1.00 94.31 914 ARG A C 1
ATOM 7197 O O . ARG A 1 914 ? -9.826 -11.086 7.713 1.00 94.31 914 ARG A O 1
ATOM 7204 N N . ALA A 1 915 ? -8.205 -9.953 6.638 1.00 95.50 915 ALA A N 1
ATOM 7205 C CA . ALA A 1 915 ? -7.370 -9.759 7.818 1.00 95.50 915 ALA A CA 1
ATOM 7206 C C . ALA A 1 915 ? -8.038 -8.829 8.841 1.00 95.50 915 ALA A C 1
ATOM 7208 O O . ALA A 1 915 ? -7.945 -9.067 10.044 1.00 95.50 915 ALA A O 1
ATOM 7209 N N . THR A 1 916 ? -8.795 -7.829 8.378 1.00 96.94 916 THR A N 1
ATOM 7210 C CA . THR A 1 916 ? -9.591 -6.953 9.255 1.00 96.94 916 THR A CA 1
ATOM 7211 C C . THR A 1 916 ? -10.710 -7.721 9.960 1.00 96.94 916 THR A C 1
ATOM 7213 O O . THR A 1 916 ? -10.881 -7.576 11.169 1.00 96.94 916 THR A O 1
ATOM 7216 N N . VAL A 1 917 ? -11.434 -8.593 9.245 1.00 96.75 917 VAL A N 1
ATOM 7217 C CA . VAL A 1 917 ? -12.460 -9.468 9.845 1.00 96.75 917 VAL A CA 1
ATOM 7218 C C . VAL A 1 917 ? -11.834 -10.424 10.865 1.00 96.75 917 VAL A C 1
ATOM 7220 O O . VAL A 1 917 ? -12.373 -10.577 11.960 1.00 96.75 917 VAL A O 1
ATOM 7223 N N . LEU A 1 918 ? -10.680 -11.023 10.552 1.00 96.25 918 LEU A N 1
ATOM 7224 C CA . LEU A 1 918 ? -9.954 -11.908 11.467 1.00 96.25 918 LEU A CA 1
ATOM 7225 C C . LEU A 1 918 ? -9.508 -11.185 12.747 1.00 96.25 918 LEU A C 1
ATOM 7227 O O . LEU A 1 918 ? -9.699 -11.698 13.855 1.00 96.25 918 LEU A O 1
ATOM 7231 N N . GLN A 1 919 ? -8.898 -10.006 12.603 1.00 96.75 919 GLN A N 1
ATOM 7232 C CA . GLN A 1 919 ? -8.423 -9.205 13.729 1.00 96.75 919 GLN A CA 1
ATOM 7233 C C . GLN A 1 919 ? -9.600 -8.772 14.611 1.00 96.75 919 GLN A C 1
ATOM 7235 O O . GLN A 1 919 ? -9.554 -8.964 15.828 1.00 96.75 919 GLN A O 1
ATOM 7240 N N . PHE A 1 920 ? -10.692 -8.295 14.003 1.00 96.06 920 PHE A N 1
ATOM 7241 C CA . PHE A 1 920 ? -11.923 -7.963 14.715 1.00 96.06 920 PHE A CA 1
ATOM 7242 C C . PHE A 1 920 ? -12.512 -9.175 15.448 1.00 96.06 920 PHE A C 1
ATOM 7244 O O . PHE A 1 920 ? -12.802 -9.076 16.639 1.00 96.06 920 PHE A O 1
ATOM 7251 N N . GLN A 1 921 ? -12.647 -10.329 14.780 1.00 94.75 921 GLN A N 1
ATOM 7252 C CA . GLN A 1 921 ? -13.154 -11.562 15.393 1.00 94.75 921 GLN A CA 1
ATOM 7253 C C . GLN A 1 921 ? -12.309 -11.957 16.608 1.00 94.75 921 GLN A C 1
ATOM 7255 O O . GLN A 1 921 ? -12.850 -12.265 17.669 1.00 94.75 921 GLN A O 1
ATOM 7260 N N . THR A 1 922 ? -10.984 -11.905 16.472 1.00 94.19 922 THR A N 1
ATOM 7261 C CA . THR A 1 922 ? -10.053 -12.240 17.554 1.00 94.19 922 THR A CA 1
ATOM 7262 C C . THR A 1 922 ? -10.281 -11.345 18.772 1.00 94.19 922 THR A C 1
ATOM 7264 O O . THR A 1 922 ? -10.435 -11.854 19.881 1.00 94.19 922 THR A O 1
ATOM 7267 N N . VAL A 1 923 ? -10.366 -10.025 18.581 1.00 93.56 923 VAL A N 1
ATOM 7268 C CA . VAL A 1 923 ? -10.602 -9.075 19.682 1.00 93.56 923 VAL A CA 1
ATOM 7269 C C . VAL A 1 923 ? -12.012 -9.219 20.265 1.00 93.56 923 VAL A C 1
ATOM 7271 O O . VAL A 1 923 ? -12.173 -9.197 21.485 1.00 93.56 923 VAL A O 1
ATOM 7274 N N . ASN A 1 924 ? -13.032 -9.426 19.429 1.00 92.81 924 ASN A N 1
ATOM 7275 C CA . ASN A 1 924 ? -14.417 -9.622 19.866 1.00 92.81 924 ASN A CA 1
ATOM 7276 C C . ASN A 1 924 ? -14.550 -10.852 20.777 1.00 92.81 924 ASN A C 1
ATOM 7278 O O . ASN A 1 924 ? -15.169 -10.779 21.840 1.00 92.81 924 ASN A O 1
ATOM 7282 N N . ASP A 1 925 ? -13.928 -11.965 20.392 1.00 91.50 925 ASP A N 1
ATOM 7283 C CA . ASP A 1 925 ? -13.966 -13.201 21.171 1.00 91.50 925 ASP A CA 1
ATOM 7284 C C . ASP A 1 925 ? -13.203 -13.066 22.498 1.00 91.50 925 ASP A C 1
ATOM 7286 O O . ASP A 1 925 ? -13.572 -13.686 23.497 1.00 91.50 925 ASP A O 1
ATOM 7290 N N . LEU A 1 926 ? -12.169 -12.219 22.540 1.00 90.25 926 LEU A N 1
ATOM 7291 C CA . LEU A 1 926 ? -11.456 -11.893 23.776 1.00 90.25 926 LEU A CA 1
ATOM 7292 C C . LEU A 1 926 ? -12.305 -11.025 24.698 1.00 90.25 926 LEU A C 1
ATOM 7294 O O . LEU A 1 926 ? -12.416 -11.333 25.881 1.00 90.25 926 LEU A O 1
ATOM 7298 N N . PHE A 1 927 ? -12.978 -9.999 24.179 1.00 89.88 927 PHE A N 1
ATOM 7299 C CA . PHE A 1 927 ? -13.922 -9.218 24.981 1.00 89.88 927 PHE A CA 1
ATOM 7300 C C . PHE A 1 927 ? -15.055 -10.079 25.548 1.00 89.88 927 PHE A C 1
ATOM 7302 O O . PHE A 1 927 ? -15.448 -9.882 26.700 1.00 89.88 927 PHE A O 1
ATOM 7309 N N . ALA A 1 928 ? -15.513 -11.097 24.813 1.00 88.56 928 ALA A N 1
ATOM 7310 C CA . ALA A 1 928 ? -16.475 -12.070 25.329 1.00 88.56 928 ALA A CA 1
ATOM 7311 C C . ALA A 1 928 ? -15.932 -12.893 26.520 1.00 88.56 928 ALA A C 1
ATOM 7313 O O . ALA A 1 928 ? -16.713 -13.289 27.389 1.00 88.56 928 ALA A O 1
ATOM 7314 N N . ALA A 1 929 ? -14.612 -13.109 26.608 1.00 87.06 929 ALA A N 1
ATOM 7315 C CA . ALA A 1 929 ? -13.962 -13.799 27.727 1.00 87.06 929 ALA A CA 1
ATOM 7316 C C . ALA A 1 929 ? -13.842 -12.940 29.003 1.00 87.06 929 ALA A C 1
ATOM 7318 O O . ALA A 1 929 ? -13.695 -13.495 30.092 1.00 87.06 929 ALA A O 1
ATOM 7319 N N . LYS A 1 930 ? -13.953 -11.606 28.893 1.00 86.94 930 LYS A N 1
ATOM 7320 C CA . LYS A 1 930 ? -13.900 -10.587 29.971 1.00 86.94 930 LYS A CA 1
ATOM 7321 C C . LYS A 1 930 ? -12.577 -10.452 30.733 1.00 86.94 930 LYS A C 1
ATOM 7323 O O . LYS A 1 930 ? -12.260 -9.341 31.164 1.00 86.94 930 LYS A O 1
ATOM 7328 N N . THR A 1 931 ? -11.818 -11.532 30.909 1.00 89.88 931 THR A N 1
ATOM 7329 C CA . THR A 1 931 ? -10.488 -11.570 31.538 1.00 89.88 931 THR A CA 1
ATOM 7330 C C . THR A 1 931 ? -9.571 -12.561 30.813 1.00 89.88 931 THR A C 1
ATOM 7332 O O . THR A 1 931 ? -10.037 -13.523 30.203 1.00 89.88 931 THR A O 1
ATOM 7335 N N . LEU A 1 932 ? -8.257 -12.337 30.884 1.00 88.56 932 LEU A N 1
ATOM 7336 C CA . LEU A 1 932 ? -7.234 -13.223 30.325 1.00 88.56 932 LEU A CA 1
ATOM 7337 C C . LEU A 1 932 ? -6.584 -14.060 31.440 1.00 88.56 932 LEU A C 1
ATOM 7339 O O . LEU A 1 932 ? -6.114 -13.489 32.433 1.00 88.56 932 LEU A O 1
ATOM 7343 N N . PRO A 1 933 ? -6.520 -15.397 31.293 1.00 88.00 933 PRO A N 1
ATOM 7344 C CA . PRO A 1 933 ? -5.706 -16.256 32.152 1.00 88.00 933 PRO A CA 1
ATOM 7345 C C . PRO A 1 933 ? -4.230 -15.835 32.175 1.00 88.00 933 PRO A C 1
ATOM 7347 O O . PRO A 1 933 ? -3.725 -15.245 31.223 1.00 88.00 933 PRO A O 1
ATOM 7350 N N . ALA A 1 934 ? -3.510 -16.170 33.248 1.0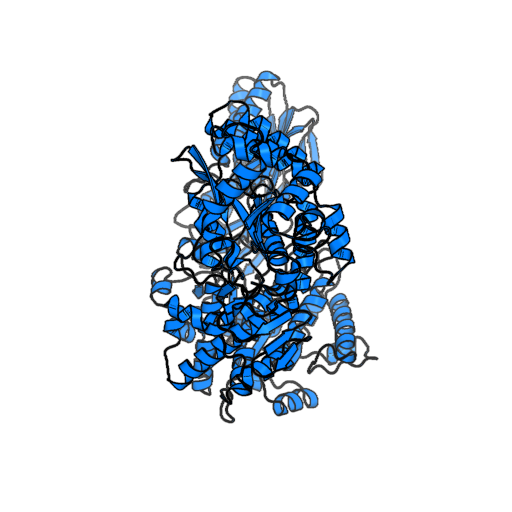0 83.38 934 ALA A N 1
ATOM 7351 C CA . ALA A 1 934 ? -2.092 -15.819 33.382 1.00 83.38 934 ALA A CA 1
ATOM 7352 C C . ALA A 1 934 ? -1.188 -16.513 32.341 1.00 83.38 934 ALA A C 1
ATOM 7354 O O . ALA A 1 934 ? -0.149 -15.974 31.972 1.00 83.38 934 ALA A O 1
ATOM 7355 N N . ASP A 1 935 ? -1.588 -17.695 31.874 1.00 87.12 935 ASP A N 1
ATOM 7356 C CA . ASP A 1 935 ? -0.928 -18.510 30.850 1.00 87.12 935 ASP A CA 1
ATOM 7357 C C . ASP A 1 935 ? -1.525 -18.306 29.446 1.00 87.12 935 ASP A C 1
ATOM 7359 O O . ASP A 1 935 ? -1.273 -19.096 28.534 1.00 87.12 935 ASP A O 1
ATOM 7363 N N . PHE A 1 936 ? -2.327 -17.253 29.256 1.00 91.94 936 PHE A N 1
ATOM 7364 C CA . PHE A 1 936 ? -2.966 -16.972 27.978 1.00 91.94 936 PHE A CA 1
ATOM 7365 C C . PHE A 1 936 ? -1.930 -16.734 26.868 1.00 91.94 936 PHE A C 1
ATOM 7367 O O . PHE A 1 936 ? -1.036 -15.895 26.980 1.00 91.94 936 PHE A O 1
ATOM 7374 N N . ASN A 1 937 ? -2.080 -17.467 25.764 1.00 93.81 937 ASN A N 1
ATOM 7375 C CA . ASN A 1 937 ? -1.224 -17.369 24.588 1.00 93.81 937 ASN A CA 1
ATOM 7376 C C . ASN A 1 937 ? -2.051 -16.834 23.406 1.00 93.81 937 ASN A C 1
ATOM 7378 O O . ASN A 1 937 ? -2.880 -17.552 22.836 1.00 93.81 937 ASN A O 1
ATOM 7382 N N . LEU A 1 938 ? -1.826 -15.564 23.048 1.00 95.06 938 LEU A N 1
ATOM 7383 C CA . LEU A 1 938 ? -2.577 -14.889 21.987 1.00 95.06 938 LEU A CA 1
ATOM 7384 C C . LEU A 1 938 ? -2.281 -15.489 20.602 1.00 95.06 938 LEU A C 1
ATOM 7386 O O . LEU A 1 938 ? -3.195 -15.575 19.779 1.00 95.06 938 LEU A O 1
ATOM 7390 N N . TYR A 1 939 ? -1.056 -15.966 20.356 1.00 94.81 939 TYR A N 1
ATOM 7391 C CA . TYR A 1 939 ? -0.704 -16.679 19.124 1.00 94.81 939 TYR A CA 1
ATOM 7392 C C . TYR A 1 939 ? -1.603 -17.898 18.907 1.00 94.81 939 TYR A C 1
ATOM 7394 O O . TYR A 1 939 ? -2.285 -17.985 17.891 1.00 94.81 939 TYR A O 1
ATOM 7402 N N . ARG A 1 940 ? -1.668 -18.816 19.880 1.00 94.62 940 ARG A N 1
ATOM 7403 C CA . ARG A 1 940 ? -2.477 -20.046 19.791 1.00 94.62 940 ARG A CA 1
ATOM 7404 C C . ARG A 1 940 ? -3.966 -19.745 19.726 1.00 94.62 940 ARG A C 1
ATOM 7406 O O . ARG A 1 940 ? -4.707 -20.431 19.026 1.00 94.62 940 ARG A O 1
ATOM 7413 N N . PHE A 1 941 ? -4.399 -18.698 20.425 1.00 95.00 941 PHE A N 1
ATOM 7414 C CA . PHE A 1 941 ? -5.771 -18.222 20.338 1.00 95.00 941 PHE A CA 1
ATOM 7415 C C . PHE A 1 941 ? -6.108 -17.728 18.922 1.00 95.00 941 PHE A C 1
ATOM 7417 O O . PHE A 1 941 ? -7.175 -18.036 18.403 1.00 95.00 941 PHE A O 1
ATOM 7424 N N . THR A 1 942 ? -5.206 -17.009 18.262 1.00 94.44 942 THR A N 1
ATOM 7425 C CA . THR A 1 942 ? -5.423 -16.520 16.890 1.00 94.44 942 THR A CA 1
ATOM 7426 C C . THR A 1 942 ? -5.239 -17.627 15.846 1.00 94.44 942 THR A C 1
ATOM 7428 O O . THR A 1 942 ? -5.975 -17.676 14.868 1.00 94.44 942 THR A O 1
ATOM 7431 N N . GLU A 1 943 ? -4.318 -18.568 16.063 1.00 93.00 943 GLU A N 1
ATOM 7432 C CA . GLU A 1 943 ? -3.986 -19.657 15.131 1.00 93.00 943 GLU A CA 1
ATOM 7433 C C . GLU A 1 943 ? -5.195 -20.519 14.761 1.00 93.00 943 GLU A C 1
ATOM 7435 O O . GLU A 1 943 ? -5.381 -20.845 13.590 1.00 93.00 943 GLU A O 1
ATOM 7440 N N . VAL A 1 944 ? -6.061 -20.835 15.728 1.00 91.56 944 VAL A N 1
ATOM 7441 C CA . VAL A 1 944 ? -7.286 -21.616 15.473 1.00 91.56 944 VAL A CA 1
ATOM 7442 C C . VAL A 1 944 ? -8.329 -20.864 14.639 1.00 91.56 944 VAL A C 1
ATOM 7444 O O . VAL A 1 944 ? -9.273 -21.480 14.154 1.00 91.56 944 VAL A O 1
ATOM 7447 N N . ARG A 1 945 ? -8.164 -19.546 14.472 1.00 91.69 945 ARG A N 1
ATOM 7448 C CA . ARG A 1 945 ? -9.000 -18.677 13.631 1.00 91.69 945 ARG A CA 1
ATOM 7449 C C . ARG A 1 945 ? -8.398 -18.462 12.241 1.00 91.69 945 ARG A C 1
ATOM 7451 O O . ARG A 1 945 ? -9.017 -17.799 11.420 1.00 91.69 945 ARG A O 1
ATOM 7458 N N . ILE A 1 946 ? -7.210 -18.995 11.949 1.00 91.62 946 ILE A N 1
ATOM 7459 C CA . ILE A 1 946 ? -6.701 -19.011 10.576 1.00 91.62 946 ILE A CA 1
ATOM 7460 C C . ILE A 1 946 ? -7.348 -20.190 9.838 1.00 91.62 946 ILE A C 1
ATOM 7462 O O . ILE A 1 946 ? -7.222 -21.331 10.306 1.00 91.62 946 ILE A O 1
ATOM 7466 N N . PRO A 1 947 ? -7.988 -19.961 8.675 1.00 90.44 947 PRO A N 1
ATOM 7467 C CA . PRO A 1 947 ? -8.599 -21.027 7.893 1.00 90.44 947 PRO A CA 1
ATOM 7468 C C . PRO A 1 947 ? -7.655 -22.203 7.624 1.00 90.44 947 PRO A C 1
ATOM 7470 O O . PRO A 1 947 ? -6.484 -22.030 7.278 1.00 90.44 947 PRO A O 1
ATOM 7473 N N . GLU A 1 948 ? -8.181 -23.424 7.731 1.00 88.06 948 GLU A N 1
ATOM 7474 C CA . GLU A 1 948 ? -7.409 -24.654 7.505 1.00 88.06 948 GLU A CA 1
ATOM 7475 C C . GLU A 1 948 ? -6.833 -24.732 6.085 1.00 88.06 948 GLU A C 1
ATOM 7477 O O . GLU A 1 948 ? -5.716 -25.208 5.878 1.00 88.06 948 GLU A O 1
ATOM 7482 N N . SER A 1 949 ? -7.559 -24.201 5.099 1.00 87.25 949 SER A N 1
ATOM 7483 C CA . SER A 1 949 ? -7.098 -24.086 3.711 1.00 87.25 949 SER A CA 1
ATOM 7484 C C . SER A 1 949 ? -5.843 -23.218 3.563 1.00 87.25 949 SER A C 1
ATOM 7486 O O . SER A 1 949 ? -5.098 -23.394 2.601 1.00 87.25 949 SER A O 1
ATOM 7488 N N . TYR A 1 950 ? -5.591 -22.301 4.501 1.00 89.81 950 TYR A N 1
ATOM 7489 C CA . TYR A 1 950 ? -4.401 -21.449 4.512 1.00 89.81 950 TYR A CA 1
ATOM 7490 C C . TYR A 1 950 ? -3.271 -22.131 5.291 1.00 89.81 950 TYR A C 1
ATOM 7492 O O . TYR A 1 950 ? -2.166 -22.274 4.768 1.00 89.81 950 TYR A O 1
ATOM 7500 N N . ARG A 1 951 ? -3.560 -22.653 6.495 1.00 85.56 951 ARG A N 1
ATOM 7501 C CA . ARG A 1 951 ? -2.567 -23.349 7.342 1.00 85.56 951 ARG A CA 1
ATOM 7502 C C . ARG A 1 951 ? -2.009 -24.622 6.700 1.00 85.56 951 ARG A C 1
ATOM 7504 O O . ARG A 1 951 ? -0.827 -24.911 6.831 1.00 85.56 951 ARG A O 1
ATOM 7511 N N . SER A 1 952 ? -2.823 -25.372 5.961 1.00 84.00 952 SER A N 1
ATOM 7512 C CA . SER A 1 952 ? -2.369 -26.595 5.276 1.00 84.00 952 SER A CA 1
ATOM 7513 C C . SER A 1 952 ? -1.371 -26.331 4.141 1.00 84.00 952 SER A C 1
ATOM 7515 O O . SER A 1 952 ? -0.561 -27.203 3.830 1.00 84.00 952 SER A O 1
ATOM 7517 N N . LYS A 1 953 ? -1.386 -25.130 3.547 1.00 81.94 953 LYS A N 1
ATOM 7518 C CA . LYS A 1 953 ? -0.402 -24.700 2.539 1.00 81.94 953 LYS A CA 1
ATOM 7519 C C . LYS A 1 953 ? 0.902 -24.185 3.160 1.00 81.94 953 LYS A C 1
ATOM 7521 O O . LYS A 1 953 ? 1.929 -24.178 2.487 1.00 81.94 953 LYS A O 1
ATOM 7526 N N . LEU A 1 954 ? 0.859 -23.754 4.422 1.00 74.12 954 LEU A N 1
ATOM 7527 C CA . LEU A 1 954 ? 1.968 -23.169 5.176 1.00 74.12 954 LEU A CA 1
ATOM 7528 C C . LEU A 1 954 ? 1.910 -23.664 6.622 1.00 74.12 954 LEU A C 1
ATOM 7530 O O . LEU A 1 954 ? 1.298 -23.022 7.474 1.00 74.12 954 LEU A O 1
ATOM 7534 N N . SER A 1 955 ? 2.563 -24.796 6.907 1.00 57.72 955 SER A N 1
ATOM 7535 C CA . SER A 1 955 ? 2.545 -25.375 8.257 1.00 57.72 955 SER A CA 1
ATOM 7536 C C . SER A 1 955 ? 3.091 -24.401 9.304 1.00 57.72 955 SER A C 1
ATOM 7538 O O . SER A 1 955 ? 2.520 -24.302 10.385 1.00 57.72 955 SER A O 1
ATOM 7540 N N . HIS A 1 956 ? 4.153 -23.657 8.964 1.00 70.12 956 HIS A N 1
ATOM 7541 C CA . HIS A 1 956 ? 4.751 -22.596 9.777 1.00 70.12 956 HIS A CA 1
ATOM 7542 C C . HIS A 1 956 ? 5.352 -21.514 8.873 1.00 70.12 956 HIS A C 1
ATOM 7544 O O . HIS A 1 956 ? 6.196 -21.818 8.030 1.00 70.12 956 HIS A O 1
ATOM 7550 N N . PHE A 1 957 ? 4.939 -20.257 9.048 1.00 82.75 957 PHE A N 1
ATOM 7551 C CA . PHE A 1 957 ? 5.562 -19.128 8.362 1.00 82.75 957 PHE A CA 1
ATOM 7552 C C . PHE A 1 957 ? 6.667 -18.538 9.247 1.00 82.75 957 PHE A C 1
ATOM 7554 O O . PHE A 1 957 ? 6.453 -18.264 10.429 1.00 82.75 957 PHE A O 1
ATOM 7561 N N . ILE A 1 958 ? 7.862 -18.363 8.684 1.00 83.50 958 ILE A N 1
ATOM 7562 C CA . ILE A 1 958 ? 9.034 -17.851 9.398 1.00 83.50 958 ILE A CA 1
ATOM 7563 C C . ILE A 1 958 ? 9.423 -16.511 8.782 1.00 83.50 958 ILE A C 1
ATOM 7565 O O . ILE A 1 958 ? 9.754 -16.438 7.595 1.00 83.50 958 ILE A O 1
ATOM 7569 N N . SER A 1 959 ? 9.416 -15.465 9.607 1.00 82.75 959 SER A N 1
ATOM 7570 C CA . SER A 1 959 ? 9.849 -14.135 9.188 1.00 82.75 959 SER A CA 1
ATOM 7571 C C . SER A 1 959 ? 11.362 -14.000 9.323 1.00 82.75 959 SER A C 1
ATOM 7573 O O . SER A 1 959 ? 11.928 -14.287 10.379 1.00 82.75 959 SER A O 1
ATOM 7575 N N . GLY A 1 960 ? 12.019 -13.548 8.254 1.00 76.44 960 GLY A N 1
ATOM 7576 C CA . GLY A 1 960 ? 13.427 -13.147 8.296 1.00 76.44 960 GLY A CA 1
ATOM 7577 C C . GLY A 1 960 ? 13.642 -11.655 8.568 1.00 76.44 960 GLY A C 1
ATOM 7578 O O . GLY A 1 960 ? 14.783 -11.238 8.783 1.00 76.44 960 GLY A O 1
ATOM 7579 N N . ALA A 1 961 ? 12.572 -10.858 8.555 1.00 76.00 961 ALA A N 1
ATOM 7580 C CA . ALA A 1 961 ? 12.583 -9.450 8.941 1.00 76.00 961 ALA A CA 1
ATOM 7581 C C . ALA A 1 961 ? 12.391 -9.307 10.460 1.00 76.00 961 ALA A C 1
ATOM 7583 O O . ALA A 1 961 ? 11.776 -10.167 11.098 1.00 76.00 961 ALA A O 1
ATOM 7584 N N . LEU A 1 962 ? 12.957 -8.242 11.034 1.00 76.94 962 LEU A N 1
ATOM 7585 C CA . LEU A 1 962 ? 12.584 -7.821 12.384 1.00 76.94 962 LEU A CA 1
ATOM 7586 C C . LEU A 1 962 ? 11.286 -7.036 12.308 1.00 76.94 962 LEU A C 1
ATOM 7588 O O . LEU A 1 962 ? 10.981 -6.470 11.272 1.00 76.94 962 LEU A O 1
ATOM 7592 N N . HIS A 1 963 ? 10.549 -7.078 13.406 1.00 85.00 963 HIS A N 1
ATOM 7593 C CA . HIS A 1 963 ? 9.285 -6.390 13.606 1.00 85.00 963 HIS A CA 1
ATOM 7594 C C . HIS A 1 963 ? 9.274 -5.885 15.043 1.00 85.00 963 HIS A C 1
ATOM 7596 O O . HIS A 1 963 ? 9.958 -6.455 15.905 1.00 85.00 963 HIS A O 1
ATOM 7602 N N . ASP A 1 964 ? 8.464 -4.885 15.355 1.00 87.75 964 ASP A N 1
ATOM 7603 C CA . ASP A 1 964 ? 8.404 -4.342 16.712 1.00 87.75 964 ASP A CA 1
ATOM 7604 C C . ASP A 1 964 ? 7.992 -5.393 17.757 1.00 87.75 964 ASP A C 1
ATOM 7606 O O . ASP A 1 964 ? 8.461 -5.378 18.906 1.00 87.75 964 ASP A O 1
ATOM 7610 N N . THR A 1 965 ? 7.189 -6.384 17.349 1.00 89.25 965 THR A N 1
ATOM 7611 C CA . THR A 1 965 ? 6.845 -7.558 18.164 1.00 89.25 965 THR A CA 1
ATOM 7612 C C . THR A 1 965 ? 8.077 -8.285 18.715 1.00 89.25 965 THR A C 1
ATOM 7614 O O . THR A 1 965 ? 8.003 -8.851 19.810 1.00 89.25 965 THR A O 1
ATOM 7617 N N . CYS A 1 966 ? 9.228 -8.251 18.029 1.00 86.50 966 CYS A N 1
ATOM 7618 C CA . CYS A 1 966 ? 10.472 -8.889 18.473 1.00 86.50 966 CYS A CA 1
ATOM 7619 C C . CYS A 1 966 ? 10.885 -8.449 19.879 1.00 86.50 966 CYS A C 1
ATOM 7621 O O . CYS A 1 966 ? 11.204 -9.284 20.728 1.00 86.50 966 CYS A O 1
ATOM 7623 N N . ASN A 1 967 ? 10.882 -7.137 20.134 1.00 88.25 967 ASN A N 1
ATOM 7624 C CA . ASN A 1 967 ? 11.316 -6.578 21.413 1.00 88.25 967 ASN A CA 1
ATOM 7625 C C . ASN A 1 967 ? 10.394 -7.021 22.554 1.00 88.25 967 ASN A C 1
ATOM 7627 O O . ASN A 1 967 ? 10.861 -7.363 23.646 1.00 88.25 967 ASN A O 1
ATOM 7631 N N . ILE A 1 968 ? 9.091 -7.077 22.277 1.00 90.00 968 ILE A N 1
ATOM 7632 C CA . ILE A 1 968 ? 8.073 -7.495 23.240 1.00 90.00 968 ILE A CA 1
ATOM 7633 C C . ILE A 1 968 ? 8.176 -8.997 23.531 1.00 90.00 968 ILE A C 1
ATOM 7635 O O . ILE A 1 968 ? 8.172 -9.396 24.700 1.00 90.00 968 ILE A O 1
ATOM 7639 N N . ALA A 1 969 ? 8.346 -9.823 22.494 1.00 87.25 969 ALA A N 1
ATOM 7640 C CA . ALA A 1 969 ? 8.549 -11.265 22.619 1.00 87.25 969 ALA A CA 1
ATOM 7641 C C . ALA A 1 969 ? 9.826 -11.601 23.406 1.00 87.25 969 ALA A C 1
ATOM 7643 O O . ALA A 1 969 ? 9.806 -12.432 24.319 1.00 87.25 969 ALA A O 1
ATOM 7644 N N . ALA A 1 970 ? 10.928 -10.901 23.120 1.00 82.31 970 ALA A N 1
ATOM 7645 C CA . ALA A 1 970 ? 12.184 -11.061 23.845 1.00 82.31 970 ALA A CA 1
ATOM 7646 C C . ALA A 1 970 ? 12.041 -10.706 25.335 1.00 82.31 970 ALA A C 1
ATOM 7648 O O . ALA A 1 970 ? 12.572 -11.421 26.187 1.00 82.31 970 ALA A O 1
ATOM 7649 N N . ALA A 1 971 ? 11.304 -9.642 25.671 1.00 85.50 971 ALA A N 1
ATOM 7650 C CA . ALA A 1 971 ? 11.018 -9.283 27.060 1.00 85.50 971 ALA A CA 1
ATOM 7651 C C . ALA A 1 971 ? 10.127 -10.324 27.761 1.00 85.50 971 ALA A C 1
ATOM 7653 O O . ALA A 1 971 ? 10.407 -10.697 28.902 1.00 85.50 971 ALA A O 1
ATOM 7654 N N . ALA A 1 972 ? 9.109 -10.853 27.072 1.00 82.94 972 ALA A N 1
ATOM 7655 C CA . ALA A 1 972 ? 8.213 -11.875 27.618 1.00 82.94 972 ALA A CA 1
ATOM 7656 C C . ALA A 1 972 ? 8.954 -13.172 28.002 1.00 82.94 972 ALA A C 1
ATOM 7658 O O . ALA A 1 972 ? 8.618 -13.791 29.013 1.00 82.94 972 ALA A O 1
ATOM 7659 N N . ASN A 1 973 ? 9.992 -13.544 27.244 1.00 71.69 973 ASN A N 1
ATOM 7660 C CA . ASN A 1 973 ? 10.820 -14.726 27.510 1.00 71.69 973 ASN A CA 1
ATOM 7661 C C . ASN A 1 973 ? 11.813 -14.549 28.672 1.00 71.69 973 ASN A C 1
ATOM 7663 O O . ASN A 1 973 ? 12.251 -15.536 29.252 1.00 71.69 973 ASN A O 1
ATOM 7667 N N . ARG A 1 974 ? 12.181 -13.316 29.049 1.00 66.62 974 ARG A N 1
ATOM 7668 C CA . ARG A 1 974 ? 13.054 -13.068 30.217 1.00 66.62 974 ARG A CA 1
ATOM 7669 C C . ARG A 1 974 ? 12.310 -13.174 31.552 1.00 66.62 974 ARG A C 1
ATOM 7671 O O . ARG A 1 974 ? 12.952 -13.239 32.596 1.00 66.62 974 ARG A O 1
ATOM 7678 N N . GLY A 1 975 ? 10.976 -13.135 31.516 1.00 50.44 975 GLY A N 1
ATOM 7679 C CA . GLY A 1 975 ? 10.101 -13.145 32.689 1.00 50.44 975 GLY A CA 1
ATOM 7680 C C . GLY A 1 975 ? 9.544 -14.516 33.090 1.00 50.44 975 GLY A C 1
ATOM 7681 O O . GLY A 1 975 ? 8.664 -14.546 33.950 1.00 50.44 975 GLY A O 1
ATOM 7682 N N . SER A 1 976 ? 9.996 -15.614 32.467 1.00 32.78 976 SER A N 1
ATOM 7683 C CA . SER A 1 976 ? 9.622 -17.001 32.809 1.00 32.78 976 SER A CA 1
ATOM 7684 C C . SER A 1 976 ? 10.611 -17.669 33.753 1.00 32.78 976 SER A C 1
ATOM 7686 O O . SER A 1 976 ? 11.820 -17.627 33.420 1.00 32.78 976 SER A O 1
#

Foldseek 3Di:
DADLDPDFDADQAFDADPLQLAGAPVCFQNLLNQCSFPVLFDLQCFQPQLLLSQLQSLLSCVVSVRDLLQKWKKKWAFQAQAPVLLPDQPVVVVLQWFKAFRPLLVQFQLQPPLLQVLLVVQFPAWDRDHQWIDGDPDIDGNDRMDTNRPQSMGMWMKGWHAHPVLLAIAIWTRRVSQPSRGTHHQLCSCVSRVGNQIFMWMARQLEFTFTDLVNHDPVRVVVLCVVVPPDDDPPDSVSSVVVRLPDDLVRRQVVQCVRRVHDPPGQSGSVQAFSRGGDDPPDVVVSVVRNVSRHLCSVSVVLSVVLRCCSSVVPPCNNVSSVVNVVSCVVSVSSVVSVVSNVVSCVVCVSVRSSVLSSNLVQLLVVVLVCVVVVNDLLCLLPPSVNVSSNLSLLSVLVVLLVVLQQLQADPVRFRALAFLDPSVLSSVLSLQVLLVLLVFAWAAALLGKIKTWPDDPVQLVCCLVPNFDLQLQQQEAEQEFASGAHTRFARFARSSSQSLLSSLSSSQVSCCVSVVDDLPDPLFSYIYMYMHFGCQVVQWDFPQDHSNRLLQLLVNDPSVRSQQTAGPVRDGNLVSSLVSLLVVLVCVVVVSGHHSQDDDNPDDSVRSNVSHHRSNSNFYLAYAGEGALLECPCVVLVFFKDWFQKAWWKWKKKKKKFAQQALLLLLLLQLVLLVVCVDPLNVQKFKAFLAKAFDDDWDKDLQWWKKKWKKFWDKGFSQSYRSLRGLAQSNVVSVLLVVLVVLVVVCCVVFPPKDKGKHPWGFVVNPDQRIRTRMIMIMIIIDHDDDPVVVVVSVVVSVCCCVVAQCDNDSPDHSVMDGDDMDIDSIHIGHSMMMTMMIMTHQAPVSVVVSVVVSVVVSVVSCVVSVIDMDMDIDDTGGMFGLQQSQYTYMHGHWPDGTRHHPIDDGSSSSSSVSSLVSVLVSVSSVVSGADPNDRNSVSSVVSRDPSNCVSPVHDYGRDDTSVVSSSVSSVVVD

pLDDT: mean 86.85, std 10.73, range [32.78, 98.56]

Mean predicted aligned error: 11.34 Å

Secondary structure (DSSP, 8-state):
-----S-----SS--B-TTT-PBBGGGHHHHHHHHHHH--S-TT-TTTSHHHHHHHHHHHHHHTT--GGGEEEEEEE-S---HHHHH---GGG-TT--EEE-HHHHH--TT-HHHHHHHHHH-TTEEEETTEEEETTEEEE--SEEE-TTTSEEEEEEEEEEETTTTEEEEEE--TTT-SS--EEGGGHHHHTT-TT-EEEEEETTS--EE-GGG--HHHHHHHHHHH-SSS--SSHHHHHHHHHSS-HHHHHHHHHHHH-PPTTSTT-GGGB-SSSB--SSSHHHHHHHHHHTTTTHHHHHHHHHHHHHHHTT-TTHHHHHHHHHHHHHHTTHHHHHHHHHHHHHHHHHHHHHHHHHHHHHHHHHHHHHHHHTT--THHHHH-HHHHGGGHHHHHHHHHHHHHHHHHTB-TTS-B---TTSHHHHHHHHHHHHHHHHTTPEEEEBTT--EEEEE--HHHHHHHHHH---GGGGTTEEEEEEE----TT--SSTTHHHHHHHHHHHHHHHHHHHHH---SS-TT---EEEEEEES-TT-SEEBTTBSSHHHHHHTTSS-HHHHHT-EETT--BHHHHHHHHHHHHHHHHHTTS--BSS---TT--HHHHHHTSBPGGGG--SEEEEEEE-SSSHHHHHT-SEEEEEEE-EEEEEEEEEESTTHHHHHHHHHHHHHHHHTSGGGTT-EEEEEEEEEEEEEEEE-SSEEEEEEEE---EETTTS-GGG---HHHHHHHHHHHHHHHHHHHHTTSTT-EEEEEEEEEES-S-TTEE-SEEEEEEEEES---HHHHHHHHHHHHHHIIIIIT---TTT----EEEEEEEES-EEEEEEEEEEEEEEESSHHHHHHHHHHHHHHHHHHHHHHT-EEEEEEEEEE--EEHHHH--EEEEEPEES-SSSTT-EE-HHHHHHHHHHHHHHHHHHHHH-S--TT--HHHHHHTTS-HHHHTT-S-EEE-S--THHHHHHHHHHT-

Radius of gyration: 31.84 Å; Cα contacts (8 Å, |Δi|>4): 2035; chains: 1; bounding box: 93×57×94 Å

Sequence (976 aa):
MLAYGEKEGLPEEIERDETTGFPLISQADGILELILAYLELPYSVTEHGCGKKASLIIDYLLKLGIPAYGLARGMAMEPDMSPRAMVETDYRKRPSALVASNPLHSLCDLNDERLRSMLLETCSEVDAQEGMIQTGPYILRHDSKVQFVQARSHIYPILWLWDPEEQKAHRLVIDPSLDRSRLFPLADVRQVLHCPEALLFQAPLLGYFRLDVFSLTERQSKQLDSLFASGEFHSSLEELNDAVEDLDQEEHARLIRSINGAQEGSLGDPATWTYANNLMGWERAKDEEQHVNTGRGEALRFQRRALIRAREGREADAPARRAELRETVDHAEILRICSEDAAWSARALAPLADVTMTAVYFNSLLALNHALENGTDLQRFITDPDQLHEMRGLGVRLRRRVDWLAEASMNQEGEIDARALSAPYFEAALETIRQMNAGGLHVCIDLAGNLHGLLIKDEEAYEIRSQGMNAKYLTQSIHHISHIDSVKNAGRFDGRLGVTGGIETAHIFSDLYKYFQRTTLGADCAIRTHVSAFLGEEMTFTGEGVSMPGSAAVAGNAKPEAIHSMKNHEGEVFLDRFLIFLRWIAQKQTDGQVVLLNQFSGKAGDQDLLNACFRPEHFYSRHTFERHIEQGPVLDRLKVPMALVSRIMGIHQEDFFFIGEQAEAAALDFNRRLRDMTLTEQFENVRVTVGITRGESDFVCHEDGKAMRWTLDGELNHAGATAVKDRKDPGVAAARLALEFYRLLAEREERYPGIKGFSGNVRFYPGMNRNVIPGSVSLTLAVQGELPDDEYDSLAQELQGFAVGTLAKKVASGGEGVRLSRMERMSFVNVYGRAVASIDLRATEKEQSQEFRKEMDIMLGDVEKQFSVRVESSLQQQVDPYSLAESGQVLLMERSYGGSHNPNEAELQTDLTRATVLQFQTVNDLFAAKTLPADFNLYRFTEVRIPESYRSKLSHFISGALHDTCNIAAAANRGS

Solvent-accessible surface area (backbone atoms only — not comparable to full-atom values): 50103 Å² total; per-residue (Å²): 101,55,61,83,62,96,70,92,77,80,69,94,67,86,59,54,42,86,57,79,51,25,39,29,51,89,42,48,65,49,52,50,51,50,50,32,63,65,50,89,54,45,56,72,40,59,70,88,35,23,34,37,51,27,31,41,54,50,38,53,44,44,72,75,61,45,46,68,81,38,36,28,37,32,37,41,28,43,41,64,36,21,73,74,52,68,71,58,71,58,55,91,80,36,92,51,38,47,35,34,72,27,65,55,37,84,61,45,68,62,63,41,67,57,55,40,52,50,43,58,74,75,38,98,54,52,52,69,46,84,52,35,38,36,28,78,96,43,76,48,62,59,43,68,54,43,61,33,70,82,74,45,46,46,36,34,32,33,40,43,23,35,34,83,88,79,50,42,80,44,63,30,29,59,42,62,54,77,41,77,88,54,68,40,53,67,67,52,55,27,66,60,26,63,13,86,68,46,44,46,29,37,18,36,56,37,4,59,74,40,78,39,60,94,63,52,48,76,68,53,45,54,53,50,53,61,74,68,58,87,72,76,79,67,92,42,75,65,54,50,36,49,60,60,64,70,41,53,74,67,57,41,25,53,52,48,22,73,68,24,48,21,48,90,82,32,80,58,16,61,86,42,46,31,47,58,47,64,69,68,90,80,51,61,70,58,54,52,52,42,43,72,46,34,46,61,20,45,68,49,53,62,46,44,52,52,27,50,50,23,53,58,69,68,44,90,56,18,57,58,41,41,50,54,48,50,53,49,42,59,77,49,40,47,69,61,52,39,44,55,49,17,57,50,26,52,62,76,42,41,60,59,30,50,55,48,48,52,46,43,25,49,41,14,51,51,50,47,49,52,33,61,73,71,68,51,69,68,65,49,38,60,73,34,70,76,51,28,54,53,42,40,18,57,17,52,54,41,52,49,51,31,50,53,40,33,60,37,10,31,44,98,86,71,38,30,35,11,33,59,73,35,74,23,22,50,44,25,51,51,46,51,51,40,54,26,46,74,28,60,21,54,27,36,46,27,59,57,62,22,41,37,28,35,56,66,51,71,68,58,53,49,47,34,57,74,75,46,85,62,44,72,64,32,71,41,23,44,30,18,28,28,22,65,36,36,54,76,44,22,37,52,45,69,33,29,44,4,30,40,50,31,39,43,46,48,22,53,51,47,46,38,28,73,70,64,68,47,77,67,79,46,97,79,38,60,50,32,47,32,28,28,36,29,32,28,62,74,49,56,52,45,46,92,92,55,66,32,48,19,34,15,24,26,41,65,74,36,56,50,72,58,52,37,68,11,32,32,95,86,66,51,45,40,42,64,41,49,51,52,49,51,56,51,52,41,48,38,39,74,72,66,72,43,74,59,58,46,70,68,55,103,81,54,52,75,67,53,52,55,69,35,31,41,65,38,55,47,71,41,41,77,34,34,42,29,39,36,60,46,38,28,62,63,36,53,75,68,72,30,56,55,47,58,36,35,30,34,36,13,41,41,27,38,40,34,38,27,37,24,82,38,8,44,45,39,47,30,49,49,49,36,50,54,53,58,52,37,72,35,85,94,29,60,74,38,32,74,34,65,8,24,43,38,63,42,83,74,58,52,75,45,62,87,26,59,20,37,36,42,32,29,34,33,45,56,34,39,32,42,38,39,54,63,92,77,51,22,40,13,58,46,44,51,22,52,49,52,50,51,50,54,53,59,44,57,68,42,31,81,79,34,76,77,50,44,80,45,55,20,64,42,42,36,31,85,40,79,47,39,57,35,40,24,29,28,24,35,38,28,44,29,39,37,57,85,70,58,70,68,60,52,51,46,52,50,49,52,52,50,47,43,41,64,70,43,34,33,39,78,47,103,85,81,29,30,47,23,45,79,75,47,77,43,85,36,62,46,43,42,32,22,41,23,15,42,36,26,35,29,36,31,19,68,43,63,67,57,45,55,51,53,53,52,55,49,51,57,50,48,57,51,43,26,64,75,46,64,30,49,77,49,76,48,83,74,47,80,44,77,41,46,53,25,59,76,54,8,30,33,41,38,30,31,38,36,39,71,46,27,78,28,71,60,32,43,67,52,60,59,41,49,21,35,52,49,52,49,54,38,50,52,52,53,57,49,42,73,57,23,62,76,62,98,83,64,40,49,20,62,63,47,54,78,70,50,56,64,84,42,43,75,77,43,88,68,38,70,38,41,48,89,56,58,64,53,38,41,42,56,41,53,61,73,75,111

Nearest PDB structures (foldseek):
  5thw-assembly2_D  TM=6.531E-01  e=1.241E-17  Burkholderia multivorans ATCC 17616
  4wjb-assembly2_C  TM=6.268E-01  e=6.833E-18  Burkholderia cenocepacia J2315
  5tp4-assembly1_A  TM=6.219E-01  e=9.420E-18  Burkholderia ambifaria MC40-6
  5tp4-assembly1_B  TM=5.989E-01  e=2.252E-17  Burkholderia ambifaria MC40-6
  1z2l-assembly1_B  TM=6.219E-01  e=3.563E-17  Escherichia coli K-12